Protein AF-A0A401T7R0-F1 (afdb_monomer)

Nearest PDB structures (foldseek):
  8f5o-assembly1_B  TM=1.654E-01  e=5.817E-04  Leishmania tarentolae
  8hme-assembly1_D  TM=1.656E-01  e=1.330E-03  Tetrahymena thermophila
  8f5p-assembly1_B  TM=1.369E-01  e=6.586E-04  Leishmania tarentolae
  2oqb-assembly1_B  TM=3.729E-01  e=1.633E+00  Rattus norvegicus

Solvent-accessible surface area (backbone atoms only — not comparable to full-atom values): 48756 Å² total; per-residue (Å²): 136,74,51,73,48,88,48,72,68,59,70,47,79,44,78,52,90,68,94,57,66,70,76,49,71,32,38,41,71,50,35,39,39,37,32,22,78,83,25,36,37,42,32,23,39,57,50,98,92,42,67,44,82,72,52,73,50,74,52,99,48,81,74,88,76,71,79,64,58,95,65,87,55,88,73,79,76,95,84,73,79,82,76,63,96,55,96,77,91,63,66,77,79,52,53,72,75,68,78,74,84,84,80,91,82,82,87,72,77,93,80,76,66,81,72,64,69,80,73,62,75,94,79,89,82,84,73,84,80,79,68,68,98,42,71,90,79,45,57,71,76,64,68,37,75,63,28,77,47,77,48,77,42,48,39,68,69,74,91,79,64,97,63,75,100,80,74,81,61,71,41,79,64,41,37,31,44,36,39,26,37,23,46,41,31,43,35,28,42,56,64,101,59,79,41,83,50,49,75,45,81,48,98,53,65,42,61,38,57,52,77,56,66,53,35,35,40,36,33,23,52,49,35,42,36,37,28,53,60,46,56,32,38,51,41,49,43,72,73,33,84,65,53,70,42,79,61,30,64,67,66,62,45,81,57,82,59,37,32,35,35,78,44,84,42,74,30,44,68,48,74,41,64,30,87,62,31,44,37,38,35,26,42,54,82,75,81,72,83,84,80,86,83,89,87,84,83,91,85,89,83,89,82,89,82,89,81,92,78,79,89,72,76,81,72,77,53,66,47,42,36,43,30,34,47,42,56,71,69,59,45,37,51,48,40,50,62,58,23,59,76,25,55,87,81,33,55,73,59,20,53,46,40,48,43,53,39,48,41,38,49,48,25,60,73,50,45,79,76,69,89,46,73,67,61,49,51,53,49,50,50,54,46,19,52,49,23,40,53,51,13,48,47,24,18,63,42,98,52,95,67,12,70,54,12,35,9,23,35,55,57,30,70,64,53,72,64,60,54,52,55,58,59,72,67,63,82,86,75,92,86,78,81,26,68,10,40,56,51,30,52,54,52,59,50,73,43,90,54,94,63,57,41,53,41,69,56,28,43,49,52,50,51,49,27,60,73,75,43,55,85,50,44,48,59,50,65,41,22,73,34,34,68,45,38,52,63,67,61,52,48,58,51,50,53,57,42,42,74,76,56,73,45,46,42,50,34,52,43,49,22,45,52,24,54,76,69,72,35,63,68,60,21,51,56,35,62,68,71,49,59,67,76,50,44,36,54,18,41,56,73,41,53,45,55,46,31,42,90,73,43,43,75,28,73,51,40,57,50,27,63,74,76,39,46,67,60,51,40,55,28,53,47,51,25,45,77,67,68,75,46,56,70,67,43,53,53,51,22,46,50,60,69,65,60,67,98,64,94,64,95,59,82,81,74,78,53,40,70,49,52,46,34,50,55,53,40,57,52,75,58,83,52,67,73,59,48,53,52,48,50,52,53,52,47,51,51,35,51,49,31,60,55,70,68,54,74,68,89,49,84,75,86,65,53,64,68,54,43,46,75,62,22,84,54,34,23,78,67,57,74,27,52,56,44,43,52,57,79,68,57,84,90,61,82,81,59,66,53,55,56,44,44,48,12,38,70,53,10,84,76,66,65,61,77,75,47,55,78,62,48,75,64,40,56,73,86,43,46,72,27,37,47,50,54,41,51,47,37,48,75,72,66,39,53,66,62,39,50,54,53,27,61,75,76,39,46,78,22,48,60,49,40,52,68,72,74,49,59,84,90,56,46,71,68,47,52,55,54,50,51,44,50,54,60,52,53,52,74,73,49,66,89,68,33,60,59,48,49,50,42,47,54,54,46,45,54,52,48,28,72,73,45,54,61,71,62,50,62,73,39,55,62,97,78,71,67,62,77,75,52,45,63,41,52,51,54,19,46,59,54,68,71,74,112

Radius of gyration: 46.32 Å; Cα contacts (8 Å, |Δi|>4): 1161; chains: 1; bounding box: 123×64×127 Å

Structure (mmCIF, N/CA/C/O backbone):
data_AF-A0A401T7R0-F1
#
_entry.id   AF-A0A401T7R0-F1
#
loop_
_atom_site.group_PDB
_atom_site.id
_atom_site.type_symbol
_atom_site.label_atom_id
_atom_site.label_alt_id
_atom_site.label_comp_id
_atom_site.label_asym_id
_atom_site.label_entity_id
_atom_site.label_seq_id
_atom_site.pdbx_PDB_ins_code
_atom_site.Cartn_x
_atom_site.Cartn_y
_atom_site.Cartn_z
_atom_site.occupancy
_atom_site.B_iso_or_equiv
_atom_site.auth_seq_id
_atom_site.auth_comp_id
_atom_site.auth_asym_id
_atom_site.auth_atom_id
_atom_site.pdbx_PDB_model_num
ATOM 1 N N . MET A 1 1 ? 13.336 18.243 -28.260 1.00 46.44 1 MET A N 1
ATOM 2 C CA . MET A 1 1 ? 14.691 17.751 -28.601 1.00 46.44 1 MET A CA 1
ATOM 3 C C . MET A 1 1 ? 14.880 16.427 -27.869 1.00 46.44 1 MET A C 1
ATOM 5 O O . MET A 1 1 ? 14.600 16.394 -26.678 1.00 46.44 1 MET A O 1
ATOM 9 N N . VAL A 1 2 ? 15.209 15.334 -28.565 1.00 64.62 2 VAL A N 1
ATOM 10 C CA . VAL A 1 2 ? 15.357 13.999 -27.945 1.00 64.62 2 VAL A CA 1
ATOM 11 C C . VAL A 1 2 ? 16.682 13.944 -27.180 1.00 64.62 2 VAL A C 1
ATOM 13 O O . VAL A 1 2 ? 17.691 14.427 -27.692 1.00 64.62 2 VAL A O 1
ATOM 16 N N . ARG A 1 3 ? 16.688 13.389 -25.960 1.00 80.00 3 ARG A N 1
ATOM 17 C CA . ARG A 1 3 ? 17.927 13.200 -25.189 1.00 80.00 3 ARG A CA 1
ATOM 18 C C . ARG A 1 3 ? 18.762 12.103 -25.844 1.00 80.00 3 ARG A C 1
ATOM 20 O O . ARG A 1 3 ? 18.237 11.035 -26.149 1.00 80.00 3 ARG A O 1
ATOM 27 N N . VAL A 1 4 ? 20.045 12.377 -26.061 1.00 83.00 4 VAL A N 1
ATOM 28 C CA . VAL A 1 4 ? 20.993 11.410 -26.622 1.00 83.00 4 VAL A CA 1
ATOM 29 C C . VAL A 1 4 ? 21.978 11.027 -25.528 1.00 83.00 4 VAL A C 1
ATOM 31 O O . VAL A 1 4 ? 22.759 11.859 -25.072 1.00 83.00 4 VAL A O 1
ATOM 34 N N . TYR A 1 5 ? 21.922 9.772 -25.107 1.00 85.44 5 TYR A N 1
ATOM 35 C CA . TYR A 1 5 ? 22.939 9.142 -24.276 1.00 85.44 5 TYR A CA 1
ATOM 36 C C . TYR A 1 5 ? 23.898 8.381 -25.199 1.00 85.44 5 TYR A C 1
ATOM 38 O O . TYR A 1 5 ? 23.530 8.064 -26.324 1.00 85.44 5 TYR A O 1
ATOM 46 N N . ASN A 1 6 ? 25.143 8.145 -24.782 1.00 84.88 6 ASN A N 1
ATOM 47 C CA . ASN A 1 6 ? 26.136 7.430 -25.596 1.00 84.88 6 ASN A CA 1
ATOM 48 C C . ASN A 1 6 ? 26.460 6.069 -24.964 1.00 84.88 6 ASN A C 1
ATOM 50 O O . ASN A 1 6 ? 27.595 5.823 -24.560 1.00 84.88 6 ASN A O 1
ATOM 54 N N . CYS A 1 7 ? 25.437 5.226 -24.829 1.00 85.81 7 CYS A N 1
ATOM 55 C CA . CYS A 1 7 ? 25.542 3.850 -24.334 1.00 85.81 7 CYS A CA 1
ATOM 56 C C . CYS A 1 7 ? 25.774 2.892 -25.516 1.00 85.81 7 CYS A C 1
ATOM 58 O O . CYS A 1 7 ? 25.500 3.244 -26.665 1.00 85.81 7 CYS A O 1
ATOM 60 N N . HIS A 1 8 ? 26.321 1.695 -25.295 1.00 84.19 8 HIS A N 1
ATOM 61 C CA . HIS A 1 8 ? 26.732 0.810 -26.389 1.00 84.19 8 HIS A CA 1
ATOM 62 C C . HIS A 1 8 ? 25.845 -0.446 -26.467 1.00 84.19 8 HIS A C 1
ATOM 64 O O . HIS A 1 8 ? 26.127 -1.441 -25.818 1.00 84.19 8 HIS A O 1
ATOM 70 N N . PRO A 1 9 ? 24.782 -0.453 -27.300 1.00 82.75 9 PRO A N 1
ATOM 71 C CA . PRO A 1 9 ? 23.819 -1.559 -27.318 1.00 82.75 9 PRO A CA 1
ATOM 72 C C . PRO A 1 9 ? 24.294 -2.811 -28.081 1.00 82.75 9 PRO A C 1
ATOM 74 O O . PRO A 1 9 ? 23.542 -3.777 -28.174 1.00 82.75 9 PRO A O 1
ATOM 77 N N . PHE A 1 10 ? 25.509 -2.817 -28.640 1.00 86.31 10 PHE A N 1
ATOM 78 C CA . PHE A 1 10 ? 26.024 -3.914 -29.467 1.00 86.31 10 PHE A CA 1
ATOM 79 C C . PHE A 1 10 ? 27.335 -4.448 -28.891 1.00 86.31 10 PHE A C 1
ATOM 81 O O . PHE A 1 10 ? 28.250 -3.667 -28.629 1.00 86.31 10 PHE A O 1
ATOM 88 N N . ALA A 1 11 ? 27.423 -5.768 -28.729 1.00 83.12 11 ALA A N 1
ATOM 89 C CA . ALA A 1 11 ? 28.597 -6.461 -28.200 1.00 83.12 11 ALA A CA 1
ATOM 90 C C . ALA A 1 11 ? 29.588 -6.861 -29.303 1.00 83.12 11 ALA A C 1
ATOM 92 O O . ALA A 1 11 ? 30.799 -6.754 -29.118 1.00 83.12 11 ALA A O 1
ATOM 93 N N . ALA A 1 12 ? 29.080 -7.301 -30.457 1.00 82.25 12 ALA A N 1
ATOM 94 C CA . ALA A 1 12 ? 29.898 -7.780 -31.566 1.00 82.25 12 ALA A CA 1
ATOM 95 C C . ALA A 1 12 ? 29.276 -7.440 -32.926 1.00 82.25 12 ALA A C 1
ATOM 97 O O . ALA A 1 12 ? 28.062 -7.268 -33.056 1.00 82.25 12 ALA A O 1
ATOM 98 N N . GLN A 1 13 ? 30.127 -7.373 -33.949 1.00 86.88 13 GLN A N 1
ATOM 99 C CA . GLN A 1 13 ? 29.748 -7.173 -35.344 1.00 86.88 13 GLN A CA 1
ATOM 100 C C . GLN A 1 13 ? 30.422 -8.243 -36.201 1.00 86.88 13 GLN A C 1
ATOM 102 O O . GLN A 1 13 ? 31.647 -8.345 -36.222 1.00 86.88 13 GLN A O 1
ATOM 107 N N . LEU A 1 14 ? 29.615 -9.010 -36.932 1.00 86.25 14 LEU A N 1
ATOM 108 C CA . LEU A 1 14 ? 30.065 -10.060 -37.843 1.00 86.25 14 LEU A CA 1
ATOM 109 C C . LEU A 1 14 ? 29.571 -9.772 -39.264 1.00 86.25 14 LEU A C 1
ATOM 111 O O . LEU A 1 14 ? 28.552 -9.107 -39.446 1.00 86.25 14 LEU A O 1
ATOM 115 N N . ILE A 1 15 ? 30.285 -10.275 -40.271 1.00 86.50 15 ILE A N 1
ATOM 116 C CA . ILE A 1 15 ? 29.853 -10.229 -41.675 1.00 86.50 15 ILE A CA 1
ATOM 117 C C . ILE A 1 15 ? 29.315 -11.609 -42.046 1.00 86.50 15 ILE A C 1
ATOM 119 O O . ILE A 1 15 ? 29.985 -12.617 -41.825 1.00 86.50 15 ILE A O 1
ATOM 123 N N . VAL A 1 16 ? 28.103 -11.655 -42.594 1.00 85.12 16 VAL A N 1
ATOM 124 C CA . VAL A 1 16 ? 27.463 -12.896 -43.038 1.00 85.12 16 VAL A CA 1
ATOM 125 C C . VAL A 1 16 ? 28.001 -13.267 -44.426 1.00 85.12 16 VAL A C 1
ATOM 127 O O . VAL A 1 16 ? 27.904 -12.449 -45.344 1.00 85.12 16 VAL A O 1
ATOM 130 N N . PRO A 1 17 ? 28.556 -14.479 -44.611 1.00 81.75 17 PRO A N 1
ATOM 131 C CA . PRO A 1 17 ? 29.148 -14.900 -45.877 1.00 81.75 17 PRO A CA 1
ATOM 132 C C . PRO A 1 17 ? 28.062 -15.358 -46.864 1.00 81.75 17 PRO A C 1
ATOM 134 O O . PRO A 1 17 ? 27.845 -16.552 -47.058 1.00 81.75 17 PRO A O 1
ATOM 137 N N . VAL A 1 18 ? 27.356 -14.404 -47.472 1.00 82.94 18 VAL A N 1
ATOM 138 C CA . VAL A 1 18 ? 26.365 -14.679 -48.528 1.00 82.94 18 VAL A CA 1
ATOM 139 C C . VAL A 1 18 ? 27.082 -14.842 -49.869 1.00 82.94 18 VAL A C 1
ATOM 141 O O . VAL A 1 18 ? 28.056 -14.144 -50.145 1.00 82.94 18 VAL A O 1
ATOM 144 N N . GLN A 1 19 ? 26.627 -15.769 -50.711 1.00 78.06 19 GLN A N 1
ATOM 145 C CA . GLN A 1 19 ? 27.286 -16.036 -51.997 1.00 78.06 19 GLN A CA 1
ATOM 146 C C . GLN A 1 19 ? 26.875 -15.064 -53.111 1.00 78.06 19 GLN A C 1
ATOM 148 O O . GLN A 1 19 ? 27.633 -14.845 -54.053 1.00 78.06 19 GLN A O 1
ATOM 153 N N . HIS A 1 20 ? 25.665 -14.514 -53.027 1.00 82.06 20 HIS A N 1
ATOM 154 C CA . HIS A 1 20 ? 25.052 -13.685 -54.064 1.00 82.06 20 HIS A CA 1
ATOM 155 C C . HIS A 1 20 ? 24.573 -12.360 -53.474 1.00 82.06 20 HIS A C 1
ATOM 157 O O . HIS A 1 20 ? 24.331 -12.262 -52.273 1.00 82.06 20 HIS A O 1
ATOM 163 N N . GLU A 1 21 ? 24.402 -11.343 -54.322 1.00 84.75 21 GLU A N 1
ATOM 164 C CA . GLU A 1 21 ? 23.906 -10.047 -53.862 1.00 84.75 21 GLU A CA 1
ATOM 165 C C . GLU A 1 21 ? 22.491 -10.185 -53.260 1.00 84.75 21 GLU A C 1
ATOM 167 O O . GLU A 1 21 ? 21.566 -10.607 -53.968 1.00 84.75 21 GLU A O 1
ATOM 172 N N . PRO A 1 22 ? 22.296 -9.800 -51.985 1.00 85.88 22 PRO A N 1
ATOM 173 C CA . PRO A 1 22 ? 20.997 -9.863 -51.329 1.00 85.88 22 PRO A CA 1
ATOM 174 C C . PRO A 1 22 ? 20.065 -8.755 -51.842 1.00 85.88 22 PRO A C 1
ATOM 176 O O . PRO A 1 22 ? 20.413 -7.573 -51.843 1.00 85.88 22 PRO A O 1
ATOM 179 N N . GLU A 1 23 ? 18.854 -9.118 -52.257 1.00 82.31 23 GLU A N 1
ATOM 180 C CA . GLU A 1 23 ? 17.781 -8.185 -52.626 1.00 82.31 23 GLU A CA 1
ATOM 181 C C . GLU A 1 23 ? 16.872 -7.872 -51.433 1.00 82.31 23 GLU A C 1
ATOM 183 O O . GLU A 1 23 ? 16.530 -6.714 -51.197 1.00 82.31 23 GLU A O 1
ATOM 188 N N . THR A 1 24 ? 16.488 -8.897 -50.669 1.00 80.50 24 THR A N 1
ATOM 189 C CA . THR A 1 24 ? 15.643 -8.752 -49.480 1.00 80.50 24 THR A CA 1
ATOM 190 C C . THR A 1 24 ? 16.018 -9.778 -48.416 1.00 80.50 24 THR A C 1
ATOM 192 O O . THR A 1 24 ? 16.681 -10.779 -48.689 1.00 80.50 24 THR A O 1
ATOM 195 N N . LEU A 1 25 ? 15.622 -9.504 -47.180 1.00 86.88 25 LEU A N 1
ATOM 196 C CA . LEU A 1 25 ? 15.997 -10.276 -46.007 1.00 86.88 25 LEU A CA 1
ATOM 197 C C . LEU A 1 25 ? 14.822 -10.393 -45.046 1.00 86.88 25 LEU A C 1
ATOM 199 O O . LEU A 1 25 ? 14.022 -9.468 -44.899 1.00 86.88 25 LEU A O 1
ATOM 203 N N . CYS A 1 26 ? 14.722 -11.543 -44.393 1.00 83.25 26 CYS A N 1
ATOM 204 C CA . CYS A 1 26 ? 13.738 -11.794 -43.354 1.00 83.25 26 CYS A CA 1
ATOM 205 C C . CYS A 1 26 ? 14.356 -12.651 -42.258 1.00 83.25 26 CYS A C 1
ATOM 207 O O . CYS A 1 26 ? 15.027 -13.642 -42.525 1.00 83.25 26 CYS A O 1
ATOM 209 N N . CYS A 1 27 ? 14.113 -12.245 -41.021 1.00 81.44 27 CYS A N 1
ATOM 210 C CA . CYS A 1 27 ? 14.528 -12.957 -39.829 1.00 81.44 27 CYS A CA 1
ATOM 211 C C . CYS A 1 27 ? 13.321 -13.720 -39.253 1.00 81.44 27 CYS A C 1
ATOM 213 O O . CYS A 1 27 ? 12.204 -13.197 -39.268 1.00 81.44 27 CYS A O 1
ATOM 215 N N . GLY A 1 28 ? 13.542 -14.921 -38.721 1.00 71.50 28 GLY A N 1
ATOM 216 C CA . GLY A 1 28 ? 12.516 -15.732 -38.083 1.00 71.50 28 GLY A CA 1
ATOM 217 C C . GLY A 1 28 ? 13.050 -16.651 -36.996 1.00 71.50 28 GLY A C 1
ATOM 218 O O . GLY A 1 28 ? 13.777 -17.589 -37.299 1.00 71.50 28 GLY A O 1
ATOM 219 N N . ARG A 1 29 ? 12.673 -16.399 -35.732 1.00 71.75 29 ARG A N 1
ATOM 220 C CA . ARG A 1 29 ? 13.280 -17.012 -34.532 1.00 71.75 29 ARG A CA 1
ATOM 221 C C . ARG A 1 29 ? 14.814 -16.930 -34.578 1.00 71.75 29 ARG A C 1
ATOM 223 O O . ARG A 1 29 ? 15.366 -15.870 -34.297 1.00 71.75 29 ARG A O 1
ATOM 230 N N . ASP A 1 30 ? 15.455 -18.021 -34.991 1.00 79.00 30 ASP A N 1
ATOM 231 C CA . ASP A 1 30 ? 16.908 -18.197 -35.096 1.00 79.00 30 ASP A CA 1
ATOM 232 C C . ASP A 1 30 ? 17.365 -18.342 -36.547 1.00 79.00 30 ASP A C 1
ATOM 234 O O . ASP A 1 30 ? 18.460 -18.810 -36.816 1.00 79.00 30 ASP A O 1
ATOM 238 N N . THR A 1 31 ? 16.520 -18.026 -37.522 1.00 83.12 31 THR A N 1
ATOM 239 C CA . THR A 1 31 ? 16.817 -18.238 -38.937 1.00 83.12 31 THR A CA 1
ATOM 240 C C . THR A 1 31 ? 16.770 -16.931 -39.709 1.00 83.12 31 THR A C 1
ATOM 242 O O . THR A 1 31 ? 15.775 -16.212 -39.689 1.00 83.12 31 THR A O 1
ATOM 245 N N . LEU A 1 32 ? 17.844 -16.637 -40.429 1.00 86.69 32 LEU A N 1
ATOM 246 C CA . LEU A 1 32 ? 17.934 -15.548 -41.388 1.00 86.69 32 LEU A CA 1
ATOM 247 C C . LEU A 1 32 ? 17.737 -16.110 -42.795 1.00 86.69 32 LEU A C 1
ATOM 249 O O . LEU A 1 32 ? 18.519 -16.937 -43.253 1.00 86.69 32 LEU A O 1
ATOM 253 N N . PHE A 1 33 ? 16.720 -15.623 -43.495 1.00 87.62 33 PHE A N 1
ATOM 254 C CA . PHE A 1 33 ? 16.494 -15.882 -44.908 1.00 87.62 33 PHE A CA 1
ATOM 255 C C . PHE A 1 33 ? 17.014 -14.707 -45.728 1.00 87.62 33 PHE A C 1
ATOM 257 O O . PHE A 1 33 ? 16.540 -13.576 -45.589 1.00 87.62 33 PHE A O 1
ATOM 264 N N . VAL A 1 34 ? 17.972 -14.989 -46.602 1.00 88.25 34 VAL A N 1
ATOM 265 C CA . VAL A 1 34 ? 18.546 -14.034 -47.542 1.00 88.25 34 VAL A CA 1
ATOM 266 C C . VAL A 1 34 ? 18.063 -14.390 -48.936 1.00 88.25 34 VAL A C 1
ATOM 268 O O . VAL A 1 34 ? 18.369 -15.457 -49.463 1.00 88.25 34 VAL A O 1
ATOM 271 N N . VAL A 1 35 ? 17.279 -13.497 -49.526 1.00 86.06 35 VAL A N 1
ATOM 272 C CA . VAL A 1 35 ? 16.825 -13.625 -50.907 1.00 86.06 35 VAL A CA 1
ATOM 273 C C . VAL A 1 35 ? 17.830 -12.912 -51.787 1.00 86.06 35 VAL A C 1
ATOM 275 O O . VAL A 1 35 ? 18.010 -11.698 -51.668 1.00 86.06 35 VAL A O 1
ATOM 278 N N . SER A 1 36 ? 18.439 -13.655 -52.695 1.00 84.50 36 SER A N 1
ATOM 279 C CA . SER A 1 36 ? 19.470 -13.144 -53.587 1.00 84.50 36 SER A CA 1
ATOM 280 C C . SER A 1 36 ? 18.970 -13.022 -55.026 1.00 84.50 36 SER A C 1
ATOM 282 O O . SER A 1 36 ? 17.980 -13.653 -55.423 1.00 84.50 36 SER A O 1
ATOM 284 N N . ALA A 1 37 ? 19.673 -12.225 -55.834 1.00 70.25 37 ALA A N 1
ATOM 285 C CA . ALA A 1 37 ? 19.400 -12.102 -57.264 1.00 70.25 37 ALA A CA 1
ATOM 286 C C . ALA A 1 37 ? 19.384 -13.493 -57.942 1.00 70.25 37 ALA A C 1
ATOM 288 O O . ALA A 1 37 ? 20.326 -14.272 -57.800 1.00 70.25 37 ALA A O 1
ATOM 289 N N . GLY A 1 38 ? 18.301 -13.820 -58.663 1.00 69.44 38 GLY A N 1
ATOM 290 C CA . GLY A 1 38 ? 18.128 -15.125 -59.328 1.00 69.44 38 GLY A CA 1
ATOM 291 C C . GLY A 1 38 ? 17.145 -16.100 -58.663 1.00 69.44 38 GLY A C 1
ATOM 292 O O . GLY A 1 38 ? 17.197 -17.291 -58.952 1.00 69.44 38 GLY A O 1
ATOM 293 N N . CYS A 1 39 ? 16.230 -15.613 -57.815 1.00 79.56 39 CYS A N 1
ATOM 294 C CA . CYS A 1 39 ? 15.195 -16.424 -57.148 1.00 79.56 39 CYS A CA 1
ATOM 295 C C . CYS A 1 39 ? 15.764 -17.469 -56.172 1.00 79.56 39 CYS A C 1
ATOM 297 O O . CYS A 1 39 ? 15.113 -18.469 -55.892 1.00 79.56 39 CYS A O 1
ATOM 299 N N . LYS A 1 40 ? 16.972 -17.248 -55.647 1.00 85.38 40 LYS A N 1
ATOM 300 C CA . LYS A 1 40 ? 17.644 -18.148 -54.706 1.00 85.38 40 LYS A CA 1
ATOM 301 C C . LYS A 1 40 ? 17.490 -17.616 -53.283 1.00 85.38 40 LYS A C 1
ATOM 303 O O . LYS A 1 40 ? 17.632 -16.416 -53.055 1.00 85.38 40 LYS A O 1
ATOM 308 N N . ILE A 1 41 ? 17.181 -18.501 -52.343 1.00 87.81 41 ILE A N 1
ATOM 309 C CA . ILE A 1 41 ? 16.977 -18.185 -50.930 1.00 87.81 41 ILE A CA 1
ATOM 310 C C . ILE A 1 41 ? 17.997 -18.981 -50.119 1.00 87.81 41 ILE A C 1
ATOM 312 O O . ILE A 1 41 ? 17.969 -20.212 -50.106 1.00 87.81 41 ILE A O 1
ATOM 316 N N . GLU A 1 42 ? 18.908 -18.272 -49.461 1.00 88.75 42 GLU A N 1
ATOM 317 C CA . GLU A 1 42 ? 19.908 -18.826 -48.548 1.00 88.75 42 GLU A CA 1
ATOM 318 C C . GLU A 1 42 ? 19.388 -18.683 -47.110 1.00 88.75 42 GLU A C 1
ATOM 320 O O . GLU A 1 42 ? 19.056 -17.582 -46.672 1.00 88.75 42 GLU A O 1
ATOM 325 N N . ALA A 1 43 ? 19.276 -19.794 -46.381 1.00 87.94 43 ALA A N 1
ATOM 326 C CA . ALA A 1 43 ? 18.850 -19.806 -44.985 1.00 87.94 43 ALA A CA 1
ATOM 327 C C . ALA A 1 43 ? 20.061 -20.015 -44.071 1.00 87.94 43 ALA A C 1
ATOM 329 O O . ALA A 1 43 ? 20.841 -20.946 -44.277 1.00 87.94 43 ALA A O 1
ATOM 330 N N . PHE A 1 44 ? 20.193 -19.182 -43.042 1.00 87.12 44 PHE A N 1
ATOM 331 C CA . PHE A 1 44 ? 21.270 -19.229 -42.057 1.00 87.12 44 PHE A CA 1
ATOM 332 C C . PHE A 1 44 ? 20.699 -19.367 -40.649 1.00 87.12 44 PHE A C 1
ATOM 334 O O . PHE A 1 44 ? 19.718 -18.711 -40.321 1.00 87.12 44 PHE A O 1
ATOM 341 N N . ASN A 1 45 ? 21.333 -20.172 -39.805 1.00 85.12 45 ASN A N 1
ATOM 342 C CA . ASN A 1 45 ? 21.074 -20.240 -38.378 1.00 85.12 45 ASN A CA 1
ATOM 343 C C . ASN A 1 45 ? 21.850 -19.118 -37.687 1.00 85.12 45 ASN A C 1
ATOM 345 O O . ASN A 1 45 ? 23.072 -19.027 -37.829 1.00 85.12 45 ASN A O 1
ATOM 349 N N . VAL A 1 46 ? 21.146 -18.265 -36.960 1.00 82.88 46 VAL A N 1
ATOM 350 C CA . VAL A 1 46 ? 21.695 -17.135 -36.224 1.00 82.88 46 VAL A CA 1
ATOM 351 C C . VAL A 1 46 ? 22.001 -17.615 -34.809 1.00 82.88 46 VAL A C 1
ATOM 353 O O . VAL A 1 46 ? 21.100 -17.847 -34.010 1.00 82.88 46 VAL A O 1
ATOM 356 N N . THR A 1 47 ? 23.289 -17.786 -34.512 1.00 74.31 47 THR A N 1
ATOM 357 C CA . THR A 1 47 ? 23.779 -18.288 -33.218 1.00 74.31 47 THR A CA 1
ATOM 358 C C . THR A 1 47 ? 24.802 -17.333 -32.607 1.00 74.31 47 THR A C 1
ATOM 360 O O . THR A 1 47 ? 25.321 -16.451 -33.292 1.00 74.31 47 THR A O 1
ATOM 363 N N . ASP A 1 48 ? 25.184 -17.580 -31.352 1.00 64.94 48 ASP A N 1
ATOM 364 C CA . ASP A 1 48 ? 26.252 -16.850 -30.644 1.00 64.94 48 ASP A CA 1
ATOM 365 C C . ASP A 1 48 ? 27.627 -16.937 -31.313 1.00 64.94 48 ASP A C 1
ATOM 367 O O . ASP A 1 48 ? 28.478 -16.077 -31.102 1.00 64.94 48 ASP A O 1
ATOM 371 N N . SER A 1 49 ? 27.830 -17.927 -32.185 1.00 62.59 49 SER A N 1
ATOM 372 C CA . SER A 1 49 ? 29.047 -18.078 -32.994 1.00 62.59 49 SER A CA 1
ATOM 373 C C . SER A 1 49 ? 28.983 -17.380 -34.363 1.00 62.59 49 SER A C 1
ATOM 375 O O . SER A 1 49 ? 29.932 -17.461 -35.142 1.00 62.59 49 SER A O 1
ATOM 377 N N . GLY A 1 50 ? 27.871 -16.702 -34.669 1.00 69.44 50 GLY A N 1
ATOM 378 C CA . GLY A 1 50 ? 27.590 -16.074 -35.958 1.00 69.44 50 GLY A CA 1
ATOM 379 C C . GLY A 1 50 ? 26.507 -16.788 -36.773 1.00 69.44 50 GLY A C 1
ATOM 380 O O . GLY A 1 50 ? 25.762 -17.634 -36.271 1.00 69.44 50 GLY A O 1
ATOM 381 N N . CYS A 1 51 ? 26.406 -16.410 -38.050 1.00 82.00 51 CYS A N 1
ATOM 382 C CA . CYS A 1 51 ? 25.428 -16.955 -38.995 1.00 82.00 51 CYS A CA 1
ATOM 383 C C . CYS A 1 51 ? 25.990 -18.193 -39.710 1.00 82.00 51 CYS A C 1
ATOM 385 O O . CYS A 1 51 ? 26.872 -18.066 -40.560 1.00 82.00 51 CYS A O 1
ATOM 387 N N . GLN A 1 52 ? 25.470 -19.380 -39.390 1.00 84.12 52 GLN A N 1
ATOM 388 C CA . GLN A 1 52 ? 25.867 -20.641 -40.026 1.00 84.12 52 GLN A CA 1
ATOM 389 C C . GLN A 1 52 ? 24.888 -21.016 -41.148 1.00 84.12 52 GLN A C 1
ATOM 391 O O . GLN A 1 52 ? 23.684 -20.976 -40.917 1.00 84.12 52 GLN A O 1
ATOM 396 N N . PRO A 1 53 ? 25.338 -21.395 -42.355 1.00 85.00 53 PRO A N 1
ATOM 397 C CA . PRO A 1 53 ? 24.427 -21.780 -43.432 1.00 85.00 53 PRO A CA 1
ATOM 398 C C . PRO A 1 53 ? 23.662 -23.068 -43.077 1.00 85.00 53 PRO A C 1
ATOM 400 O O . PRO A 1 53 ? 24.268 -24.059 -42.678 1.00 85.00 53 PRO A O 1
ATOM 403 N N . ILE A 1 54 ? 22.336 -23.057 -43.236 1.00 86.69 54 ILE A N 1
ATOM 404 C CA . ILE A 1 54 ? 21.451 -24.219 -43.039 1.00 86.69 54 ILE A CA 1
ATOM 405 C C . ILE A 1 54 ? 21.223 -24.912 -44.377 1.00 86.69 54 ILE A C 1
ATOM 407 O O . ILE A 1 54 ? 21.534 -26.087 -44.555 1.00 86.69 54 ILE A O 1
ATOM 411 N N . CYS A 1 55 ? 20.627 -24.185 -45.319 1.00 85.75 55 CYS A N 1
ATOM 412 C CA . CYS A 1 55 ? 20.250 -24.718 -46.614 1.00 85.75 55 CYS A CA 1
ATOM 413 C C . CYS A 1 55 ? 20.100 -23.599 -47.639 1.00 85.75 55 CYS A C 1
ATOM 415 O O . CYS A 1 55 ? 20.126 -22.403 -47.334 1.00 85.75 55 CYS A O 1
ATOM 417 N N . THR A 1 56 ? 19.940 -24.004 -48.889 1.00 86.38 56 THR A N 1
ATOM 418 C CA . THR A 1 56 ? 19.669 -23.087 -49.981 1.00 86.38 56 THR A CA 1
ATOM 419 C C . THR A 1 56 ? 18.648 -23.708 -50.908 1.00 86.38 56 THR A C 1
ATOM 421 O O . THR A 1 56 ? 18.786 -24.867 -51.295 1.00 86.38 56 THR A O 1
ATOM 424 N N . PHE A 1 57 ? 17.624 -22.943 -51.259 1.00 86.56 57 PHE A N 1
ATOM 425 C CA . PHE A 1 57 ? 16.536 -23.397 -52.114 1.00 86.56 57 PHE A CA 1
ATOM 426 C C . PHE A 1 57 ? 16.134 -22.302 -53.099 1.00 86.56 57 PHE A C 1
ATOM 428 O O . PHE A 1 57 ? 16.464 -21.132 -52.918 1.00 86.56 57 PHE A O 1
ATOM 435 N N . ASN A 1 58 ? 15.449 -22.689 -54.172 1.00 83.50 58 ASN A N 1
ATOM 436 C CA . ASN A 1 58 ? 15.029 -21.768 -55.222 1.00 83.50 58 ASN A CA 1
ATOM 437 C C . ASN A 1 58 ? 13.521 -21.517 -55.129 1.00 83.50 58 ASN A C 1
ATOM 439 O O . ASN A 1 58 ? 12.742 -22.446 -54.926 1.00 83.50 58 ASN A O 1
ATOM 443 N N . ALA A 1 59 ? 13.114 -20.270 -55.317 1.00 81.75 59 ALA A N 1
ATOM 444 C CA . ALA A 1 59 ? 11.739 -19.889 -55.583 1.00 81.75 59 ALA A CA 1
ATOM 445 C C . ALA A 1 59 ? 11.430 -20.024 -57.083 1.00 81.75 59 ALA A C 1
ATOM 447 O O . ALA A 1 59 ? 12.310 -19.880 -57.931 1.00 81.75 59 ALA A O 1
ATOM 448 N N . LEU A 1 60 ? 10.157 -20.250 -57.415 1.00 76.56 60 LEU A N 1
ATOM 449 C CA . LEU A 1 60 ? 9.684 -20.390 -58.802 1.00 76.56 60 LEU A CA 1
ATOM 450 C C . LEU A 1 60 ? 9.790 -19.094 -59.626 1.00 76.56 60 LEU A C 1
ATOM 452 O O . LEU A 1 60 ? 9.702 -19.126 -60.850 1.00 76.56 60 LEU A O 1
ATOM 456 N N . GLY A 1 61 ? 9.967 -17.951 -58.967 1.00 78.19 61 GLY A N 1
ATOM 457 C CA . GLY A 1 61 ? 10.082 -16.647 -59.603 1.00 78.19 61 GLY A CA 1
ATOM 458 C C . GLY A 1 61 ? 10.667 -15.611 -58.654 1.00 78.19 61 GLY A C 1
ATOM 459 O O . GLY A 1 61 ? 11.021 -15.920 -57.512 1.00 78.19 61 GLY A O 1
ATOM 460 N N . LYS A 1 62 ? 10.778 -14.367 -59.136 1.00 78.94 62 LYS A N 1
ATOM 461 C CA . LYS A 1 62 ? 11.377 -13.277 -58.364 1.00 78.94 62 LYS A CA 1
ATOM 462 C C . LYS A 1 62 ? 10.594 -13.062 -57.068 1.00 78.94 62 LYS A C 1
ATOM 464 O O . LYS A 1 62 ? 9.428 -12.667 -57.094 1.00 78.94 62 LYS A O 1
ATOM 469 N N . VAL A 1 63 ? 11.256 -13.293 -55.941 1.00 72.81 63 VAL A N 1
ATOM 470 C CA . VAL A 1 63 ? 10.677 -13.103 -54.611 1.00 72.81 63 VAL A CA 1
ATOM 471 C C . VAL A 1 63 ? 10.575 -11.606 -54.344 1.00 72.81 63 VAL A C 1
ATOM 473 O O . VAL A 1 63 ? 11.584 -10.930 -54.169 1.00 72.81 63 VAL A O 1
ATOM 476 N N . ARG A 1 64 ? 9.349 -11.073 -54.328 1.00 69.31 64 ARG A N 1
ATOM 477 C CA . ARG A 1 64 ? 9.111 -9.652 -54.022 1.00 69.31 64 ARG A CA 1
ATOM 478 C C . ARG A 1 64 ? 9.302 -9.336 -52.542 1.00 69.31 64 ARG A C 1
ATOM 480 O O . ARG A 1 64 ? 9.840 -8.289 -52.201 1.00 69.31 64 ARG A O 1
ATOM 487 N N . LYS A 1 65 ? 8.845 -10.234 -51.668 1.00 68.06 65 LYS A N 1
ATOM 488 C CA . LYS A 1 65 ? 8.962 -10.109 -50.215 1.00 68.06 65 LYS A CA 1
ATOM 489 C C . LYS A 1 65 ? 8.933 -11.488 -49.572 1.00 68.06 65 LYS A C 1
ATOM 491 O O . LYS A 1 65 ? 8.218 -12.373 -50.031 1.00 68.06 65 LYS A O 1
ATOM 496 N N . ILE A 1 66 ? 9.679 -11.630 -48.487 1.00 72.00 66 ILE A N 1
ATOM 497 C CA . ILE A 1 66 ? 9.626 -12.775 -47.581 1.00 72.00 66 ILE A CA 1
ATOM 498 C C . ILE A 1 66 ? 9.265 -12.270 -46.180 1.00 72.00 66 ILE A C 1
ATOM 500 O O . ILE A 1 66 ? 9.637 -11.161 -45.789 1.00 72.00 66 ILE A O 1
ATOM 504 N N . THR A 1 67 ? 8.455 -13.020 -45.441 1.00 67.88 67 THR A N 1
ATOM 505 C CA . THR A 1 67 ? 8.024 -12.659 -44.084 1.00 67.88 67 THR A CA 1
ATOM 506 C C . THR A 1 67 ? 7.863 -13.928 -43.260 1.00 67.88 67 THR A C 1
ATOM 508 O O . THR A 1 67 ? 7.390 -14.941 -43.769 1.00 67.88 67 THR A O 1
ATOM 511 N N . PHE A 1 68 ? 8.272 -13.866 -41.998 1.00 64.81 68 PHE A N 1
ATOM 512 C CA . PHE A 1 68 ? 8.204 -14.963 -41.045 1.00 64.81 68 PHE A CA 1
ATOM 513 C C . PHE A 1 68 ? 7.180 -14.640 -39.956 1.00 64.81 68 PHE A C 1
ATOM 515 O O . PHE A 1 68 ? 7.067 -13.490 -39.534 1.00 64.81 68 PHE A O 1
ATOM 522 N N . SER A 1 69 ? 6.452 -15.656 -39.493 1.00 55.09 69 SER A N 1
ATOM 523 C CA . SER A 1 69 ? 5.490 -15.546 -38.399 1.00 55.09 69 SER A CA 1
ATOM 524 C C . SER A 1 69 ? 5.506 -16.830 -37.568 1.00 55.09 69 SER A C 1
ATOM 526 O O . SER A 1 69 ? 5.510 -17.926 -38.125 1.00 55.09 69 SER A O 1
ATOM 528 N N . GLU A 1 70 ? 5.556 -16.691 -36.244 1.00 47.81 70 GLU A N 1
ATOM 529 C CA . GLU A 1 70 ? 5.708 -17.806 -35.297 1.00 47.81 70 GLU A CA 1
ATOM 530 C C . GLU A 1 70 ? 4.374 -18.487 -34.950 1.00 47.81 70 GLU A C 1
ATOM 532 O O . GLU A 1 70 ? 4.304 -19.701 -34.775 1.00 47.81 70 GLU A O 1
ATOM 537 N N . ILE A 1 71 ? 3.306 -17.694 -34.915 1.00 44.44 71 ILE A N 1
ATOM 538 C CA . ILE A 1 71 ? 1.902 -18.106 -34.909 1.00 44.44 71 ILE A CA 1
ATOM 539 C C . ILE A 1 71 ? 1.312 -17.333 -36.066 1.00 44.44 71 ILE A C 1
ATOM 541 O O . ILE A 1 71 ? 1.441 -16.110 -36.051 1.00 44.44 71 ILE A O 1
ATOM 545 N N . ALA A 1 72 ? 0.728 -18.023 -37.048 1.00 34.16 72 ALA A N 1
ATOM 546 C CA . ALA A 1 72 ? 0.271 -17.453 -38.309 1.00 34.16 72 ALA A CA 1
ATOM 547 C C . ALA A 1 72 ? -0.513 -16.139 -38.116 1.00 34.16 72 ALA A C 1
ATOM 549 O O . ALA A 1 72 ? -1.726 -16.098 -37.944 1.00 34.16 72 ALA A O 1
ATOM 550 N N . SER A 1 73 ? 0.237 -15.046 -38.136 1.00 32.56 73 SER A N 1
ATOM 551 C CA . SER A 1 73 ? -0.211 -13.673 -38.026 1.00 32.56 73 SER A CA 1
ATOM 552 C C . SER A 1 73 ? 0.546 -12.935 -39.115 1.00 32.56 73 SER A C 1
ATOM 554 O O . SER A 1 73 ? 1.776 -12.847 -39.141 1.00 32.56 73 SER A O 1
ATOM 556 N N . LEU A 1 74 ? -0.229 -12.551 -40.119 1.00 33.44 74 LEU A N 1
ATOM 557 C CA . LEU A 1 74 ? 0.228 -11.987 -41.374 1.00 33.44 74 LEU A CA 1
ATOM 558 C C . LEU A 1 74 ? 0.934 -10.649 -41.140 1.00 33.44 74 LEU A C 1
ATOM 560 O O . LEU A 1 74 ? 0.312 -9.673 -40.726 1.00 33.44 74 LEU A O 1
ATOM 564 N N . GLY A 1 75 ? 2.214 -10.584 -41.501 1.00 29.16 75 GLY A N 1
ATOM 565 C CA . GLY A 1 75 ? 2.863 -9.343 -41.907 1.00 29.16 75 GLY A CA 1
ATOM 566 C C . GLY A 1 75 ? 2.668 -9.160 -43.411 1.00 29.16 75 GLY A C 1
ATOM 567 O O . GLY A 1 75 ? 3.151 -9.956 -44.210 1.00 29.16 75 GLY A O 1
ATOM 568 N N . GLN A 1 76 ? 1.921 -8.127 -43.788 1.00 37.06 76 GLN A N 1
ATOM 569 C CA . GLN A 1 76 ? 1.506 -7.823 -45.156 1.00 37.06 76 GLN A CA 1
ATOM 570 C C . GLN A 1 76 ? 2.679 -7.665 -46.134 1.00 37.06 76 GLN A C 1
ATOM 572 O O . GLN A 1 76 ? 3.689 -7.026 -45.826 1.00 37.06 76 GLN A O 1
ATOM 577 N N . GLY A 1 77 ? 2.485 -8.175 -47.352 1.00 31.83 77 GLY A N 1
ATOM 578 C CA . GLY A 1 77 ? 3.181 -7.765 -48.567 1.00 31.83 77 GLY A CA 1
ATOM 579 C C . GLY A 1 77 ? 3.066 -6.262 -48.827 1.00 31.83 77 GLY A C 1
ATOM 580 O O . GLY A 1 77 ? 2.086 -5.629 -48.445 1.00 31.83 77 GLY A O 1
ATOM 581 N N . GLN A 1 78 ? 4.059 -5.690 -49.504 1.00 32.28 78 GLN A N 1
ATOM 582 C CA . GLN A 1 78 ? 3.763 -4.577 -50.400 1.00 32.28 78 GLN A CA 1
ATOM 583 C C . GLN A 1 78 ? 3.533 -5.190 -51.775 1.00 32.28 78 GLN A C 1
ATOM 585 O O . GLN A 1 78 ? 4.465 -5.678 -52.404 1.00 32.28 78 GLN A O 1
ATOM 590 N N . ASP A 1 79 ? 2.257 -5.338 -52.109 1.00 31.78 79 ASP A N 1
ATOM 591 C CA . ASP A 1 79 ? 1.644 -4.915 -53.371 1.00 31.78 79 ASP A CA 1
ATOM 592 C C . ASP A 1 79 ? 0.228 -5.490 -53.407 1.00 31.78 79 ASP A C 1
ATOM 594 O O . ASP A 1 79 ? -0.035 -6.521 -54.009 1.00 31.78 79 ASP A O 1
ATOM 598 N N . GLU A 1 80 ? -0.648 -4.862 -52.629 1.00 32.69 80 GLU A N 1
ATOM 599 C CA . GLU A 1 80 ? -1.949 -4.347 -53.070 1.00 32.69 80 GLU A CA 1
ATOM 600 C C . GLU A 1 80 ? -2.634 -3.776 -51.824 1.00 32.69 80 GLU A C 1
ATOM 602 O O . GLU A 1 80 ? -3.444 -4.406 -51.146 1.00 32.69 80 GLU A O 1
ATOM 607 N N . PHE A 1 81 ? -2.274 -2.536 -51.484 1.00 35.56 81 PHE A N 1
ATOM 608 C CA . PHE A 1 81 ? -3.239 -1.701 -50.786 1.00 35.56 81 PHE A CA 1
ATOM 609 C C . PHE A 1 81 ? -4.386 -1.492 -51.770 1.00 35.56 81 PHE A C 1
ATOM 611 O O . PHE A 1 81 ? -4.171 -0.933 -52.847 1.00 35.56 81 PHE A O 1
ATOM 618 N N . VAL A 1 82 ? -5.596 -1.924 -51.421 1.00 33.56 82 VAL A N 1
ATOM 619 C CA . VAL A 1 82 ? -6.777 -1.467 -52.149 1.00 33.56 82 VAL A CA 1
ATOM 620 C C . VAL A 1 82 ? -6.918 0.016 -51.847 1.00 33.56 82 VAL A C 1
ATOM 622 O O . VAL A 1 82 ? -7.353 0.431 -50.773 1.00 33.56 82 VAL A O 1
ATOM 625 N N . PHE A 1 83 ? -6.447 0.829 -52.788 1.00 34.81 83 PHE A N 1
ATOM 626 C CA . PHE A 1 83 ? -6.618 2.266 -52.744 1.00 34.81 83 PHE A CA 1
ATOM 627 C C . PHE A 1 83 ? -8.079 2.564 -53.041 1.00 34.81 83 PHE A C 1
ATOM 629 O O . PHE A 1 83 ? -8.498 2.645 -54.196 1.00 34.81 83 PHE A O 1
ATOM 636 N N . PHE A 1 84 ? -8.865 2.760 -51.987 1.00 37.38 84 PHE A N 1
ATOM 637 C CA . PHE A 1 84 ? -10.122 3.466 -52.146 1.00 37.38 84 PHE A CA 1
ATOM 638 C C . PHE A 1 84 ? -9.788 4.867 -52.659 1.00 37.38 84 PHE A C 1
ATOM 640 O O . PHE A 1 84 ? -9.048 5.616 -52.022 1.00 37.38 84 PHE A O 1
ATOM 647 N N . GLN A 1 85 ? -10.332 5.231 -53.823 1.00 35.94 85 GLN A N 1
ATOM 648 C CA . GLN A 1 85 ? -10.158 6.573 -54.392 1.00 35.94 85 GLN A CA 1
ATOM 649 C C . GLN A 1 85 ? -10.721 7.678 -53.476 1.00 35.94 85 GLN A C 1
ATOM 651 O O . GLN A 1 85 ? -10.480 8.859 -53.713 1.00 35.94 85 GLN A O 1
ATOM 656 N N . ARG A 1 86 ? -11.472 7.309 -52.428 1.00 36.31 86 ARG A N 1
ATOM 657 C CA . ARG A 1 86 ? -11.987 8.193 -51.380 1.00 36.31 86 ARG A CA 1
ATOM 658 C C . ARG A 1 86 ? -11.801 7.538 -50.006 1.00 36.31 86 ARG A C 1
ATOM 660 O O . ARG A 1 86 ? -11.950 6.322 -49.915 1.00 36.31 86 ARG A O 1
ATOM 667 N N . PRO A 1 87 ? -11.512 8.309 -48.942 1.00 40.22 87 PRO A N 1
ATOM 668 C CA . PRO A 1 87 ? -11.477 7.761 -47.593 1.00 40.22 87 PRO A CA 1
ATOM 669 C C . PRO A 1 87 ? -12.859 7.198 -47.239 1.00 40.22 87 PRO A C 1
ATOM 671 O O . PRO A 1 87 ? -13.843 7.934 -47.274 1.00 40.22 87 PRO A O 1
ATOM 674 N N . LEU A 1 88 ? -12.921 5.905 -46.923 1.00 41.12 88 LEU A N 1
ATOM 675 C CA . LEU A 1 88 ? -14.126 5.211 -46.477 1.00 41.12 88 LEU A CA 1
ATOM 676 C C . LEU A 1 88 ? -13.839 4.589 -45.108 1.00 41.12 88 LEU A C 1
ATOM 678 O O . LEU A 1 88 ? -12.823 3.915 -44.934 1.00 41.12 88 LEU A O 1
ATOM 682 N N . GLU A 1 89 ? -14.703 4.858 -44.137 1.00 41.50 89 GLU A N 1
ATOM 683 C CA . GLU A 1 89 ? -14.592 4.351 -42.771 1.00 41.50 89 GLU A CA 1
ATOM 684 C C . GLU A 1 89 ? -15.502 3.123 -42.640 1.00 41.50 89 GLU A C 1
ATOM 686 O O . GLU A 1 89 ? -16.705 3.220 -42.865 1.00 41.50 89 GLU A O 1
ATOM 691 N N . LEU A 1 90 ? -14.918 1.957 -42.354 1.00 45.03 90 LEU A N 1
ATOM 692 C CA . LEU A 1 90 ? -15.631 0.690 -42.167 1.00 45.03 90 LEU A CA 1
ATOM 693 C C . LEU A 1 90 ? -15.141 0.057 -40.861 1.00 45.03 90 LEU A C 1
ATOM 695 O O . LEU A 1 90 ? -13.930 -0.042 -40.647 1.00 45.03 90 LEU A O 1
ATOM 699 N N . LEU A 1 91 ? -16.064 -0.365 -39.997 1.00 40.31 91 LEU A N 1
ATOM 700 C CA . LEU A 1 91 ? -15.774 -0.924 -38.674 1.00 40.31 91 LEU A CA 1
ATOM 701 C C . LEU A 1 91 ? -16.387 -2.327 -38.550 1.00 40.31 91 LEU A C 1
ATOM 703 O O . LEU A 1 91 ? -17.499 -2.564 -39.001 1.00 40.31 91 LEU A O 1
ATOM 707 N N . GLY A 1 92 ? -15.672 -3.261 -37.920 1.00 49.22 92 GLY A N 1
ATOM 708 C CA . GLY A 1 92 ? -16.208 -4.593 -37.608 1.00 49.22 92 GLY A CA 1
ATOM 709 C C . GLY A 1 92 ? -16.554 -5.445 -38.838 1.00 49.22 92 GLY A C 1
ATOM 710 O O . GLY A 1 92 ? -15.779 -5.516 -39.800 1.00 49.22 92 GLY A O 1
ATOM 711 N N . ASP A 1 93 ? -17.705 -6.117 -38.794 1.00 47.44 93 ASP A N 1
ATOM 712 C CA . ASP A 1 93 ? -18.171 -7.038 -39.841 1.00 47.44 93 ASP A CA 1
ATOM 713 C C . ASP A 1 93 ? -18.391 -6.345 -41.203 1.00 47.44 93 ASP A C 1
ATOM 715 O O . ASP A 1 93 ? -18.324 -6.990 -42.252 1.00 47.44 93 ASP A O 1
ATOM 719 N N . ASP A 1 94 ? -18.498 -5.013 -41.223 1.00 44.47 94 ASP A N 1
ATOM 720 C CA . ASP A 1 94 ? -18.618 -4.211 -42.446 1.00 44.47 94 ASP A CA 1
ATOM 721 C C . ASP A 1 94 ? -17.335 -4.219 -43.304 1.00 44.47 94 ASP A C 1
ATOM 723 O O . ASP A 1 94 ? -17.356 -3.882 -44.491 1.00 44.47 94 ASP A O 1
ATOM 727 N N . THR A 1 95 ? -16.198 -4.673 -42.756 1.00 51.69 95 THR A N 1
ATOM 728 C CA . THR A 1 95 ? -14.948 -4.867 -43.519 1.00 51.69 95 THR A CA 1
ATOM 729 C C . THR A 1 95 ? -15.044 -5.977 -44.573 1.00 51.69 95 THR A C 1
ATOM 731 O O . THR A 1 95 ? -14.257 -5.988 -45.531 1.00 51.69 95 THR A O 1
ATOM 734 N N . TRP A 1 96 ? -16.008 -6.896 -44.450 1.00 48.91 96 TRP A N 1
ATOM 735 C CA . TRP A 1 96 ? -16.287 -7.927 -45.456 1.00 48.91 96 TRP A CA 1
ATOM 736 C C . TRP A 1 96 ? -16.948 -7.349 -46.717 1.00 48.91 96 TRP A C 1
ATOM 738 O O . TRP A 1 96 ? -16.721 -7.867 -47.808 1.00 48.91 96 TRP A O 1
ATOM 748 N N . GLY A 1 97 ? -17.652 -6.216 -46.599 1.00 48.53 97 GLY A N 1
ATOM 749 C CA . GLY A 1 97 ? -18.262 -5.479 -47.714 1.00 48.53 97 GLY A CA 1
ATOM 750 C C . GLY A 1 97 ? -17.292 -4.613 -48.532 1.00 48.53 97 GLY A C 1
ATOM 751 O O . GLY A 1 97 ? -17.706 -3.961 -49.486 1.00 48.53 97 GLY A O 1
ATOM 752 N N . SER A 1 98 ? -15.997 -4.605 -48.192 1.00 51.38 98 SER A N 1
ATOM 753 C CA . SER A 1 98 ? -14.966 -3.761 -48.824 1.00 51.38 98 SER A CA 1
ATOM 754 C C . SER A 1 98 ? -14.568 -4.174 -50.252 1.00 51.38 98 SER A C 1
ATOM 756 O O . SER A 1 98 ? -13.799 -3.466 -50.900 1.00 51.38 98 SER A O 1
ATOM 758 N N . GLY A 1 99 ? -15.049 -5.324 -50.741 1.00 48.44 99 GLY A N 1
ATOM 759 C CA . GLY A 1 99 ? -14.683 -5.887 -52.048 1.00 48.44 99 GLY A CA 1
ATOM 760 C C . GLY A 1 99 ? -13.289 -6.529 -52.103 1.00 48.44 99 GLY A C 1
ATOM 761 O O . GLY A 1 99 ? -12.927 -7.100 -53.128 1.00 48.44 99 GLY A O 1
ATOM 762 N N . VAL A 1 100 ? -12.514 -6.481 -51.012 1.00 48.38 100 VAL A N 1
ATOM 763 C CA . VAL A 1 100 ? -11.180 -7.091 -50.918 1.00 48.38 100 VAL A CA 1
ATOM 764 C C . VAL A 1 100 ? -11.313 -8.544 -50.457 1.00 48.38 100 VAL A C 1
ATOM 766 O O . VAL A 1 100 ? -11.564 -8.823 -49.281 1.00 48.38 100 VAL A O 1
ATOM 769 N N . LEU A 1 101 ? -11.171 -9.483 -51.392 1.00 41.59 101 LEU A N 1
ATOM 770 C CA . LEU A 1 101 ? -11.145 -10.921 -51.116 1.00 41.59 101 LEU A CA 1
ATOM 771 C C . LEU A 1 101 ? -9.713 -11.347 -50.780 1.00 41.59 101 LEU A C 1
ATOM 773 O O . LEU A 1 101 ? -8.828 -11.297 -51.626 1.00 41.59 101 LEU A O 1
ATOM 777 N N . VAL A 1 102 ? -9.492 -11.768 -49.535 1.00 48.34 102 VAL A N 1
ATOM 778 C CA . VAL A 1 102 ? -8.232 -12.380 -49.094 1.00 48.34 102 VAL A CA 1
ATOM 779 C C . VAL A 1 102 ? -8.513 -13.855 -48.858 1.00 48.34 102 VAL A C 1
ATOM 781 O O . VAL A 1 102 ? -9.206 -14.193 -47.901 1.00 48.34 102 VAL A O 1
ATOM 784 N N . ASN A 1 103 ? -7.984 -14.710 -49.730 1.00 43.88 103 ASN A N 1
ATOM 785 C CA . ASN A 1 103 ? -8.071 -16.159 -49.590 1.00 43.88 103 ASN A CA 1
ATOM 786 C C . ASN A 1 103 ? -6.740 -16.678 -49.040 1.00 43.88 103 ASN A C 1
ATOM 788 O O . ASN A 1 103 ? -5.679 -16.371 -49.580 1.00 43.88 103 ASN A O 1
ATOM 792 N N . LEU A 1 104 ? -6.798 -17.436 -47.945 1.00 47.03 104 LEU A N 1
ATOM 793 C CA . LEU A 1 104 ? -5.635 -18.121 -47.393 1.00 47.03 104 LEU A CA 1
ATOM 794 C C . LEU A 1 104 ? -5.423 -19.413 -48.180 1.00 47.03 104 LEU A C 1
ATOM 796 O O . LEU A 1 104 ? -6.238 -20.328 -48.093 1.00 47.03 104 LEU A O 1
ATOM 800 N N . GLU A 1 105 ? -4.339 -19.480 -48.945 1.00 44.31 105 GLU A N 1
ATOM 801 C CA . GLU A 1 105 ? -3.922 -20.695 -49.640 1.00 44.31 105 GLU A CA 1
ATOM 802 C C . GLU A 1 105 ? -2.748 -21.324 -48.884 1.00 44.31 105 GLU A C 1
ATOM 804 O O . GLU A 1 105 ? -1.760 -20.656 -48.570 1.00 44.31 105 GLU A O 1
ATOM 809 N N . TRP A 1 106 ? -2.881 -22.603 -48.531 1.00 48.81 106 TRP A N 1
ATOM 810 C CA . TRP A 1 106 ? -1.875 -23.341 -47.773 1.00 48.81 106 TRP A CA 1
ATOM 811 C C . TRP A 1 106 ? -1.080 -24.239 -48.716 1.00 48.81 106 TRP A C 1
ATOM 813 O O . TRP A 1 106 ? -1.656 -25.074 -49.406 1.00 48.81 106 TRP A O 1
ATOM 823 N N . THR A 1 107 ? 0.242 -24.084 -48.735 1.00 48.47 107 THR A N 1
ATOM 824 C CA . THR A 1 107 ? 1.135 -24.842 -49.630 1.00 48.47 107 THR A CA 1
ATOM 825 C C . THR A 1 107 ? 2.032 -25.833 -48.877 1.00 48.47 107 THR A C 1
ATOM 827 O O . THR A 1 107 ? 3.111 -26.176 -49.356 1.00 48.47 107 THR A O 1
ATOM 830 N N . GLY A 1 108 ? 1.641 -26.250 -47.667 1.00 43.28 108 GLY A N 1
ATOM 831 C CA . GLY A 1 108 ? 2.385 -27.229 -46.872 1.00 43.28 108 GLY A CA 1
ATOM 832 C C . GLY A 1 108 ? 2.124 -28.672 -47.316 1.00 43.28 108 GLY A C 1
ATOM 833 O O . GLY A 1 108 ? 1.079 -28.991 -47.872 1.00 43.28 108 GLY A O 1
ATOM 834 N N . VAL A 1 109 ? 3.096 -29.553 -47.084 1.00 38.44 109 VAL A N 1
ATOM 835 C CA . VAL A 1 109 ? 2.990 -30.990 -47.379 1.00 38.44 109 VAL A CA 1
ATOM 836 C C . VAL A 1 109 ? 1.958 -31.623 -46.437 1.00 38.44 109 VAL A C 1
ATOM 838 O O . VAL A 1 109 ? 2.014 -31.405 -45.226 1.00 38.44 109 VAL A O 1
ATOM 841 N N . GLU A 1 110 ? 1.018 -32.384 -47.001 1.00 37.25 110 GLU A N 1
ATOM 842 C CA . GLU A 1 110 ? -0.019 -33.148 -46.294 1.00 37.25 110 GLU A CA 1
ATOM 843 C C . GLU A 1 110 ? 0.593 -33.961 -45.138 1.00 37.25 110 GLU A C 1
ATOM 845 O O . GLU A 1 110 ? 1.338 -34.914 -45.360 1.00 37.25 110 GLU A O 1
ATOM 850 N N . GLY A 1 111 ? 0.322 -33.567 -43.889 1.00 42.03 111 GLY A N 1
ATOM 851 C CA . GLY A 1 111 ? 0.844 -34.281 -42.717 1.00 42.03 111 GLY A CA 1
ATOM 852 C C . GLY A 1 111 ? 0.791 -33.538 -41.379 1.00 42.03 111 GLY A C 1
ATOM 853 O O . GLY A 1 111 ? 0.887 -34.180 -40.338 1.00 42.03 111 GLY A O 1
ATOM 854 N N . LEU A 1 112 ? 0.604 -32.213 -41.364 1.00 39.59 112 LEU A N 1
ATOM 855 C CA . LEU A 1 112 ? 0.398 -31.455 -40.123 1.00 39.59 112 LEU A CA 1
ATOM 856 C C . LEU A 1 112 ? -1.106 -31.319 -39.839 1.00 39.59 112 LEU A C 1
ATOM 858 O O . LEU A 1 112 ? -1.871 -30.819 -40.657 1.00 39.59 112 LEU A O 1
ATOM 862 N N . THR A 1 113 ? -1.504 -31.846 -38.686 1.00 39.91 113 THR A N 1
ATOM 863 C CA . THR A 1 113 ? -2.863 -32.115 -38.195 1.00 39.91 113 THR A CA 1
ATOM 864 C C . THR A 1 113 ? -3.881 -30.980 -38.377 1.00 39.91 113 THR A C 1
ATOM 866 O O . THR A 1 113 ? -3.600 -29.810 -38.123 1.00 39.91 113 THR A O 1
ATOM 869 N N . THR A 1 114 ? -5.117 -31.371 -38.701 1.00 42.88 114 THR A N 1
ATOM 870 C CA . THR A 1 114 ? -6.349 -30.567 -38.860 1.00 42.88 114 THR A CA 1
ATOM 871 C C . THR A 1 114 ? -6.685 -29.603 -37.710 1.00 42.88 114 THR A C 1
ATOM 873 O O . THR A 1 114 ? -7.504 -28.708 -37.890 1.00 42.88 114 THR A O 1
ATOM 876 N N . GLU A 1 115 ? -6.051 -29.722 -36.543 1.00 44.19 115 GLU A N 1
ATOM 877 C CA . GLU A 1 115 ? -6.288 -28.839 -35.391 1.00 44.19 115 GLU A CA 1
ATOM 878 C C . GLU A 1 115 ? -5.741 -27.410 -35.583 1.00 44.19 115 GLU A C 1
ATOM 880 O O . GLU A 1 115 ? -6.305 -26.463 -35.035 1.00 44.19 115 GLU A O 1
ATOM 885 N N . LEU A 1 116 ? -4.708 -27.212 -36.417 1.00 42.50 116 LEU A N 1
ATOM 886 C CA . LEU A 1 116 ? -4.121 -25.881 -36.652 1.00 42.50 116 LEU A CA 1
ATOM 887 C C . LEU A 1 116 ? -5.004 -24.970 -37.531 1.00 42.50 116 LEU A C 1
ATOM 889 O O . LEU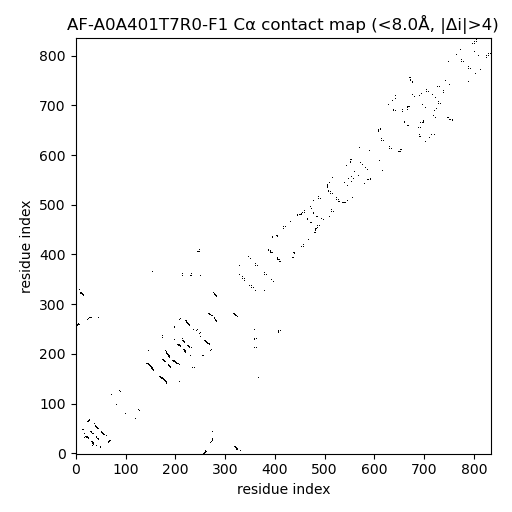 A 1 116 ? -4.842 -23.753 -37.516 1.00 42.50 116 LEU A O 1
ATOM 893 N N . GLN A 1 117 ? -5.944 -25.539 -38.298 1.00 41.03 117 GLN A N 1
ATOM 894 C CA . GLN A 1 117 ? -6.881 -24.763 -39.124 1.00 41.03 117 GLN A CA 1
ATOM 895 C C . GLN A 1 117 ? -7.883 -23.966 -38.276 1.00 41.03 117 GLN A C 1
ATOM 897 O O . GLN A 1 117 ? -8.315 -22.895 -38.697 1.00 41.03 117 GLN A O 1
ATOM 902 N N . ASN A 1 118 ? -8.209 -24.441 -37.069 1.00 40.03 118 ASN A N 1
ATOM 903 C CA . ASN A 1 118 ? -9.189 -23.804 -36.186 1.00 40.03 118 ASN A CA 1
ATOM 904 C C . ASN A 1 118 ? -8.624 -22.627 -35.367 1.00 40.03 118 ASN A C 1
ATOM 906 O O . ASN A 1 118 ? -9.399 -21.908 -34.742 1.00 40.03 118 ASN A O 1
ATOM 910 N N . SER A 1 119 ? -7.304 -22.406 -35.360 1.00 39.09 119 SER A N 1
ATOM 911 C CA . SER A 1 119 ? -6.640 -21.346 -34.575 1.00 39.09 119 SER A CA 1
ATOM 912 C C . SER A 1 119 ? -6.214 -20.123 -35.401 1.00 39.09 119 SER A C 1
ATOM 914 O O . SER A 1 119 ? -5.637 -19.170 -34.872 1.00 39.09 119 SER A O 1
ATOM 916 N N . LEU A 1 120 ? -6.515 -20.118 -36.700 1.00 41.22 120 LEU A N 1
ATOM 917 C CA . LEU A 1 120 ? -6.194 -19.040 -37.632 1.00 41.22 120 LEU A CA 1
ATOM 918 C C . LEU A 1 120 ? -7.356 -18.044 -37.734 1.00 41.22 120 LEU A C 1
ATOM 920 O O . LEU A 1 120 ? -8.359 -18.288 -38.402 1.00 41.22 120 LEU A O 1
ATOM 924 N N . HIS A 1 121 ? -7.201 -16.878 -37.106 1.00 42.19 121 HIS A N 1
ATOM 925 C CA . HIS A 1 121 ? -8.170 -15.784 -37.197 1.00 42.19 121 HIS A CA 1
ATOM 926 C C . HIS A 1 121 ? -7.617 -14.632 -38.044 1.00 42.19 121 HIS A C 1
ATOM 928 O O . HIS A 1 121 ? -6.722 -13.899 -37.623 1.00 42.19 121 HIS A O 1
ATOM 934 N N . LEU A 1 122 ? -8.179 -14.433 -39.240 1.00 43.22 122 LEU A N 1
ATOM 935 C CA . LEU A 1 122 ? -7.895 -13.264 -40.072 1.00 43.22 122 LEU A CA 1
ATOM 936 C C . LEU A 1 122 ? -8.700 -12.061 -39.555 1.00 43.22 122 LEU A C 1
ATOM 938 O O . LEU A 1 122 ? -9.923 -12.041 -39.668 1.00 43.22 122 LEU A O 1
ATOM 942 N N . ARG A 1 123 ? -8.024 -11.035 -39.026 1.00 42.84 123 ARG A N 1
ATOM 943 C CA . ARG A 1 123 ? -8.645 -9.738 -38.700 1.00 42.84 123 ARG A CA 1
ATOM 944 C C . ARG A 1 123 ? -8.092 -8.643 -39.606 1.00 42.84 123 ARG A C 1
ATOM 946 O O . ARG A 1 123 ? -6.880 -8.482 -39.724 1.00 42.84 123 ARG A O 1
ATOM 953 N N . ARG A 1 124 ? -8.986 -7.891 -40.253 1.00 44.66 124 ARG A N 1
ATOM 954 C CA . ARG A 1 124 ? -8.641 -6.762 -41.128 1.00 44.66 124 ARG A CA 1
ATOM 955 C C . ARG A 1 124 ? -8.583 -5.485 -40.294 1.00 44.66 124 ARG A C 1
ATOM 957 O O . ARG A 1 124 ? -9.543 -5.165 -39.602 1.00 44.66 124 ARG A O 1
ATOM 964 N N . ILE A 1 125 ? -7.471 -4.758 -40.370 1.00 45.91 125 ILE A N 1
ATOM 965 C CA . ILE A 1 125 ? -7.326 -3.430 -39.761 1.00 45.91 125 ILE A CA 1
ATOM 966 C C . ILE A 1 125 ? -7.349 -2.409 -40.899 1.00 45.91 125 ILE A C 1
ATOM 968 O O . ILE A 1 125 ? -6.462 -2.412 -41.752 1.00 45.91 125 ILE A O 1
ATOM 972 N N . LEU A 1 126 ? -8.375 -1.556 -40.931 1.00 46.44 126 LEU A N 1
ATOM 973 C CA . LEU A 1 126 ? -8.462 -0.437 -41.869 1.00 46.44 126 LEU A CA 1
ATOM 974 C C . LEU A 1 126 ? -7.771 0.779 -41.248 1.00 46.44 126 LEU A C 1
ATOM 976 O O . LEU A 1 126 ? -8.132 1.210 -40.156 1.00 46.44 126 LEU A O 1
ATOM 980 N N . TYR A 1 127 ? -6.791 1.347 -41.947 1.00 47.81 127 TYR A N 1
ATOM 981 C CA . TYR A 1 127 ? -6.182 2.615 -41.559 1.00 47.81 127 TYR A CA 1
ATOM 982 C C . TYR A 1 127 ? -6.455 3.660 -42.639 1.00 47.81 127 TYR A C 1
ATOM 984 O O . TYR A 1 127 ? -6.321 3.407 -43.839 1.00 47.81 127 TYR A O 1
ATOM 992 N N . ARG A 1 128 ? -6.836 4.868 -42.220 1.00 43.59 128 ARG A N 1
ATOM 993 C CA . ARG A 1 128 ? -6.947 6.002 -43.134 1.00 43.59 128 ARG A CA 1
ATOM 994 C C . ARG A 1 128 ? -5.536 6.440 -43.510 1.00 43.59 128 ARG A C 1
ATOM 996 O O . ARG A 1 128 ? -4.777 6.899 -42.658 1.00 43.59 128 ARG A O 1
ATOM 1003 N N . ARG A 1 129 ? -5.178 6.339 -44.794 1.00 45.88 129 ARG A N 1
ATOM 1004 C CA . ARG A 1 129 ? -3.995 7.027 -45.324 1.00 45.88 129 ARG A CA 1
ATOM 1005 C C . ARG A 1 129 ? -4.266 8.527 -45.230 1.00 45.88 129 ARG A C 1
ATOM 1007 O O . ARG A 1 129 ? -4.915 9.100 -46.101 1.00 45.88 129 ARG A O 1
ATOM 1014 N N . PHE A 1 130 ? -3.773 9.167 -44.176 1.00 44.31 130 PHE A N 1
ATOM 1015 C CA . PHE A 1 130 ? -3.658 10.619 -44.124 1.00 44.31 130 PHE A CA 1
ATOM 1016 C C . PHE A 1 130 ? -2.512 11.023 -45.051 1.00 44.31 130 PHE A C 1
ATOM 1018 O O . PHE A 1 130 ? -1.413 11.327 -44.612 1.00 44.31 130 PHE A O 1
ATOM 1025 N N . SER A 1 131 ? -2.750 10.959 -46.358 1.00 44.00 131 SER A N 1
ATOM 1026 C CA . SER A 1 131 ? -2.098 11.894 -47.262 1.00 44.00 131 SER A CA 1
ATOM 1027 C C . SER A 1 131 ? -2.788 13.219 -46.975 1.00 44.00 131 SER A C 1
ATOM 1029 O O . SER A 1 131 ? -3.978 13.325 -47.281 1.00 44.00 131 SER A O 1
ATOM 1031 N N . PRO A 1 132 ? -2.139 14.213 -46.350 1.00 43.72 132 PRO A N 1
ATOM 1032 C CA . PRO A 1 132 ? -2.693 15.550 -46.399 1.00 43.72 132 PRO A CA 1
ATOM 1033 C C . PRO A 1 132 ? -2.851 15.894 -47.885 1.00 43.72 132 PRO A C 1
ATOM 1035 O O . PRO A 1 132 ? -1.989 15.534 -48.690 1.00 43.72 132 PRO A O 1
ATOM 1038 N N . ASP A 1 133 ? -3.901 16.611 -48.262 1.00 46.00 133 ASP A N 1
ATOM 1039 C CA . ASP A 1 133 ? -4.044 17.227 -49.592 1.00 46.00 133 ASP A CA 1
ATOM 1040 C C . ASP A 1 133 ? -3.025 18.387 -49.771 1.00 46.00 133 ASP A C 1
ATOM 1042 O O . ASP A 1 133 ? -3.302 19.448 -50.318 1.00 46.00 133 ASP A O 1
ATOM 1046 N N . LEU A 1 134 ? -1.814 18.212 -49.229 1.00 47.94 134 LEU A N 1
ATOM 1047 C CA . LEU A 1 134 ? -0.700 19.153 -49.185 1.00 47.94 134 LEU A CA 1
ATOM 1048 C C . LEU A 1 134 ? 0.428 18.694 -50.114 1.00 47.94 134 LEU A C 1
ATOM 1050 O O . LEU A 1 134 ? 1.589 19.015 -49.870 1.00 47.94 134 LEU A O 1
ATOM 1054 N N . ALA A 1 135 ? 0.108 17.979 -51.198 1.00 51.25 135 ALA A N 1
ATOM 1055 C CA . ALA A 1 135 ? 1.071 17.637 -52.253 1.00 51.25 135 ALA A CA 1
ATOM 1056 C C . ALA A 1 135 ? 1.759 18.884 -52.859 1.00 51.25 135 ALA A C 1
ATOM 1058 O O . ALA A 1 135 ? 2.766 18.776 -53.551 1.00 51.25 135 ALA A O 1
ATOM 1059 N N . HIS A 1 136 ? 1.218 20.076 -52.586 1.00 52.41 136 HIS A N 1
ATOM 1060 C CA . HIS A 1 136 ? 1.784 21.379 -52.929 1.00 52.41 136 HIS A CA 1
ATOM 1061 C C . HIS A 1 136 ? 2.878 21.870 -51.956 1.00 52.41 136 HIS A C 1
ATOM 1063 O O . HIS A 1 136 ? 3.602 22.799 -52.299 1.00 52.41 136 HIS A O 1
ATOM 1069 N N . ILE A 1 137 ? 2.984 21.290 -50.750 1.00 53.47 137 ILE A N 1
ATOM 1070 C CA . ILE A 1 137 ? 3.894 21.721 -49.668 1.00 53.47 137 ILE A CA 1
ATOM 1071 C C . ILE A 1 137 ? 4.966 20.663 -49.366 1.00 53.47 137 ILE A C 1
ATOM 1073 O O . ILE A 1 137 ? 6.105 21.026 -49.092 1.00 53.47 137 ILE A O 1
ATOM 1077 N N . TYR A 1 138 ? 4.627 19.372 -49.444 1.00 53.47 138 TYR A N 1
ATOM 1078 C CA . TYR A 1 138 ? 5.545 18.263 -49.156 1.00 53.47 138 TYR A CA 1
ATOM 1079 C C . TYR A 1 138 ? 5.576 17.257 -50.304 1.00 53.47 138 TYR A C 1
ATOM 1081 O O . TYR A 1 138 ? 4.553 16.995 -50.943 1.00 53.47 138 TYR A O 1
ATOM 1089 N N . SER A 1 139 ? 6.741 16.656 -50.554 1.00 61.53 139 SER A N 1
ATOM 1090 C CA . SER A 1 139 ? 6.846 15.589 -51.555 1.00 61.53 139 SER A CA 1
ATOM 1091 C C . SER A 1 139 ? 6.146 14.310 -51.065 1.00 61.53 139 SER A C 1
ATOM 1093 O O . SER A 1 139 ? 6.132 14.004 -49.871 1.00 61.53 139 SER A O 1
ATOM 1095 N N . VAL A 1 140 ? 5.576 13.515 -51.980 1.00 61.50 140 VAL A N 1
ATOM 1096 C CA . VAL A 1 140 ? 4.947 12.215 -51.645 1.00 61.50 140 VAL A CA 1
ATOM 1097 C C . VAL A 1 140 ? 5.930 11.296 -50.907 1.00 61.50 140 VAL A C 1
ATOM 1099 O O . VAL A 1 140 ? 5.535 10.527 -50.034 1.00 61.50 140 VAL A O 1
ATOM 1102 N N . GLU A 1 141 ? 7.223 11.413 -51.208 1.00 64.50 141 GLU A N 1
ATOM 1103 C CA . GLU A 1 141 ? 8.279 10.655 -50.543 1.00 64.50 141 GLU A CA 1
ATOM 1104 C C . GLU A 1 141 ? 8.525 11.050 -49.083 1.00 64.50 141 GLU A C 1
ATOM 1106 O O . GLU A 1 141 ? 9.067 10.236 -48.341 1.00 64.50 141 GLU A O 1
ATOM 1111 N N . GLU A 1 142 ? 8.170 12.267 -48.665 1.00 64.50 142 GLU A N 1
ATOM 1112 C CA . GLU A 1 142 ? 8.322 12.752 -47.282 1.00 64.50 142 GLU A CA 1
ATOM 1113 C C . GLU A 1 142 ? 7.160 12.326 -46.377 1.00 64.50 142 GLU A C 1
ATOM 1115 O O . GLU A 1 142 ? 7.276 12.371 -45.155 1.00 64.50 142 GLU A O 1
ATOM 1120 N N . THR A 1 143 ? 6.057 11.864 -46.968 1.00 66.31 143 THR A N 1
ATOM 1121 C CA . THR A 1 143 ? 4.849 11.409 -46.259 1.00 66.31 143 THR A CA 1
ATOM 1122 C C . THR A 1 143 ? 4.570 9.915 -46.458 1.00 66.31 143 THR A C 1
ATOM 1124 O O . THR A 1 143 ? 3.548 9.398 -46.006 1.00 66.31 143 THR A O 1
ATOM 1127 N N . ALA A 1 144 ? 5.479 9.196 -47.124 1.00 69.38 144 ALA A N 1
ATOM 1128 C CA . ALA A 1 144 ? 5.343 7.772 -47.388 1.00 69.38 144 ALA A CA 1
ATOM 1129 C C . ALA A 1 144 ? 5.612 6.934 -46.131 1.00 69.38 144 ALA A C 1
ATOM 1131 O O . ALA A 1 144 ? 6.658 7.046 -45.492 1.00 69.38 144 ALA A O 1
ATOM 1132 N N . LEU A 1 145 ? 4.676 6.044 -45.806 1.00 71.12 145 LEU A N 1
ATOM 1133 C CA . LEU A 1 145 ? 4.870 5.053 -44.757 1.00 71.12 145 LEU A CA 1
ATOM 1134 C C . LEU A 1 145 ? 5.875 3.994 -45.230 1.00 71.12 145 LEU A C 1
ATOM 1136 O O . LEU A 1 145 ? 5.612 3.306 -46.216 1.00 71.12 145 LEU A O 1
ATOM 1140 N N . HIS A 1 146 ? 7.005 3.851 -44.531 1.00 77.81 146 HIS A N 1
ATOM 1141 C CA . HIS A 1 146 ? 8.039 2.863 -44.883 1.00 77.81 146 HIS A CA 1
ATOM 1142 C C . HIS A 1 146 ? 8.051 1.644 -43.958 1.00 77.81 146 HIS A C 1
ATOM 1144 O O . HIS A 1 146 ? 8.414 0.558 -44.400 1.00 77.81 146 HIS A O 1
ATOM 1150 N N . SER A 1 147 ? 7.610 1.787 -42.703 1.00 79.69 147 SER A N 1
ATOM 1151 C CA . SER A 1 147 ? 7.560 0.679 -41.736 1.00 79.69 147 SER A CA 1
ATOM 1152 C C . SER A 1 147 ? 6.238 0.660 -40.969 1.00 79.69 147 SER A C 1
ATOM 1154 O O . SER A 1 147 ? 5.788 1.703 -40.500 1.00 79.69 147 SER A O 1
ATOM 1156 N N . LEU A 1 148 ? 5.645 -0.526 -40.806 1.00 82.69 148 LEU A N 1
ATOM 1157 C CA . LEU A 1 148 ? 4.447 -0.794 -40.002 1.00 82.69 148 LEU A CA 1
ATOM 1158 C C . LEU A 1 148 ? 4.610 -2.158 -39.323 1.00 82.69 148 LEU A C 1
ATOM 1160 O O . LEU A 1 148 ? 4.864 -3.147 -40.007 1.00 82.69 148 LEU A O 1
ATOM 1164 N N . GLN A 1 149 ? 4.491 -2.205 -37.998 1.00 80.56 149 GLN A N 1
ATOM 1165 C CA . GLN A 1 149 ? 4.684 -3.408 -37.188 1.00 80.56 149 GLN A CA 1
ATOM 1166 C C . GLN A 1 149 ? 3.631 -3.490 -36.086 1.00 80.56 149 GLN A C 1
ATOM 1168 O O . GLN A 1 149 ? 3.382 -2.513 -35.378 1.00 80.56 149 GLN A O 1
ATOM 1173 N N . LEU A 1 150 ? 3.056 -4.680 -35.925 1.00 81.81 150 LEU A N 1
ATOM 1174 C CA . LEU A 1 150 ? 2.311 -5.055 -34.732 1.00 81.81 150 LEU A CA 1
ATOM 1175 C C . LEU A 1 150 ? 3.244 -5.832 -33.809 1.00 81.81 150 LEU A C 1
ATOM 1177 O O . LEU A 1 150 ? 3.912 -6.765 -34.250 1.00 81.81 150 LEU A O 1
ATOM 1181 N N . LEU A 1 151 ? 3.285 -5.440 -32.542 1.00 83.75 151 LEU A N 1
ATOM 1182 C CA . LEU A 1 151 ? 4.126 -6.055 -31.527 1.00 83.75 151 LEU A CA 1
ATOM 1183 C C . LEU A 1 151 ? 3.232 -6.540 -30.379 1.00 83.75 151 LEU A C 1
ATOM 1185 O O . LEU A 1 151 ? 2.830 -5.726 -29.545 1.00 83.75 151 LEU A O 1
ATOM 1189 N N . PRO A 1 152 ? 2.867 -7.831 -30.335 1.00 83.06 152 PRO A N 1
ATOM 1190 C CA . PRO A 1 152 ? 2.213 -8.406 -29.171 1.00 83.06 152 PRO A CA 1
ATOM 1191 C C . PRO A 1 152 ? 3.238 -8.661 -28.060 1.00 83.06 152 PRO A C 1
ATOM 1193 O O . PRO A 1 152 ? 4.356 -9.104 -28.319 1.00 83.06 152 PRO A O 1
ATOM 1196 N N . MET A 1 153 ? 2.842 -8.420 -26.815 1.00 84.50 153 MET A N 1
ATOM 1197 C CA . MET A 1 153 ? 3.539 -8.929 -25.636 1.00 84.50 153 MET A CA 1
ATOM 1198 C C . MET A 1 153 ? 2.631 -9.915 -24.917 1.00 84.50 153 MET A C 1
ATOM 1200 O O . MET A 1 153 ? 1.417 -9.718 -24.859 1.00 84.50 153 MET A O 1
ATOM 1204 N N . PHE A 1 154 ? 3.210 -10.989 -24.393 1.00 81.12 154 PHE A N 1
ATOM 1205 C CA . PHE A 1 154 ? 2.465 -12.112 -23.832 1.00 81.12 154 PHE A CA 1
ATOM 1206 C C . PHE A 1 154 ? 2.698 -12.227 -22.326 1.00 81.12 154 PHE A C 1
ATOM 1208 O O . PHE A 1 154 ? 3.742 -11.830 -21.820 1.00 81.12 154 PHE A O 1
ATOM 1215 N N . SER A 1 155 ? 1.734 -12.816 -21.622 1.00 77.75 155 SER A N 1
ATOM 1216 C CA . SER A 1 155 ? 1.900 -13.299 -20.254 1.00 77.75 155 SER A CA 1
ATOM 1217 C C . SER A 1 155 ? 1.743 -14.815 -20.227 1.00 77.75 155 SER A C 1
ATOM 1219 O O . SER A 1 155 ? 0.896 -15.382 -20.921 1.00 77.75 155 SER A O 1
ATOM 1221 N N . THR A 1 156 ? 2.544 -15.476 -19.398 1.00 66.00 156 THR A N 1
ATOM 1222 C CA . THR A 1 156 ? 2.295 -16.856 -18.969 1.00 66.00 156 THR A CA 1
ATOM 1223 C C . THR A 1 156 ? 1.243 -16.839 -17.864 1.00 66.00 156 THR A C 1
ATOM 1225 O O . THR A 1 156 ? 1.367 -16.021 -16.951 1.00 66.00 156 THR A O 1
ATOM 1228 N N . GLY A 1 157 ? 0.224 -17.698 -17.944 1.00 54.62 157 GLY A N 1
ATOM 1229 C CA . GLY A 1 157 ? -0.743 -17.875 -16.855 1.00 54.62 157 GLY A CA 1
ATOM 1230 C C . GLY A 1 157 ? -0.068 -18.337 -15.559 1.00 54.62 157 GLY A C 1
ATOM 1231 O O . GLY A 1 157 ? 0.937 -19.054 -15.610 1.00 54.62 157 GLY A O 1
ATOM 1232 N N . ASP A 1 158 ? -0.599 -17.897 -14.417 1.00 47.00 158 ASP A N 1
ATOM 1233 C CA . ASP A 1 158 ? -0.110 -18.288 -13.095 1.00 47.00 158 ASP A CA 1
ATOM 1234 C C . ASP A 1 158 ? -0.318 -19.791 -12.850 1.00 47.00 158 ASP A C 1
ATOM 1236 O O . ASP A 1 158 ? -1.285 -20.401 -13.310 1.00 47.00 158 ASP A O 1
ATOM 1240 N N . LEU A 1 159 ? 0.633 -20.396 -12.139 1.00 43.69 159 LEU A N 1
ATOM 1241 C CA . LEU A 1 159 ? 0.823 -21.843 -11.994 1.00 43.69 159 LEU A CA 1
ATOM 1242 C C . LEU A 1 159 ? -0.234 -22.571 -11.126 1.00 43.69 159 LEU A C 1
ATOM 1244 O O . LEU A 1 159 ? 0.017 -23.694 -10.701 1.00 43.69 159 LEU A O 1
ATOM 1248 N N . GLU A 1 160 ? -1.401 -21.982 -10.856 1.00 39.62 160 GLU A N 1
ATOM 1249 C CA . GLU A 1 160 ? -2.397 -22.548 -9.922 1.00 39.62 160 GLU A CA 1
ATOM 1250 C C . GLU A 1 160 ? -3.585 -23.259 -10.594 1.00 39.62 160 GLU A C 1
ATOM 1252 O O . GLU A 1 160 ? -4.423 -23.859 -9.922 1.00 39.62 160 GLU A O 1
ATOM 1257 N N . SER A 1 161 ? -3.648 -23.285 -11.927 1.00 34.84 161 SER A N 1
ATOM 1258 C CA . SER A 1 161 ? -4.601 -24.142 -12.639 1.00 34.84 161 SER A CA 1
ATOM 1259 C C . SER A 1 161 ? -4.040 -25.561 -12.752 1.00 34.84 161 SER A C 1
ATOM 1261 O O . SER A 1 161 ? -3.092 -25.795 -13.500 1.00 34.84 161 SER A O 1
ATOM 1263 N N . ALA A 1 162 ? -4.662 -26.507 -12.045 1.00 34.59 162 ALA A N 1
ATOM 1264 C CA . ALA A 1 162 ? -4.396 -27.947 -12.058 1.00 34.59 162 ALA A CA 1
ATOM 1265 C C . ALA A 1 162 ? -4.653 -28.622 -13.430 1.00 34.59 162 ALA A C 1
ATOM 1267 O O . ALA A 1 162 ? -5.482 -29.522 -13.554 1.00 34.59 162 ALA A O 1
ATOM 1268 N N . ALA A 1 163 ? -3.932 -28.208 -14.472 1.00 35.69 163 ALA A N 1
ATOM 1269 C CA . ALA A 1 163 ? -3.865 -28.881 -15.763 1.00 35.69 163 ALA A CA 1
ATOM 1270 C C . ALA A 1 163 ? -2.400 -29.242 -16.053 1.00 35.69 163 ALA A C 1
ATOM 1272 O O . ALA A 1 163 ? -1.496 -28.452 -15.797 1.00 35.69 163 ALA A O 1
ATOM 1273 N N . GLY A 1 164 ? -2.180 -30.480 -16.504 1.00 36.81 164 GLY A N 1
ATOM 1274 C CA . GLY A 1 164 ? -0.891 -31.178 -16.508 1.00 36.81 164 GLY A CA 1
ATOM 1275 C C . GLY A 1 164 ? 0.297 -30.484 -17.203 1.00 36.81 164 GLY A C 1
ATOM 1276 O O . GLY A 1 164 ? 0.158 -29.461 -17.873 1.00 36.81 164 GLY A O 1
ATOM 1277 N N . PRO A 1 165 ? 1.503 -31.066 -17.073 1.00 39.50 165 PRO A N 1
ATOM 1278 C CA . PRO A 1 165 ? 2.737 -30.495 -17.598 1.00 39.50 165 PRO A CA 1
ATOM 1279 C C . PRO A 1 165 ? 2.753 -30.641 -19.125 1.00 39.50 165 PRO A C 1
ATOM 1281 O O . PRO A 1 165 ? 3.201 -31.660 -19.645 1.00 39.50 165 PRO A O 1
ATOM 1284 N N . GLY A 1 166 ? 2.210 -29.661 -19.855 1.00 40.47 166 GLY A N 1
ATOM 1285 C CA . GLY A 1 166 ? 2.051 -29.841 -21.299 1.00 40.47 166 GLY A CA 1
ATOM 1286 C C . GLY A 1 166 ? 1.708 -28.647 -22.185 1.00 40.47 166 GLY A C 1
ATOM 1287 O O . GLY A 1 166 ? 1.805 -28.823 -23.387 1.00 40.47 166 GLY A O 1
ATOM 1288 N N . SER A 1 167 ? 1.366 -27.455 -21.687 1.00 42.78 167 SER A N 1
ATOM 1289 C CA . SER A 1 167 ? 1.410 -26.213 -22.488 1.00 42.78 167 SER A CA 1
ATOM 1290 C C . SER A 1 167 ? 1.150 -24.995 -21.604 1.00 42.78 167 SER A C 1
ATOM 1292 O O . SER A 1 167 ? 0.066 -24.840 -21.05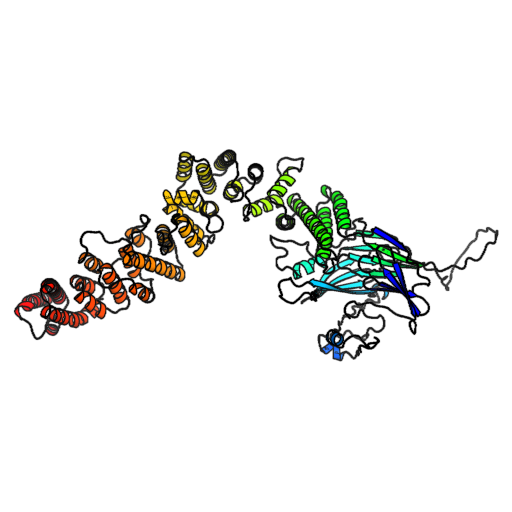0 1.00 42.78 167 SER A O 1
ATOM 1294 N N . LYS A 1 168 ? 2.132 -24.097 -21.468 1.00 52.22 168 LYS A N 1
ATOM 1295 C CA . LYS A 1 168 ? 1.874 -22.763 -20.907 1.00 52.22 168 LYS A CA 1
ATOM 1296 C C . LYS A 1 168 ? 1.078 -21.984 -21.954 1.00 52.22 168 LYS A C 1
ATOM 1298 O O . LYS A 1 168 ? 1.677 -21.519 -22.922 1.00 52.22 168 LYS A O 1
ATOM 1303 N N . ASP A 1 169 ? -0.236 -21.859 -21.790 1.00 57.12 169 ASP A N 1
ATOM 1304 C CA . ASP A 1 169 ? -1.045 -21.021 -22.679 1.00 57.12 169 ASP A CA 1
ATOM 1305 C C . ASP A 1 169 ? -0.535 -19.571 -22.613 1.00 57.12 169 ASP A C 1
ATOM 1307 O O . ASP A 1 169 ? -0.659 -18.881 -21.596 1.00 57.12 169 ASP A O 1
ATOM 1311 N N . LYS A 1 170 ? 0.112 -19.120 -23.697 1.00 65.75 170 LYS A N 1
ATOM 1312 C CA . LYS A 1 170 ? 0.599 -17.745 -23.853 1.00 65.75 170 LYS A CA 1
ATOM 1313 C C . LYS A 1 170 ? -0.600 -16.856 -24.171 1.00 65.75 170 LYS A C 1
ATOM 1315 O O . LYS A 1 170 ? -1.096 -16.851 -25.296 1.00 65.75 170 LYS A O 1
ATOM 1320 N N . ARG A 1 171 ? -1.059 -16.069 -23.198 1.00 73.88 171 ARG A N 1
ATOM 1321 C CA . ARG A 1 171 ? -2.121 -15.079 -23.415 1.00 73.88 171 ARG A CA 1
ATOM 1322 C C . ARG A 1 171 ? -1.502 -13.751 -23.839 1.00 73.88 171 ARG A C 1
ATOM 1324 O O . ARG A 1 171 ? -0.519 -13.317 -23.245 1.00 73.88 171 ARG A O 1
ATOM 1331 N N . VAL A 1 172 ? -2.069 -13.089 -24.850 1.00 77.56 172 VAL A N 1
ATOM 1332 C CA . VAL A 1 172 ? -1.663 -11.718 -25.208 1.00 77.56 172 VAL A CA 1
ATOM 1333 C C . VAL A 1 172 ? -1.995 -10.799 -24.032 1.00 77.56 172 VAL A C 1
ATOM 1335 O O . VAL A 1 172 ? -3.151 -10.716 -23.622 1.00 77.56 172 VAL A O 1
ATOM 1338 N N . LEU A 1 173 ? -0.967 -10.148 -23.495 1.00 82.81 173 LEU A N 1
ATOM 1339 C CA . LEU A 1 173 ? -1.058 -9.172 -22.415 1.00 82.81 173 LEU A CA 1
ATOM 1340 C C . LEU A 1 173 ? -1.400 -7.790 -22.979 1.00 82.81 173 LEU A C 1
ATOM 1342 O O . LEU A 1 173 ? -2.389 -7.191 -22.577 1.00 82.81 173 LEU A O 1
ATOM 1346 N N . SER A 1 174 ? -0.624 -7.335 -23.966 1.00 85.81 174 SER A N 1
ATOM 1347 C CA . SER A 1 174 ? -0.811 -6.037 -24.624 1.00 85.81 174 SER A CA 1
ATOM 1348 C C . SER A 1 174 ? -0.445 -6.142 -26.105 1.00 85.81 174 SER A C 1
ATOM 1350 O O . SER A 1 174 ? 0.445 -6.909 -26.480 1.00 85.81 174 SER A O 1
ATOM 1352 N N . LEU A 1 175 ? -1.099 -5.347 -26.954 1.00 85.94 175 LEU A N 1
ATOM 1353 C CA . LEU A 1 175 ? -0.780 -5.229 -28.377 1.00 85.94 175 LEU A CA 1
ATOM 1354 C C . LEU A 1 175 ? -0.337 -3.802 -28.693 1.00 85.94 175 LEU A C 1
ATOM 1356 O O . LEU A 1 175 ? -1.024 -2.843 -28.346 1.00 85.94 175 LEU A O 1
ATOM 1360 N N . PHE A 1 176 ? 0.782 -3.659 -29.397 1.00 86.19 176 PHE A N 1
ATOM 1361 C CA . PHE A 1 176 ? 1.287 -2.362 -29.835 1.00 86.19 176 PHE A CA 1
ATOM 1362 C C . PHE A 1 176 ? 1.293 -2.255 -31.356 1.00 86.19 176 PHE A C 1
ATOM 1364 O O . PHE A 1 176 ? 1.541 -3.232 -32.059 1.00 86.19 176 PHE A O 1
ATOM 1371 N N . CYS A 1 177 ? 1.052 -1.049 -31.861 1.00 86.00 177 CYS A N 1
ATOM 1372 C CA . CYS A 1 177 ? 1.142 -0.717 -33.275 1.00 86.00 177 CYS A CA 1
ATOM 1373 C C . CYS A 1 177 ? 2.171 0.394 -33.466 1.00 86.00 177 CYS A C 1
ATOM 1375 O O . CYS A 1 177 ? 1.984 1.520 -33.001 1.00 86.00 177 CYS A O 1
ATOM 1377 N N . PHE A 1 178 ? 3.255 0.078 -34.167 1.00 86.81 178 PHE A N 1
ATOM 1378 C CA . PHE A 1 178 ? 4.285 1.032 -34.547 1.00 86.81 178 PHE A CA 1
ATOM 1379 C C . PHE A 1 178 ? 4.217 1.307 -36.040 1.00 86.81 178 PHE A C 1
ATOM 1381 O O . PHE A 1 178 ? 4.183 0.377 -36.846 1.00 86.81 178 PHE A O 1
ATOM 1388 N N . PHE A 1 179 ? 4.279 2.577 -36.418 1.00 84.56 179 PHE A N 1
ATOM 1389 C CA . PHE A 1 179 ? 4.434 2.958 -37.811 1.00 84.56 179 PHE A CA 1
ATOM 1390 C C . PHE A 1 179 ? 5.429 4.105 -37.961 1.00 84.56 179 PHE A C 1
ATOM 1392 O O . PHE A 1 179 ? 5.613 4.918 -37.055 1.00 84.56 179 PHE A O 1
ATOM 1399 N N . SER A 1 180 ? 6.096 4.157 -39.110 1.00 84.94 180 SER A N 1
ATOM 1400 C CA . SER A 1 180 ? 7.188 5.089 -39.363 1.00 84.94 180 SER A CA 1
ATOM 1401 C C . SER A 1 180 ? 7.065 5.762 -40.725 1.00 84.94 180 SER A C 1
ATOM 1403 O O . SER A 1 180 ? 6.963 5.114 -41.770 1.00 84.94 180 SER A O 1
ATOM 1405 N N . LEU A 1 181 ? 7.085 7.089 -40.670 1.00 85.44 181 LEU A N 1
ATOM 1406 C CA . LEU A 1 181 ? 7.286 8.022 -41.769 1.00 85.44 181 LEU A CA 1
ATOM 1407 C C . LEU A 1 181 ? 8.795 8.306 -41.903 1.00 85.44 181 LEU A C 1
ATOM 1409 O O . LEU A 1 181 ? 9.577 7.954 -41.016 1.00 85.44 181 LEU A O 1
ATOM 1413 N N . PRO A 1 182 ? 9.251 8.981 -42.967 1.00 84.56 182 PRO A N 1
ATOM 1414 C CA . PRO A 1 182 ? 10.677 9.193 -43.199 1.00 84.56 182 PRO A CA 1
ATOM 1415 C C . PRO A 1 182 ? 11.363 10.047 -42.124 1.00 84.56 182 PRO A C 1
ATOM 1417 O O . PRO A 1 182 ? 12.564 9.916 -41.932 1.00 84.56 182 PRO A O 1
ATOM 1420 N N . HIS A 1 183 ? 10.627 10.891 -41.396 1.00 86.50 183 HIS A N 1
ATOM 1421 C CA . HIS A 1 183 ? 11.188 11.748 -40.340 1.00 86.50 183 HIS A CA 1
ATOM 1422 C C . HIS A 1 183 ? 10.588 11.516 -38.951 1.00 86.50 183 HIS A C 1
ATOM 1424 O O . HIS A 1 183 ? 11.133 12.015 -37.965 1.00 86.50 183 HIS A O 1
ATOM 1430 N N . VAL A 1 184 ? 9.482 10.772 -38.860 1.00 86.38 184 VAL A N 1
ATOM 1431 C CA . VAL A 1 184 ? 8.744 10.580 -37.609 1.00 86.38 184 VAL A CA 1
ATOM 1432 C C . VAL A 1 184 ? 8.234 9.148 -37.500 1.00 86.38 184 VAL A C 1
ATOM 1434 O O . VAL A 1 184 ? 7.614 8.639 -38.427 1.00 86.38 184 VAL A O 1
ATOM 1437 N N . GLY A 1 185 ? 8.440 8.509 -36.354 1.00 87.94 185 GLY A N 1
ATOM 1438 C CA . GLY A 1 185 ? 7.759 7.270 -35.979 1.00 87.94 185 GLY A CA 1
ATOM 1439 C C . GLY A 1 185 ? 6.767 7.495 -34.851 1.00 87.94 185 GLY A C 1
ATOM 1440 O O . GLY A 1 185 ? 7.029 8.300 -33.962 1.00 87.94 185 GLY A O 1
ATOM 1441 N N . CYS A 1 186 ? 5.666 6.753 -34.851 1.00 89.38 186 CYS A N 1
ATOM 1442 C CA . CYS A 1 186 ? 4.663 6.802 -33.793 1.00 89.38 186 CYS A CA 1
ATOM 1443 C C . CYS A 1 186 ? 4.367 5.389 -33.282 1.00 89.38 186 CYS A C 1
ATOM 1445 O O . CYS A 1 186 ? 4.203 4.456 -34.071 1.00 89.38 186 CYS A O 1
ATOM 1447 N N . LEU A 1 187 ? 4.289 5.244 -31.960 1.00 88.81 187 LEU A N 1
ATOM 1448 C CA . LEU A 1 187 ? 3.941 4.001 -31.276 1.00 88.81 187 LEU A CA 1
ATOM 1449 C C . LEU A 1 187 ? 2.619 4.169 -30.527 1.00 88.81 187 LEU A C 1
ATOM 1451 O O . LEU A 1 187 ? 2.456 5.120 -29.760 1.00 88.81 187 LEU A O 1
ATOM 1455 N N . TYR A 1 188 ? 1.712 3.215 -30.713 1.00 85.69 188 TYR A N 1
ATOM 1456 C CA . TYR A 1 188 ? 0.398 3.176 -30.079 1.00 85.69 188 TYR A CA 1
ATOM 1457 C C . TYR A 1 188 ? 0.204 1.882 -29.290 1.00 85.69 188 TYR A C 1
ATOM 1459 O O . TYR A 1 188 ? 0.628 0.817 -29.739 1.00 85.69 188 TYR A O 1
ATOM 1467 N N . ALA A 1 189 ? -0.480 1.969 -28.151 1.00 86.44 189 ALA A N 1
ATOM 1468 C CA . ALA A 1 189 ? -1.112 0.827 -27.501 1.00 86.44 189 ALA A CA 1
ATOM 1469 C C . ALA A 1 189 ? -2.491 0.588 -28.127 1.00 86.44 189 ALA A C 1
ATOM 1471 O O . ALA A 1 189 ? -3.257 1.531 -28.349 1.00 86.44 189 ALA A O 1
ATOM 1472 N N . VAL A 1 190 ? -2.796 -0.675 -28.409 1.00 82.19 190 VAL A N 1
ATOM 1473 C CA . VAL A 1 190 ? -4.047 -1.137 -29.011 1.00 82.19 190 VAL A CA 1
ATOM 1474 C C . VAL A 1 190 ? -4.778 -1.988 -27.972 1.00 82.19 190 VAL A C 1
ATOM 1476 O O . VAL A 1 190 ? -4.580 -3.198 -27.896 1.00 82.19 190 VAL A O 1
ATOM 1479 N N . GLY A 1 191 ? -5.583 -1.330 -27.136 1.00 70.94 191 GLY A N 1
ATOM 1480 C CA . GLY A 1 191 ? -6.459 -1.967 -26.148 1.00 70.94 191 GLY A CA 1
ATOM 1481 C C . GLY A 1 191 ? -7.930 -1.638 -26.414 1.00 70.94 191 GLY A C 1
ATOM 1482 O O . GLY A 1 191 ? -8.338 -1.496 -27.565 1.00 70.94 191 GLY A O 1
ATOM 1483 N N . ASN A 1 192 ? -8.719 -1.452 -25.349 1.00 62.47 192 ASN A N 1
ATOM 1484 C CA . ASN A 1 192 ? -10.110 -0.976 -25.454 1.00 62.47 192 ASN A CA 1
ATOM 1485 C C . ASN A 1 192 ? -10.203 0.407 -26.120 1.00 62.47 192 ASN A C 1
ATOM 1487 O O . ASN A 1 192 ? -11.169 0.705 -26.818 1.00 62.47 192 ASN A O 1
ATOM 1491 N N . MET A 1 193 ? -9.184 1.243 -25.913 1.00 66.56 193 MET A N 1
ATOM 1492 C CA . MET A 1 193 ? -8.983 2.497 -26.628 1.00 66.56 193 MET A CA 1
ATOM 1493 C C . MET A 1 193 ? -7.577 2.518 -27.225 1.00 66.56 193 MET A C 1
ATOM 1495 O O . MET A 1 193 ? -6.635 1.967 -26.651 1.00 66.56 193 MET A O 1
ATOM 1499 N N . VAL A 1 194 ? -7.436 3.160 -28.384 1.00 77.06 194 VAL A N 1
ATOM 1500 C CA . VAL A 1 194 ? -6.132 3.374 -29.018 1.00 77.06 194 VAL A CA 1
ATOM 1501 C C . VAL A 1 194 ? -5.473 4.589 -28.374 1.00 77.06 194 VAL A C 1
ATOM 1503 O O . VAL A 1 194 ? -6.017 5.691 -28.430 1.00 77.06 194 VAL A O 1
ATOM 1506 N N . GLN A 1 195 ? -4.293 4.397 -27.786 1.00 82.38 195 GLN A N 1
ATOM 1507 C CA . GLN A 1 195 ? -3.553 5.455 -27.098 1.00 82.38 195 GLN A CA 1
ATOM 1508 C C . GLN A 1 195 ? -2.159 5.621 -27.698 1.00 82.38 195 GLN A C 1
ATOM 1510 O O . GLN A 1 195 ? -1.418 4.651 -27.848 1.00 82.38 195 GLN A O 1
ATOM 1515 N N . GLN A 1 196 ? -1.782 6.857 -28.026 1.00 84.75 196 GLN A N 1
ATOM 1516 C CA . GLN A 1 196 ? -0.422 7.168 -28.462 1.00 84.75 196 GLN A CA 1
ATOM 1517 C C . GLN A 1 196 ? 0.529 7.148 -27.264 1.00 84.75 196 GLN A C 1
ATOM 1519 O O . GLN A 1 196 ? 0.304 7.861 -26.288 1.00 84.75 196 GLN A O 1
ATOM 1524 N N . LEU A 1 197 ? 1.598 6.358 -27.353 1.00 88.62 197 LEU A N 1
ATOM 1525 C CA . LEU A 1 197 ? 2.589 6.217 -26.286 1.00 88.62 197 LEU A CA 1
ATOM 1526 C C . LEU A 1 197 ? 3.796 7.122 -26.505 1.00 88.62 197 LEU A C 1
ATOM 1528 O O . LEU A 1 197 ? 4.227 7.822 -25.594 1.00 88.62 197 LEU A O 1
ATOM 1532 N N . SER A 1 198 ? 4.364 7.099 -27.712 1.00 92.44 198 SER A N 1
ATOM 1533 C CA . SER A 1 198 ? 5.599 7.821 -28.010 1.00 92.44 198 SER A CA 1
ATOM 1534 C C . SER A 1 198 ? 5.705 8.242 -29.473 1.00 92.44 198 SER A C 1
ATOM 1536 O O . SER A 1 198 ? 5.160 7.605 -30.380 1.00 92.44 198 SER A O 1
ATOM 1538 N N . THR A 1 199 ? 6.449 9.329 -29.683 1.00 90.06 199 THR A N 1
ATOM 1539 C CA . THR A 1 199 ? 6.799 9.878 -30.997 1.00 90.06 199 THR A CA 1
ATOM 1540 C C . THR A 1 199 ? 8.316 9.964 -31.118 1.00 90.06 199 THR A C 1
ATOM 1542 O O . THR A 1 199 ? 8.992 10.495 -30.235 1.00 90.06 199 THR A O 1
ATOM 1545 N N . TYR A 1 200 ? 8.849 9.470 -32.228 1.00 92.44 200 TYR A N 1
ATOM 1546 C CA . TYR A 1 200 ? 10.274 9.366 -32.510 1.00 92.44 200 TYR A CA 1
ATOM 1547 C C . TYR A 1 200 ? 10.635 10.302 -33.649 1.00 92.44 200 TYR A C 1
ATOM 1549 O O . TYR A 1 200 ? 10.214 10.072 -34.774 1.00 92.44 200 TYR A O 1
ATOM 1557 N N . ASN A 1 201 ? 11.428 11.333 -33.371 1.00 89.94 201 ASN A N 1
ATOM 1558 C CA . ASN A 1 201 ? 11.904 12.250 -34.404 1.00 89.94 201 ASN A CA 1
ATOM 1559 C C . ASN A 1 201 ? 13.280 11.808 -34.905 1.00 89.94 201 ASN A C 1
ATOM 1561 O O . ASN A 1 201 ? 14.202 11.621 -34.100 1.00 89.94 201 ASN A O 1
ATOM 1565 N N . TYR A 1 202 ? 13.416 11.666 -36.222 1.00 90.00 202 TYR A N 1
ATOM 1566 C CA . TYR A 1 202 ? 14.650 11.226 -36.862 1.00 90.00 202 TYR A CA 1
ATOM 1567 C C . TYR A 1 202 ? 15.472 12.423 -37.355 1.00 90.00 202 TYR A C 1
ATOM 1569 O O . TYR A 1 202 ? 14.911 13.345 -37.948 1.00 90.00 202 TYR A O 1
ATOM 1577 N N . PRO A 1 203 ? 16.801 12.420 -37.140 1.00 87.31 203 PRO A N 1
ATOM 1578 C CA . PRO A 1 203 ? 17.677 13.501 -37.592 1.00 87.31 203 PRO A CA 1
ATOM 1579 C C . PRO A 1 203 ? 17.828 13.544 -39.120 1.00 87.31 203 PRO A C 1
ATOM 1581 O O . PRO A 1 203 ? 18.074 14.604 -39.685 1.00 87.31 203 PRO A O 1
ATOM 1584 N N . GLU A 1 204 ? 17.667 12.404 -39.792 1.00 88.44 204 GLU A N 1
ATOM 1585 C CA . GLU A 1 204 ? 17.769 12.249 -41.245 1.00 88.44 204 GLU A CA 1
ATOM 1586 C C . GLU A 1 204 ? 16.605 11.393 -41.761 1.00 88.44 204 GLU A C 1
ATOM 1588 O O . GLU A 1 204 ? 15.892 10.765 -40.975 1.00 88.44 204 GLU A O 1
ATOM 1593 N N . LYS A 1 205 ? 16.438 11.333 -43.090 1.00 89.56 205 LYS A N 1
ATOM 1594 C CA . LYS A 1 205 ? 15.430 10.488 -43.745 1.00 89.56 205 LYS A CA 1
ATOM 1595 C C . LYS A 1 205 ? 15.682 9.010 -43.409 1.00 89.56 205 LYS A C 1
ATOM 1597 O O . LYS A 1 205 ? 16.657 8.414 -43.878 1.00 89.56 205 LYS A O 1
ATOM 1602 N N . ALA A 1 206 ? 14.796 8.428 -42.608 1.00 90.38 206 ALA A N 1
ATOM 1603 C CA . ALA A 1 206 ? 14.778 7.013 -42.283 1.00 90.38 206 ALA A CA 1
ATOM 1604 C C . ALA A 1 206 ? 14.426 6.184 -43.524 1.00 90.38 206 ALA A C 1
ATOM 1606 O O . ALA A 1 206 ? 13.555 6.549 -44.317 1.00 90.38 206 ALA A O 1
ATOM 1607 N N . LYS A 1 207 ? 15.131 5.065 -43.691 1.00 88.25 207 LYS A N 1
ATOM 1608 C CA . LYS A 1 207 ? 14.897 4.080 -44.752 1.00 88.25 207 LYS A CA 1
ATOM 1609 C C . LYS A 1 207 ? 13.989 2.957 -44.272 1.00 88.25 207 LYS A C 1
ATOM 1611 O O . LYS A 1 207 ? 13.087 2.557 -44.996 1.00 88.25 207 LYS A O 1
ATOM 1616 N N . GLN A 1 208 ? 14.239 2.471 -43.061 1.00 88.81 208 GLN A N 1
ATOM 1617 C CA . GLN A 1 208 ? 13.465 1.415 -42.426 1.00 88.81 208 GLN A CA 1
ATOM 1618 C C . GLN A 1 208 ? 13.604 1.526 -40.902 1.00 88.81 208 GLN A C 1
ATOM 1620 O O . GLN A 1 208 ? 14.605 2.040 -40.392 1.00 88.81 208 GLN A O 1
ATOM 1625 N N . ALA A 1 209 ? 12.601 1.047 -40.173 1.00 90.62 209 ALA A N 1
ATOM 1626 C CA . ALA A 1 209 ? 12.603 0.972 -38.721 1.00 90.62 209 ALA A CA 1
ATOM 1627 C C . ALA A 1 209 ? 12.060 -0.384 -38.246 1.00 90.62 209 ALA A C 1
ATOM 1629 O O . ALA A 1 209 ? 11.086 -0.891 -38.798 1.00 90.62 209 ALA A O 1
ATOM 1630 N N . VAL A 1 210 ? 12.668 -0.963 -37.212 1.00 89.88 210 VAL A N 1
ATOM 1631 C CA . VAL A 1 210 ? 12.267 -2.240 -36.598 1.00 89.88 210 VAL A CA 1
ATOM 1632 C C . VAL A 1 210 ? 12.131 -2.053 -35.095 1.00 89.88 210 VAL A C 1
ATOM 1634 O O . VAL A 1 210 ? 13.024 -1.492 -34.459 1.00 89.88 210 VAL A O 1
ATOM 1637 N N . ILE A 1 211 ? 11.002 -2.494 -34.540 1.00 90.00 211 ILE A N 1
ATOM 1638 C CA . ILE A 1 211 ? 10.685 -2.353 -33.118 1.00 90.00 211 ILE A CA 1
ATOM 1639 C C . ILE A 1 211 ? 10.775 -3.700 -32.401 1.00 90.00 211 ILE A C 1
ATOM 1641 O O . ILE A 1 211 ? 10.366 -4.732 -32.927 1.00 90.00 211 ILE A O 1
ATOM 1645 N N . SER A 1 212 ? 11.286 -3.670 -31.176 1.00 89.56 212 SER A N 1
ATOM 1646 C CA . SER A 1 212 ? 11.261 -4.763 -30.211 1.00 89.56 212 SER A CA 1
ATOM 1647 C C . SER A 1 212 ? 10.625 -4.289 -28.896 1.00 89.56 212 SER A C 1
ATOM 1649 O O . SER A 1 212 ? 10.399 -3.088 -28.715 1.00 89.56 212 SER A O 1
ATOM 1651 N N . PRO A 1 213 ? 10.353 -5.195 -27.940 1.00 88.50 213 PRO A N 1
ATOM 1652 C CA . PRO A 1 213 ? 9.880 -4.807 -26.610 1.00 88.50 213 PRO A CA 1
ATOM 1653 C C . PRO A 1 213 ? 10.831 -3.875 -25.841 1.00 88.50 213 PRO A C 1
ATOM 1655 O O . PRO A 1 213 ? 10.375 -3.148 -24.961 1.00 88.50 213 PRO A O 1
ATOM 1658 N N . GLN A 1 214 ? 12.134 -3.892 -26.160 1.00 91.12 214 GLN A N 1
ATOM 1659 C CA . GLN A 1 214 ? 13.165 -3.107 -25.466 1.00 91.12 214 GLN A CA 1
ATOM 1660 C C . GLN A 1 214 ? 13.595 -1.855 -26.247 1.00 91.12 214 GLN A C 1
ATOM 1662 O O . GLN A 1 214 ? 13.852 -0.816 -25.634 1.00 91.12 214 GLN A O 1
ATOM 1667 N N . PHE A 1 215 ? 13.650 -1.920 -27.584 1.00 93.25 215 PHE A N 1
ATOM 1668 C CA . PHE A 1 215 ? 14.241 -0.866 -28.413 1.00 93.25 215 PHE A CA 1
ATOM 1669 C C . PHE A 1 215 ? 13.521 -0.644 -29.739 1.00 93.25 215 PHE A C 1
ATOM 1671 O O . PHE A 1 215 ? 12.863 -1.524 -30.288 1.00 93.25 215 PHE A O 1
ATOM 1678 N N . LEU A 1 216 ? 13.722 0.547 -30.293 1.00 94.12 216 LEU A N 1
ATOM 1679 C CA . LEU A 1 216 ? 13.409 0.877 -31.674 1.00 94.12 216 LEU A CA 1
ATOM 1680 C C . LEU A 1 216 ? 14.714 1.144 -32.429 1.00 94.12 216 LEU A C 1
ATOM 1682 O O . LEU A 1 216 ? 15.447 2.083 -32.109 1.00 94.12 216 LEU A O 1
ATOM 1686 N N . HIS A 1 217 ? 14.970 0.351 -33.464 1.00 94.00 217 HIS A N 1
ATOM 1687 C CA . HIS A 1 217 ? 16.109 0.516 -34.358 1.00 94.00 217 HIS A CA 1
ATOM 1688 C C . HIS A 1 217 ? 15.668 1.211 -35.640 1.00 94.00 217 HIS A C 1
ATOM 1690 O O . HIS A 1 217 ? 14.738 0.759 -36.305 1.00 94.00 217 HIS A O 1
ATOM 1696 N N . VAL A 1 218 ? 16.335 2.303 -36.002 1.00 93.94 218 VAL A N 1
ATOM 1697 C CA . VAL A 1 218 ? 16.021 3.079 -37.207 1.00 93.94 218 VAL A CA 1
ATOM 1698 C C . VAL A 1 218 ? 17.283 3.236 -38.028 1.00 93.94 218 VAL A C 1
ATOM 1700 O O . VAL A 1 218 ? 18.299 3.700 -37.513 1.00 93.94 218 VAL A O 1
ATOM 1703 N N . ILE A 1 219 ? 17.219 2.866 -39.303 1.00 93.31 219 ILE A N 1
ATOM 1704 C CA . ILE A 1 219 ? 18.333 3.044 -40.231 1.00 93.31 219 ILE A CA 1
ATOM 1705 C C . ILE A 1 219 ? 18.092 4.256 -41.128 1.00 93.31 219 ILE A C 1
ATOM 1707 O O . ILE A 1 219 ? 17.007 4.447 -41.680 1.00 93.31 219 ILE A O 1
ATOM 1711 N N . THR A 1 220 ? 19.121 5.076 -41.285 1.00 91.38 220 THR A N 1
ATOM 1712 C CA . THR A 1 220 ? 19.223 6.122 -42.308 1.00 91.38 220 THR A CA 1
ATOM 1713 C C . THR A 1 220 ? 20.257 5.675 -43.341 1.00 91.38 220 THR A C 1
ATOM 1715 O O . THR A 1 220 ? 20.812 4.586 -43.231 1.00 91.38 220 THR A O 1
ATOM 1718 N N . ARG A 1 221 ? 20.561 6.497 -44.351 1.00 86.94 221 ARG A N 1
ATOM 1719 C CA . ARG A 1 221 ? 21.627 6.174 -45.321 1.00 86.94 221 ARG A CA 1
ATOM 1720 C C . ARG A 1 221 ? 22.983 5.922 -44.645 1.00 86.94 221 ARG A C 1
ATOM 1722 O O . ARG A 1 221 ? 23.769 5.118 -45.148 1.00 86.94 221 ARG A O 1
ATOM 1729 N N . SER A 1 222 ? 23.241 6.634 -43.549 1.00 86.75 222 SER A N 1
ATOM 1730 C CA . SER A 1 222 ? 24.565 6.730 -42.932 1.00 86.75 222 SER A CA 1
ATOM 1731 C C . SER A 1 222 ? 24.602 6.270 -41.475 1.00 86.75 222 SER A C 1
ATOM 1733 O O . SER A 1 222 ? 25.685 6.149 -40.907 1.00 86.75 222 SER A O 1
ATOM 1735 N N . ASN A 1 223 ? 23.444 6.054 -40.844 1.00 90.25 223 ASN A N 1
ATOM 1736 C CA . ASN A 1 223 ? 23.361 5.859 -39.403 1.00 90.25 223 ASN A CA 1
ATOM 1737 C C . ASN A 1 223 ? 22.402 4.733 -39.019 1.00 90.25 223 ASN A C 1
ATOM 1739 O O . ASN A 1 223 ? 21.314 4.602 -39.574 1.00 90.25 223 ASN A O 1
ATOM 1743 N N . LEU A 1 224 ? 22.785 3.986 -37.990 1.00 92.44 224 LEU A N 1
ATOM 1744 C CA . LEU A 1 224 ? 21.897 3.169 -37.179 1.00 92.44 224 LEU A CA 1
ATOM 1745 C C . LEU A 1 224 ? 21.600 3.913 -35.875 1.00 92.44 224 LEU A C 1
ATOM 1747 O O . LEU A 1 224 ? 22.506 4.213 -35.095 1.00 92.44 224 LEU A O 1
ATOM 1751 N N . LEU A 1 225 ? 20.325 4.195 -35.641 1.00 92.75 225 LEU A N 1
ATOM 1752 C CA . LEU A 1 225 ? 19.811 4.848 -34.443 1.00 92.75 225 LEU A CA 1
ATOM 1753 C C . LEU A 1 225 ? 19.137 3.810 -33.551 1.00 92.75 225 LEU A C 1
ATOM 1755 O O . LEU A 1 225 ? 18.357 2.991 -34.036 1.00 92.75 225 LEU A O 1
ATOM 1759 N N . CYS A 1 226 ? 19.410 3.870 -32.250 1.00 93.94 226 CYS A N 1
ATOM 1760 C CA . CYS A 1 226 ? 18.757 3.036 -31.244 1.00 93.94 226 CYS A CA 1
ATOM 1761 C C . CYS A 1 226 ? 18.003 3.925 -30.251 1.00 93.94 226 CYS A C 1
ATOM 1763 O O . CYS A 1 226 ? 18.627 4.734 -29.559 1.00 93.94 226 CYS A O 1
ATOM 1765 N N . TYR A 1 227 ? 16.680 3.781 -30.189 1.00 94.81 227 TYR A N 1
ATOM 1766 C CA . TYR A 1 227 ? 15.805 4.508 -29.271 1.00 94.81 227 TYR A CA 1
ATOM 1767 C C . TYR A 1 227 ? 15.188 3.582 -28.223 1.00 94.81 227 TYR A C 1
ATOM 1769 O O . TYR A 1 227 ? 14.931 2.409 -28.490 1.00 94.81 227 TYR A O 1
ATOM 1777 N N . THR A 1 228 ? 14.888 4.131 -27.049 1.00 95.31 228 THR A N 1
ATOM 1778 C CA . THR A 1 228 ? 14.117 3.449 -26.003 1.00 95.31 228 THR A CA 1
ATOM 1779 C C . THR A 1 228 ? 12.618 3.425 -26.326 1.00 95.31 228 THR A C 1
ATOM 1781 O O . THR A 1 228 ? 12.103 4.265 -27.071 1.00 95.31 228 THR A O 1
ATOM 1784 N N . VAL A 1 229 ? 11.885 2.451 -25.781 1.00 94.94 229 VAL A N 1
ATOM 1785 C CA . VAL A 1 229 ? 10.438 2.281 -26.025 1.00 94.94 229 VAL A CA 1
ATOM 1786 C C . VAL A 1 229 ? 9.633 2.263 -24.724 1.00 94.94 229 VAL A C 1
ATOM 1788 O O . VAL A 1 229 ? 10.191 2.287 -23.628 1.00 94.94 229 VAL A O 1
ATOM 1791 N N . ARG A 1 230 ? 8.300 2.299 -24.840 1.00 94.25 230 ARG A N 1
ATOM 1792 C CA . ARG A 1 230 ? 7.366 2.411 -23.700 1.00 94.25 230 ARG A CA 1
ATOM 1793 C C . ARG A 1 230 ? 6.449 1.197 -23.530 1.00 94.25 230 ARG A C 1
ATOM 1795 O O . ARG A 1 230 ? 5.570 1.219 -22.676 1.00 94.25 230 ARG A O 1
ATOM 1802 N N . CYS A 1 231 ? 6.684 0.130 -24.296 1.00 92.69 231 CYS A N 1
ATOM 1803 C CA . CYS A 1 231 ? 5.864 -1.084 -24.290 1.00 92.69 231 CYS A CA 1
ATOM 1804 C C . CYS A 1 231 ? 5.765 -1.709 -22.888 1.00 92.69 231 CYS A C 1
ATOM 1806 O O . CYS A 1 231 ? 4.670 -2.008 -22.417 1.00 92.69 231 CYS A O 1
ATOM 1808 N N . SER A 1 232 ? 6.895 -1.840 -22.184 1.00 92.81 232 SER A N 1
ATOM 1809 C CA . SER A 1 232 ? 6.940 -2.430 -20.839 1.00 92.81 232 SER A CA 1
ATOM 1810 C C . SER A 1 232 ? 6.239 -1.598 -19.772 1.00 92.81 232 SER A C 1
ATOM 1812 O O . SER A 1 232 ? 5.702 -2.168 -18.831 1.00 92.81 232 SER A O 1
ATOM 1814 N N . SER A 1 233 ? 6.197 -0.273 -19.929 1.00 93.56 233 SER A N 1
ATOM 1815 C CA . SER A 1 233 ? 5.493 0.627 -19.010 1.00 93.56 233 SER A CA 1
ATOM 1816 C C . SER A 1 233 ? 3.983 0.360 -19.020 1.00 93.56 233 SER A C 1
ATOM 1818 O O . SER A 1 233 ? 3.358 0.275 -17.964 1.00 93.56 233 SER A O 1
ATOM 1820 N N . VAL A 1 234 ? 3.400 0.179 -20.210 1.00 91.94 234 VAL A N 1
ATOM 1821 C CA . VAL A 1 234 ? 1.971 -0.132 -20.371 1.00 91.94 234 VAL A CA 1
ATOM 1822 C C . VAL A 1 234 ? 1.682 -1.558 -19.920 1.00 91.94 234 VAL A C 1
ATOM 1824 O O . VAL A 1 234 ? 0.846 -1.772 -19.051 1.00 91.94 234 VAL A O 1
ATOM 1827 N N . ALA A 1 235 ? 2.443 -2.533 -20.412 1.00 90.94 235 ALA A N 1
ATOM 1828 C CA . ALA A 1 235 ? 2.180 -3.928 -20.079 1.00 90.94 235 ALA A CA 1
ATOM 1829 C C . ALA A 1 235 ? 2.416 -4.276 -18.608 1.00 90.94 235 ALA A C 1
ATOM 1831 O O . ALA A 1 235 ? 1.778 -5.184 -18.086 1.00 90.94 235 ALA A O 1
ATOM 1832 N N . ALA A 1 236 ? 3.310 -3.567 -17.913 1.00 91.12 236 ALA A N 1
ATOM 1833 C CA . ALA A 1 236 ? 3.450 -3.723 -16.471 1.00 91.12 236 ALA A CA 1
ATOM 1834 C C . ALA A 1 236 ? 2.150 -3.366 -15.731 1.00 91.12 236 ALA A C 1
ATOM 1836 O O . ALA A 1 236 ? 1.812 -4.061 -14.779 1.00 91.12 236 ALA A O 1
ATOM 1837 N N . ARG A 1 237 ? 1.427 -2.333 -16.183 1.00 90.81 237 ARG A N 1
ATOM 1838 C CA . ARG A 1 237 ? 0.135 -1.904 -15.618 1.00 90.81 237 ARG A CA 1
ATOM 1839 C C . ARG A 1 237 ? -1.011 -2.816 -16.044 1.00 90.81 237 ARG A C 1
ATOM 1841 O O . ARG A 1 237 ? -1.862 -3.130 -15.226 1.00 90.81 237 ARG A O 1
ATOM 1848 N N . ASP A 1 238 ? -0.991 -3.299 -17.286 1.00 88.62 238 ASP A N 1
ATOM 1849 C CA . ASP A 1 238 ? -1.970 -4.289 -17.755 1.00 88.62 238 ASP A CA 1
ATOM 1850 C C . ASP A 1 238 ? -1.837 -5.620 -16.994 1.00 88.62 238 ASP A C 1
ATOM 1852 O O . ASP A 1 238 ? -2.825 -6.322 -16.785 1.00 88.62 238 ASP A O 1
ATOM 1856 N N . LYS A 1 239 ? -0.613 -5.978 -16.576 1.00 88.50 239 LYS A N 1
ATOM 1857 C CA . LYS A 1 239 ? -0.337 -7.201 -15.809 1.00 88.50 239 LYS A CA 1
ATOM 1858 C C . LYS A 1 239 ? -0.695 -7.071 -14.331 1.00 88.50 239 LYS A C 1
ATOM 1860 O O . LYS A 1 239 ? -1.115 -8.055 -13.732 1.00 88.50 239 LYS A O 1
ATOM 1865 N N . ASP A 1 240 ? -0.459 -5.906 -13.739 1.00 88.88 240 ASP A N 1
ATOM 1866 C CA . ASP A 1 240 ? -0.563 -5.676 -12.300 1.00 88.88 240 ASP A CA 1
ATOM 1867 C C . ASP A 1 240 ? -1.367 -4.393 -12.028 1.00 88.88 240 ASP A C 1
ATOM 1869 O O . ASP A 1 240 ? -0.817 -3.293 -12.145 1.00 88.88 240 ASP A O 1
ATOM 1873 N N . PRO A 1 241 ? -2.658 -4.510 -11.662 1.00 85.44 241 PRO A N 1
ATOM 1874 C CA . PRO A 1 241 ? -3.507 -3.357 -11.363 1.00 85.44 241 PRO A CA 1
ATOM 1875 C C . PRO A 1 241 ? -3.048 -2.533 -10.153 1.00 85.44 241 PRO A C 1
ATOM 1877 O O . PRO A 1 241 ? -3.457 -1.384 -10.020 1.00 85.44 241 PRO A O 1
ATOM 1880 N N . GLU A 1 242 ? -2.205 -3.091 -9.276 1.00 86.81 242 GLU A N 1
ATOM 1881 C CA . GLU A 1 242 ? -1.633 -2.382 -8.123 1.00 86.81 242 GLU A CA 1
ATOM 1882 C C . GLU A 1 242 ? -0.354 -1.601 -8.476 1.00 86.81 242 GLU A C 1
ATOM 1884 O O . GLU A 1 242 ? 0.331 -1.073 -7.592 1.00 86.81 242 GLU A O 1
ATOM 1889 N N . MET A 1 243 ? 0.016 -1.537 -9.758 1.00 89.75 243 MET A N 1
ATOM 1890 C CA . MET A 1 243 ? 1.112 -0.693 -10.224 1.00 89.75 243 MET A CA 1
ATOM 1891 C C . MET A 1 243 ? 0.802 0.788 -9.956 1.00 89.75 243 MET A C 1
ATOM 1893 O O . MET A 1 243 ? -0.322 1.238 -10.146 1.00 89.75 243 MET A O 1
ATOM 1897 N N . ASP A 1 244 ? 1.820 1.553 -9.561 1.00 88.69 244 ASP A N 1
ATOM 1898 C CA . ASP A 1 244 ? 1.726 2.966 -9.154 1.00 88.69 244 ASP A CA 1
ATOM 1899 C C . ASP A 1 244 ? 0.976 3.196 -7.825 1.00 88.69 244 ASP A C 1
ATOM 1901 O O . ASP A 1 244 ? 0.404 4.258 -7.582 1.00 88.69 244 ASP A O 1
ATOM 1905 N N . THR A 1 245 ? 1.027 2.207 -6.931 1.00 89.94 245 THR A N 1
ATOM 1906 C CA . THR A 1 245 ? 0.628 2.328 -5.519 1.00 89.94 245 THR A CA 1
ATOM 1907 C C . THR A 1 245 ? 1.846 2.566 -4.617 1.00 89.94 245 THR A C 1
ATOM 1909 O O . THR A 1 245 ? 2.995 2.559 -5.060 1.00 89.94 245 THR A O 1
ATOM 1912 N N . ASN A 1 246 ? 1.629 2.694 -3.303 1.00 88.44 246 ASN A N 1
ATOM 1913 C CA . ASN A 1 246 ? 2.720 2.767 -2.321 1.00 88.44 246 ASN A CA 1
ATOM 1914 C C . ASN A 1 246 ? 3.597 1.500 -2.267 1.00 88.44 246 ASN A C 1
ATOM 1916 O O . ASN A 1 246 ? 4.635 1.532 -1.609 1.00 88.44 246 ASN A O 1
ATOM 1920 N N . ASN A 1 247 ? 3.196 0.393 -2.907 1.00 87.88 247 ASN A N 1
ATOM 1921 C CA . ASN A 1 247 ? 3.940 -0.871 -2.923 1.00 87.88 247 ASN A CA 1
ATOM 1922 C C . ASN A 1 247 ? 4.813 -1.047 -4.166 1.00 87.88 247 ASN A C 1
ATOM 1924 O O . ASN A 1 247 ? 5.899 -1.619 -4.076 1.00 87.88 247 ASN A O 1
ATOM 1928 N N . LYS A 1 248 ? 4.343 -0.579 -5.326 1.00 92.62 248 LYS A N 1
ATOM 1929 C CA . LYS A 1 248 ? 5.005 -0.783 -6.617 1.00 92.62 248 LYS A CA 1
ATOM 1930 C C . LYS A 1 248 ? 4.863 0.464 -7.475 1.00 92.62 248 LYS A C 1
ATOM 1932 O O . LYS A 1 248 ? 3.787 1.041 -7.551 1.00 92.62 248 LYS A O 1
ATOM 1937 N N . ALA A 1 249 ? 5.924 0.820 -8.185 1.00 94.75 249 ALA A N 1
ATOM 1938 C CA . ALA A 1 249 ? 5.931 1.913 -9.145 1.00 94.75 249 ALA A CA 1
ATOM 1939 C C . ALA A 1 249 ? 6.597 1.474 -10.448 1.00 94.75 249 ALA A C 1
ATOM 1941 O O . ALA A 1 249 ? 7.499 0.632 -10.459 1.00 94.75 249 ALA A O 1
ATOM 1942 N N . CYS A 1 250 ? 6.173 2.072 -11.557 1.00 94.69 250 CYS A N 1
ATOM 1943 C CA . CYS A 1 250 ? 6.846 1.918 -12.838 1.00 94.69 250 CYS A CA 1
ATOM 1944 C C . CYS A 1 250 ? 6.965 3.280 -13.527 1.00 94.69 250 CYS A C 1
ATOM 1946 O O . CYS A 1 250 ? 5.983 4.027 -13.543 1.00 94.69 250 CYS A O 1
ATOM 1948 N N . PRO A 1 251 ? 8.109 3.614 -14.159 1.00 95.31 251 PRO A N 1
ATOM 1949 C CA . PRO A 1 251 ? 8.241 4.869 -14.884 1.00 95.31 251 PRO A CA 1
ATOM 1950 C C . PRO A 1 251 ? 7.079 5.089 -15.867 1.00 95.31 251 PRO A C 1
ATOM 1952 O O . PRO A 1 251 ? 6.675 4.148 -16.567 1.00 95.31 251 PRO A O 1
ATOM 1955 N N . PRO A 1 252 ? 6.514 6.306 -15.924 1.00 92.56 252 PRO A N 1
ATOM 1956 C CA . PRO A 1 252 ? 5.316 6.570 -16.705 1.00 92.56 252 PRO A CA 1
ATOM 1957 C C . PRO A 1 252 ? 5.577 6.448 -18.208 1.00 92.56 252 PRO A C 1
ATOM 1959 O O . PRO A 1 252 ? 6.637 6.831 -18.705 1.00 92.56 252 PRO A O 1
ATOM 1962 N N . PHE A 1 253 ? 4.582 5.978 -18.964 1.00 90.00 253 PHE A N 1
ATOM 1963 C CA . PHE A 1 253 ? 4.724 5.811 -20.416 1.00 90.00 253 PHE A CA 1
ATOM 1964 C C . PHE A 1 253 ? 4.899 7.150 -21.153 1.00 90.00 253 PHE A C 1
ATOM 1966 O O . PHE A 1 253 ? 5.510 7.179 -22.216 1.00 90.00 253 PHE A O 1
ATOM 1973 N N . PHE A 1 254 ? 4.414 8.258 -20.581 1.00 89.69 254 PHE A N 1
ATOM 1974 C CA . PHE A 1 254 ? 4.538 9.609 -21.144 1.00 89.69 254 PHE A CA 1
ATOM 1975 C C . PHE A 1 254 ? 5.922 10.246 -20.929 1.00 89.69 254 PHE A C 1
ATOM 1977 O O . PHE A 1 254 ? 6.176 11.359 -21.395 1.00 89.69 254 PHE A O 1
ATOM 1984 N N . MET A 1 255 ? 6.835 9.559 -20.236 1.00 91.25 255 MET A N 1
ATOM 1985 C CA . MET A 1 255 ? 8.226 9.981 -20.108 1.00 91.25 255 MET A CA 1
ATOM 1986 C C . MET A 1 255 ? 8.895 10.081 -21.497 1.00 91.25 255 MET A C 1
ATOM 1988 O O . MET A 1 255 ? 8.809 9.123 -22.278 1.00 91.25 255 MET A O 1
ATOM 1992 N N . PRO A 1 256 ? 9.609 11.183 -21.814 1.00 91.06 256 PRO A N 1
ATOM 1993 C CA . PRO A 1 256 ? 10.251 11.375 -23.116 1.00 91.06 256 PRO A CA 1
ATOM 1994 C C . PRO A 1 256 ? 11.164 10.213 -23.502 1.00 91.06 256 PRO A C 1
ATOM 1996 O O . PRO A 1 256 ? 11.907 9.712 -22.667 1.00 91.06 256 PRO A O 1
ATOM 1999 N N . VAL A 1 257 ? 11.130 9.784 -24.764 1.00 93.50 257 VAL A N 1
ATOM 2000 C CA . VAL A 1 257 ? 12.045 8.749 -25.279 1.00 93.50 257 VAL A CA 1
ATOM 2001 C C . VAL A 1 257 ? 13.473 9.273 -25.410 1.00 93.50 257 VAL A C 1
ATOM 2003 O O . VAL A 1 257 ? 13.690 10.475 -25.600 1.00 93.50 257 VAL A O 1
ATOM 2006 N N . SER A 1 258 ? 14.443 8.361 -25.362 1.00 93.06 258 SER A N 1
ATOM 2007 C CA . SER A 1 258 ? 15.870 8.664 -25.509 1.00 93.06 258 SER A CA 1
ATOM 2008 C C . SER A 1 258 ? 16.479 7.930 -26.693 1.00 93.06 258 SER A C 1
ATOM 2010 O O . SER A 1 258 ? 16.090 6.805 -26.995 1.00 93.06 258 SER A O 1
ATOM 2012 N N . ALA A 1 259 ? 17.481 8.536 -27.325 1.00 92.19 259 ALA A N 1
ATOM 2013 C CA . ALA A 1 259 ? 18.398 7.829 -28.210 1.00 92.19 259 ALA A CA 1
ATOM 2014 C C . ALA A 1 259 ? 19.602 7.344 -27.389 1.00 92.19 259 ALA A C 1
ATOM 2016 O O . ALA A 1 259 ? 20.250 8.147 -26.723 1.00 92.19 259 ALA A O 1
ATOM 2017 N N . LEU A 1 260 ? 19.900 6.045 -27.421 1.00 89.25 260 LEU A N 1
ATOM 2018 C CA . LEU A 1 260 ? 21.029 5.453 -26.692 1.00 89.25 260 LEU A CA 1
ATOM 2019 C C . LEU A 1 260 ? 22.336 5.485 -27.475 1.00 89.25 260 LEU A C 1
ATOM 2021 O O . LEU A 1 260 ? 23.406 5.457 -26.875 1.00 89.25 260 LEU A O 1
ATOM 2025 N N . ARG A 1 261 ? 22.254 5.470 -28.809 1.00 84.56 261 ARG A N 1
ATOM 2026 C CA . ARG A 1 261 ? 23.417 5.566 -29.691 1.00 84.56 261 ARG A CA 1
ATOM 2027 C C . ARG A 1 261 ? 23.006 5.946 -31.107 1.00 84.56 261 ARG A C 1
ATOM 2029 O O . ARG A 1 261 ? 21.936 5.560 -31.580 1.00 84.56 261 ARG A O 1
ATOM 2036 N N . MET A 1 262 ? 23.917 6.632 -31.788 1.00 85.12 262 MET A N 1
ATOM 2037 C CA . MET A 1 262 ? 23.961 6.775 -33.240 1.00 85.12 262 MET A CA 1
ATOM 2038 C C . MET A 1 262 ? 25.278 6.162 -33.726 1.00 85.12 262 MET A C 1
ATOM 2040 O O . MET A 1 262 ? 26.348 6.602 -33.305 1.00 85.12 262 MET A O 1
ATOM 2044 N N . GLN A 1 263 ? 25.209 5.118 -34.551 1.00 87.06 263 GLN A N 1
ATOM 2045 C CA . GLN A 1 263 ? 26.384 4.424 -35.084 1.00 87.06 263 GLN A CA 1
ATOM 2046 C C . GLN A 1 263 ? 26.466 4.594 -36.598 1.00 87.06 263 GLN A C 1
ATOM 2048 O O . GLN A 1 263 ? 25.482 4.372 -37.298 1.00 87.06 263 GLN A O 1
ATOM 2053 N N . LEU A 1 264 ? 27.646 4.964 -37.094 1.00 87.06 264 LEU A N 1
ATOM 2054 C CA . LEU A 1 264 ? 27.869 5.216 -38.513 1.00 87.06 264 LEU A CA 1
ATOM 2055 C C . LEU A 1 264 ? 27.987 3.899 -39.298 1.00 87.06 264 LEU A C 1
ATOM 2057 O O . LEU A 1 264 ? 28.785 3.033 -38.945 1.00 87.06 264 LEU A O 1
ATOM 2061 N N . PHE A 1 265 ? 27.243 3.791 -40.394 1.00 86.06 265 PHE A N 1
ATOM 2062 C CA . PHE A 1 265 ? 27.329 2.720 -41.387 1.00 86.06 265 PHE A CA 1
ATOM 2063 C C . PHE A 1 265 ? 27.138 3.319 -42.776 1.00 86.06 265 PHE A C 1
ATOM 2065 O O . PHE A 1 265 ? 26.264 4.152 -42.971 1.00 86.06 265 PHE A O 1
ATOM 2072 N N . ILE A 1 266 ? 27.911 2.889 -43.767 1.00 82.44 266 ILE A N 1
ATOM 2073 C CA . ILE A 1 266 ? 27.818 3.465 -45.112 1.00 82.44 266 ILE A CA 1
ATOM 2074 C C . ILE A 1 266 ? 26.819 2.664 -45.946 1.00 82.44 266 ILE A C 1
ATOM 2076 O O . ILE A 1 266 ? 27.043 1.487 -46.215 1.00 82.44 266 ILE A O 1
ATOM 2080 N N . GLY A 1 267 ? 25.749 3.319 -46.400 1.00 85.31 267 GLY A N 1
ATOM 2081 C CA . GLY A 1 267 ? 24.838 2.767 -47.402 1.00 85.31 267 GLY A CA 1
ATOM 2082 C C . GLY A 1 267 ? 23.832 1.760 -46.851 1.00 85.31 267 GLY A C 1
ATOM 2083 O O . GLY A 1 267 ? 23.515 0.794 -47.535 1.00 85.31 267 GLY A O 1
ATOM 2084 N N . LEU A 1 268 ? 23.330 1.941 -45.626 1.00 89.81 268 LEU A N 1
ATOM 2085 C CA . LEU A 1 268 ? 22.296 1.049 -45.088 1.00 89.81 268 LEU A CA 1
ATOM 2086 C C . LEU A 1 268 ? 21.014 1.111 -45.931 1.00 89.81 268 LEU A C 1
ATOM 2088 O O . LEU A 1 268 ? 20.525 2.186 -46.285 1.00 89.81 268 LEU A O 1
ATOM 2092 N N . THR A 1 269 ? 20.464 -0.064 -46.230 1.00 87.75 269 THR A N 1
ATOM 2093 C CA . THR A 1 269 ? 19.279 -0.232 -47.085 1.00 87.75 269 THR A CA 1
ATOM 2094 C C . THR A 1 269 ? 18.174 -1.040 -46.424 1.00 87.75 269 THR A C 1
ATOM 2096 O O . THR A 1 269 ? 17.009 -0.715 -46.634 1.00 87.75 269 THR A O 1
ATOM 2099 N N . ALA A 1 270 ? 18.514 -2.043 -45.608 1.00 87.81 270 ALA A N 1
ATOM 2100 C CA . ALA A 1 270 ? 17.531 -2.868 -44.917 1.00 87.81 270 ALA A CA 1
ATOM 2101 C C . ALA A 1 270 ? 18.003 -3.309 -43.525 1.00 87.81 270 ALA A C 1
ATOM 2103 O O . ALA A 1 270 ? 19.205 -3.420 -43.270 1.00 87.81 270 ALA A O 1
ATOM 2104 N N . VAL A 1 271 ? 17.041 -3.565 -42.637 1.00 89.44 271 VAL A N 1
ATOM 2105 C CA . VAL A 1 271 ? 17.254 -4.066 -41.273 1.00 89.44 271 VAL A CA 1
ATOM 2106 C C . VAL A 1 271 ? 16.212 -5.133 -40.910 1.00 89.44 271 VAL A C 1
ATOM 2108 O O . VAL A 1 271 ? 15.030 -4.972 -41.215 1.00 89.44 271 VAL A O 1
ATOM 2111 N N . CYS A 1 272 ? 16.630 -6.214 -40.243 1.00 85.31 272 CYS A N 1
ATOM 2112 C CA . CYS A 1 272 ? 15.725 -7.137 -39.545 1.00 85.31 272 CYS A CA 1
ATOM 2113 C C . CYS A 1 272 ? 16.260 -7.525 -38.167 1.00 85.31 272 CYS A C 1
ATOM 2115 O O . CYS A 1 272 ? 17.454 -7.415 -37.898 1.00 85.31 272 CYS A O 1
ATOM 2117 N N . LEU A 1 273 ? 15.355 -7.948 -37.287 1.00 84.00 273 LEU A N 1
ATOM 2118 C CA . LEU A 1 273 ? 15.662 -8.367 -35.925 1.00 84.00 273 LEU A CA 1
ATOM 2119 C C . LEU A 1 273 ? 15.362 -9.861 -35.774 1.00 84.00 273 LEU A C 1
ATOM 2121 O O . LEU A 1 273 ? 14.293 -10.316 -36.178 1.00 84.00 273 LEU A O 1
ATOM 2125 N N . SER A 1 274 ? 16.291 -10.603 -35.176 1.00 81.69 274 SER A N 1
ATOM 2126 C CA . SER A 1 274 ? 16.148 -12.021 -34.834 1.00 81.69 274 SER A CA 1
ATOM 2127 C C . SER A 1 274 ? 16.626 -12.227 -33.402 1.00 81.69 274 SER A C 1
ATOM 2129 O O . SER A 1 274 ? 17.826 -12.157 -33.155 1.00 81.69 274 SER A O 1
ATOM 2131 N N . ARG A 1 275 ? 15.714 -12.447 -32.446 1.00 77.19 275 ARG A N 1
ATOM 2132 C CA . ARG A 1 275 ? 16.031 -12.511 -31.003 1.00 77.19 275 ARG A CA 1
ATOM 2133 C C . ARG A 1 275 ? 16.981 -11.378 -30.567 1.00 77.19 275 ARG A C 1
ATOM 2135 O O . ARG A 1 275 ? 16.584 -10.217 -30.571 1.00 77.19 275 ARG A O 1
ATOM 2142 N N . ASN A 1 276 ? 18.237 -11.715 -30.264 1.00 79.88 276 ASN A N 1
ATOM 2143 C CA . ASN A 1 276 ? 19.278 -10.801 -29.791 1.00 79.88 276 ASN A CA 1
ATOM 2144 C C . ASN A 1 276 ? 20.210 -10.304 -30.911 1.00 79.88 276 ASN A C 1
ATOM 2146 O O . ASN A 1 276 ? 21.277 -9.768 -30.627 1.00 79.88 276 ASN A O 1
ATOM 2150 N N . TYR A 1 277 ? 19.840 -10.480 -32.179 1.00 86.25 277 TYR A N 1
ATOM 2151 C CA . TYR A 1 277 ? 20.655 -10.117 -33.335 1.00 86.25 277 TYR A CA 1
ATOM 2152 C C . TYR A 1 277 ? 19.942 -9.116 -34.233 1.00 86.25 277 TYR A C 1
ATOM 2154 O O . TYR A 1 277 ? 18.794 -9.319 -34.632 1.00 86.25 277 TYR A O 1
ATOM 2162 N N . LEU A 1 278 ? 20.655 -8.055 -34.600 1.00 89.44 278 LEU A N 1
ATOM 2163 C CA . LEU A 1 278 ? 20.215 -7.076 -35.583 1.00 89.44 278 LEU A CA 1
ATOM 2164 C C . LEU A 1 278 ? 20.981 -7.298 -36.889 1.00 89.44 278 LEU A C 1
ATOM 2166 O O . LEU A 1 278 ? 22.201 -7.136 -36.946 1.00 89.44 278 LEU A O 1
ATOM 2170 N N . ILE A 1 279 ? 20.263 -7.664 -37.945 1.00 90.12 279 ILE A N 1
ATOM 2171 C CA . ILE A 1 279 ? 20.827 -7.906 -39.271 1.00 90.12 279 ILE A CA 1
ATOM 2172 C C . ILE A 1 279 ? 20.687 -6.639 -40.108 1.00 90.12 279 ILE A C 1
ATOM 2174 O O . ILE A 1 279 ? 19.588 -6.098 -40.227 1.00 90.12 279 ILE A O 1
ATOM 2178 N N . LEU A 1 280 ? 21.785 -6.170 -40.700 1.00 91.31 280 LEU A N 1
ATOM 2179 C CA . LEU A 1 280 ? 21.836 -4.949 -41.503 1.00 91.31 280 LEU A CA 1
ATOM 2180 C C . LEU A 1 280 ? 22.391 -5.227 -42.890 1.00 91.31 280 LEU A C 1
ATOM 2182 O O . LEU A 1 280 ? 23.473 -5.794 -43.023 1.00 91.31 280 LEU A O 1
ATOM 2186 N N . LEU A 1 281 ? 21.713 -4.726 -43.915 1.00 90.69 281 LEU A N 1
ATOM 2187 C CA . LEU A 1 281 ? 22.226 -4.731 -45.277 1.00 90.69 281 LEU A CA 1
ATOM 2188 C C . LEU A 1 281 ? 22.744 -3.350 -45.663 1.00 90.69 281 LEU A C 1
ATOM 2190 O O . LEU A 1 281 ? 21.979 -2.384 -45.725 1.00 90.69 281 LEU A O 1
ATOM 2194 N N . ALA A 1 282 ? 24.030 -3.283 -45.986 1.00 90.50 282 ALA A N 1
ATOM 2195 C CA . ALA A 1 282 ? 24.673 -2.114 -46.556 1.00 90.50 282 ALA A CA 1
ATOM 2196 C C . ALA A 1 282 ? 24.974 -2.335 -48.042 1.00 90.50 282 ALA A C 1
ATOM 2198 O O . ALA A 1 282 ? 25.576 -3.341 -48.414 1.00 90.50 282 ALA A O 1
ATOM 2199 N N . LYS A 1 283 ? 24.591 -1.376 -48.886 1.00 88.25 283 LYS A N 1
ATOM 2200 C CA . LYS A 1 283 ? 24.910 -1.341 -50.314 1.00 88.25 283 LYS A CA 1
ATOM 2201 C C . LYS A 1 283 ? 25.561 -0.016 -50.683 1.00 88.25 283 LYS A C 1
ATOM 2203 O O . LYS A 1 283 ? 25.052 1.058 -50.362 1.00 88.25 283 LYS A O 1
ATOM 2208 N N . THR A 1 284 ? 26.680 -0.092 -51.392 1.00 80.00 284 THR A N 1
ATOM 2209 C CA . THR A 1 284 ? 27.312 1.093 -51.974 1.00 80.00 284 THR A CA 1
ATOM 2210 C C . THR A 1 284 ? 26.601 1.463 -53.272 1.00 80.00 284 THR A C 1
ATOM 2212 O O . THR A 1 284 ? 26.641 0.734 -54.259 1.00 80.00 284 THR A O 1
ATOM 2215 N N . GLU A 1 285 ? 25.904 2.600 -53.277 1.00 63.66 285 GLU A N 1
ATOM 2216 C CA . GLU A 1 285 ? 25.352 3.153 -54.514 1.00 63.66 285 GLU A CA 1
ATOM 2217 C C . GLU A 1 285 ? 26.505 3.636 -55.405 1.00 63.66 285 GLU A C 1
ATOM 2219 O O . GLU A 1 285 ? 27.210 4.589 -55.065 1.00 63.66 285 GLU A O 1
ATOM 2224 N N . THR A 1 286 ? 26.687 3.005 -56.564 1.00 50.84 286 THR A N 1
ATOM 2225 C CA . THR A 1 286 ? 27.445 3.611 -57.660 1.00 50.84 286 THR A CA 1
ATOM 2226 C C . THR A 1 286 ? 26.560 4.686 -58.278 1.00 50.84 286 THR A C 1
ATOM 2228 O O . THR A 1 286 ? 25.481 4.401 -58.792 1.00 50.84 286 THR A O 1
ATOM 2231 N N . GLN A 1 287 ? 26.987 5.948 -58.197 1.00 38.53 287 GLN A N 1
ATOM 2232 C CA . GLN A 1 287 ? 26.321 7.027 -58.920 1.00 38.53 287 GLN A CA 1
ATOM 2233 C C . GLN A 1 287 ? 26.345 6.686 -60.415 1.00 38.53 287 GLN A C 1
ATOM 2235 O O . GLN A 1 287 ? 27.402 6.709 -61.047 1.00 38.53 287 GLN A O 1
ATOM 2240 N N . ALA A 1 288 ? 25.187 6.352 -60.986 1.00 32.69 288 ALA A N 1
ATOM 2241 C CA . ALA A 1 288 ? 25.031 6.366 -62.429 1.00 32.69 288 ALA A CA 1
ATOM 2242 C C . ALA A 1 288 ? 25.263 7.816 -62.896 1.00 32.69 288 ALA A C 1
ATOM 2244 O O . ALA A 1 288 ? 24.702 8.733 -62.294 1.00 32.69 288 ALA A O 1
ATOM 2245 N N . PRO A 1 289 ? 26.102 8.068 -63.916 1.00 37.84 289 PRO A N 1
ATOM 2246 C CA . PRO A 1 289 ? 26.327 9.424 -64.387 1.00 37.84 289 PRO A CA 1
ATOM 2247 C C . PRO A 1 289 ? 25.025 9.954 -64.995 1.00 37.84 289 PRO A C 1
ATOM 2249 O O . PRO A 1 289 ? 24.599 9.495 -66.058 1.00 37.84 289 PRO A O 1
ATOM 2252 N N . ASP A 1 290 ? 24.398 10.909 -64.307 1.00 33.25 290 ASP A N 1
ATOM 2253 C CA . ASP A 1 290 ? 23.194 11.603 -64.759 1.00 33.25 290 ASP A CA 1
ATOM 2254 C C . ASP A 1 290 ? 23.383 12.140 -66.187 1.00 33.25 290 ASP A C 1
ATOM 2256 O O . ASP A 1 290 ? 24.259 12.963 -66.479 1.00 33.25 290 ASP A O 1
ATOM 2260 N N . ARG A 1 291 ? 22.538 11.664 -67.108 1.00 37.38 291 ARG A N 1
ATOM 2261 C CA . ARG A 1 291 ? 22.401 12.214 -68.459 1.00 37.38 291 ARG A CA 1
ATOM 2262 C C . ARG A 1 291 ? 21.320 13.301 -68.459 1.00 37.38 291 ARG A C 1
ATOM 2264 O O . ARG A 1 291 ? 20.176 13.013 -68.136 1.00 37.38 291 ARG A O 1
ATOM 2271 N N . HIS A 1 292 ? 21.702 14.474 -68.990 1.00 35.09 292 HIS A N 1
ATOM 2272 C CA . HIS A 1 292 ? 20.916 15.683 -69.339 1.00 35.09 292 HIS A CA 1
ATOM 2273 C C . HIS A 1 292 ? 20.634 16.678 -68.187 1.00 35.09 292 HIS A C 1
ATOM 2275 O O . HIS A 1 292 ? 20.125 16.290 -67.156 1.00 35.09 292 HIS A O 1
ATOM 2281 N N . ASN A 1 293 ? 20.859 18.002 -68.287 1.00 33.28 293 ASN A N 1
ATOM 2282 C CA . ASN A 1 293 ? 21.191 18.883 -69.416 1.00 33.28 293 ASN A CA 1
ATOM 2283 C C . ASN A 1 293 ? 21.737 20.267 -68.945 1.00 33.28 293 ASN A C 1
ATOM 2285 O O . ASN A 1 293 ? 21.092 20.960 -68.174 1.00 33.28 293 ASN A O 1
ATOM 2289 N N . LYS A 1 294 ? 22.850 20.687 -69.571 1.00 33.62 294 LYS A N 1
ATOM 2290 C CA . LYS A 1 294 ? 23.193 22.003 -70.180 1.00 33.62 294 LYS A CA 1
ATOM 2291 C C . LYS A 1 294 ? 23.278 23.340 -69.394 1.00 33.62 294 LYS A C 1
ATOM 2293 O O . LYS A 1 294 ? 22.286 23.906 -68.955 1.00 33.62 294 LYS A O 1
ATOM 2298 N N . SER A 1 295 ? 24.439 23.973 -69.670 1.00 33.94 295 SER A N 1
ATOM 2299 C CA . SER A 1 295 ? 24.770 25.413 -69.867 1.00 33.94 295 SER A CA 1
ATOM 2300 C C . SER A 1 295 ? 25.245 26.187 -68.618 1.00 33.94 295 SER A C 1
ATOM 2302 O O . SER A 1 295 ? 24.607 26.100 -67.589 1.00 33.94 295 SER A O 1
ATOM 2304 N N . LYS A 1 296 ? 26.344 26.970 -68.590 1.00 33.34 296 LYS A N 1
ATOM 2305 C CA . LYS A 1 296 ? 27.168 27.651 -69.619 1.00 33.34 296 LYS A CA 1
ATOM 2306 C C . LYS A 1 296 ? 28.472 28.216 -68.966 1.00 33.34 296 LYS A C 1
ATOM 2308 O O . LYS A 1 296 ? 28.392 28.695 -67.845 1.00 33.34 296 LYS A O 1
ATOM 2313 N N . LYS A 1 297 ? 29.563 28.311 -69.762 1.00 32.97 297 LYS A N 1
ATOM 2314 C CA . LYS A 1 297 ? 30.786 29.184 -69.674 1.00 32.97 297 LYS A CA 1
ATOM 2315 C C . LYS A 1 297 ? 31.954 28.759 -68.742 1.00 32.97 297 LYS A C 1
ATOM 2317 O O . LYS A 1 297 ? 31.789 28.724 -67.537 1.00 32.97 297 LYS A O 1
ATOM 2322 N N . GLN A 1 298 ? 33.080 28.274 -69.314 1.00 31.09 298 GLN A N 1
ATOM 2323 C CA . GLN A 1 298 ? 34.374 28.966 -69.639 1.00 31.09 298 GLN A CA 1
ATOM 2324 C C . GLN A 1 298 ? 35.263 29.179 -68.386 1.00 31.09 298 GLN A C 1
ATOM 2326 O O . GLN A 1 298 ? 34.770 29.747 -67.430 1.00 31.09 298 GLN A O 1
ATOM 2331 N N . SER A 1 299 ? 36.551 28.811 -68.279 1.00 30.06 299 SER A N 1
ATOM 2332 C CA . SER A 1 299 ? 37.668 28.615 -69.232 1.00 30.06 299 SER A CA 1
ATOM 2333 C C . SER A 1 299 ? 38.825 27.794 -68.552 1.00 30.06 299 SER A C 1
ATOM 2335 O O . SER A 1 299 ? 38.641 27.355 -67.419 1.00 30.06 299 SER A O 1
ATOM 2337 N N . PRO A 1 300 ? 39.971 27.491 -69.217 1.00 40.12 300 PRO A N 1
ATOM 2338 C CA . PRO A 1 300 ? 40.728 26.242 -69.029 1.00 40.12 300 PRO A CA 1
ATOM 2339 C C . PRO A 1 300 ? 42.052 26.357 -68.248 1.00 40.12 300 PRO A C 1
ATOM 2341 O O . PRO A 1 300 ? 42.752 27.363 -68.340 1.00 40.12 300 PRO A O 1
ATOM 2344 N N . GLN A 1 301 ? 42.512 25.249 -67.652 1.00 33.97 301 GLN A N 1
ATOM 2345 C CA . GLN A 1 301 ? 43.945 25.043 -67.418 1.00 33.97 301 GLN A CA 1
ATOM 2346 C C . GLN A 1 301 ? 44.363 23.587 -67.673 1.00 33.97 301 GLN A C 1
ATOM 2348 O O . GLN A 1 301 ? 43.769 22.634 -67.180 1.00 33.97 301 GLN A O 1
ATOM 2353 N N . LYS A 1 302 ? 45.363 23.454 -68.548 1.00 32.00 302 LYS A N 1
ATOM 2354 C CA . LYS A 1 302 ? 45.962 22.218 -69.060 1.00 32.00 302 LYS A CA 1
ATOM 2355 C C . LYS A 1 302 ? 46.729 21.489 -67.958 1.00 32.00 302 LYS A C 1
ATOM 2357 O O . LYS A 1 302 ? 47.535 22.140 -67.315 1.00 32.00 302 LYS A O 1
ATOM 2362 N N . PHE A 1 303 ? 46.651 20.158 -67.920 1.00 31.06 303 PHE A N 1
ATOM 2363 C CA . PHE A 1 303 ? 47.835 19.294 -67.819 1.00 31.06 303 PHE A CA 1
ATOM 2364 C C . PHE A 1 303 ? 47.566 17.948 -68.512 1.00 31.06 303 PHE A C 1
ATOM 2366 O O . PHE A 1 303 ? 46.539 17.310 -68.299 1.00 31.06 303 PHE A O 1
ATOM 2373 N N . LYS A 1 304 ? 48.489 17.562 -69.399 1.00 31.48 304 LYS A N 1
ATOM 2374 C CA . LYS A 1 304 ? 48.607 16.226 -69.997 1.00 31.48 304 LYS A CA 1
ATOM 2375 C C . LYS A 1 304 ? 49.488 15.375 -69.079 1.00 31.48 304 LYS A C 1
ATOM 2377 O O . LYS A 1 304 ? 50.542 15.868 -68.695 1.00 31.48 304 LYS A O 1
ATOM 2382 N N . ALA A 1 305 ? 49.132 14.113 -68.856 1.00 31.20 305 ALA A N 1
ATOM 2383 C CA . ALA A 1 305 ? 49.941 12.947 -69.238 1.00 31.20 305 ALA A CA 1
ATOM 2384 C C . ALA A 1 305 ? 49.304 11.665 -68.689 1.00 31.20 305 ALA A C 1
ATOM 2386 O O . ALA A 1 305 ? 48.943 11.576 -67.520 1.00 31.20 305 ALA A O 1
ATOM 2387 N N . ALA A 1 306 ? 49.160 10.697 -69.586 1.00 33.78 306 ALA A N 1
ATOM 2388 C CA . ALA A 1 306 ? 48.656 9.362 -69.338 1.00 33.78 306 ALA A CA 1
ATOM 2389 C C . ALA A 1 306 ? 49.653 8.519 -68.532 1.00 33.78 306 ALA A C 1
ATOM 2391 O O . ALA A 1 306 ? 50.860 8.641 -68.729 1.00 33.78 306 ALA A O 1
ATOM 2392 N N . ASN A 1 307 ? 49.132 7.593 -67.728 1.00 31.66 307 ASN A N 1
ATOM 2393 C CA . ASN A 1 307 ? 49.725 6.268 -67.603 1.00 31.66 307 ASN A CA 1
ATOM 2394 C C . ASN A 1 307 ? 48.631 5.230 -67.320 1.00 31.66 307 ASN A C 1
ATOM 2396 O O . ASN A 1 307 ? 47.784 5.413 -66.449 1.00 31.66 307 ASN A O 1
ATOM 2400 N N . ASN A 1 308 ? 48.653 4.176 -68.132 1.00 34.38 308 ASN A N 1
ATOM 2401 C CA . ASN A 1 308 ? 47.757 3.025 -68.127 1.00 34.38 308 ASN A CA 1
ATOM 2402 C C . ASN A 1 308 ? 47.908 2.192 -66.846 1.00 34.38 308 ASN A C 1
ATOM 2404 O O . ASN A 1 308 ? 49.038 1.877 -66.491 1.00 34.38 308 ASN A O 1
ATOM 2408 N N . MET A 1 309 ? 46.794 1.761 -66.240 1.00 29.64 309 MET A N 1
ATOM 2409 C CA . MET A 1 309 ? 46.606 0.450 -65.584 1.00 29.64 309 MET A CA 1
ATOM 2410 C C . MET A 1 309 ? 45.108 0.250 -65.236 1.00 29.64 309 MET A C 1
ATOM 2412 O O . MET A 1 309 ? 44.347 1.214 -65.285 1.00 29.64 309 MET A O 1
ATOM 2416 N N . PRO A 1 310 ? 44.651 -1.000 -65.042 1.00 36.19 310 PRO A N 1
ATOM 2417 C CA . PRO A 1 310 ? 43.580 -1.634 -65.803 1.00 36.19 310 PRO A CA 1
ATOM 2418 C C . PRO A 1 310 ? 42.179 -1.233 -65.334 1.00 36.19 310 PRO A C 1
ATOM 2420 O O . PRO A 1 310 ? 41.977 -0.783 -64.209 1.00 36.19 310 PRO A O 1
ATOM 2423 N N . SER A 1 311 ? 41.194 -1.446 -66.209 1.00 33.91 311 SER A N 1
ATOM 2424 C CA . SER A 1 311 ? 39.772 -1.339 -65.896 1.00 33.91 311 SER A CA 1
ATOM 2425 C C . SER A 1 311 ? 39.403 -2.290 -64.756 1.00 33.91 311 SER A C 1
ATOM 2427 O O . SER A 1 311 ? 39.160 -3.476 -64.981 1.00 33.91 311 SER A O 1
ATOM 2429 N N . VAL A 1 312 ? 39.350 -1.762 -63.535 1.00 32.97 312 VAL A N 1
ATOM 2430 C CA . VAL A 1 312 ? 38.630 -2.389 -62.430 1.00 32.97 312 VAL A CA 1
ATOM 2431 C C . VAL A 1 312 ? 37.159 -2.327 -62.815 1.00 32.97 312 VAL A C 1
ATOM 2433 O O . VAL A 1 312 ? 36.553 -1.257 -62.846 1.00 32.97 312 VAL A O 1
ATOM 2436 N N . THR A 1 313 ? 36.597 -3.473 -63.184 1.00 34.03 313 THR A N 1
ATOM 2437 C CA . THR A 1 313 ? 35.158 -3.698 -63.107 1.00 34.03 313 THR A CA 1
ATOM 2438 C C . THR A 1 313 ? 34.725 -3.277 -61.706 1.00 34.03 313 THR A C 1
ATOM 2440 O O . THR A 1 313 ? 35.145 -3.899 -60.735 1.00 34.03 313 THR A O 1
ATOM 2443 N N . SER A 1 314 ? 33.977 -2.176 -61.583 1.00 36.81 314 SER A N 1
ATOM 2444 C CA . SER A 1 314 ? 33.365 -1.770 -60.316 1.00 36.81 314 SER A CA 1
ATOM 2445 C C . SER A 1 314 ? 32.412 -2.874 -59.874 1.00 36.81 314 SER A C 1
ATOM 2447 O O . SER A 1 314 ? 31.250 -2.891 -60.273 1.00 36.81 314 SER A O 1
ATOM 2449 N N . GLU A 1 315 ? 32.912 -3.820 -59.084 1.00 44.38 315 GLU A N 1
ATOM 2450 C CA . GLU A 1 315 ? 32.072 -4.718 -58.309 1.00 44.38 315 GLU A CA 1
ATOM 2451 C C . GLU A 1 315 ? 31.238 -3.847 -57.364 1.00 44.38 315 GLU A C 1
ATOM 2453 O O . GLU A 1 315 ? 31.765 -3.001 -56.636 1.00 44.38 315 GLU A O 1
ATOM 2458 N N . VAL A 1 316 ? 29.915 -3.988 -57.438 1.00 57.50 316 VAL A N 1
ATOM 2459 C CA . VAL A 1 316 ? 28.988 -3.303 -56.537 1.00 57.50 316 VAL A CA 1
ATOM 2460 C C . VAL A 1 316 ? 29.241 -3.856 -55.137 1.00 57.50 316 VAL A C 1
ATOM 2462 O O . VAL A 1 316 ? 28.926 -5.010 -54.857 1.00 57.50 316 VAL A O 1
ATOM 2465 N N . GLY A 1 317 ? 29.853 -3.056 -54.263 1.00 77.88 317 GLY A N 1
ATOM 2466 C CA . GLY A 1 317 ? 30.164 -3.478 -52.901 1.00 77.88 317 GLY A CA 1
ATOM 2467 C C . GLY A 1 317 ? 28.903 -3.528 -52.043 1.00 77.88 317 GLY A C 1
ATOM 2468 O O . GLY A 1 317 ? 28.220 -2.511 -51.878 1.00 77.88 317 GLY A O 1
ATOM 2469 N N . TRP A 1 318 ? 28.617 -4.684 -51.456 1.00 86.62 318 TRP A N 1
ATOM 2470 C CA . TRP A 1 318 ? 27.571 -4.866 -50.454 1.00 86.62 318 TRP A CA 1
ATOM 2471 C C . TRP A 1 318 ? 28.123 -5.638 -49.254 1.00 86.62 318 TRP A C 1
ATOM 2473 O O . TRP A 1 318 ? 29.071 -6.406 -49.382 1.00 86.62 318 TRP A O 1
ATOM 2483 N N . ASN A 1 319 ? 27.541 -5.411 -48.077 1.00 89.44 319 ASN A N 1
ATOM 2484 C CA . ASN A 1 319 ? 27.871 -6.127 -46.847 1.00 89.44 319 ASN A CA 1
ATOM 2485 C C . ASN A 1 319 ? 26.592 -6.454 -46.081 1.00 89.44 319 ASN A C 1
ATOM 2487 O O . ASN A 1 319 ? 25.734 -5.588 -45.897 1.00 89.44 319 ASN A O 1
ATOM 2491 N N . LEU A 1 320 ? 26.498 -7.688 -45.592 1.00 89.62 320 LEU A N 1
ATOM 2492 C CA . LEU A 1 320 ? 25.453 -8.109 -44.669 1.00 89.62 320 LEU A CA 1
ATOM 2493 C C . LEU A 1 320 ? 26.064 -8.238 -43.271 1.00 89.62 320 LEU A C 1
ATOM 2495 O O . LEU A 1 320 ? 26.875 -9.128 -43.027 1.00 89.62 320 LEU A O 1
ATOM 2499 N N . TYR A 1 321 ? 25.711 -7.328 -42.368 1.00 89.94 321 TYR A N 1
ATOM 2500 C CA . TYR A 1 321 ? 26.189 -7.334 -40.990 1.00 89.94 321 TYR A CA 1
ATOM 2501 C C . TYR A 1 321 ? 25.211 -8.071 -40.083 1.00 89.94 321 TYR A C 1
ATOM 2503 O O . TYR A 1 321 ? 24.006 -7.856 -40.159 1.00 89.94 321 TYR A O 1
ATOM 2511 N N . CYS A 1 322 ? 25.745 -8.881 -39.180 1.00 89.06 322 CYS A N 1
ATOM 2512 C CA . CYS A 1 322 ? 25.033 -9.455 -38.051 1.00 89.06 322 CYS A CA 1
ATOM 2513 C C . CYS A 1 322 ? 25.584 -8.811 -36.777 1.00 89.06 322 CYS A C 1
ATOM 2515 O O . CYS A 1 322 ? 26.727 -9.067 -36.392 1.00 89.06 322 CYS A O 1
ATOM 2517 N N . LEU A 1 323 ? 24.799 -7.930 -36.158 1.00 89.75 323 LEU A N 1
ATOM 2518 C CA . LEU A 1 323 ? 25.153 -7.271 -34.906 1.00 89.75 323 LEU A CA 1
ATOM 2519 C C . LEU A 1 323 ? 24.558 -8.047 -33.739 1.00 89.75 323 LEU A C 1
ATOM 2521 O O . LEU A 1 323 ? 23.344 -8.231 -33.676 1.00 89.75 323 LEU A O 1
ATOM 2525 N N . GLN A 1 324 ? 25.401 -8.462 -32.803 1.00 88.62 324 GLN A N 1
ATOM 2526 C CA . GLN A 1 324 ? 24.950 -9.062 -31.554 1.00 88.62 324 GLN A CA 1
ATOM 2527 C C . GLN A 1 324 ? 24.590 -7.952 -30.567 1.00 88.62 324 GLN A C 1
ATOM 2529 O O . GLN A 1 324 ? 25.427 -7.098 -30.256 1.00 88.62 324 GLN A O 1
ATOM 2534 N N . MET A 1 325 ? 23.355 -7.963 -30.070 1.00 86.69 325 MET A N 1
ATOM 2535 C CA . MET A 1 325 ? 22.928 -7.088 -28.984 1.00 86.69 325 MET A CA 1
ATOM 2536 C C . MET A 1 325 ? 23.675 -7.469 -27.708 1.00 86.69 325 MET A C 1
ATOM 2538 O O . MET A 1 325 ? 23.876 -8.646 -27.408 1.00 86.69 325 MET A O 1
ATOM 2542 N N . ILE A 1 326 ? 24.095 -6.463 -26.953 1.00 89.19 326 ILE A N 1
ATOM 2543 C CA . ILE A 1 326 ? 24.642 -6.678 -25.615 1.00 89.19 326 ILE A CA 1
ATOM 2544 C C . ILE A 1 326 ? 23.551 -7.256 -24.693 1.00 89.19 326 ILE A C 1
ATOM 2546 O O . ILE A 1 326 ? 22.363 -6.985 -24.887 1.00 89.19 326 ILE A O 1
ATOM 2550 N N . SER A 1 327 ? 23.930 -8.036 -23.675 1.00 89.38 327 SER A N 1
ATOM 2551 C CA . SER A 1 327 ? 22.944 -8.552 -22.720 1.00 89.38 327 SER A CA 1
ATOM 2552 C C . SER A 1 327 ? 22.254 -7.408 -21.967 1.00 89.38 327 SER A C 1
ATOM 2554 O O . SER A 1 327 ? 22.878 -6.394 -21.638 1.00 89.38 327 SER A O 1
ATOM 2556 N N . THR A 1 328 ? 20.965 -7.572 -21.657 1.00 91.31 328 THR A N 1
ATOM 2557 C CA . THR A 1 328 ? 20.164 -6.544 -20.971 1.00 91.31 328 THR A CA 1
ATOM 2558 C C . THR A 1 328 ? 20.793 -6.112 -19.640 1.00 91.31 328 THR A C 1
ATOM 2560 O O . THR A 1 328 ? 20.826 -4.923 -19.324 1.00 91.31 328 THR A O 1
ATOM 2563 N N . ILE A 1 329 ? 21.348 -7.059 -18.876 1.00 92.69 329 ILE A N 1
ATOM 2564 C CA . ILE A 1 329 ? 22.021 -6.781 -17.599 1.00 92.69 329 ILE A CA 1
ATOM 2565 C C . ILE A 1 329 ? 23.283 -5.941 -17.820 1.00 92.69 329 ILE A C 1
ATOM 2567 O O . ILE A 1 329 ? 23.501 -4.957 -17.112 1.00 92.69 329 ILE A O 1
ATOM 2571 N N . GLN A 1 330 ? 24.105 -6.294 -18.810 1.00 92.81 330 GLN A N 1
ATOM 2572 C CA . GLN A 1 330 ? 25.333 -5.558 -19.092 1.00 92.81 330 GLN A CA 1
ATOM 2573 C C . GLN A 1 330 ? 25.032 -4.142 -19.604 1.00 92.81 330 GLN A C 1
ATOM 2575 O O . GLN A 1 330 ? 25.644 -3.188 -19.127 1.00 92.81 330 GLN A O 1
ATOM 2580 N N . LEU A 1 331 ? 24.037 -3.976 -20.482 1.00 93.31 331 LEU A N 1
ATOM 2581 C CA . LEU A 1 331 ? 23.593 -2.647 -20.910 1.00 93.31 331 LEU A CA 1
ATOM 2582 C C . LEU A 1 331 ? 23.068 -1.820 -19.741 1.00 93.31 331 LEU A C 1
ATOM 2584 O O . LEU A 1 331 ? 23.354 -0.629 -19.657 1.00 93.31 331 LEU A O 1
ATOM 2588 N N . CYS A 1 332 ? 22.331 -2.441 -18.816 1.00 95.19 332 CYS A N 1
ATOM 2589 C CA . CYS A 1 332 ? 21.859 -1.756 -17.620 1.00 95.19 332 CYS A CA 1
ATOM 2590 C C . CYS A 1 332 ? 23.037 -1.219 -16.802 1.00 95.19 332 CYS A C 1
ATOM 2592 O O . CYS A 1 332 ? 23.008 -0.061 -16.390 1.00 95.19 332 CYS A O 1
ATOM 2594 N N . ARG A 1 333 ? 24.090 -2.021 -16.598 1.00 94.62 333 ARG A N 1
ATOM 2595 C CA . ARG A 1 333 ? 25.305 -1.577 -15.895 1.00 94.62 333 ARG A CA 1
ATOM 2596 C C . ARG A 1 333 ? 25.952 -0.386 -16.600 1.00 94.62 333 ARG A C 1
ATOM 2598 O O . ARG A 1 333 ? 26.241 0.611 -15.947 1.00 94.62 333 ARG A O 1
ATOM 2605 N N . GLU A 1 334 ? 26.081 -0.431 -17.926 1.00 93.88 334 GLU A N 1
ATOM 2606 C CA . GLU A 1 334 ? 26.609 0.697 -18.704 1.00 93.88 334 GLU A CA 1
ATOM 2607 C C . GLU A 1 334 ? 25.744 1.957 -18.592 1.00 93.88 334 GLU A C 1
ATOM 2609 O O . GLU A 1 334 ? 26.273 3.058 -18.441 1.00 93.88 334 GLU A O 1
ATOM 2614 N N . MET A 1 335 ? 24.416 1.820 -18.648 1.00 94.69 335 MET A N 1
ATOM 2615 C CA . MET A 1 335 ? 23.484 2.939 -18.488 1.00 94.69 335 MET A CA 1
ATOM 2616 C C . MET A 1 335 ? 23.599 3.557 -17.094 1.00 94.69 335 MET A C 1
ATOM 2618 O O . MET A 1 335 ? 23.672 4.780 -16.975 1.00 94.69 335 MET A O 1
ATOM 2622 N N . VAL A 1 336 ? 23.676 2.730 -16.049 1.00 94.00 336 VAL A N 1
ATOM 2623 C CA . VAL A 1 336 ? 23.877 3.172 -14.664 1.00 94.00 336 VAL A CA 1
ATOM 2624 C C . VAL A 1 336 ? 25.218 3.891 -14.521 1.00 94.00 336 VAL A C 1
ATOM 2626 O O . VAL A 1 336 ? 25.259 5.014 -14.020 1.00 94.00 336 VAL A O 1
ATOM 2629 N N . ASP A 1 337 ? 26.312 3.317 -15.012 1.00 93.44 337 ASP A N 1
ATOM 2630 C CA . ASP A 1 337 ? 27.634 3.940 -14.920 1.00 93.44 337 ASP A CA 1
ATOM 2631 C C . ASP A 1 337 ? 27.724 5.246 -15.712 1.00 93.44 337 ASP A C 1
ATOM 2633 O O . ASP A 1 337 ? 28.279 6.237 -15.230 1.00 93.44 337 ASP A O 1
ATOM 2637 N N . TYR A 1 338 ? 27.117 5.293 -16.899 1.00 92.62 338 TYR A N 1
ATOM 2638 C CA . TYR A 1 338 ? 27.031 6.514 -17.691 1.00 92.62 338 TYR A CA 1
ATOM 2639 C C . TYR A 1 338 ? 26.183 7.581 -16.991 1.00 92.62 338 TYR A C 1
ATOM 2641 O O . TYR A 1 338 ? 26.542 8.762 -17.002 1.00 92.62 338 TYR A O 1
ATOM 2649 N N . SER A 1 339 ? 25.094 7.172 -16.332 1.00 93.06 339 SER A N 1
ATOM 2650 C CA . SER A 1 339 ? 24.187 8.082 -15.634 1.00 93.06 339 SER A CA 1
ATOM 2651 C C . SER A 1 339 ? 24.891 8.861 -14.519 1.00 93.06 339 SER A C 1
ATOM 2653 O O . SER A 1 339 ? 24.623 10.053 -14.361 1.00 93.06 339 SER A O 1
ATOM 2655 N N . LYS A 1 340 ? 25.869 8.258 -13.824 1.00 91.19 340 LYS A N 1
ATOM 2656 C CA . LYS A 1 340 ? 26.631 8.893 -12.728 1.00 91.19 340 LYS A CA 1
ATOM 2657 C C . LYS A 1 340 ? 27.269 10.231 -13.126 1.00 91.19 340 LYS A C 1
ATOM 2659 O O . LYS A 1 340 ? 27.409 11.109 -12.280 1.00 91.19 340 LYS A O 1
ATOM 2664 N N . ARG A 1 341 ? 27.575 10.443 -14.415 1.00 90.44 341 ARG A N 1
ATOM 2665 C CA . ARG A 1 341 ? 28.090 11.722 -14.950 1.00 90.44 341 ARG A CA 1
ATOM 2666 C C . ARG A 1 341 ? 27.113 12.886 -14.780 1.00 90.44 341 ARG A C 1
ATOM 2668 O O . ARG A 1 341 ? 27.534 14.033 -14.688 1.00 90.44 341 ARG A O 1
ATOM 2675 N N . TYR A 1 342 ? 25.816 12.595 -14.736 1.00 88.38 342 TYR A N 1
ATOM 2676 C CA . TYR A 1 342 ? 24.765 13.590 -14.555 1.00 88.38 342 TYR A CA 1
ATOM 2677 C C . TYR A 1 342 ? 24.407 13.819 -13.087 1.00 88.38 342 TYR A C 1
ATOM 2679 O O . TYR A 1 342 ? 23.706 14.788 -12.814 1.00 88.38 342 TYR A O 1
ATOM 2687 N N . LYS A 1 343 ? 24.892 12.990 -12.146 1.00 85.94 343 LYS A N 1
ATOM 2688 C CA . LYS A 1 343 ? 24.471 13.037 -10.735 1.00 85.94 343 LYS A CA 1
ATOM 2689 C C . LYS A 1 343 ? 24.624 14.440 -10.129 1.00 85.94 343 LYS A C 1
ATOM 2691 O O . LYS A 1 343 ? 23.699 14.930 -9.495 1.00 85.94 343 LYS A O 1
ATOM 2696 N N . ALA A 1 344 ? 25.756 15.103 -10.382 1.00 82.62 344 ALA A N 1
ATOM 2697 C CA . ALA A 1 344 ? 26.035 16.442 -9.858 1.00 82.62 344 ALA A CA 1
ATOM 2698 C C . ALA A 1 344 ? 25.448 17.588 -10.709 1.00 82.62 344 ALA A C 1
ATOM 2700 O O . ALA A 1 344 ? 25.097 18.633 -10.173 1.00 82.62 344 ALA A O 1
ATOM 2701 N N . CYS A 1 345 ? 25.357 17.420 -12.034 1.00 85.31 345 CYS A N 1
ATOM 2702 C CA . CYS A 1 345 ? 25.029 18.520 -12.953 1.00 85.31 345 CYS A CA 1
ATOM 2703 C C . CYS A 1 345 ? 23.559 18.549 -13.403 1.00 85.31 345 CYS A C 1
ATOM 2705 O O . CYS A 1 345 ? 23.045 19.610 -13.743 1.00 85.31 345 CYS A O 1
ATOM 2707 N N . SER A 1 346 ? 22.888 17.396 -13.474 1.00 88.25 346 SER A N 1
ATOM 2708 C CA . SER A 1 346 ? 21.487 17.277 -13.897 1.00 88.25 346 SER A CA 1
ATOM 2709 C C . SER A 1 346 ? 20.828 16.033 -13.279 1.00 88.25 346 SER A C 1
ATOM 2711 O O . SER A 1 346 ? 20.749 14.983 -13.931 1.00 88.25 346 SER A O 1
ATOM 2713 N N . PRO A 1 347 ? 20.290 16.146 -12.050 1.00 88.00 347 PRO A N 1
ATOM 2714 C CA . PRO A 1 347 ? 19.564 15.060 -11.390 1.00 88.00 347 PRO A CA 1
ATOM 2715 C C . PRO A 1 347 ? 18.406 14.512 -12.235 1.00 88.00 347 PRO A C 1
ATOM 2717 O O . PRO A 1 347 ? 18.197 13.305 -12.303 1.00 88.00 347 PRO A O 1
ATOM 2720 N N . GLN A 1 348 ? 17.710 15.370 -12.990 1.00 89.50 348 GLN A N 1
ATOM 2721 C CA . GLN A 1 348 ? 16.625 14.945 -13.881 1.00 89.50 348 GLN A CA 1
ATOM 2722 C C . GLN A 1 348 ? 17.122 14.078 -15.045 1.00 89.50 348 GLN A C 1
ATOM 2724 O O . GLN A 1 348 ? 16.370 13.255 -15.557 1.00 89.50 348 GLN A O 1
ATOM 2729 N N . SER A 1 349 ? 18.358 14.266 -15.516 1.00 91.12 349 SER A N 1
ATOM 2730 C CA . SER A 1 349 ? 18.945 13.417 -16.563 1.00 91.12 349 SER A CA 1
ATOM 2731 C C . SER A 1 349 ? 19.468 12.101 -15.996 1.00 91.12 349 SER A C 1
ATOM 2733 O O . SER A 1 349 ? 19.386 11.084 -16.683 1.00 91.12 349 SER A O 1
ATOM 2735 N N . TYR A 1 350 ? 19.947 12.123 -14.749 1.00 93.06 350 TYR A N 1
ATOM 2736 C CA . TYR A 1 350 ? 20.347 10.939 -13.994 1.00 93.06 350 TYR A CA 1
ATOM 2737 C C . TYR A 1 350 ? 19.154 10.004 -13.752 1.00 93.06 350 TYR A C 1
ATOM 2739 O O . TYR A 1 350 ? 19.156 8.875 -14.239 1.00 93.06 350 TYR A O 1
ATOM 2747 N N . VAL A 1 351 ? 18.085 10.513 -13.125 1.00 93.81 351 VAL A N 1
ATOM 2748 C CA . VAL A 1 351 ? 16.845 9.757 -12.863 1.00 93.81 351 VAL A CA 1
ATOM 2749 C C . VAL A 1 351 ? 16.218 9.251 -14.158 1.00 93.81 351 VAL A C 1
ATOM 2751 O O . VAL A 1 351 ? 15.747 8.117 -14.220 1.00 93.81 351 VAL A O 1
ATOM 2754 N N . HIS A 1 352 ? 16.252 10.059 -15.220 1.00 94.50 352 HIS A N 1
ATOM 2755 C CA . HIS A 1 352 ? 15.722 9.660 -16.519 1.00 94.50 352 HIS A CA 1
ATOM 2756 C C . HIS A 1 352 ? 16.462 8.454 -17.096 1.00 94.50 352 HIS A C 1
ATOM 2758 O O . HIS A 1 352 ? 15.820 7.499 -17.510 1.00 94.50 352 HIS A O 1
ATOM 2764 N N . LEU A 1 353 ? 17.798 8.451 -17.101 1.00 95.38 353 LEU A N 1
ATOM 2765 C CA . LEU A 1 353 ? 18.549 7.315 -17.638 1.00 95.38 353 LEU A CA 1
ATOM 2766 C C . LEU A 1 353 ? 18.381 6.048 -16.779 1.00 95.38 353 LEU A C 1
ATOM 2768 O O . LEU A 1 353 ? 18.273 4.955 -17.332 1.00 95.38 353 LEU A O 1
ATOM 2772 N N . LEU A 1 354 ? 18.273 6.188 -15.453 1.00 96.31 354 LEU A N 1
ATOM 2773 C CA . LEU A 1 354 ? 17.928 5.068 -14.568 1.00 96.31 354 LEU A CA 1
ATOM 2774 C C . LEU A 1 354 ? 16.518 4.526 -14.837 1.00 96.31 354 LEU A C 1
ATOM 2776 O O . LEU A 1 354 ? 16.323 3.314 -14.831 1.00 96.31 354 LEU A O 1
ATOM 2780 N N . SER A 1 355 ? 15.560 5.406 -15.130 1.00 96.31 355 SER A N 1
ATOM 2781 C CA . SER A 1 355 ? 14.188 5.032 -15.492 1.00 96.31 355 SER A CA 1
ATOM 2782 C C . SER A 1 355 ? 14.122 4.323 -16.852 1.00 96.31 355 SER A C 1
ATOM 2784 O O . SER A 1 355 ? 13.358 3.376 -17.017 1.00 96.31 355 SER A O 1
ATOM 2786 N N . GLU A 1 356 ? 14.958 4.713 -17.821 1.00 96.44 356 GLU A N 1
ATOM 2787 C CA . GLU A 1 356 ? 15.102 3.984 -19.092 1.00 96.44 356 GLU A CA 1
ATOM 2788 C C . GLU A 1 356 ? 15.658 2.569 -18.864 1.00 96.44 356 GLU A C 1
ATOM 2790 O O . GLU A 1 356 ? 15.142 1.602 -19.426 1.00 96.44 356 GLU A O 1
ATOM 2795 N N . ALA A 1 357 ? 16.670 2.432 -17.997 1.00 96.38 357 ALA A N 1
ATOM 2796 C CA . ALA A 1 357 ? 17.219 1.129 -17.621 1.00 96.38 357 ALA A CA 1
ATOM 2797 C C . ALA A 1 357 ? 16.172 0.261 -16.896 1.00 96.38 357 ALA A C 1
ATOM 2799 O O . ALA A 1 357 ? 16.051 -0.929 -17.189 1.00 96.38 357 ALA A O 1
ATOM 2800 N N . HIS A 1 358 ? 15.355 0.865 -16.026 1.00 96.88 358 HIS A N 1
ATOM 2801 C CA . HIS A 1 358 ? 14.241 0.195 -15.356 1.00 96.88 358 HIS A CA 1
ATOM 2802 C C . HIS A 1 358 ? 13.236 -0.390 -16.354 1.00 96.88 358 HIS A C 1
ATOM 2804 O O . HIS A 1 358 ? 12.877 -1.563 -16.262 1.00 96.88 358 HIS A O 1
ATOM 2810 N N . LEU A 1 359 ? 12.783 0.409 -17.329 1.00 95.94 359 LEU A N 1
ATOM 2811 C CA . LEU A 1 359 ? 11.821 -0.035 -18.344 1.00 95.94 359 LEU A CA 1
ATOM 2812 C C . LEU A 1 359 ? 12.383 -1.156 -19.222 1.00 95.94 359 LEU A C 1
ATOM 2814 O O . LEU A 1 359 ? 11.642 -2.071 -19.590 1.00 95.94 359 LEU A O 1
ATOM 2818 N N . MET A 1 360 ? 13.680 -1.110 -19.527 1.00 94.62 360 MET A N 1
ATOM 2819 C CA . MET A 1 360 ? 14.383 -2.153 -20.270 1.00 94.62 360 MET A CA 1
ATOM 2820 C C . MET A 1 360 ? 14.458 -3.469 -19.476 1.00 94.62 360 MET A C 1
ATOM 2822 O O . MET A 1 360 ? 14.094 -4.521 -20.001 1.00 94.62 360 MET A O 1
ATOM 2826 N N . LEU A 1 361 ? 14.857 -3.422 -18.199 1.00 94.88 361 LEU A N 1
ATOM 2827 C CA . LEU A 1 361 ? 14.863 -4.598 -17.317 1.00 94.88 361 LEU A CA 1
ATOM 2828 C C . LEU A 1 361 ? 13.452 -5.171 -17.135 1.00 94.88 361 LEU A C 1
ATOM 2830 O O . LEU A 1 361 ? 13.259 -6.385 -17.181 1.00 94.88 361 LEU A O 1
ATOM 2834 N N . LYS A 1 362 ? 12.446 -4.302 -16.985 1.00 92.94 362 LYS A N 1
ATOM 2835 C CA . LYS A 1 362 ? 11.041 -4.706 -16.873 1.00 92.94 362 LYS A CA 1
ATOM 2836 C C . LYS A 1 362 ? 10.550 -5.406 -18.140 1.00 92.94 362 LYS A C 1
ATOM 2838 O O . LYS A 1 362 ? 9.854 -6.408 -18.031 1.00 92.94 362 LYS A O 1
ATOM 2843 N N . ALA A 1 363 ? 10.924 -4.910 -19.323 1.00 91.75 363 ALA A N 1
ATOM 2844 C CA . ALA A 1 363 ? 10.602 -5.555 -20.595 1.00 91.75 363 ALA A CA 1
ATOM 2845 C C . ALA A 1 363 ? 11.173 -6.980 -20.661 1.00 91.75 363 ALA A C 1
ATOM 2847 O O . ALA A 1 363 ? 10.452 -7.901 -21.025 1.00 91.75 363 ALA A O 1
ATOM 2848 N N . ALA A 1 364 ? 12.429 -7.167 -20.242 1.00 90.88 364 ALA A N 1
ATOM 2849 C CA . ALA A 1 364 ? 13.055 -8.486 -20.188 1.00 90.88 364 ALA A CA 1
ATOM 2850 C C . ALA A 1 364 ? 12.391 -9.421 -19.154 1.00 90.88 364 ALA A C 1
ATOM 2852 O O . ALA A 1 364 ? 12.225 -10.603 -19.421 1.00 90.88 364 ALA A O 1
ATOM 2853 N N . LEU A 1 365 ? 11.946 -8.906 -18.000 1.00 90.00 365 LEU A N 1
ATOM 2854 C CA . LEU A 1 365 ? 11.225 -9.700 -16.987 1.00 90.00 365 LEU A CA 1
ATOM 2855 C C . LEU A 1 365 ? 9.814 -10.126 -17.423 1.00 90.00 365 LEU A C 1
ATOM 2857 O O . LEU A 1 365 ? 9.253 -11.069 -16.859 1.00 90.00 365 LEU A O 1
ATOM 2861 N N . LEU A 1 366 ? 9.217 -9.403 -18.373 1.00 87.81 366 LEU A N 1
ATOM 2862 C CA . LEU A 1 366 ? 7.917 -9.731 -18.960 1.00 87.81 366 LEU A CA 1
ATOM 2863 C C . LEU A 1 366 ? 8.027 -10.740 -20.110 1.00 87.81 366 LEU A C 1
ATOM 2865 O O . LEU A 1 366 ? 7.000 -11.279 -20.515 1.00 87.81 366 LEU A O 1
ATOM 2869 N N . ASP A 1 367 ? 9.230 -11.005 -20.620 1.00 83.31 367 ASP A N 1
ATOM 2870 C CA . ASP A 1 367 ? 9.443 -11.942 -21.719 1.00 83.31 367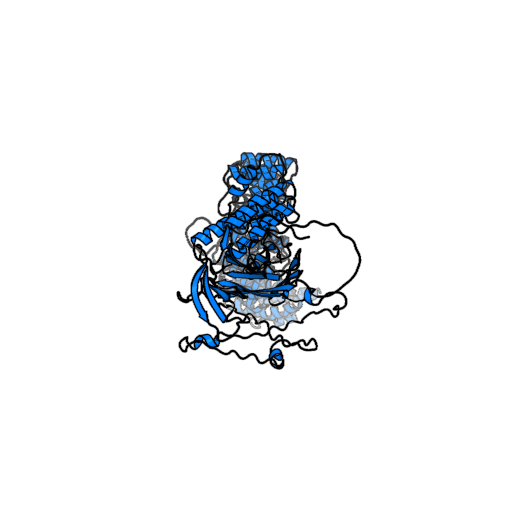 ASP A CA 1
ATOM 2871 C C . ASP A 1 367 ? 9.192 -13.396 -21.253 1.00 83.31 367 ASP A C 1
ATOM 2873 O O . ASP A 1 367 ? 9.845 -13.872 -20.315 1.00 83.31 367 ASP A O 1
ATOM 2877 N N . PRO A 1 368 ? 8.227 -14.124 -21.852 1.00 70.75 368 PRO A N 1
ATOM 2878 C CA . PRO A 1 368 ? 7.935 -15.508 -21.486 1.00 70.75 368 PRO A CA 1
ATOM 2879 C C . PRO A 1 368 ? 9.027 -16.499 -21.913 1.00 70.75 368 PRO A C 1
ATOM 2881 O O . PRO A 1 368 ? 9.042 -17.618 -21.398 1.00 70.75 368 PRO A O 1
ATOM 2884 N N . ASP A 1 369 ? 9.907 -16.111 -22.840 1.00 68.44 369 ASP A N 1
ATOM 2885 C CA . ASP A 1 369 ? 10.911 -16.980 -23.455 1.00 68.44 369 ASP A CA 1
ATOM 2886 C C . ASP A 1 369 ? 12.288 -16.888 -22.765 1.00 68.44 369 ASP A C 1
ATOM 2888 O O . ASP A 1 369 ? 13.276 -17.382 -23.295 1.00 68.44 369 ASP A O 1
ATOM 2892 N N . VAL A 1 370 ? 12.383 -16.312 -21.556 1.00 64.38 370 VAL A N 1
ATOM 2893 C CA . VAL A 1 370 ? 13.624 -16.329 -20.752 1.00 64.38 370 VAL A CA 1
ATOM 2894 C C . VAL A 1 370 ? 14.010 -17.779 -20.418 1.00 64.38 370 VAL A C 1
ATOM 2896 O O . VAL A 1 370 ? 13.348 -18.452 -19.625 1.00 64.38 370 VAL A O 1
ATOM 2899 N N . PHE A 1 371 ? 15.080 -18.256 -21.062 1.00 57.12 371 PHE A N 1
ATOM 2900 C CA . PHE A 1 371 ? 15.389 -19.679 -21.242 1.00 57.12 371 PHE A CA 1
ATOM 2901 C C . PHE A 1 371 ? 15.965 -20.399 -20.008 1.00 57.12 371 PHE A C 1
ATOM 2903 O O . PHE A 1 371 ? 15.882 -21.627 -19.958 1.00 57.12 371 PHE A O 1
ATOM 2910 N N . SER A 1 372 ? 16.510 -19.693 -19.004 1.00 66.94 372 SER A N 1
ATOM 2911 C CA . SER A 1 372 ? 17.045 -20.326 -17.786 1.00 66.94 372 SER A CA 1
ATOM 2912 C C . SER A 1 372 ? 16.605 -19.638 -16.487 1.00 66.94 372 SER A C 1
ATOM 2914 O O . SER A 1 372 ? 16.408 -18.423 -16.419 1.00 66.94 372 SER A O 1
ATOM 2916 N N . GLN A 1 373 ? 16.439 -20.437 -15.427 1.00 70.69 373 GLN A N 1
ATOM 2917 C CA . GLN A 1 373 ? 16.066 -19.944 -14.097 1.00 70.69 373 GLN A CA 1
ATOM 2918 C C . GLN A 1 373 ? 17.167 -19.062 -13.486 1.00 70.69 373 GLN A C 1
ATOM 2920 O O . GLN A 1 373 ? 16.857 -18.057 -12.852 1.00 70.69 373 GLN A O 1
ATOM 2925 N N . THR A 1 374 ? 18.433 -19.374 -13.773 1.00 76.31 374 THR A N 1
ATOM 2926 C CA . THR A 1 374 ? 19.602 -18.582 -13.368 1.00 76.31 374 THR A CA 1
ATOM 2927 C C . THR A 1 374 ? 19.603 -17.194 -14.012 1.00 76.31 374 THR A C 1
ATOM 2929 O O . THR A 1 374 ? 19.740 -16.200 -13.304 1.00 76.31 374 THR A O 1
ATOM 2932 N N . ASP A 1 375 ? 19.341 -17.092 -15.320 1.00 79.19 375 ASP A N 1
ATOM 2933 C CA . ASP A 1 375 ? 19.270 -15.791 -16.008 1.00 79.19 375 ASP A CA 1
ATOM 2934 C C . ASP A 1 375 ? 18.139 -14.920 -15.448 1.00 79.19 375 ASP A C 1
ATOM 2936 O O . ASP A 1 375 ? 18.266 -13.699 -15.322 1.00 79.19 375 ASP A O 1
ATOM 2940 N N . ARG A 1 376 ? 17.019 -15.550 -15.071 1.00 85.50 376 ARG A N 1
ATOM 2941 C CA . ARG A 1 376 ? 15.893 -14.857 -14.440 1.00 85.50 376 ARG A CA 1
ATOM 2942 C C . ARG A 1 376 ? 16.261 -14.320 -13.058 1.00 85.50 376 ARG A C 1
ATOM 2944 O O . ARG A 1 376 ? 15.876 -13.198 -12.737 1.00 85.50 376 ARG A O 1
ATOM 2951 N N . GLU A 1 377 ? 16.991 -15.080 -12.247 1.00 88.75 377 GLU A N 1
ATOM 2952 C CA . GLU A 1 377 ? 17.460 -14.639 -10.927 1.00 88.75 377 GLU A CA 1
ATOM 2953 C C . GLU A 1 377 ? 18.440 -13.464 -11.031 1.00 88.75 377 GLU A C 1
ATOM 2955 O O . GLU A 1 377 ? 18.280 -12.467 -10.321 1.00 88.75 377 GLU A O 1
ATOM 2960 N N . GLU A 1 378 ? 19.396 -13.525 -11.963 1.00 91.25 378 GLU A N 1
ATOM 2961 C CA . GLU A 1 378 ? 20.320 -12.416 -12.225 1.00 91.25 378 GLU A CA 1
ATOM 2962 C C . GLU A 1 378 ? 19.584 -11.159 -12.704 1.00 91.25 378 GLU A C 1
ATOM 2964 O O . GLU A 1 378 ? 19.877 -10.046 -12.256 1.00 91.25 378 GLU A O 1
ATOM 2969 N N . LEU A 1 379 ? 18.584 -11.321 -13.574 1.00 91.56 379 LEU A N 1
ATOM 2970 C CA . LEU A 1 379 ? 17.767 -10.217 -14.066 1.00 91.56 379 LEU A CA 1
ATOM 2971 C C . LEU A 1 379 ? 16.915 -9.593 -12.950 1.00 91.56 379 LEU A C 1
ATOM 2973 O O . LEU A 1 379 ? 16.820 -8.368 -12.862 1.00 91.56 379 LEU A O 1
ATOM 2977 N N . VAL A 1 380 ? 16.331 -10.412 -12.068 1.00 93.06 380 VAL A N 1
ATOM 2978 C CA . VAL A 1 380 ? 15.608 -9.941 -10.875 1.00 93.06 380 VAL A CA 1
ATOM 2979 C C . VAL A 1 380 ? 16.554 -9.207 -9.925 1.00 93.06 380 VAL A C 1
ATOM 2981 O O . VAL A 1 380 ? 16.180 -8.166 -9.389 1.00 93.06 380 VAL A O 1
ATOM 2984 N N . SER A 1 381 ? 17.780 -9.699 -9.737 1.00 94.62 381 SER A N 1
ATOM 2985 C CA . SER A 1 381 ? 18.801 -9.022 -8.931 1.00 94.62 381 SER A CA 1
ATOM 2986 C C . SER A 1 381 ? 19.161 -7.651 -9.514 1.00 94.62 381 SER A C 1
ATOM 2988 O O . SER A 1 381 ? 19.102 -6.646 -8.805 1.00 94.62 381 SER A O 1
ATOM 2990 N N . ALA A 1 382 ? 19.422 -7.574 -10.824 1.00 95.56 382 ALA A N 1
ATOM 2991 C CA . ALA A 1 382 ? 19.690 -6.313 -11.517 1.00 95.56 382 ALA A CA 1
ATOM 2992 C C . ALA A 1 382 ? 18.501 -5.336 -11.435 1.00 95.56 382 ALA A C 1
ATOM 2994 O O . ALA A 1 382 ? 18.696 -4.132 -11.260 1.00 95.56 382 ALA A O 1
ATOM 2995 N N . PHE A 1 383 ? 17.269 -5.846 -11.512 1.00 96.12 383 PHE A N 1
ATOM 2996 C CA . PHE A 1 383 ? 16.048 -5.061 -11.331 1.00 96.12 383 PHE A CA 1
ATOM 2997 C C . PHE A 1 383 ? 15.909 -4.501 -9.916 1.00 96.12 383 PHE A C 1
ATOM 2999 O O . PHE A 1 383 ? 15.647 -3.308 -9.763 1.00 96.12 383 PHE A O 1
ATOM 3006 N N . LYS A 1 384 ? 16.130 -5.325 -8.887 1.00 96.38 384 LYS A N 1
ATOM 3007 C CA . LYS A 1 384 ? 16.117 -4.890 -7.484 1.00 96.38 384 LYS A CA 1
ATOM 3008 C C . LYS A 1 384 ? 17.175 -3.822 -7.220 1.00 96.38 384 LYS A C 1
ATOM 3010 O O . LYS A 1 384 ? 16.864 -2.803 -6.615 1.00 96.38 384 LYS A O 1
ATOM 3015 N N . GLU A 1 385 ? 18.384 -4.006 -7.744 1.00 95.81 385 GLU A N 1
ATOM 3016 C CA . GLU A 1 385 ? 19.472 -3.032 -7.623 1.00 95.81 385 GLU A CA 1
ATOM 3017 C C . GLU A 1 385 ? 19.141 -1.700 -8.319 1.00 95.81 385 GLU A C 1
ATOM 3019 O O . GLU A 1 385 ? 19.350 -0.628 -7.753 1.00 95.81 385 GLU A O 1
ATOM 3024 N N . ASN A 1 386 ? 18.548 -1.735 -9.517 1.00 97.19 386 ASN A N 1
ATOM 3025 C CA . ASN A 1 386 ? 18.077 -0.520 -10.183 1.00 97.19 386 ASN A CA 1
ATOM 3026 C C . ASN A 1 386 ? 16.943 0.175 -9.398 1.00 97.19 386 ASN A C 1
ATOM 3028 O O . ASN A 1 386 ? 16.917 1.405 -9.327 1.00 97.19 386 ASN A O 1
ATOM 3032 N N . CYS A 1 387 ? 16.053 -0.586 -8.748 1.00 97.00 387 CYS A N 1
ATOM 3033 C CA . CYS A 1 387 ? 15.041 -0.035 -7.840 1.00 97.00 387 CYS A CA 1
ATOM 3034 C C . CYS A 1 387 ? 15.678 0.638 -6.615 1.00 97.00 387 CYS A C 1
ATOM 3036 O O . CYS A 1 387 ? 15.271 1.744 -6.269 1.00 97.00 387 CYS A O 1
ATOM 3038 N N . THR A 1 388 ? 16.719 0.048 -6.014 1.00 95.12 388 THR A N 1
ATOM 3039 C CA . THR A 1 388 ? 17.501 0.693 -4.942 1.00 95.12 388 THR A CA 1
ATOM 3040 C C . THR A 1 388 ? 18.046 2.044 -5.397 1.00 95.12 388 THR A C 1
ATOM 3042 O O . THR A 1 388 ? 17.904 3.042 -4.696 1.00 95.12 388 THR A O 1
ATOM 3045 N N . GLN A 1 389 ? 18.630 2.100 -6.596 1.00 94.19 389 GLN A N 1
ATOM 3046 C CA . GLN A 1 389 ? 19.212 3.326 -7.144 1.00 94.19 389 GLN A CA 1
ATOM 3047 C C . GLN A 1 389 ? 18.156 4.401 -7.414 1.00 94.19 389 GLN A C 1
ATOM 3049 O O . GLN A 1 389 ? 18.392 5.569 -7.109 1.00 94.19 389 GLN A O 1
ATOM 3054 N N . LEU A 1 390 ? 16.989 4.033 -7.952 1.00 94.88 390 LEU A N 1
ATOM 3055 C CA . LEU A 1 390 ? 15.869 4.964 -8.116 1.00 94.88 390 LEU A CA 1
ATOM 3056 C C . LEU A 1 390 ? 15.341 5.450 -6.760 1.00 94.88 390 LEU A C 1
ATOM 3058 O O . LEU A 1 390 ? 15.151 6.654 -6.591 1.00 94.88 390 LEU A O 1
ATOM 3062 N N . GLY A 1 391 ? 15.180 4.550 -5.785 1.00 93.19 391 GLY A N 1
ATOM 3063 C CA . GLY A 1 391 ? 14.813 4.893 -4.410 1.00 93.19 391 GLY A CA 1
ATOM 3064 C C . GLY A 1 391 ? 15.776 5.913 -3.799 1.00 93.19 391 GLY A C 1
ATOM 3065 O O . GLY A 1 391 ? 15.337 6.947 -3.296 1.00 93.19 391 GLY A O 1
ATOM 3066 N N . ASP A 1 392 ? 17.085 5.689 -3.949 1.00 90.94 392 ASP A N 1
ATOM 3067 C CA . ASP A 1 392 ? 18.133 6.619 -3.515 1.00 90.94 392 ASP A CA 1
ATOM 3068 C C . ASP A 1 392 ? 18.015 7.984 -4.193 1.00 90.94 392 ASP A C 1
ATOM 3070 O O . ASP A 1 392 ? 18.128 9.007 -3.523 1.00 90.94 392 ASP A O 1
ATOM 3074 N N . CYS A 1 393 ? 17.705 8.032 -5.491 1.00 90.31 393 CYS A N 1
ATOM 3075 C CA . CYS A 1 393 ? 17.519 9.300 -6.196 1.00 90.31 393 CYS A CA 1
ATOM 3076 C C . CYS A 1 393 ? 16.347 10.112 -5.642 1.00 90.31 393 CYS A C 1
ATOM 3078 O O . CYS A 1 393 ? 16.509 11.294 -5.344 1.00 90.31 393 CYS A O 1
ATOM 3080 N N . TYR A 1 394 ? 15.169 9.497 -5.509 1.00 92.00 394 TYR A N 1
ATOM 3081 C CA . TYR A 1 394 ? 13.976 10.181 -4.994 1.00 92.00 394 TYR A CA 1
ATOM 3082 C C . TYR A 1 394 ? 14.101 10.529 -3.499 1.00 92.00 394 TYR A C 1
ATOM 3084 O O . TYR A 1 394 ? 13.416 11.422 -3.005 1.00 92.00 394 TYR A O 1
ATOM 3092 N N . SER A 1 395 ? 14.996 9.842 -2.786 1.00 89.62 395 SER A N 1
ATOM 3093 C CA . SER A 1 395 ? 15.349 10.059 -1.381 1.00 89.62 395 SER A CA 1
ATOM 3094 C C . SER A 1 395 ? 16.377 11.182 -1.171 1.00 89.62 395 SER A C 1
ATOM 3096 O O . SER A 1 395 ? 16.296 11.907 -0.172 1.00 89.62 395 SER A O 1
ATOM 3098 N N . GLU A 1 396 ? 17.353 11.315 -2.075 1.00 85.19 396 GLU A N 1
ATOM 3099 C CA . GLU A 1 396 ? 18.469 12.273 -2.014 1.00 85.19 396 GLU A CA 1
ATOM 3100 C C . GLU A 1 396 ? 18.103 13.625 -2.648 1.00 85.19 396 GLU A C 1
ATOM 3102 O O . GLU A 1 396 ? 18.349 14.671 -2.049 1.00 85.19 396 GLU A O 1
ATOM 3107 N N . PHE A 1 397 ? 17.490 13.620 -3.836 1.00 82.75 397 PHE A N 1
ATOM 3108 C CA . PHE A 1 397 ? 17.198 14.841 -4.589 1.00 82.75 397 PHE A CA 1
ATOM 3109 C C . PHE A 1 397 ? 15.854 15.468 -4.202 1.00 82.75 397 PHE A C 1
ATOM 3111 O O . PHE A 1 397 ? 14.860 14.778 -3.974 1.00 82.75 397 PHE A O 1
ATOM 3118 N N . GLU A 1 398 ? 15.793 16.802 -4.203 1.00 81.31 398 GLU A N 1
ATOM 3119 C CA . GLU A 1 398 ? 14.542 17.555 -4.052 1.00 81.31 398 GLU A CA 1
ATOM 3120 C C . GLU A 1 398 ? 13.731 17.515 -5.358 1.00 81.31 398 GLU A C 1
ATOM 3122 O O . GLU A 1 398 ? 13.744 18.448 -6.157 1.00 81.31 398 GLU A O 1
ATOM 3127 N N . MET A 1 399 ? 13.056 16.389 -5.588 1.00 81.56 399 MET A N 1
ATOM 3128 C CA . MET A 1 399 ? 12.139 16.171 -6.709 1.00 81.56 399 MET A CA 1
ATOM 3129 C C . MET A 1 399 ? 10.688 16.359 -6.249 1.00 81.56 399 MET A C 1
ATOM 3131 O O . MET A 1 399 ? 10.361 16.033 -5.107 1.00 81.56 399 MET A O 1
ATOM 3135 N N . ASP A 1 400 ? 9.804 16.816 -7.138 1.00 86.06 400 ASP A N 1
ATOM 3136 C CA . ASP A 1 400 ? 8.364 16.916 -6.839 1.00 86.06 400 ASP A CA 1
ATOM 3137 C C . ASP A 1 400 ? 7.760 15.530 -6.539 1.00 86.06 400 ASP A C 1
ATOM 3139 O O . ASP A 1 400 ? 6.977 15.364 -5.602 1.00 86.06 400 ASP A O 1
ATOM 3143 N N . ASP A 1 401 ? 8.236 14.501 -7.243 1.00 90.12 401 ASP A N 1
ATOM 3144 C CA . ASP A 1 401 ? 7.796 13.111 -7.090 1.00 90.12 401 ASP A CA 1
ATOM 3145 C C . ASP A 1 401 ? 8.570 12.340 -6.001 1.00 90.12 401 ASP A C 1
ATOM 3147 O O . ASP A 1 401 ? 8.808 11.138 -6.115 1.00 90.12 401 ASP A O 1
ATOM 3151 N N . PHE A 1 402 ? 8.996 13.011 -4.924 1.00 91.69 402 PHE A N 1
ATOM 3152 C CA . PHE A 1 402 ? 9.784 12.398 -3.838 1.00 91.69 402 PHE A CA 1
ATOM 3153 C C . PHE A 1 402 ? 9.105 11.178 -3.185 1.00 91.69 402 PHE A C 1
ATOM 3155 O O . PHE A 1 402 ? 9.778 10.320 -2.613 1.00 91.69 402 PHE A O 1
ATOM 3162 N N . HIS A 1 403 ? 7.773 11.093 -3.261 1.00 93.06 403 HIS A N 1
ATOM 3163 C CA . HIS A 1 403 ? 6.976 9.988 -2.728 1.00 93.06 403 HIS A CA 1
ATOM 3164 C C . HIS A 1 403 ? 7.296 8.648 -3.414 1.00 93.06 403 HIS A C 1
ATOM 3166 O O . HIS A 1 403 ? 7.159 7.599 -2.787 1.00 93.06 403 HIS A O 1
ATOM 3172 N N . LEU A 1 404 ? 7.816 8.673 -4.651 1.00 94.12 404 LEU A N 1
ATOM 3173 C CA . LEU A 1 404 ? 8.244 7.477 -5.382 1.00 94.12 404 LEU A CA 1
ATOM 3174 C C . LEU A 1 404 ? 9.427 6.749 -4.723 1.00 94.12 404 LEU A C 1
ATOM 3176 O O . LEU A 1 404 ? 9.664 5.583 -5.033 1.00 94.12 404 LEU A O 1
ATOM 3180 N N . ALA A 1 405 ? 10.134 7.375 -3.774 1.00 94.00 405 ALA A N 1
ATOM 3181 C CA . ALA A 1 405 ? 11.163 6.695 -2.987 1.00 94.00 405 ALA A CA 1
ATOM 3182 C C . ALA A 1 405 ? 10.618 5.438 -2.282 1.00 94.00 405 ALA A C 1
ATOM 3184 O O . ALA A 1 405 ? 11.291 4.409 -2.258 1.00 94.00 405 ALA A O 1
ATOM 3185 N N . LEU A 1 406 ? 9.386 5.498 -1.757 1.00 93.62 406 LEU A N 1
ATOM 3186 C CA . LEU A 1 406 ? 8.758 4.399 -1.018 1.00 93.62 406 LEU A CA 1
ATOM 3187 C C . LEU A 1 406 ? 8.550 3.129 -1.867 1.00 93.62 406 LEU A C 1
ATOM 3189 O O . LEU A 1 406 ? 9.119 2.093 -1.509 1.00 93.62 406 LEU A O 1
ATOM 3193 N N . PRO A 1 407 ? 7.801 3.163 -2.986 1.00 94.94 407 PRO A N 1
ATOM 3194 C CA . PRO A 1 407 ? 7.584 1.970 -3.798 1.00 94.94 407 PRO A CA 1
ATOM 3195 C C . PRO A 1 407 ? 8.881 1.424 -4.412 1.00 94.94 407 PRO A C 1
ATOM 3197 O O . PRO A 1 407 ? 9.053 0.209 -4.466 1.00 94.94 407 PRO A O 1
ATOM 3200 N N . TYR A 1 408 ? 9.836 2.274 -4.814 1.00 96.00 408 TYR A N 1
ATOM 3201 C CA . TYR A 1 408 ? 11.117 1.783 -5.338 1.00 96.00 408 TYR A CA 1
ATOM 3202 C C . TYR A 1 408 ? 11.968 1.089 -4.264 1.00 96.00 408 TYR A C 1
ATOM 3204 O O . TYR A 1 408 ? 12.545 0.034 -4.540 1.00 96.00 408 TYR A O 1
ATOM 3212 N N . TYR A 1 409 ? 12.002 1.600 -3.028 1.00 93.69 409 TYR A N 1
ATOM 3213 C CA . TYR A 1 409 ? 12.665 0.890 -1.932 1.00 93.69 409 TYR A CA 1
ATOM 3214 C C . TYR A 1 409 ? 11.975 -0.433 -1.595 1.00 93.69 409 TYR A C 1
ATOM 3216 O O . TYR A 1 409 ? 12.666 -1.435 -1.424 1.00 93.69 409 TYR A O 1
ATOM 3224 N N . LYS A 1 410 ? 10.641 -0.507 -1.606 1.00 92.00 410 LYS A N 1
ATOM 3225 C CA . LYS A 1 410 ? 9.933 -1.788 -1.429 1.00 92.00 410 LYS A CA 1
ATOM 3226 C C . LYS A 1 410 ? 10.259 -2.796 -2.527 1.00 92.00 410 LYS A C 1
ATOM 3228 O O . LYS A 1 410 ? 10.576 -3.947 -2.239 1.00 92.00 410 LYS A O 1
ATOM 3233 N N . MET A 1 411 ? 10.267 -2.357 -3.784 1.00 93.62 411 MET A N 1
ATOM 3234 C CA . MET A 1 411 ? 10.615 -3.207 -4.926 1.00 93.62 411 MET A CA 1
ATOM 3235 C C . MET A 1 411 ? 12.070 -3.695 -4.898 1.00 93.62 411 MET A C 1
ATOM 3237 O O . MET A 1 411 ? 12.362 -4.736 -5.485 1.00 93.62 411 MET A O 1
ATOM 3241 N N . SER A 1 412 ? 12.975 -2.992 -4.204 1.00 94.12 412 SER A N 1
ATOM 3242 C CA . SER A 1 412 ? 14.353 -3.460 -3.996 1.00 94.12 412 SER A CA 1
ATOM 3243 C C . SER A 1 412 ? 14.439 -4.709 -3.108 1.00 94.12 412 SER A C 1
ATOM 3245 O O . SER A 1 412 ? 15.381 -5.492 -3.230 1.00 94.12 412 SER A O 1
ATOM 3247 N N . GLY A 1 413 ? 13.454 -4.925 -2.228 1.00 89.50 413 GLY A N 1
ATOM 3248 C CA . GLY A 1 413 ? 13.466 -6.007 -1.243 1.00 89.50 413 GLY A CA 1
ATOM 3249 C C . GLY A 1 413 ? 14.538 -5.860 -0.156 1.00 89.50 413 GLY A C 1
ATOM 3250 O O . GLY A 1 413 ? 14.862 -6.846 0.503 1.00 89.50 413 GLY A O 1
ATOM 3251 N N . LEU A 1 414 ? 15.123 -4.671 0.017 1.00 87.94 414 LEU A N 1
ATOM 3252 C CA . LEU A 1 414 ? 16.054 -4.388 1.108 1.00 87.94 414 LEU A CA 1
ATOM 3253 C C . LEU A 1 414 ? 15.301 -4.142 2.419 1.00 87.94 414 LEU A C 1
ATOM 3255 O O . LEU A 1 414 ? 14.263 -3.485 2.442 1.00 87.94 414 LEU A O 1
ATOM 3259 N N . SER A 1 415 ? 15.866 -4.624 3.527 1.00 86.50 415 SER A N 1
ATOM 3260 C CA . SER A 1 415 ? 15.339 -4.328 4.859 1.00 86.50 415 SER A CA 1
ATOM 3261 C C . SER A 1 415 ? 15.546 -2.855 5.228 1.00 86.50 415 SER A C 1
ATOM 3263 O O . SER A 1 415 ? 16.492 -2.198 4.774 1.00 86.50 415 SER A O 1
ATOM 3265 N N . LEU A 1 416 ? 14.698 -2.346 6.128 1.00 84.56 416 LEU A N 1
ATOM 3266 C CA . LEU A 1 416 ? 14.801 -0.981 6.648 1.00 84.56 416 LEU A CA 1
ATOM 3267 C C . LEU A 1 416 ? 16.195 -0.695 7.245 1.00 84.56 416 LEU A C 1
ATOM 3269 O O . LEU A 1 416 ? 16.760 0.371 7.003 1.00 84.56 416 LEU A O 1
ATOM 3273 N N . SER A 1 417 ? 16.793 -1.663 7.951 1.00 83.50 417 SER A N 1
ATOM 3274 C CA . SER A 1 417 ? 18.133 -1.522 8.546 1.00 83.50 417 SER A CA 1
ATOM 3275 C C . SER A 1 417 ? 19.244 -1.355 7.503 1.00 83.50 417 SER A C 1
ATOM 3277 O O . SER A 1 417 ? 20.100 -0.475 7.650 1.00 83.50 417 SER A O 1
ATOM 3279 N N . ASN A 1 418 ? 19.197 -2.123 6.409 1.00 84.56 418 ASN A N 1
ATOM 3280 C CA . ASN A 1 418 ? 20.177 -2.012 5.327 1.00 84.56 418 ASN A CA 1
ATOM 3281 C C . ASN A 1 418 ? 20.087 -0.649 4.625 1.00 84.56 418 ASN A C 1
ATOM 3283 O O . ASN A 1 418 ? 21.114 -0.034 4.336 1.00 84.56 418 ASN A O 1
ATOM 3287 N N . LEU A 1 419 ? 18.869 -0.146 4.402 1.00 85.12 419 LEU A N 1
ATOM 3288 C CA . LEU A 1 419 ? 18.641 1.151 3.758 1.00 85.12 419 LEU A CA 1
ATOM 3289 C C . LEU A 1 419 ? 19.096 2.331 4.627 1.00 85.12 419 LEU A C 1
ATOM 3291 O O . LEU A 1 419 ? 19.738 3.255 4.124 1.00 85.12 419 LEU A O 1
ATOM 3295 N N . ILE A 1 420 ? 18.833 2.285 5.936 1.00 81.44 420 ILE A N 1
ATOM 3296 C CA . ILE A 1 420 ? 19.308 3.307 6.881 1.00 81.44 420 ILE A CA 1
ATOM 3297 C C . ILE A 1 420 ? 20.839 3.319 6.938 1.00 81.44 420 ILE A C 1
ATOM 3299 O O . ILE A 1 420 ? 21.448 4.381 6.796 1.00 81.44 420 ILE A O 1
ATOM 3303 N N . SER A 1 421 ? 21.461 2.146 7.088 1.00 79.31 421 SER A N 1
ATOM 3304 C CA . SER A 1 421 ? 22.923 2.016 7.157 1.00 79.31 421 SER A CA 1
ATOM 3305 C C . SER A 1 421 ? 23.591 2.538 5.885 1.00 79.31 421 SER A C 1
ATOM 3307 O O . SER A 1 421 ? 24.556 3.297 5.950 1.00 79.31 421 SER A O 1
ATOM 3309 N N . ARG A 1 422 ? 23.028 2.207 4.715 1.00 78.06 422 ARG A N 1
ATOM 3310 C CA . ARG A 1 422 ? 23.501 2.689 3.412 1.00 78.06 422 ARG A CA 1
ATOM 3311 C C . ARG A 1 422 ? 23.440 4.212 3.294 1.00 78.06 422 ARG A C 1
ATOM 3313 O O . ARG A 1 422 ? 24.363 4.803 2.742 1.00 78.06 422 ARG A O 1
ATOM 3320 N N . ARG A 1 423 ? 22.383 4.849 3.804 1.00 72.06 423 ARG A N 1
ATOM 3321 C CA . ARG A 1 423 ? 22.211 6.306 3.710 1.00 72.06 423 ARG A CA 1
ATOM 3322 C C . ARG A 1 423 ? 23.134 7.082 4.647 1.00 72.06 423 ARG A C 1
ATOM 3324 O O . ARG A 1 423 ? 23.550 8.186 4.320 1.00 72.06 423 ARG A O 1
ATOM 3331 N N . LEU A 1 424 ? 23.470 6.511 5.801 1.00 65.19 424 LEU A N 1
ATOM 3332 C CA . LEU A 1 424 ? 24.383 7.127 6.771 1.00 65.19 424 LEU A CA 1
ATOM 3333 C C . LEU A 1 424 ? 25.856 7.084 6.331 1.00 65.19 424 LEU A C 1
ATOM 3335 O O . LEU A 1 424 ? 26.663 7.841 6.859 1.00 65.19 424 LEU A O 1
ATOM 3339 N N . LEU A 1 425 ? 26.197 6.238 5.353 1.00 60.09 425 LEU A N 1
ATOM 3340 C CA . LEU A 1 425 ? 27.518 6.186 4.714 1.00 60.09 425 LEU A CA 1
ATOM 3341 C C . LEU A 1 425 ? 27.721 7.274 3.645 1.00 60.09 425 LEU A C 1
ATOM 3343 O O . LEU A 1 425 ? 28.804 7.367 3.071 1.00 60.09 425 LEU A O 1
ATOM 3347 N N . TRP A 1 426 ? 26.703 8.083 3.337 1.00 60.53 426 TRP A N 1
ATOM 3348 C CA . TRP A 1 426 ? 26.847 9.215 2.422 1.00 60.53 426 TRP A CA 1
ATOM 3349 C C . TRP A 1 426 ? 27.626 10.328 3.136 1.00 60.53 426 TRP A C 1
ATOM 3351 O O . TRP A 1 426 ? 27.064 11.125 3.883 1.00 60.53 426 TRP A O 1
ATOM 3361 N N . GLU A 1 427 ? 28.949 10.335 2.966 1.00 43.78 427 GLU A N 1
ATOM 3362 C CA . GLU A 1 427 ? 29.833 11.367 3.512 1.00 43.78 427 GLU A CA 1
ATOM 3363 C C . GLU A 1 427 ? 29.419 12.773 3.033 1.00 43.78 427 GLU A C 1
ATOM 3365 O O . GLU A 1 427 ? 29.202 12.983 1.839 1.00 43.78 427 GLU A O 1
ATOM 3370 N N . GLY A 1 428 ? 29.410 13.760 3.943 1.00 47.91 428 GLY A N 1
ATOM 3371 C CA . GLY A 1 428 ? 29.860 15.107 3.568 1.00 47.91 428 GLY A CA 1
ATOM 3372 C C . GLY A 1 428 ? 29.023 16.340 3.909 1.00 47.91 428 GLY A C 1
ATOM 3373 O O . GLY A 1 428 ? 29.498 17.419 3.575 1.00 47.91 428 GLY A O 1
ATOM 3374 N N . ASP A 1 429 ? 27.863 16.267 4.573 1.00 46.91 429 ASP A N 1
ATOM 3375 C CA . ASP A 1 429 ? 27.261 17.488 5.148 1.00 46.91 429 ASP A CA 1
ATOM 3376 C C . ASP A 1 429 ? 26.310 17.187 6.324 1.00 46.91 429 ASP A C 1
ATOM 3378 O O . ASP A 1 429 ? 25.514 16.241 6.256 1.00 46.91 429 ASP A O 1
ATOM 3382 N N . PRO A 1 430 ? 26.340 17.962 7.424 1.00 49.34 430 PRO A N 1
ATOM 3383 C CA . PRO A 1 430 ? 25.374 17.804 8.489 1.00 49.34 430 PRO A CA 1
ATOM 3384 C C . PRO A 1 430 ? 24.018 18.385 8.051 1.00 49.34 430 PRO A C 1
ATOM 3386 O O . PRO A 1 430 ? 23.904 19.557 7.713 1.00 49.34 430 PRO A O 1
ATOM 3389 N N . GLN A 1 431 ? 22.963 17.574 8.193 1.00 56.53 431 GLN A N 1
ATOM 3390 C CA . GLN A 1 431 ? 21.589 18.026 8.484 1.00 56.53 431 GLN A CA 1
ATOM 3391 C C . GLN A 1 431 ? 20.679 18.496 7.331 1.00 56.53 431 GLN A C 1
ATOM 3393 O O . GLN A 1 431 ? 19.899 19.430 7.515 1.00 56.53 431 GLN A O 1
ATOM 3398 N N . LYS A 1 432 ? 20.614 17.785 6.198 1.00 62.38 432 LYS A N 1
ATOM 3399 C CA . LYS A 1 432 ? 19.383 17.791 5.377 1.00 62.38 432 LYS A CA 1
ATOM 3400 C C . LYS A 1 432 ? 18.979 16.383 4.961 1.00 62.38 432 LYS A C 1
ATOM 3402 O O . LYS A 1 432 ? 19.490 15.816 4.003 1.00 62.38 432 LYS A O 1
ATOM 3407 N N . PHE A 1 433 ? 18.025 15.808 5.689 1.00 76.00 433 PHE A N 1
ATOM 3408 C CA . PHE A 1 433 ? 17.359 14.585 5.258 1.00 76.00 433 PHE A CA 1
ATOM 3409 C C . PHE A 1 433 ? 16.355 14.957 4.158 1.00 76.00 433 PHE A C 1
ATOM 3411 O O . PHE A 1 433 ? 15.375 15.642 4.432 1.00 76.00 433 PHE A O 1
ATOM 3418 N N . GLY A 1 434 ? 16.618 14.542 2.913 1.00 79.44 434 GLY A N 1
ATOM 3419 C CA . GLY A 1 434 ? 15.706 14.787 1.786 1.00 79.44 434 GLY A CA 1
ATOM 3420 C C . GLY A 1 434 ? 14.264 14.329 2.061 1.00 79.44 434 GLY A C 1
ATOM 3421 O O . GLY A 1 434 ? 14.041 13.335 2.763 1.00 79.44 434 GLY A O 1
ATOM 3422 N N . LYS A 1 435 ? 13.280 15.052 1.502 1.00 87.25 435 LYS A N 1
ATOM 3423 C CA . LYS A 1 435 ? 11.839 14.821 1.737 1.00 87.25 435 LYS A CA 1
ATOM 3424 C C . LYS A 1 435 ? 11.412 13.383 1.431 1.00 87.25 435 LYS A C 1
ATOM 3426 O O . LYS A 1 435 ? 10.631 12.818 2.190 1.00 87.25 435 LYS A O 1
ATOM 3431 N N . GLY A 1 436 ? 11.961 12.776 0.375 1.00 89.19 436 GLY A N 1
ATOM 3432 C CA . GLY A 1 436 ? 11.662 11.392 -0.008 1.00 89.19 436 GLY A CA 1
ATOM 3433 C C . GLY A 1 436 ? 12.103 10.366 1.030 1.00 89.19 436 GLY A C 1
ATOM 3434 O O . GLY A 1 436 ? 11.364 9.430 1.321 1.00 89.19 436 GLY A O 1
ATOM 3435 N N . PHE A 1 437 ? 13.250 10.573 1.680 1.00 88.31 437 PHE A N 1
ATOM 3436 C CA . PHE A 1 437 ? 13.673 9.690 2.768 1.00 88.31 437 PHE A CA 1
ATOM 3437 C C . PHE A 1 437 ? 12.819 9.832 4.012 1.00 88.31 437 PHE A C 1
ATOM 3439 O O . PHE A 1 437 ? 12.486 8.833 4.637 1.00 88.31 437 PHE A O 1
ATOM 3446 N N . MET A 1 438 ? 12.466 11.065 4.381 1.00 88.81 438 MET A N 1
ATOM 3447 C CA . MET A 1 438 ? 11.574 11.289 5.516 1.00 88.81 438 MET A CA 1
ATOM 3448 C C . MET A 1 438 ? 10.201 10.673 5.247 1.00 88.81 438 MET A C 1
ATOM 3450 O O . MET A 1 438 ? 9.617 10.067 6.141 1.00 88.81 438 MET A O 1
ATOM 3454 N N . TYR A 1 439 ? 9.715 10.775 4.008 1.00 90.44 439 TYR A N 1
ATOM 3455 C CA . TYR A 1 439 ? 8.492 10.116 3.568 1.00 90.44 439 TYR A CA 1
ATOM 3456 C C . TYR A 1 439 ? 8.596 8.588 3.679 1.00 90.44 439 TYR A C 1
ATOM 3458 O O . TYR A 1 439 ? 7.710 7.974 4.273 1.00 90.44 439 TYR A O 1
ATOM 3466 N N . TYR A 1 440 ? 9.691 7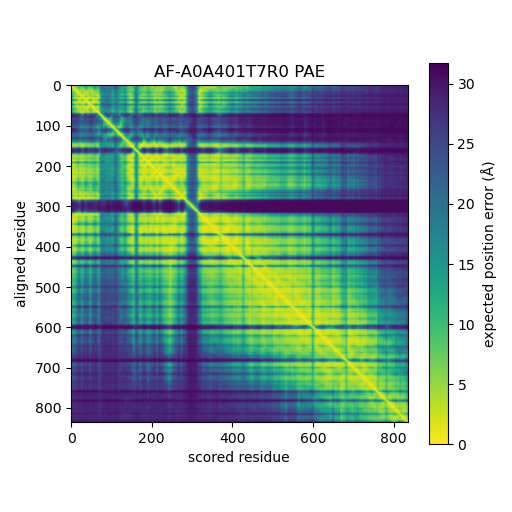.995 3.189 1.00 90.44 440 TYR A N 1
ATOM 3467 C CA . TYR A 1 440 ? 9.973 6.564 3.317 1.00 90.44 440 TYR A CA 1
ATOM 3468 C C . TYR A 1 440 ? 10.019 6.119 4.785 1.00 90.44 440 TYR A C 1
ATOM 3470 O O . TYR A 1 440 ? 9.238 5.261 5.173 1.00 90.44 440 TYR A O 1
ATOM 3478 N N . LEU A 1 441 ? 10.854 6.750 5.623 1.00 89.19 441 LEU A N 1
ATOM 3479 C CA . LEU A 1 441 ? 11.004 6.388 7.036 1.00 89.19 441 LEU A CA 1
ATOM 3480 C C . LEU A 1 441 ? 9.684 6.441 7.797 1.00 89.19 441 LEU A C 1
ATOM 3482 O O . LEU A 1 441 ? 9.402 5.533 8.570 1.00 89.19 441 LEU A O 1
ATOM 3486 N N . LYS A 1 442 ? 8.881 7.491 7.588 1.00 89.50 442 LYS A N 1
ATOM 3487 C CA . LYS A 1 442 ? 7.563 7.598 8.221 1.00 89.50 442 LYS A CA 1
ATOM 3488 C C . LYS A 1 442 ? 6.716 6.381 7.863 1.00 89.50 442 LYS A C 1
ATOM 3490 O O . LYS A 1 442 ? 6.289 5.679 8.766 1.00 89.50 442 LYS A O 1
ATOM 3495 N N . HIS A 1 443 ? 6.541 6.087 6.577 1.00 89.44 443 HIS A N 1
ATOM 3496 C CA . HIS A 1 443 ? 5.699 4.967 6.147 1.00 89.44 443 HIS A CA 1
ATOM 3497 C C . HIS A 1 443 ? 6.256 3.612 6.585 1.00 89.44 443 HIS A C 1
ATOM 3499 O O . HIS A 1 443 ? 5.498 2.799 7.091 1.00 89.44 443 HIS A O 1
ATOM 3505 N N . SER A 1 444 ? 7.568 3.390 6.487 1.00 85.62 444 SER A N 1
ATOM 3506 C CA . SER A 1 444 ? 8.188 2.122 6.884 1.00 85.62 444 SER A CA 1
ATOM 3507 C C . SER A 1 444 ? 8.091 1.832 8.376 1.00 85.62 444 SER A C 1
ATOM 3509 O O . SER A 1 444 ? 8.022 0.674 8.751 1.00 85.62 444 SER A O 1
ATOM 3511 N N . ILE A 1 445 ? 8.103 2.856 9.233 1.00 84.25 445 ILE A N 1
ATOM 3512 C CA . ILE A 1 445 ? 7.986 2.669 10.687 1.00 84.25 445 ILE A CA 1
ATOM 3513 C C . ILE A 1 445 ? 6.541 2.384 11.098 1.00 84.25 445 ILE A C 1
ATOM 3515 O O . ILE A 1 445 ? 6.328 1.692 12.089 1.00 84.25 445 ILE A O 1
ATOM 3519 N N . TYR A 1 446 ? 5.553 2.912 10.373 1.00 76.12 446 TYR A N 1
ATOM 3520 C CA . TYR A 1 446 ? 4.144 2.583 10.619 1.00 76.12 446 TYR A CA 1
ATOM 3521 C C . TYR A 1 446 ? 3.708 1.286 9.939 1.00 76.12 446 TYR A C 1
ATOM 3523 O O . TYR A 1 446 ? 2.723 0.691 10.366 1.00 76.12 446 TYR A O 1
ATOM 3531 N N . GLU A 1 447 ? 4.406 0.859 8.888 1.00 73.50 447 GLU A N 1
ATOM 3532 C CA . GLU A 1 447 ? 4.185 -0.453 8.296 1.00 73.50 447 GLU A CA 1
ATOM 3533 C C . GLU A 1 447 ? 4.622 -1.560 9.248 1.00 73.50 447 GLU A C 1
ATOM 3535 O O . GLU A 1 447 ? 5.590 -1.446 10.001 1.00 73.50 447 GLU A O 1
ATOM 3540 N N . GLU A 1 448 ? 3.858 -2.642 9.219 1.00 61.00 448 GLU A N 1
ATOM 3541 C CA . GLU A 1 448 ? 4.047 -3.798 10.077 1.00 61.00 448 GLU A CA 1
ATOM 3542 C C . GLU A 1 448 ? 5.323 -4.538 9.659 1.00 61.00 448 GLU A C 1
ATOM 3544 O O . GLU A 1 448 ? 5.322 -5.358 8.745 1.00 61.00 448 GLU A O 1
ATOM 3549 N N . ILE A 1 449 ? 6.448 -4.208 10.298 1.00 62.91 449 ILE A N 1
ATOM 3550 C CA . ILE A 1 449 ? 7.703 -4.940 10.116 1.00 62.91 449 ILE A CA 1
ATOM 3551 C C . ILE A 1 449 ? 7.684 -6.168 11.036 1.00 62.91 449 ILE A C 1
ATOM 3553 O O . ILE A 1 449 ? 7.584 -6.016 12.253 1.00 62.91 449 ILE A O 1
ATOM 3557 N N . GLU A 1 450 ? 7.824 -7.369 10.463 1.00 60.72 450 GLU A N 1
ATOM 3558 C CA . GLU A 1 450 ? 7.859 -8.645 11.204 1.00 60.72 450 GLU A CA 1
ATOM 3559 C C . GLU A 1 450 ? 9.010 -8.714 12.228 1.00 60.72 450 GLU A C 1
ATOM 3561 O O . GLU A 1 450 ? 8.868 -9.318 13.291 1.00 60.72 450 GLU A O 1
ATOM 3566 N N . GLU A 1 451 ? 10.138 -8.050 11.949 1.00 75.81 451 GLU A N 1
ATOM 3567 C CA . GLU A 1 451 ? 11.317 -8.030 12.818 1.00 75.81 451 GLU A CA 1
ATOM 3568 C C . GLU A 1 451 ? 11.621 -6.625 13.373 1.00 75.81 451 GLU A C 1
ATOM 3570 O O . GLU A 1 451 ? 11.735 -5.654 12.614 1.00 75.81 451 GLU A O 1
ATOM 3575 N N . PRO A 1 452 ? 11.818 -6.479 14.699 1.00 83.44 452 PRO A N 1
ATOM 3576 C CA . PRO A 1 452 ? 12.191 -5.201 15.284 1.00 83.44 452 PRO A CA 1
ATOM 3577 C C . PRO A 1 452 ? 13.611 -4.802 14.872 1.00 83.44 452 PRO A C 1
ATOM 3579 O O . PRO A 1 452 ? 14.514 -5.632 14.763 1.00 83.44 452 PRO A O 1
ATOM 3582 N N . LEU A 1 453 ? 13.839 -3.498 14.719 1.00 86.50 453 LEU A N 1
ATOM 3583 C CA . LEU A 1 453 ? 15.157 -2.960 14.403 1.00 86.50 453 LEU A CA 1
ATOM 3584 C C . LEU A 1 453 ? 16.169 -3.301 15.505 1.00 86.50 453 LEU A C 1
ATOM 3586 O O . LEU A 1 453 ? 15.826 -3.406 16.687 1.00 86.50 453 LEU A O 1
ATOM 3590 N N . SER A 1 454 ? 17.444 -3.428 15.130 1.00 89.06 454 SER A N 1
ATOM 3591 C CA . SER A 1 454 ? 18.534 -3.523 16.103 1.00 89.06 454 SER A CA 1
ATOM 3592 C C . SER A 1 454 ? 18.593 -2.254 16.961 1.00 89.06 454 SER A C 1
ATOM 3594 O O . SER A 1 454 ? 18.169 -1.175 16.533 1.00 89.06 454 SER A O 1
ATOM 3596 N N . ALA A 1 455 ? 19.146 -2.355 18.172 1.00 88.38 455 ALA A N 1
ATOM 3597 C CA . ALA A 1 455 ? 19.273 -1.198 19.056 1.00 88.38 455 ALA A CA 1
ATOM 3598 C C . ALA A 1 455 ? 20.057 -0.051 18.393 1.00 88.38 455 ALA A C 1
ATOM 3600 O O . ALA A 1 455 ? 19.677 1.112 18.511 1.00 88.38 455 ALA A O 1
ATOM 3601 N N . GLU A 1 456 ? 21.117 -0.362 17.648 1.00 86.75 456 GLU A N 1
ATOM 3602 C CA . GLU A 1 456 ? 21.923 0.633 16.936 1.00 86.75 456 GLU A CA 1
ATOM 3603 C C . GLU A 1 456 ? 21.107 1.366 15.865 1.00 86.75 456 GLU A C 1
ATOM 3605 O O . GLU A 1 456 ? 21.020 2.596 15.894 1.00 86.75 456 GLU A O 1
ATOM 3610 N N . THR A 1 457 ? 20.436 0.626 14.974 1.00 86.94 457 THR A N 1
ATOM 3611 C CA . THR A 1 457 ? 19.611 1.212 13.909 1.00 86.94 457 THR A CA 1
ATOM 3612 C C . THR A 1 457 ? 18.435 2.006 14.482 1.00 86.94 457 THR A C 1
ATOM 3614 O O . THR A 1 457 ? 18.149 3.108 14.018 1.00 86.94 457 THR A O 1
ATOM 3617 N N . ALA A 1 458 ? 17.771 1.506 15.525 1.00 89.19 458 ALA A N 1
ATOM 3618 C CA . ALA A 1 458 ? 16.627 2.189 16.123 1.00 89.19 458 ALA A CA 1
ATOM 3619 C C . ALA A 1 458 ? 17.026 3.534 16.769 1.00 89.19 458 ALA A C 1
ATOM 3621 O O . ALA A 1 458 ? 16.336 4.543 16.609 1.00 89.19 458 ALA A O 1
ATOM 3622 N N . ASN A 1 459 ? 18.181 3.593 17.441 1.00 88.69 459 ASN A N 1
ATOM 3623 C CA . ASN A 1 459 ? 18.711 4.852 17.975 1.00 88.69 459 ASN A CA 1
ATOM 3624 C C . ASN A 1 459 ? 19.137 5.825 16.862 1.00 88.69 459 ASN A C 1
ATOM 3626 O O . ASN A 1 459 ? 18.957 7.036 17.005 1.00 88.69 459 ASN A O 1
ATOM 3630 N N . GLN A 1 460 ? 19.649 5.318 15.736 1.00 86.31 460 GLN A N 1
ATOM 3631 C CA . GLN A 1 460 ? 19.943 6.145 14.563 1.00 86.31 460 GLN A CA 1
ATOM 3632 C C . GLN A 1 460 ? 18.669 6.766 13.982 1.00 86.31 460 GLN A C 1
ATOM 3634 O O . GLN A 1 460 ? 18.650 7.966 13.724 1.00 86.31 460 GLN A O 1
ATOM 3639 N N . VAL A 1 461 ? 17.584 5.999 13.843 1.00 88.56 461 VAL A N 1
ATOM 3640 C CA . VAL A 1 461 ? 16.278 6.513 13.387 1.00 88.56 461 VAL A CA 1
ATOM 3641 C C . VAL A 1 461 ? 15.774 7.635 14.297 1.00 88.56 461 VAL A C 1
ATOM 3643 O O . VAL A 1 461 ? 15.352 8.685 13.810 1.00 88.56 461 VAL A O 1
ATOM 3646 N N . LEU A 1 462 ? 15.878 7.472 15.620 1.00 88.50 462 LEU A N 1
ATOM 3647 C CA . LEU A 1 462 ? 15.524 8.541 16.560 1.00 88.50 462 LEU A CA 1
ATOM 3648 C C . LEU A 1 462 ? 16.387 9.787 16.386 1.00 88.50 462 LEU A C 1
ATOM 3650 O O . LEU A 1 462 ? 15.875 10.904 16.447 1.00 88.50 462 LEU A O 1
ATOM 3654 N N . HIS A 1 463 ? 17.685 9.609 16.149 1.00 86.44 463 HIS A N 1
ATOM 3655 C CA . HIS A 1 463 ? 18.584 10.718 15.867 1.00 86.44 463 HIS A CA 1
ATOM 3656 C C . HIS A 1 463 ? 18.198 11.449 14.569 1.00 86.44 463 HIS A C 1
ATOM 3658 O O . HIS A 1 463 ? 18.225 12.680 14.535 1.00 86.44 463 HIS A O 1
ATOM 3664 N N . VAL A 1 464 ? 17.773 10.722 13.528 1.00 87.06 464 VAL A N 1
ATOM 3665 C CA . VAL A 1 464 ? 17.240 11.315 12.290 1.00 87.06 464 VAL A CA 1
ATOM 3666 C C . VAL A 1 464 ? 16.004 12.168 12.581 1.00 87.06 464 VAL A C 1
ATOM 3668 O O . VAL A 1 464 ? 15.988 13.344 12.217 1.00 87.06 464 VAL A O 1
ATOM 3671 N N . PHE A 1 465 ? 14.999 11.632 13.285 1.00 88.94 465 PHE A N 1
ATOM 3672 C CA . PHE A 1 465 ? 13.801 12.409 13.629 1.00 88.94 465 PHE A CA 1
ATOM 3673 C C . PHE A 1 465 ? 14.118 13.610 14.511 1.00 88.94 465 PHE A C 1
ATOM 3675 O O . PHE A 1 465 ? 13.587 14.688 14.280 1.00 88.94 465 PHE A O 1
ATOM 3682 N N . LYS A 1 466 ? 15.036 13.476 15.468 1.00 87.50 466 LYS A N 1
ATOM 3683 C CA . LYS A 1 466 ? 15.483 14.595 16.305 1.00 87.50 466 LYS A CA 1
ATOM 3684 C C . LYS A 1 466 ? 16.050 15.759 15.489 1.00 87.50 466 LYS A C 1
ATOM 3686 O O . LYS A 1 466 ? 15.889 16.905 15.893 1.00 87.50 466 LYS A O 1
ATOM 3691 N N . LEU A 1 467 ? 16.746 15.481 14.390 1.00 84.75 467 LEU A N 1
ATOM 3692 C CA . LEU A 1 467 ? 17.340 16.520 13.551 1.00 84.75 467 LEU A CA 1
ATOM 3693 C C . LEU A 1 467 ? 16.365 17.066 12.506 1.00 84.75 467 LEU A C 1
ATOM 3695 O O . LEU A 1 467 ? 16.364 18.267 12.259 1.00 84.75 467 LEU A O 1
ATOM 3699 N N . ALA A 1 468 ? 15.567 16.197 11.885 1.00 84.94 468 ALA A N 1
ATOM 3700 C CA . ALA A 1 468 ? 14.673 16.575 10.796 1.00 84.94 468 ALA A CA 1
ATOM 3701 C C . ALA A 1 468 ? 13.302 17.050 11.296 1.00 84.94 468 ALA A C 1
ATOM 3703 O O . ALA A 1 468 ? 12.861 18.144 10.958 1.00 84.94 468 ALA A O 1
ATOM 3704 N N . GLU A 1 469 ? 12.620 16.222 12.089 1.00 87.25 469 GLU A N 1
ATOM 3705 C CA . GLU A 1 469 ? 11.227 16.422 12.498 1.00 87.25 469 GLU A CA 1
ATOM 3706 C C . GLU A 1 469 ? 10.961 15.857 13.911 1.00 87.25 469 GLU A C 1
ATOM 3708 O O . GLU A 1 469 ? 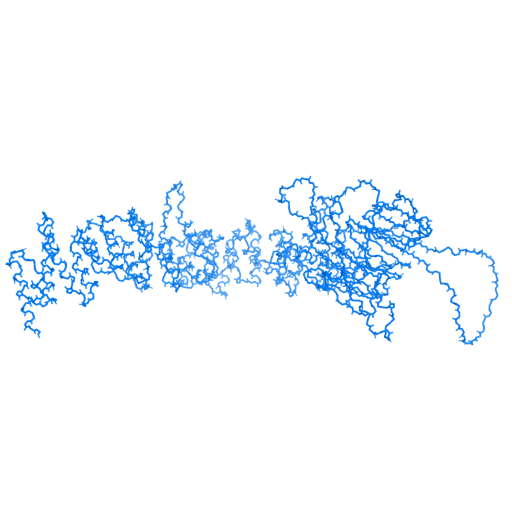10.418 14.755 14.056 1.00 87.25 469 GLU A O 1
ATOM 3713 N N . PRO A 1 470 ? 11.319 16.599 14.979 1.00 88.31 470 PRO A N 1
ATOM 3714 C CA . PRO A 1 470 ? 11.248 16.107 16.359 1.00 88.31 470 PRO A CA 1
ATOM 3715 C C . PRO A 1 470 ? 9.847 15.672 16.804 1.00 88.31 470 PRO A C 1
ATOM 3717 O O . PRO A 1 470 ? 9.709 14.798 17.655 1.00 88.31 470 PRO A O 1
ATOM 3720 N N . THR A 1 471 ? 8.801 16.254 16.217 1.00 89.50 471 THR A N 1
ATOM 3721 C CA . THR A 1 471 ? 7.395 15.946 16.517 1.00 89.50 471 THR A CA 1
ATOM 3722 C C . THR A 1 471 ? 6.997 14.511 16.172 1.00 89.50 471 THR A C 1
ATOM 3724 O O . THR A 1 471 ? 6.011 14.027 16.713 1.00 89.50 471 THR A O 1
ATOM 3727 N N . HIS A 1 472 ? 7.765 13.812 15.328 1.00 89.81 472 HIS A N 1
ATOM 3728 C CA . HIS A 1 472 ? 7.516 12.412 14.971 1.00 89.81 472 HIS A CA 1
ATOM 3729 C C . HIS A 1 472 ? 8.150 11.404 15.940 1.00 89.81 472 HIS A C 1
ATOM 3731 O O . HIS A 1 472 ? 7.839 10.218 15.867 1.00 89.81 472 HIS A O 1
ATOM 3737 N N . ILE A 1 473 ? 9.001 11.848 16.875 1.00 91.81 473 ILE A N 1
ATOM 3738 C CA . ILE A 1 473 ? 9.637 10.965 17.869 1.00 91.81 473 ILE A CA 1
ATOM 3739 C C . ILE A 1 473 ? 8.606 10.173 18.692 1.00 91.81 473 ILE A C 1
ATOM 3741 O O . ILE A 1 473 ? 8.792 8.963 18.817 1.00 91.81 473 ILE A O 1
ATOM 3745 N N . PRO A 1 474 ? 7.532 10.789 19.237 1.00 91.94 474 PRO A N 1
ATOM 3746 C CA . PRO A 1 474 ? 6.524 10.055 19.995 1.00 91.94 474 PRO A CA 1
ATOM 3747 C C . PRO A 1 474 ? 5.897 8.922 19.185 1.00 91.94 474 PRO A C 1
ATOM 3749 O O . PRO A 1 474 ? 5.851 7.786 19.642 1.00 91.94 474 PRO A O 1
ATOM 3752 N N . HIS A 1 475 ? 5.517 9.221 17.944 1.00 90.50 475 HIS A N 1
ATOM 3753 C CA . HIS A 1 475 ? 4.923 8.249 17.042 1.00 90.50 475 HIS A CA 1
ATOM 3754 C C . HIS A 1 475 ? 5.881 7.097 16.704 1.00 90.50 475 HIS A C 1
ATOM 3756 O O . HIS A 1 475 ? 5.507 5.930 16.782 1.00 90.50 475 HIS A O 1
ATOM 3762 N N . ALA A 1 476 ? 7.152 7.404 16.416 1.00 89.69 476 ALA A N 1
ATOM 3763 C CA . ALA A 1 476 ? 8.161 6.384 16.144 1.00 89.69 476 ALA A CA 1
ATOM 3764 C C . ALA A 1 476 ? 8.375 5.450 17.348 1.00 89.69 476 ALA A C 1
ATOM 3766 O O . ALA A 1 476 ? 8.466 4.241 17.176 1.00 89.69 476 ALA A O 1
ATOM 3767 N N . LEU A 1 477 ? 8.415 5.984 18.573 1.00 90.88 477 LEU A N 1
ATOM 3768 C CA . LEU A 1 477 ? 8.588 5.181 19.792 1.00 90.88 477 LEU A CA 1
ATOM 3769 C C . LEU A 1 477 ? 7.409 4.245 20.088 1.00 90.88 477 LEU A C 1
ATOM 3771 O O . LEU A 1 477 ? 7.603 3.249 20.785 1.00 90.88 477 LEU A O 1
ATOM 3775 N N . CYS A 1 478 ? 6.219 4.563 19.577 1.00 89.25 478 CYS A N 1
ATOM 3776 C CA . CYS A 1 478 ? 5.034 3.718 19.701 1.00 89.25 478 CYS A CA 1
ATOM 3777 C C . CYS A 1 478 ? 4.992 2.599 18.651 1.00 89.25 478 CYS A C 1
ATOM 3779 O O . CYS A 1 478 ? 4.182 1.690 18.775 1.00 89.25 478 CYS A O 1
ATOM 3781 N N . SER A 1 479 ? 5.856 2.631 17.631 1.00 89.06 479 SER A N 1
ATOM 3782 C CA . SER A 1 479 ? 5.896 1.572 16.624 1.00 89.06 479 SER A CA 1
ATOM 3783 C C . SER A 1 479 ? 6.536 0.281 17.167 1.00 89.06 479 SER A C 1
ATOM 3785 O O . SER A 1 479 ? 7.604 0.342 17.797 1.00 89.06 479 SER A O 1
ATOM 3787 N N . PRO A 1 480 ? 5.972 -0.906 16.853 1.00 84.31 480 PRO A N 1
ATOM 3788 C CA . PRO A 1 480 ? 6.569 -2.202 17.181 1.00 84.31 480 PRO A CA 1
ATOM 3789 C C . PRO A 1 480 ? 8.017 -2.355 16.696 1.00 84.31 480 PRO A C 1
ATOM 3791 O O . PRO A 1 480 ? 8.848 -2.939 17.400 1.00 84.31 480 PRO A O 1
ATOM 3794 N N . CYS A 1 481 ? 8.363 -1.781 15.536 1.00 85.19 481 CYS A N 1
ATOM 3795 C CA . CYS A 1 481 ? 9.700 -1.929 14.960 1.00 85.19 481 CYS A CA 1
ATOM 3796 C C . CYS A 1 481 ? 10.787 -1.211 15.780 1.00 85.19 481 CYS A C 1
ATOM 3798 O O . CYS A 1 481 ? 11.969 -1.533 15.670 1.00 85.19 481 CYS A O 1
ATOM 3800 N N . MET A 1 482 ? 10.403 -0.263 16.641 1.00 88.00 482 MET A N 1
ATOM 3801 C CA . MET A 1 482 ? 11.299 0.522 17.496 1.00 88.00 482 MET A CA 1
ATOM 3802 C C . MET A 1 482 ? 11.435 -0.068 18.911 1.00 88.00 482 MET A C 1
ATOM 3804 O O . MET A 1 482 ? 11.954 0.585 19.821 1.00 88.00 482 MET A O 1
ATOM 3808 N N . ARG A 1 483 ? 11.021 -1.326 19.133 1.00 85.62 483 ARG A N 1
ATOM 3809 C CA . ARG A 1 483 ? 11.072 -1.977 20.453 1.00 85.62 483 ARG A CA 1
ATOM 3810 C C . ARG A 1 483 ? 12.465 -1.950 21.092 1.00 85.62 483 ARG A C 1
ATOM 3812 O O . ARG A 1 483 ? 12.549 -1.730 22.295 1.00 85.62 483 ARG A O 1
ATOM 3819 N N . ASN A 1 484 ? 13.548 -2.108 20.335 1.00 88.81 484 ASN A N 1
ATOM 3820 C CA . ASN A 1 484 ? 14.908 -2.242 20.888 1.00 88.81 484 ASN A CA 1
ATOM 3821 C C . ASN A 1 484 ? 15.661 -0.910 21.092 1.00 88.81 484 ASN A C 1
ATOM 3823 O O . ASN A 1 484 ? 16.873 -0.906 21.297 1.00 88.81 484 ASN A O 1
ATOM 3827 N N . VAL A 1 485 ? 14.971 0.230 21.029 1.00 89.94 485 VAL A N 1
ATOM 3828 C CA . VAL A 1 485 ? 15.550 1.558 21.291 1.00 89.94 485 VAL A CA 1
ATOM 3829 C C . VAL A 1 485 ? 16.215 1.652 22.674 1.00 89.94 485 VAL A C 1
ATOM 3831 O O . VAL A 1 485 ? 15.713 1.109 23.660 1.00 89.94 485 VAL A O 1
ATOM 3834 N N . CYS A 1 486 ? 17.295 2.441 22.782 1.00 91.56 486 CYS A N 1
ATOM 3835 C CA . CYS A 1 486 ? 17.858 2.805 24.084 1.00 91.56 486 CYS A CA 1
ATOM 3836 C C . CYS A 1 486 ? 16.888 3.730 24.834 1.00 91.56 486 CYS A C 1
ATOM 3838 O O . CYS A 1 486 ? 16.739 4.909 24.504 1.00 91.56 486 CYS A O 1
ATOM 3840 N N . LEU A 1 487 ? 16.257 3.201 25.883 1.00 90.88 487 LEU A N 1
ATOM 3841 C CA . LEU A 1 487 ? 15.232 3.911 26.654 1.00 90.88 487 LEU A CA 1
ATOM 3842 C C . LEU A 1 487 ? 15.743 5.214 27.290 1.00 90.88 487 LEU A C 1
ATOM 3844 O O . LEU A 1 487 ? 14.993 6.181 27.380 1.00 90.88 487 LEU A O 1
ATOM 3848 N N . ARG A 1 488 ? 17.027 5.278 27.676 1.00 89.81 488 ARG A N 1
ATOM 3849 C CA . ARG A 1 488 ? 17.646 6.505 28.214 1.00 89.81 488 ARG A CA 1
ATOM 3850 C C . ARG A 1 488 ? 17.733 7.602 27.153 1.00 89.81 488 ARG A C 1
ATOM 3852 O O . ARG A 1 488 ? 17.341 8.734 27.400 1.00 89.81 488 ARG A O 1
ATOM 3859 N N . THR A 1 489 ? 18.178 7.250 25.947 1.00 88.56 489 THR A N 1
ATOM 3860 C CA . THR A 1 489 ? 18.259 8.186 24.818 1.00 88.56 489 THR A CA 1
ATOM 3861 C C . THR A 1 489 ? 16.871 8.658 24.385 1.00 88.56 489 THR A C 1
ATOM 3863 O O . THR A 1 489 ? 16.679 9.848 24.131 1.00 88.56 489 THR A O 1
ATOM 3866 N N . ALA A 1 490 ? 15.892 7.748 24.354 1.00 91.69 490 ALA A N 1
ATOM 3867 C CA . ALA A 1 490 ? 14.496 8.086 24.090 1.00 91.69 490 ALA A CA 1
ATOM 3868 C C . ALA A 1 490 ? 13.940 9.068 25.130 1.00 91.69 490 ALA A C 1
ATOM 3870 O O . ALA A 1 490 ? 13.335 10.073 24.754 1.00 91.69 490 ALA A O 1
ATOM 3871 N N . TRP A 1 491 ? 14.195 8.819 26.420 1.00 92.38 491 TRP A N 1
ATOM 3872 C CA . TRP A 1 491 ? 13.790 9.710 27.506 1.00 92.38 491 TRP A CA 1
ATOM 3873 C C . TRP A 1 491 ? 14.377 11.114 27.343 1.00 92.38 491 TRP A C 1
ATOM 3875 O O . TRP A 1 491 ? 13.624 12.086 27.326 1.00 92.38 491 TRP A O 1
ATOM 3885 N N . ASP A 1 492 ? 15.690 11.230 27.123 1.00 90.81 492 ASP A N 1
ATOM 3886 C CA . ASP A 1 492 ? 16.364 12.522 26.935 1.00 90.81 492 ASP A CA 1
ATOM 3887 C C . ASP A 1 492 ? 15.794 13.305 25.742 1.00 90.81 492 ASP A C 1
ATOM 3889 O O . ASP A 1 492 ? 15.708 14.536 25.758 1.00 90.81 492 ASP A O 1
ATOM 3893 N N . HIS A 1 493 ? 15.426 12.606 24.664 1.00 89.31 493 HIS A N 1
ATOM 3894 C CA . HIS A 1 493 ? 14.820 13.229 23.488 1.00 89.31 493 HIS A CA 1
ATOM 3895 C C . HIS A 1 493 ? 13.388 13.694 23.764 1.00 89.31 493 HIS A C 1
ATOM 3897 O O . HIS A 1 493 ? 13.043 14.816 23.395 1.00 89.31 493 HIS A O 1
ATOM 3903 N N . LEU A 1 494 ? 12.583 12.891 24.464 1.00 91.94 494 LEU A N 1
ATOM 3904 C CA . LEU A 1 494 ? 11.236 13.274 24.890 1.00 91.94 494 LEU A CA 1
ATOM 3905 C C . LEU A 1 494 ? 11.251 14.418 25.911 1.00 91.94 494 LEU A C 1
ATOM 3907 O O . LEU A 1 494 ? 10.356 15.263 25.900 1.00 91.94 494 LEU A O 1
ATOM 3911 N N . GLU A 1 495 ? 12.243 14.475 26.799 1.00 90.44 495 GLU A N 1
ATOM 3912 C CA . GLU A 1 495 ? 12.397 15.561 27.768 1.00 90.44 495 GLU A CA 1
ATOM 3913 C C . GLU A 1 495 ? 12.636 16.894 27.059 1.00 90.44 495 GLU A C 1
ATOM 3915 O O . GLU A 1 495 ? 11.869 17.835 27.265 1.00 90.44 495 GLU A O 1
ATOM 3920 N N . ARG A 1 496 ? 13.603 16.933 26.133 1.00 88.81 496 ARG A N 1
ATOM 3921 C CA . ARG A 1 496 ? 13.872 18.109 25.290 1.00 88.81 496 ARG A CA 1
ATOM 3922 C C . ARG A 1 496 ? 12.696 18.468 24.388 1.00 88.81 496 ARG A C 1
ATOM 3924 O O . ARG A 1 496 ? 12.413 19.642 24.189 1.00 88.81 496 ARG A O 1
ATOM 3931 N N . LEU A 1 497 ? 11.999 17.479 23.830 1.00 89.94 497 LEU A N 1
ATOM 3932 C CA . LEU A 1 497 ? 10.817 17.747 23.015 1.00 89.94 497 LEU A CA 1
ATOM 3933 C C . LEU A 1 497 ? 9.692 18.350 23.861 1.00 89.94 497 LEU A C 1
ATOM 3935 O O . LEU A 1 497 ? 9.039 19.285 23.419 1.00 89.94 497 LEU A O 1
ATOM 3939 N N . GLY A 1 498 ? 9.505 17.866 25.090 1.00 86.94 498 GLY A N 1
ATOM 3940 C CA . GLY A 1 498 ? 8.490 18.376 26.009 1.00 86.94 498 GLY A CA 1
ATOM 3941 C C . GLY A 1 498 ? 8.740 19.807 26.489 1.00 86.94 498 GLY A C 1
ATOM 3942 O O . GLY A 1 498 ? 7.774 20.488 26.820 1.00 86.94 498 GLY A O 1
ATOM 3943 N N . THR A 1 499 ? 9.991 20.286 26.501 1.00 88.62 499 THR A N 1
ATOM 3944 C CA . THR A 1 499 ? 10.288 21.700 26.795 1.00 88.62 499 THR A CA 1
ATOM 3945 C C . THR A 1 499 ? 10.010 22.616 25.604 1.00 88.62 499 THR A C 1
ATOM 3947 O O . THR A 1 499 ? 9.644 23.770 25.802 1.00 88.62 499 THR A O 1
ATOM 3950 N N . ILE A 1 500 ? 10.151 22.109 24.375 1.00 87.50 500 ILE 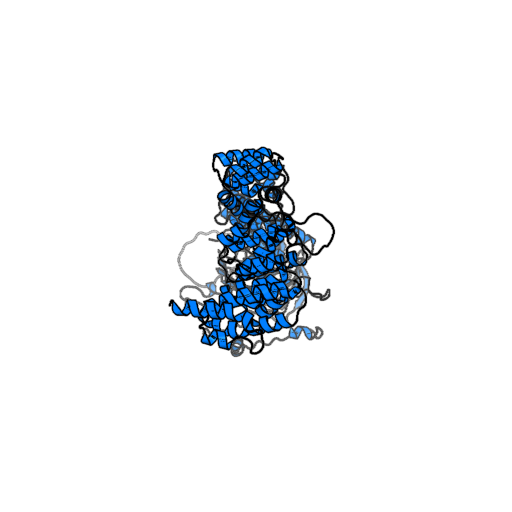A N 1
ATOM 3951 C CA . ILE A 1 500 ? 9.918 22.870 23.138 1.00 87.50 500 ILE A CA 1
ATOM 3952 C C . ILE A 1 500 ? 8.433 22.860 22.747 1.00 87.50 500 ILE A C 1
ATOM 3954 O O . ILE A 1 500 ? 7.877 23.888 22.370 1.00 87.50 500 ILE A O 1
ATOM 3958 N N . SER A 1 501 ? 7.790 21.693 22.812 1.00 86.25 501 SER A N 1
ATOM 3959 C CA . SER A 1 501 ? 6.415 21.453 22.371 1.00 86.25 501 SER A CA 1
ATOM 3960 C C . SER A 1 501 ? 5.697 20.516 23.353 1.00 86.25 501 SER A C 1
ATOM 3962 O O . SER A 1 501 ? 5.666 19.294 23.161 1.00 86.25 501 SER A O 1
ATOM 3964 N N . PRO A 1 502 ? 5.130 21.061 24.445 1.00 87.44 502 PRO A N 1
ATOM 3965 C CA . PRO A 1 502 ? 4.367 20.265 25.394 1.00 87.44 502 PRO A CA 1
ATOM 3966 C C . PRO A 1 502 ? 3.064 19.779 24.744 1.00 87.44 502 PRO A C 1
ATOM 3968 O O . PRO A 1 502 ? 2.233 20.573 24.304 1.00 87.44 502 PRO A O 1
ATOM 3971 N N . SER A 1 503 ? 2.868 18.462 24.700 1.00 92.12 503 SER A N 1
ATOM 3972 C CA . SER A 1 503 ? 1.649 17.837 24.181 1.00 92.12 503 SER A CA 1
ATOM 3973 C C . SER A 1 503 ? 1.275 16.601 24.995 1.00 92.12 503 SER A C 1
ATOM 3975 O O . SER A 1 503 ? 2.140 15.966 25.603 1.00 92.12 503 SER A O 1
ATOM 3977 N N . ALA A 1 504 ? -0.013 16.243 24.986 1.00 92.00 504 ALA A N 1
ATOM 3978 C CA . ALA A 1 504 ? -0.497 15.033 25.649 1.00 92.00 504 ALA A CA 1
ATOM 3979 C C . ALA A 1 504 ? 0.188 13.774 25.091 1.00 92.00 504 ALA A C 1
ATOM 3981 O O . ALA A 1 504 ? 0.574 12.901 25.857 1.00 92.00 504 ALA A O 1
ATOM 3982 N N . LEU A 1 505 ? 0.434 13.728 23.777 1.00 93.25 505 LEU A N 1
ATOM 3983 C CA . LEU A 1 505 ? 1.152 12.636 23.120 1.00 93.25 505 LEU A CA 1
ATOM 3984 C C . LEU A 1 505 ? 2.587 12.467 23.650 1.00 93.25 505 LEU A C 1
ATOM 3986 O O . LEU A 1 505 ? 3.010 11.352 23.956 1.00 93.25 505 LEU A O 1
ATOM 3990 N N . VAL A 1 506 ? 3.337 13.566 23.805 1.00 93.50 506 VAL A N 1
ATOM 3991 C CA . VAL A 1 506 ? 4.699 13.521 24.370 1.00 93.50 506 VAL A CA 1
ATOM 3992 C C . VAL A 1 506 ? 4.666 13.011 25.810 1.00 93.50 506 VAL A C 1
ATOM 3994 O O . VAL A 1 506 ? 5.491 12.178 26.178 1.00 93.50 506 VAL A O 1
ATOM 3997 N N . THR A 1 507 ? 3.708 13.470 26.616 1.00 92.94 507 THR A N 1
ATOM 3998 C CA . THR A 1 507 ? 3.548 13.030 28.009 1.00 92.94 507 THR A CA 1
ATOM 3999 C C . THR A 1 507 ? 3.156 11.554 28.115 1.00 92.94 507 THR A C 1
ATOM 4001 O O . THR A 1 507 ? 3.778 10.823 28.881 1.00 92.94 507 THR A O 1
ATOM 4004 N N . LEU A 1 508 ? 2.214 11.074 27.301 1.00 94.19 508 LEU A N 1
ATOM 4005 C CA . LEU A 1 508 ? 1.839 9.656 27.255 1.00 94.19 508 LEU A CA 1
ATOM 4006 C C . LEU A 1 508 ? 2.994 8.767 26.784 1.00 94.19 508 LEU A C 1
ATOM 4008 O O . LEU A 1 508 ? 3.219 7.691 27.332 1.00 94.19 508 LEU A O 1
ATOM 4012 N N . THR A 1 509 ? 3.792 9.236 25.824 1.00 93.25 509 THR A N 1
ATOM 4013 C CA . THR A 1 509 ? 4.982 8.493 25.385 1.00 93.25 509 THR A CA 1
ATOM 4014 C C . THR A 1 509 ? 6.059 8.472 26.473 1.00 93.25 509 THR A C 1
ATOM 4016 O O . THR A 1 509 ? 6.723 7.454 26.658 1.00 93.25 509 THR A O 1
ATOM 4019 N N . LYS A 1 510 ? 6.215 9.554 27.254 1.00 93.25 510 LYS A N 1
ATOM 4020 C CA . LYS A 1 510 ? 7.059 9.537 28.462 1.00 93.25 510 LYS A CA 1
ATOM 4021 C C . LYS A 1 510 ? 6.546 8.511 29.470 1.00 93.25 510 LYS A C 1
ATOM 4023 O O . LYS A 1 510 ? 7.356 7.750 29.985 1.00 93.25 510 LYS A O 1
ATOM 4028 N N . ALA A 1 511 ? 5.236 8.443 29.707 1.00 93.69 511 ALA A N 1
ATOM 4029 C CA . ALA A 1 511 ? 4.635 7.439 30.583 1.00 93.69 511 ALA A CA 1
ATOM 4030 C C . ALA A 1 511 ? 4.958 6.010 30.100 1.00 93.69 511 ALA A C 1
ATOM 4032 O O . ALA A 1 511 ? 5.439 5.196 30.886 1.00 93.69 511 ALA A O 1
ATOM 4033 N N . LEU A 1 512 ? 4.820 5.733 28.798 1.00 93.50 512 LEU A N 1
ATOM 4034 C CA . LEU A 1 512 ? 5.208 4.451 28.195 1.00 93.50 512 LEU A CA 1
ATOM 4035 C C . LEU A 1 512 ? 6.701 4.133 28.402 1.00 93.50 512 LEU A C 1
ATOM 4037 O O . LEU A 1 512 ? 7.043 3.029 28.821 1.00 93.50 512 LEU A O 1
ATOM 4041 N N . VAL A 1 513 ? 7.609 5.080 28.133 1.00 92.81 513 VAL A N 1
ATOM 4042 C CA . VAL A 1 513 ? 9.058 4.869 28.326 1.00 92.81 513 VAL A CA 1
ATOM 4043 C C . VAL A 1 513 ? 9.406 4.682 29.807 1.00 92.81 513 VAL A C 1
ATOM 4045 O O . VAL A 1 513 ? 10.248 3.842 30.116 1.00 92.81 513 VAL A O 1
ATOM 4048 N N . ALA A 1 514 ? 8.752 5.402 30.724 1.00 92.94 514 ALA A N 1
ATOM 4049 C CA . ALA A 1 514 ? 8.925 5.237 32.170 1.00 92.94 514 ALA A CA 1
ATOM 4050 C C . ALA A 1 514 ? 8.506 3.838 32.643 1.00 92.94 514 ALA A C 1
ATOM 4052 O O . ALA A 1 514 ? 9.255 3.208 33.387 1.00 92.94 514 ALA A O 1
ATOM 4053 N N . LEU A 1 515 ? 7.374 3.319 32.149 1.00 91.81 515 LEU A N 1
ATOM 4054 C CA . LEU A 1 515 ? 6.948 1.941 32.419 1.00 91.81 515 LEU A CA 1
ATOM 4055 C C . LEU A 1 515 ? 7.986 0.927 31.938 1.00 91.81 515 LEU A C 1
ATOM 4057 O O . LEU A 1 515 ? 8.333 0.005 32.667 1.00 91.81 515 LEU A O 1
ATOM 4061 N N . ARG A 1 516 ? 8.539 1.127 30.736 1.00 89.12 516 ARG A N 1
ATOM 4062 C CA . ARG A 1 516 ? 9.593 0.259 30.187 1.00 89.12 516 ARG A CA 1
ATOM 4063 C C . ARG A 1 516 ? 10.933 0.371 30.923 1.00 89.12 516 ARG A C 1
ATOM 4065 O O . ARG A 1 516 ? 11.750 -0.535 30.812 1.00 89.12 516 ARG A O 1
ATOM 4072 N N . LEU A 1 517 ? 11.172 1.478 31.627 1.00 91.12 517 LEU A N 1
ATOM 4073 C CA . LEU A 1 517 ? 12.313 1.678 32.527 1.00 91.12 517 LEU A CA 1
ATOM 4074 C C . LEU A 1 517 ? 12.051 1.153 33.950 1.00 91.12 517 LEU A C 1
ATOM 4076 O O . LEU A 1 517 ? 12.935 1.290 34.792 1.00 91.12 517 LEU A O 1
ATOM 4080 N N . GLU A 1 518 ? 10.862 0.600 34.218 1.00 89.88 518 GLU A N 1
ATOM 4081 C CA . GLU A 1 518 ? 10.398 0.166 35.545 1.00 89.88 518 GLU A CA 1
ATOM 4082 C C . GLU A 1 518 ? 10.361 1.302 36.595 1.00 89.88 518 GLU A C 1
ATOM 4084 O O . GLU A 1 518 ? 10.426 1.069 37.801 1.00 89.88 518 GLU A O 1
ATOM 4089 N N . ASP A 1 519 ? 10.215 2.559 36.152 1.00 92.50 519 ASP A N 1
ATOM 4090 C CA . ASP A 1 519 ? 10.151 3.747 37.015 1.00 92.50 519 ASP A CA 1
ATOM 4091 C C . ASP A 1 519 ? 8.695 4.215 37.196 1.00 92.50 519 ASP A C 1
ATOM 4093 O O . ASP A 1 519 ? 8.183 5.073 36.466 1.00 92.50 519 ASP A O 1
ATOM 4097 N N . LEU A 1 520 ? 8.012 3.633 38.188 1.00 90.75 520 LEU A N 1
ATOM 4098 C CA . LEU A 1 520 ? 6.602 3.925 38.481 1.00 90.75 520 LEU A CA 1
ATOM 4099 C C . LEU A 1 520 ? 6.362 5.372 38.938 1.00 90.75 520 LEU A C 1
ATOM 4101 O O . LEU A 1 520 ? 5.297 5.923 38.666 1.00 90.75 520 LEU A O 1
ATOM 4105 N N . ALA A 1 521 ? 7.343 6.009 39.584 1.00 92.56 521 ALA A N 1
ATOM 4106 C CA . ALA A 1 521 ? 7.211 7.389 40.047 1.00 92.56 521 ALA A CA 1
ATOM 4107 C C . ALA A 1 521 ? 7.155 8.364 38.862 1.00 92.56 521 ALA A C 1
ATOM 4109 O O . ALA A 1 521 ? 6.297 9.248 38.811 1.00 92.56 521 ALA A O 1
ATOM 4110 N N . LYS A 1 522 ? 8.027 8.174 37.862 1.00 91.88 522 LYS A N 1
ATOM 4111 C CA . LYS A 1 522 ? 7.982 8.969 36.625 1.00 91.88 522 LYS A CA 1
ATOM 4112 C C . LYS A 1 522 ? 6.730 8.701 35.798 1.00 91.88 522 LYS A C 1
ATOM 4114 O O . LYS A 1 522 ? 6.222 9.628 35.169 1.00 91.88 522 LYS A O 1
ATOM 4119 N N . TYR A 1 523 ? 6.237 7.463 35.799 1.00 92.94 523 TYR A N 1
ATOM 4120 C CA . TYR A 1 523 ? 4.968 7.122 35.159 1.00 92.94 523 TYR A CA 1
ATOM 4121 C C . TYR A 1 523 ? 3.797 7.894 35.786 1.00 92.94 523 TYR A C 1
ATOM 4123 O O . TYR A 1 523 ? 3.068 8.570 35.064 1.00 92.94 523 TYR A O 1
ATOM 4131 N N . GLN A 1 524 ? 3.660 7.857 37.117 1.00 91.62 524 GLN A N 1
ATOM 4132 C CA . GLN A 1 524 ? 2.598 8.571 37.836 1.00 91.62 524 GLN A CA 1
ATOM 4133 C C . GLN A 1 524 ? 2.651 10.078 37.564 1.00 91.62 524 GLN A C 1
ATOM 4135 O O . GLN A 1 524 ? 1.648 10.665 37.166 1.00 91.62 524 GLN A O 1
ATOM 4140 N N . LEU A 1 525 ? 3.843 10.679 37.646 1.00 92.31 525 LEU A N 1
ATOM 4141 C CA . LEU A 1 525 ? 4.033 12.103 37.360 1.00 92.31 525 LEU A CA 1
ATOM 4142 C C . LEU A 1 525 ? 3.606 12.484 35.932 1.00 92.31 525 LEU A C 1
ATOM 4144 O O . LEU A 1 525 ? 3.039 13.554 35.717 1.00 92.31 525 LEU A O 1
ATOM 4148 N N . ALA A 1 526 ? 3.886 11.626 34.947 1.00 90.00 526 ALA A N 1
ATOM 4149 C CA . ALA A 1 526 ? 3.469 11.859 33.569 1.00 90.00 526 ALA A CA 1
ATOM 4150 C C . ALA A 1 526 ? 1.942 11.749 33.414 1.00 90.00 526 ALA A C 1
ATOM 4152 O O . ALA A 1 526 ? 1.335 12.595 32.762 1.00 90.00 526 ALA A O 1
ATOM 4153 N N . MET A 1 527 ? 1.312 10.753 34.040 1.00 91.88 527 MET A N 1
ATOM 4154 C CA . MET A 1 527 ? -0.139 10.552 33.959 1.00 91.88 527 MET A CA 1
ATOM 4155 C C . MET A 1 527 ? -0.941 11.642 34.687 1.00 91.88 527 MET A C 1
ATOM 4157 O O . MET A 1 527 ? -2.027 11.990 34.241 1.00 91.88 527 MET A O 1
ATOM 4161 N N . GLU A 1 528 ? -0.402 12.235 35.754 1.00 91.56 528 GLU A N 1
ATOM 4162 C CA . GLU A 1 528 ? -1.052 13.321 36.510 1.00 91.56 528 GLU A CA 1
ATOM 4163 C C . GLU A 1 528 ? -0.877 14.711 35.874 1.00 91.56 528 GLU A C 1
ATOM 4165 O O . GLU A 1 528 ? -1.538 15.673 36.267 1.00 91.56 528 GLU A O 1
ATOM 4170 N N . GLN A 1 529 ? 0.003 14.844 34.876 1.00 90.75 529 GLN A N 1
ATOM 4171 C CA . GLN A 1 529 ? 0.339 16.142 34.285 1.00 90.75 529 GLN A CA 1
ATOM 4172 C C . GLN A 1 529 ? -0.846 16.809 33.564 1.00 90.75 529 GLN A C 1
ATOM 4174 O O . GLN A 1 529 ? -0.911 18.040 33.491 1.00 90.75 529 GLN A O 1
ATOM 4179 N N . TYR A 1 530 ? -1.761 16.022 32.994 1.00 92.06 530 TYR A N 1
ATOM 4180 C CA . TYR A 1 530 ? -2.899 16.516 32.222 1.00 92.06 530 TYR A CA 1
ATOM 4181 C C . TYR A 1 530 ? -4.209 15.858 32.664 1.00 92.06 530 TYR A C 1
ATOM 4183 O O . TYR A 1 530 ? -4.200 14.702 33.075 1.00 92.06 530 TYR A O 1
ATOM 4191 N N . PRO A 1 531 ? -5.354 16.556 32.525 1.00 92.69 531 PRO A N 1
ATOM 4192 C CA . PRO A 1 531 ? -6.658 15.955 32.783 1.00 92.69 531 PRO A CA 1
ATOM 4193 C C . PRO A 1 531 ? -6.969 14.847 31.767 1.00 92.69 531 PRO A C 1
ATOM 4195 O O . PRO A 1 531 ? -6.500 14.893 30.626 1.00 92.69 531 PRO A O 1
ATOM 4198 N N . GLU A 1 532 ? -7.832 13.905 32.150 1.00 90.25 532 GLU A N 1
ATOM 4199 C CA . GLU A 1 532 ? -8.208 12.742 31.329 1.00 90.25 532 GLU A CA 1
ATOM 4200 C C . GLU A 1 532 ? -8.636 13.123 29.905 1.00 90.25 532 GLU A C 1
ATOM 4202 O O . GLU A 1 532 ? -8.176 12.520 28.941 1.00 90.25 532 GLU A O 1
ATOM 4207 N N . THR A 1 533 ? -9.419 14.193 29.738 1.00 89.62 533 THR A N 1
ATOM 4208 C CA . THR A 1 533 ? -9.875 14.669 28.417 1.00 89.62 533 THR A CA 1
ATOM 4209 C C . THR A 1 533 ? -8.722 15.026 27.472 1.00 89.62 533 THR A C 1
ATOM 4211 O O . THR A 1 533 ? -8.787 14.770 26.269 1.00 89.62 533 THR A O 1
ATOM 4214 N N . ARG A 1 534 ? -7.627 15.585 28.004 1.00 91.62 534 ARG A N 1
ATOM 4215 C CA . ARG A 1 534 ? -6.403 15.868 27.242 1.00 91.62 534 ARG A CA 1
ATOM 4216 C C . ARG A 1 534 ? -5.625 14.590 26.951 1.00 91.62 534 ARG A C 1
ATOM 4218 O O . ARG A 1 534 ? -5.100 14.468 25.846 1.00 91.62 534 ARG A O 1
ATOM 4225 N N . LEU A 1 535 ? -5.558 13.645 27.887 1.00 93.06 535 LEU A N 1
ATOM 4226 C CA . LEU A 1 535 ? -4.891 12.357 27.665 1.00 93.06 535 LEU A CA 1
ATOM 4227 C C . LEU A 1 535 ? -5.598 11.547 26.569 1.00 93.06 535 LEU A C 1
ATOM 4229 O O . LEU A 1 535 ? -4.936 11.077 25.648 1.00 93.06 535 LEU A O 1
ATOM 4233 N N . VAL A 1 536 ? -6.935 11.504 26.577 1.00 93.00 536 VAL A N 1
ATOM 4234 C CA . VAL A 1 536 ? -7.743 10.878 25.514 1.00 93.00 536 VAL A CA 1
ATOM 4235 C C . VAL A 1 536 ? -7.370 11.430 24.135 1.00 93.00 536 VAL A C 1
ATOM 4237 O O . VAL A 1 536 ? -7.132 10.659 23.210 1.00 93.00 536 VAL A O 1
ATOM 4240 N N . SER A 1 537 ? -7.199 12.751 23.995 1.00 91.62 537 SER A N 1
ATOM 4241 C CA . SER A 1 537 ? -6.767 13.346 22.718 1.00 91.62 537 SER A CA 1
ATOM 4242 C C . SER A 1 537 ? -5.378 12.875 22.255 1.00 91.62 537 SER A C 1
ATOM 4244 O O . SER A 1 537 ? -5.124 12.782 21.054 1.00 91.62 537 SER A O 1
ATOM 4246 N N . GLY A 1 538 ? -4.485 12.536 23.191 1.00 92.00 538 GLY A N 1
ATOM 4247 C CA . GLY A 1 538 ? -3.172 11.966 22.894 1.00 92.00 538 GLY A CA 1
ATOM 4248 C C . GLY A 1 538 ? -3.257 10.521 22.396 1.00 92.00 538 GLY A C 1
ATOM 4249 O O . GLY A 1 538 ? -2.588 10.188 21.420 1.00 92.00 538 GLY A O 1
ATOM 4250 N N . PHE A 1 539 ? -4.125 9.698 22.992 1.00 93.12 539 PHE A N 1
ATOM 4251 C CA . PHE A 1 539 ? -4.407 8.340 22.507 1.00 93.12 539 PHE A CA 1
ATOM 4252 C C . PHE A 1 539 ? -5.101 8.339 21.145 1.00 93.12 539 PHE A C 1
ATOM 4254 O O . PHE A 1 539 ? -4.787 7.515 20.291 1.00 93.12 539 PHE A O 1
ATOM 4261 N N . VAL A 1 540 ? -5.994 9.305 20.899 1.00 92.12 540 VAL A N 1
ATOM 4262 C CA . VAL A 1 540 ? -6.566 9.510 19.564 1.00 92.12 540 VAL A CA 1
ATOM 4263 C C . VAL A 1 540 ? -5.475 9.909 18.578 1.00 92.12 540 VAL A C 1
ATOM 4265 O O . VAL A 1 540 ? -5.490 9.419 17.456 1.00 92.12 540 VAL A O 1
ATOM 4268 N N . ALA A 1 541 ? -4.510 10.756 18.953 1.00 90.88 541 ALA A N 1
ATOM 4269 C CA . ALA A 1 541 ? -3.413 11.140 18.064 1.00 90.88 541 ALA A CA 1
ATOM 4270 C C . ALA A 1 541 ? -2.528 9.942 17.669 1.00 90.88 541 ALA A C 1
ATOM 4272 O O . ALA A 1 541 ? -2.234 9.798 16.482 1.00 90.88 541 ALA A O 1
ATOM 4273 N N . GLU A 1 542 ? -2.179 9.068 18.619 1.00 91.88 542 GLU A N 1
ATOM 4274 C CA . GLU A 1 542 ? -1.372 7.858 18.394 1.00 91.88 542 GLU A CA 1
ATOM 4275 C C . GLU A 1 542 ? -2.020 6.608 19.028 1.00 91.88 542 GLU A C 1
ATOM 4277 O O . GLU A 1 542 ? -1.783 6.314 20.205 1.00 91.88 542 GLU A O 1
ATOM 4282 N N . PRO A 1 543 ? -2.816 5.840 18.256 1.00 89.75 543 PRO A N 1
ATOM 4283 C CA . PRO A 1 543 ? -3.469 4.625 18.746 1.00 89.75 543 PRO A CA 1
ATOM 4284 C C . PRO A 1 543 ? -2.491 3.519 19.164 1.00 89.75 543 PRO A C 1
ATOM 4286 O O . PRO A 1 543 ? -2.847 2.697 20.014 1.00 89.75 543 PRO A O 1
ATOM 4289 N N . ASN A 1 544 ? -1.259 3.511 18.627 1.00 89.00 544 ASN A N 1
ATOM 4290 C CA . ASN A 1 544 ? -0.262 2.491 18.967 1.00 89.00 544 ASN A CA 1
ATOM 4291 C C . ASN A 1 544 ? 0.218 2.563 20.421 1.00 89.00 544 ASN A C 1
ATOM 4293 O O . ASN A 1 544 ? 0.806 1.613 20.921 1.00 89.00 544 ASN A O 1
ATOM 4297 N N . LEU A 1 545 ? -0.091 3.642 21.148 1.00 90.56 545 LEU A N 1
ATOM 4298 C CA . LEU A 1 545 ? 0.095 3.687 22.599 1.00 90.56 545 LEU A CA 1
ATOM 4299 C C . LEU A 1 545 ? -0.742 2.622 23.327 1.00 90.56 545 LEU A C 1
ATOM 4301 O O . LEU A 1 545 ? -0.300 2.090 24.346 1.00 90.56 545 LEU A O 1
ATOM 4305 N N . LEU A 1 546 ? -1.941 2.316 22.818 1.00 89.75 546 LEU A N 1
ATOM 4306 C CA . LEU A 1 546 ? -2.885 1.392 23.452 1.00 89.75 546 LEU A CA 1
ATOM 4307 C C . LEU A 1 546 ? -2.895 0.004 22.803 1.00 89.75 546 LEU A C 1
ATOM 4309 O O . LEU A 1 546 ? -3.025 -1.005 23.501 1.00 89.75 546 LEU A O 1
ATOM 4313 N N . ARG A 1 547 ? -2.767 -0.067 21.477 1.00 86.25 547 ARG A N 1
ATOM 4314 C CA . ARG A 1 547 ? -2.890 -1.325 20.730 1.00 86.25 547 ARG A CA 1
ATOM 4315 C C . ARG A 1 547 ? -1.897 -1.397 19.580 1.00 86.25 547 ARG A C 1
ATOM 4317 O O . ARG A 1 547 ? -1.756 -0.428 18.852 1.00 86.25 547 ARG A O 1
ATOM 4324 N N . HIS A 1 548 ? -1.290 -2.553 19.343 1.00 81.62 548 HIS A N 1
ATOM 4325 C CA . HIS A 1 548 ? -0.606 -2.840 18.076 1.00 81.62 548 HIS A CA 1
ATOM 4326 C C . HIS A 1 548 ? -1.474 -3.795 17.233 1.00 81.62 548 HIS A C 1
ATOM 4328 O O . HIS A 1 548 ? -2.229 -4.583 17.795 1.00 81.62 548 HIS A O 1
ATOM 4334 N N . HIS A 1 549 ? -1.400 -3.746 15.899 1.00 69.06 549 HIS A N 1
ATOM 4335 C CA . HIS A 1 549 ? -2.042 -4.734 15.002 1.00 69.06 549 HIS A CA 1
ATOM 4336 C C . HIS A 1 549 ? -3.534 -5.013 15.290 1.00 69.06 549 HIS A C 1
ATOM 4338 O O . HIS A 1 549 ? -3.960 -6.163 15.379 1.00 69.06 549 HIS A O 1
ATOM 4344 N N . GLY A 1 550 ? -4.333 -3.971 15.547 1.00 68.00 550 GLY A N 1
ATOM 4345 C CA . GLY A 1 550 ? -5.765 -4.125 15.869 1.00 68.00 550 GLY A CA 1
ATOM 4346 C C . GLY A 1 550 ? -6.056 -4.593 17.300 1.00 68.00 550 GLY A C 1
ATOM 4347 O O . GLY A 1 550 ? -6.910 -4.014 17.962 1.00 68.00 550 GLY A O 1
ATOM 4348 N N . VAL A 1 551 ? -5.321 -5.591 17.794 1.00 76.19 551 VAL A N 1
ATOM 4349 C CA . VAL A 1 551 ? -5.728 -6.412 18.949 1.00 76.19 551 VAL A CA 1
ATOM 4350 C C . VAL A 1 551 ? -4.601 -6.629 19.969 1.00 76.19 551 VAL A C 1
ATOM 4352 O O . VAL A 1 551 ? -4.863 -6.956 21.124 1.00 76.19 551 VAL A O 1
ATOM 4355 N N . VAL A 1 552 ? -3.334 -6.440 19.591 1.00 82.25 552 VAL A N 1
ATOM 4356 C CA . VAL A 1 552 ? -2.194 -6.720 20.475 1.00 82.25 552 VAL A CA 1
ATOM 4357 C C . VAL A 1 552 ? -2.124 -5.680 21.589 1.00 82.25 552 VAL A C 1
ATOM 4359 O O . VAL A 1 552 ? -1.966 -4.482 21.350 1.00 82.25 552 VAL A O 1
ATOM 4362 N N . VAL A 1 553 ? -2.202 -6.161 22.824 1.00 84.94 553 VAL A N 1
ATOM 4363 C CA . VAL A 1 553 ? -2.200 -5.344 24.038 1.00 84.94 553 VAL A CA 1
ATOM 4364 C C . VAL A 1 553 ? -0.812 -4.765 24.307 1.00 84.94 553 VAL A C 1
ATOM 4366 O O . VAL A 1 553 ? 0.183 -5.491 24.354 1.00 84.94 553 VAL A O 1
ATOM 4369 N N . THR A 1 554 ? -0.743 -3.453 24.540 1.00 88.56 554 THR A N 1
ATOM 4370 C CA . THR A 1 554 ? 0.490 -2.783 24.974 1.00 88.56 554 THR A CA 1
ATOM 4371 C C . THR A 1 554 ? 0.661 -2.841 26.493 1.00 88.56 554 THR A C 1
ATOM 4373 O O . THR A 1 554 ? -0.299 -2.991 27.251 1.00 88.56 554 THR A O 1
ATOM 4376 N N . GLU A 1 555 ? 1.897 -2.667 26.968 1.00 87.19 555 GLU A N 1
ATOM 4377 C CA . GLU A 1 555 ? 2.175 -2.602 28.411 1.00 87.19 555 GLU A CA 1
ATOM 4378 C C . GLU A 1 555 ? 1.465 -1.414 29.081 1.00 87.19 555 GLU A C 1
ATOM 4380 O O . GLU A 1 555 ? 1.011 -1.516 30.218 1.00 87.19 555 GLU A O 1
ATOM 4385 N N . LEU A 1 556 ? 1.296 -0.305 28.351 1.00 90.75 556 LEU A N 1
ATOM 4386 C CA . LEU A 1 556 ? 0.530 0.842 28.829 1.00 90.75 556 LEU A CA 1
ATOM 4387 C C . LEU A 1 556 ? -0.951 0.486 29.010 1.00 90.75 556 LEU A C 1
ATOM 4389 O O . LEU A 1 556 ? -1.510 0.793 30.057 1.00 90.75 556 LEU A O 1
ATOM 4393 N N . SER A 1 557 ? -1.570 -0.222 28.060 1.00 91.25 557 SER A N 1
ATOM 4394 C CA . SER A 1 557 ? -2.958 -0.689 28.199 1.00 91.25 557 SER A CA 1
ATOM 4395 C C . SER A 1 557 ? -3.150 -1.619 29.390 1.00 91.25 557 SER A C 1
ATOM 4397 O O . SER A 1 557 ? -4.119 -1.467 30.129 1.00 91.25 557 SER A O 1
ATOM 4399 N N . ARG A 1 558 ? -2.198 -2.527 29.636 1.00 90.44 558 ARG A N 1
ATOM 4400 C CA . ARG A 1 558 ? -2.218 -3.403 30.817 1.00 90.44 558 ARG A CA 1
ATOM 4401 C C . ARG A 1 558 ? -2.101 -2.615 32.126 1.00 90.44 558 ARG A C 1
ATOM 4403 O O . ARG A 1 558 ? -2.734 -2.966 33.114 1.00 90.44 558 ARG A O 1
ATOM 4410 N N . GLN A 1 559 ? -1.318 -1.538 32.153 1.00 91.00 559 GLN A N 1
ATOM 4411 C CA . GLN A 1 559 ? -1.222 -0.671 33.332 1.00 91.00 559 GLN A CA 1
ATOM 4412 C C . GLN A 1 559 ? -2.460 0.209 33.535 1.00 91.00 559 GLN A C 1
ATOM 4414 O O . GLN A 1 559 ? -2.880 0.423 34.675 1.00 91.00 559 GLN A O 1
ATOM 4419 N N . LEU A 1 560 ? -3.073 0.691 32.453 1.00 91.94 560 LEU A N 1
ATOM 4420 C CA . LEU A 1 560 ? -4.332 1.435 32.513 1.00 91.94 560 LEU A CA 1
ATOM 4421 C C . LEU A 1 560 ? -5.482 0.547 32.993 1.00 91.94 560 LEU A C 1
ATOM 4423 O O . LEU A 1 560 ? -6.265 0.976 33.829 1.00 91.94 560 LEU A O 1
ATOM 4427 N N . GLU A 1 561 ? -5.540 -0.705 32.550 1.00 91.31 561 GLU A N 1
ATOM 4428 C CA . GLU A 1 561 ? -6.539 -1.689 32.986 1.00 91.31 561 GLU A CA 1
ATOM 4429 C C . GLU A 1 561 ? -6.518 -1.957 34.504 1.00 91.31 561 GLU A C 1
ATOM 4431 O O . GLU A 1 561 ? -7.567 -2.226 35.100 1.00 91.31 561 GLU A O 1
ATOM 4436 N N . ARG A 1 562 ? -5.347 -1.822 35.141 1.00 87.69 562 ARG A N 1
ATOM 4437 C CA . ARG A 1 562 ? -5.164 -1.992 36.592 1.00 87.69 562 ARG A CA 1
ATOM 4438 C C . ARG A 1 562 ? -5.451 -0.726 37.391 1.00 87.69 562 ARG A C 1
ATOM 4440 O O . ARG A 1 562 ? -6.052 -0.811 38.456 1.00 87.69 562 ARG A O 1
ATOM 4447 N N . ASN A 1 563 ? -4.999 0.428 36.898 1.00 88.56 563 ASN A N 1
ATOM 4448 C CA . ASN A 1 563 ? -4.968 1.665 37.685 1.00 88.56 563 ASN A CA 1
ATOM 4449 C C . ASN A 1 563 ? -6.047 2.681 37.285 1.00 88.56 563 ASN A C 1
ATOM 4451 O O . ASN A 1 563 ? -6.533 3.419 38.137 1.00 88.56 563 ASN A O 1
ATOM 4455 N N . GLN A 1 564 ? -6.391 2.764 35.996 1.00 91.06 564 GLN A N 1
ATOM 4456 C CA . GLN A 1 564 ? -7.305 3.765 35.426 1.00 91.06 564 GLN A CA 1
ATOM 4457 C C . GLN A 1 564 ? -8.188 3.163 34.305 1.00 91.06 564 GLN A C 1
ATOM 4459 O O . GLN A 1 564 ? -8.146 3.631 33.162 1.00 91.06 564 GLN A O 1
ATOM 4464 N N . PRO A 1 565 ? -9.011 2.133 34.597 1.00 91.75 565 PRO A N 1
ATOM 4465 C CA . PRO A 1 565 ? -9.851 1.471 33.591 1.00 91.75 565 PRO A CA 1
ATOM 4466 C C . PRO A 1 565 ? -10.837 2.428 32.895 1.00 91.75 565 PRO A C 1
ATOM 4468 O O . PRO A 1 565 ? -11.104 2.273 31.705 1.00 91.75 565 PRO A O 1
ATOM 4471 N N . GLY A 1 566 ? -11.309 3.470 33.591 1.00 91.44 566 GLY A N 1
ATOM 4472 C CA . GLY A 1 566 ? -12.165 4.509 33.005 1.00 91.44 566 GLY A CA 1
ATOM 4473 C C . GLY A 1 566 ? -11.496 5.310 31.885 1.00 91.44 566 GLY A C 1
ATOM 4474 O O . GLY A 1 566 ? -12.118 5.538 30.847 1.00 91.44 566 GLY A O 1
ATOM 4475 N N . LEU A 1 567 ? -10.214 5.662 32.041 1.00 93.44 567 LEU A N 1
ATOM 4476 C CA . LEU A 1 567 ? -9.452 6.358 31.001 1.00 93.44 567 LEU A CA 1
ATOM 4477 C C . LEU A 1 567 ? -9.255 5.471 29.765 1.00 93.44 567 LEU A C 1
ATOM 4479 O O . LEU A 1 567 ? -9.352 5.957 28.636 1.00 93.44 567 LEU A O 1
ATOM 4483 N N . LEU A 1 568 ? -9.011 4.172 29.967 1.00 94.25 568 LEU A N 1
ATOM 4484 C CA . LEU A 1 568 ? -8.882 3.205 28.876 1.00 94.25 568 LEU A CA 1
ATOM 4485 C C . LEU A 1 568 ? -10.183 3.108 28.069 1.00 94.25 568 LEU A C 1
ATOM 4487 O O . LEU A 1 568 ? -10.156 3.263 26.849 1.00 94.25 568 LEU A O 1
ATOM 4491 N N . VAL A 1 569 ? -11.321 2.936 28.748 1.00 93.75 569 VAL A N 1
ATOM 4492 C CA . VAL A 1 569 ? -12.644 2.888 28.107 1.00 93.75 569 VAL A CA 1
ATOM 4493 C C . VAL A 1 569 ? -12.939 4.181 27.345 1.00 93.75 569 VAL A C 1
ATOM 4495 O O . VAL A 1 569 ? -13.256 4.128 26.157 1.00 93.75 569 VAL A O 1
ATOM 4498 N N . ALA A 1 570 ? -12.762 5.345 27.978 1.00 93.06 570 ALA A N 1
ATOM 4499 C CA . ALA A 1 570 ? -12.975 6.642 27.333 1.00 93.06 570 ALA A CA 1
ATOM 4500 C C . ALA A 1 570 ? -12.090 6.837 26.087 1.00 93.06 570 ALA A C 1
ATOM 4502 O O . ALA A 1 570 ? -12.528 7.412 25.090 1.00 93.06 570 ALA A O 1
ATOM 4503 N N . SER A 1 571 ? -10.858 6.320 26.113 1.00 93.69 571 SER A N 1
ATOM 4504 C CA . SER A 1 571 ? -9.940 6.391 24.973 1.00 93.69 571 SER A CA 1
ATOM 4505 C C . SER A 1 571 ? -10.412 5.539 23.794 1.00 93.69 571 SER A C 1
ATOM 4507 O O . SER A 1 571 ? -10.353 5.999 22.656 1.00 93.69 571 SER A O 1
ATOM 4509 N N . PHE A 1 572 ? -10.931 4.333 24.040 1.00 92.81 572 PHE A N 1
ATOM 4510 C CA . PHE A 1 572 ? -11.487 3.481 22.981 1.00 92.81 572 PHE A CA 1
ATOM 4511 C C . PHE A 1 572 ? -12.787 4.038 22.387 1.00 92.81 572 PHE A C 1
ATOM 4513 O O . PHE A 1 572 ? -12.976 3.950 21.174 1.00 92.81 572 PHE A O 1
ATOM 4520 N N . VAL A 1 573 ? -13.638 4.676 23.200 1.00 92.31 573 VAL A N 1
ATOM 4521 C CA . VAL A 1 573 ? -14.818 5.412 22.707 1.00 92.31 573 VAL A CA 1
ATOM 4522 C C . VAL A 1 573 ? -14.387 6.516 21.733 1.00 92.31 573 VAL A C 1
ATOM 4524 O O . VAL A 1 573 ? -14.864 6.569 20.601 1.00 92.31 573 VAL A O 1
ATOM 4527 N N . ALA A 1 574 ? -13.400 7.333 22.111 1.00 91.88 574 ALA A N 1
ATOM 4528 C CA . ALA A 1 574 ? -12.891 8.400 21.247 1.00 91.88 574 ALA A CA 1
ATOM 4529 C C . ALA A 1 574 ? -12.185 7.876 19.974 1.00 91.88 574 ALA A C 1
ATOM 4531 O O . ALA A 1 574 ? -12.211 8.520 18.919 1.00 91.88 574 ALA A O 1
ATOM 4532 N N . LEU A 1 575 ? -11.552 6.698 20.032 1.00 91.31 575 LEU A N 1
ATOM 4533 C CA . LEU A 1 575 ? -10.969 6.043 18.853 1.00 91.31 575 LEU A CA 1
ATOM 4534 C C . LEU A 1 575 ? -12.038 5.577 17.854 1.00 91.31 575 LEU A C 1
ATOM 4536 O O . LEU A 1 575 ? -11.823 5.694 16.645 1.00 91.31 575 LEU A O 1
ATOM 4540 N N . LEU A 1 576 ? -13.183 5.087 18.342 1.00 90.12 576 LEU A N 1
ATOM 4541 C CA . LEU A 1 576 ? -14.326 4.733 17.497 1.00 90.12 576 LEU A CA 1
ATOM 4542 C C . LEU A 1 576 ? -14.954 5.969 16.851 1.00 90.12 576 LEU A C 1
ATOM 4544 O O . LEU A 1 576 ? -15.193 5.975 15.644 1.00 90.12 576 LEU A O 1
ATOM 4548 N N . GLU A 1 577 ? -15.164 7.034 17.630 1.00 89.12 577 GLU A N 1
ATOM 4549 C CA . GLU A 1 577 ? -15.709 8.304 17.129 1.00 89.12 577 GLU A CA 1
ATOM 4550 C C . GLU A 1 577 ? -14.811 8.953 16.065 1.00 89.12 577 GLU A C 1
ATOM 4552 O O . GLU A 1 577 ? -15.302 9.597 15.142 1.00 89.12 577 GLU A O 1
ATOM 4557 N N . SER A 1 578 ? -13.492 8.755 16.156 1.00 88.88 578 SER A N 1
ATOM 4558 C CA . SER A 1 578 ? -12.519 9.248 15.171 1.00 88.88 578 SER A CA 1
ATOM 4559 C C . SER A 1 578 ? -12.271 8.297 13.991 1.00 88.88 578 SER A C 1
ATOM 4561 O O . SER A 1 578 ? -11.393 8.573 13.172 1.00 88.88 578 SER A O 1
ATO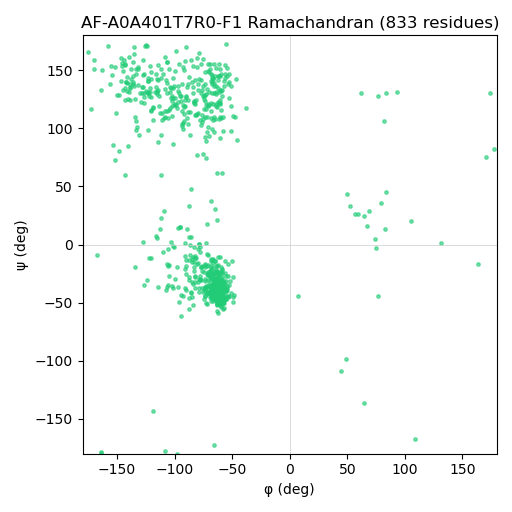M 4563 N N . HIS A 1 579 ? -13.025 7.194 13.885 1.00 88.12 579 HIS A N 1
ATOM 4564 C CA . HIS A 1 579 ? -12.892 6.164 12.844 1.00 88.12 579 HIS A CA 1
ATOM 4565 C C . HIS A 1 579 ? -11.491 5.531 12.745 1.00 88.12 579 HIS A C 1
ATOM 4567 O O . HIS A 1 579 ? -11.096 5.043 11.687 1.00 88.12 579 HIS A O 1
ATOM 4573 N N . LYS A 1 580 ? -10.721 5.529 13.842 1.00 85.56 580 LYS A N 1
ATOM 4574 C CA . LYS A 1 580 ? -9.386 4.907 13.899 1.00 85.56 580 LYS A CA 1
ATOM 4575 C C . LYS A 1 580 ? -9.423 3.425 14.268 1.00 85.56 580 LYS A C 1
ATOM 4577 O O . LYS A 1 580 ? -8.403 2.748 14.171 1.00 85.56 580 LYS A O 1
ATOM 4582 N N . ILE A 1 581 ? -10.558 2.939 14.750 1.00 88.50 581 ILE A N 1
ATOM 4583 C CA . ILE A 1 581 ? -10.826 1.537 15.075 1.00 88.50 581 ILE A CA 1
ATOM 4584 C C . ILE A 1 581 ? -12.279 1.243 14.694 1.00 88.50 581 ILE A C 1
ATOM 4586 O O . ILE A 1 581 ? -13.094 2.168 14.641 1.00 88.50 581 ILE A O 1
ATOM 4590 N N . ASN A 1 582 ? -12.604 -0.014 14.410 1.00 89.94 582 ASN A N 1
ATOM 4591 C CA . ASN A 1 582 ? -13.992 -0.458 14.279 1.00 89.94 582 ASN A CA 1
ATOM 4592 C C . ASN A 1 582 ? -14.476 -1.136 15.576 1.00 89.94 582 ASN A C 1
ATOM 4594 O O . ASN A 1 582 ? -13.693 -1.427 16.483 1.00 89.94 582 ASN A O 1
ATOM 4598 N N . LEU A 1 583 ? -15.793 -1.337 15.693 1.00 89.81 583 LEU A N 1
ATOM 4599 C CA . LEU A 1 583 ? -16.393 -1.899 16.907 1.00 89.81 583 LEU A CA 1
ATOM 4600 C C . LEU A 1 583 ? -15.895 -3.327 17.176 1.00 89.81 583 LEU A C 1
ATOM 4602 O O . LEU A 1 583 ? -15.619 -3.669 18.319 1.00 89.81 583 LEU A O 1
ATOM 4606 N N . GLU A 1 584 ? -15.748 -4.140 16.132 1.00 90.56 584 GLU A N 1
ATOM 4607 C CA . GLU A 1 584 ? -15.327 -5.541 16.239 1.00 90.56 584 GLU A CA 1
ATOM 4608 C C . GLU A 1 584 ? -13.885 -5.672 16.757 1.00 90.56 584 GLU A C 1
ATOM 4610 O O . GLU A 1 584 ? -13.621 -6.466 17.659 1.00 90.56 584 GLU A O 1
ATOM 4615 N N . GLU A 1 585 ? -12.968 -4.840 16.259 1.00 89.31 585 GLU A N 1
ATOM 4616 C CA . GLU A 1 585 ? -11.583 -4.733 16.726 1.00 89.31 585 GLU A CA 1
ATOM 4617 C C . GLU A 1 585 ? -11.520 -4.304 18.194 1.00 89.31 585 GLU A C 1
ATOM 4619 O O . GLU A 1 585 ? -10.763 -4.887 18.969 1.00 89.31 585 GLU A O 1
ATOM 4624 N N . ALA A 1 586 ? -12.331 -3.320 18.599 1.00 90.81 586 ALA A N 1
ATOM 4625 C CA . ALA A 1 586 ? -12.395 -2.880 19.992 1.00 90.81 586 ALA A CA 1
ATOM 4626 C C . ALA A 1 586 ? -12.891 -4.004 20.919 1.00 90.81 586 ALA A C 1
ATOM 4628 O O . ALA A 1 586 ? -12.307 -4.248 21.975 1.00 90.81 586 ALA A O 1
ATOM 4629 N N . GLU A 1 587 ? -13.938 -4.725 20.514 1.00 90.81 587 GLU A N 1
ATOM 4630 C CA . GLU A 1 587 ? -14.480 -5.850 21.281 1.00 90.81 587 GLU A CA 1
ATOM 4631 C C . GLU A 1 587 ? -13.474 -6.993 21.413 1.00 90.81 587 GLU A C 1
ATOM 4633 O O . GLU A 1 587 ? -13.308 -7.553 22.499 1.00 90.81 587 GLU A O 1
ATOM 4638 N N . LEU A 1 588 ? -12.776 -7.325 20.326 1.00 89.88 588 LEU A N 1
ATOM 4639 C CA . LEU A 1 588 ? -11.732 -8.342 20.334 1.00 89.88 588 LEU A CA 1
ATOM 4640 C C . LEU A 1 588 ? -10.553 -7.923 21.224 1.00 89.88 588 LEU A C 1
ATOM 4642 O O . LEU A 1 588 ? -10.052 -8.744 21.991 1.00 89.88 588 LEU A O 1
ATOM 4646 N N . PHE A 1 589 ? -10.161 -6.646 21.192 1.00 91.25 589 PHE A N 1
ATOM 4647 C CA . PHE A 1 589 ? -9.120 -6.102 22.063 1.00 91.25 589 PHE A CA 1
ATOM 4648 C C . PHE A 1 589 ? -9.466 -6.261 23.549 1.00 91.25 589 PHE A C 1
ATOM 4650 O O . PHE A 1 589 ? -8.650 -6.782 24.307 1.00 91.25 589 PHE A O 1
ATOM 4657 N N . PHE A 1 590 ? -10.670 -5.862 23.979 1.00 90.44 590 PHE A N 1
ATOM 4658 C CA . PHE A 1 590 ? -11.071 -5.999 25.386 1.00 90.44 590 PHE A CA 1
ATOM 4659 C C . PHE A 1 590 ? -11.175 -7.461 25.825 1.00 90.44 590 PHE A C 1
ATOM 4661 O O . PHE A 1 590 ? -10.818 -7.776 26.958 1.00 90.44 590 PHE A O 1
ATOM 4668 N N . LYS A 1 591 ? -11.599 -8.365 24.931 1.00 88.44 591 LYS A N 1
ATOM 4669 C CA . LYS A 1 591 ? -11.555 -9.807 25.207 1.00 88.44 591 LYS A CA 1
ATOM 4670 C C . LYS A 1 591 ? -10.122 -10.257 25.468 1.00 88.44 591 LYS A C 1
ATOM 4672 O O . LYS A 1 591 ? -9.871 -10.797 26.536 1.00 88.44 591 LYS A O 1
ATOM 4677 N N . VAL A 1 592 ? -9.186 -9.968 24.557 1.00 87.69 592 VAL A N 1
ATOM 4678 C CA . VAL A 1 592 ? -7.765 -10.355 24.676 1.00 87.69 592 VAL A CA 1
ATOM 4679 C C . VAL A 1 592 ? -7.091 -9.740 25.904 1.00 87.69 592 VAL A C 1
ATOM 4681 O O . VAL A 1 592 ? -6.321 -10.416 26.578 1.00 87.69 592 VAL A O 1
ATOM 4684 N N . LEU A 1 593 ? -7.396 -8.484 26.233 1.00 87.19 593 LEU A N 1
ATOM 4685 C CA . LEU A 1 593 ? -6.860 -7.800 27.411 1.00 87.19 593 LEU A CA 1
ATOM 4686 C C . LEU A 1 593 ? -7.258 -8.481 28.726 1.00 87.19 593 LEU A C 1
ATOM 4688 O O . LEU A 1 593 ? -6.468 -8.487 29.670 1.00 87.19 593 LEU A O 1
ATOM 4692 N N . CYS A 1 594 ? -8.471 -9.027 28.782 1.00 83.31 594 CYS A N 1
ATOM 4693 C CA . CYS A 1 594 ? -9.046 -9.610 29.988 1.00 83.31 594 CYS A CA 1
ATOM 4694 C C . CYS A 1 594 ? -8.962 -11.146 30.040 1.00 83.31 594 CYS A C 1
ATOM 4696 O O . CYS A 1 594 ? -9.364 -11.719 31.055 1.00 83.31 594 CYS A O 1
ATOM 4698 N N . VAL A 1 595 ? -8.438 -11.823 29.004 1.00 78.06 595 VAL A N 1
ATOM 4699 C CA . VAL A 1 595 ? -8.170 -13.271 29.072 1.00 78.06 595 VAL A CA 1
ATOM 4700 C C . VAL A 1 595 ? -7.130 -13.530 30.163 1.00 78.06 595 VAL A C 1
ATOM 4702 O O . VAL A 1 595 ? -6.026 -12.986 30.139 1.00 78.06 595 VAL A O 1
ATOM 4705 N N . LYS A 1 596 ? -7.490 -14.372 31.134 1.00 62.69 596 LYS A N 1
ATOM 4706 C CA . LYS A 1 596 ? -6.551 -14.944 32.105 1.00 62.69 596 LYS A CA 1
ATOM 4707 C C . LYS A 1 596 ? -5.919 -16.182 31.462 1.00 62.69 596 LYS A C 1
ATOM 4709 O O . LYS A 1 596 ? -6.637 -16.934 30.815 1.00 62.69 596 LYS A O 1
ATOM 4714 N N . ASP A 1 597 ? -4.618 -16.406 31.658 1.00 51.06 597 ASP A N 1
ATOM 4715 C CA . ASP A 1 597 ? -3.837 -17.540 31.111 1.00 51.06 597 ASP A CA 1
ATOM 4716 C C . ASP A 1 597 ? -4.269 -18.938 31.645 1.00 51.06 597 ASP A C 1
ATOM 4718 O O . ASP A 1 597 ? -3.440 -19.826 31.829 1.00 51.06 597 ASP A O 1
ATOM 4722 N N . SER A 1 598 ? -5.544 -19.151 31.983 1.00 47.38 598 SER A N 1
ATOM 4723 C CA . SER A 1 598 ? -6.069 -20.430 32.464 1.00 47.38 598 SER A CA 1
ATOM 4724 C C . SER A 1 598 ? -6.637 -21.252 31.304 1.00 47.38 598 SER A C 1
ATOM 4726 O O . SER A 1 598 ? -7.652 -20.871 30.725 1.00 47.38 598 SER A O 1
ATOM 4728 N N . ASP A 1 599 ? -5.996 -22.389 31.026 1.00 40.38 599 ASP A N 1
ATOM 4729 C CA . ASP A 1 599 ? -6.256 -23.377 29.959 1.00 40.38 599 ASP A CA 1
ATOM 4730 C C . ASP A 1 599 ? -7.624 -24.104 30.014 1.00 40.38 599 ASP A C 1
ATOM 4732 O O . ASP A 1 599 ? -7.781 -25.184 29.444 1.00 40.38 599 ASP A O 1
ATOM 4736 N N . GLU A 1 600 ? -8.636 -23.563 30.690 1.00 43.50 600 GLU A N 1
ATOM 4737 C CA . GLU A 1 600 ? -9.961 -24.185 30.733 1.00 43.50 600 GLU A CA 1
ATOM 4738 C C . GLU A 1 600 ? -10.909 -23.446 29.786 1.00 43.50 600 GLU A C 1
ATOM 4740 O O . GLU A 1 600 ? -11.295 -22.306 30.047 1.00 43.50 600 GLU A O 1
ATOM 4745 N N . GLU A 1 601 ? -11.279 -24.121 28.688 1.00 41.38 601 GLU A N 1
ATOM 4746 C CA . GLU A 1 601 ? -12.347 -23.784 27.730 1.00 41.38 601 GLU A CA 1
ATOM 4747 C C . GLU A 1 601 ? -13.720 -23.704 28.428 1.00 41.38 601 GLU A C 1
ATOM 4749 O O . GLU A 1 601 ? -14.650 -24.461 28.153 1.00 41.38 601 GLU A O 1
ATOM 4754 N N . THR A 1 602 ? -13.853 -22.788 29.378 1.00 45.44 602 THR A N 1
ATOM 4755 C CA . THR A 1 602 ? -15.130 -22.417 29.973 1.00 45.44 602 THR A CA 1
ATOM 4756 C C . THR A 1 602 ? -15.747 -21.383 29.041 1.00 45.44 602 THR A C 1
ATOM 4758 O O . THR A 1 602 ? -15.054 -20.452 28.625 1.00 45.44 602 THR A O 1
ATOM 4761 N N . GLU A 1 603 ? -17.012 -21.572 28.657 1.00 52.91 603 GLU A N 1
ATOM 4762 C CA . GLU A 1 603 ? -17.771 -20.661 27.789 1.00 52.91 603 GLU A CA 1
ATOM 4763 C C . GLU A 1 603 ? -17.433 -19.198 28.110 1.00 52.91 603 GLU A C 1
ATOM 4765 O O . GLU A 1 603 ? -17.622 -18.758 29.240 1.00 52.91 603 GLU A O 1
ATOM 4770 N N . ALA A 1 604 ? -16.862 -18.486 27.132 1.00 56.56 604 ALA A N 1
ATOM 4771 C CA . ALA A 1 604 ? -16.181 -17.209 27.326 1.00 56.56 604 ALA A CA 1
ATOM 4772 C C . ALA A 1 604 ? -17.039 -16.194 28.106 1.00 56.56 604 ALA A C 1
ATOM 4774 O O . ALA A 1 604 ? -17.887 -15.504 27.530 1.00 56.56 604 ALA A O 1
ATOM 4775 N N . GLU A 1 605 ? -16.803 -16.088 29.416 1.00 74.56 605 GLU A N 1
ATOM 4776 C CA . GLU A 1 605 ? -17.431 -15.074 30.257 1.00 74.56 605 GLU A CA 1
ATOM 4777 C C . GLU A 1 605 ? -17.073 -13.691 29.699 1.00 74.56 605 GLU A C 1
ATOM 4779 O O . GLU A 1 605 ? -15.908 -13.376 29.446 1.00 74.56 605 GLU A O 1
ATOM 4784 N N . THR A 1 606 ? -18.088 -12.857 29.458 1.00 83.94 606 THR A N 1
ATOM 4785 C CA . THR A 1 606 ? -17.859 -11.511 28.921 1.00 83.94 606 THR A CA 1
ATOM 4786 C C . THR A 1 606 ? -17.256 -10.623 30.020 1.00 83.94 606 THR A C 1
ATOM 4788 O O . THR A 1 606 ? -17.928 -10.419 31.039 1.00 83.94 606 THR A O 1
ATOM 4791 N N . PRO A 1 607 ? -16.042 -10.061 29.835 1.00 88.88 607 PRO A N 1
ATOM 4792 C CA . PRO A 1 607 ? -15.374 -9.256 30.860 1.00 88.88 607 PRO A CA 1
ATOM 4793 C C . PRO A 1 607 ? -16.167 -8.000 31.235 1.00 88.88 607 PRO A C 1
ATOM 4795 O O . PRO A 1 607 ? -16.760 -7.361 30.362 1.00 88.88 607 PRO A O 1
ATOM 4798 N N . GLN A 1 608 ? -16.134 -7.580 32.504 1.00 90.75 608 GLN A N 1
ATOM 4799 C CA . GLN A 1 608 ? -16.816 -6.362 32.961 1.00 90.75 608 GLN A CA 1
ATOM 4800 C C . GLN A 1 608 ? -16.340 -5.119 32.209 1.00 90.75 608 GLN A C 1
ATOM 4802 O O . GLN A 1 608 ? -17.161 -4.296 31.824 1.00 90.75 608 GLN A O 1
ATOM 4807 N N . LEU A 1 609 ? -15.046 -5.020 31.906 1.00 90.56 609 LEU A N 1
ATOM 4808 C CA . LEU A 1 609 ? -14.495 -3.866 31.195 1.00 90.56 609 LEU A CA 1
ATOM 4809 C C . LEU A 1 609 ? -15.073 -3.704 29.774 1.00 90.56 609 LEU A C 1
ATOM 4811 O O . LEU A 1 609 ? -15.223 -2.584 29.289 1.00 90.56 609 LEU A O 1
ATOM 4815 N N . LEU A 1 610 ? -15.436 -4.814 29.120 1.00 92.62 610 LEU A N 1
ATOM 4816 C CA . LEU A 1 610 ? -16.120 -4.795 27.825 1.00 92.62 610 LEU A CA 1
ATOM 4817 C C . LEU A 1 610 ? -17.571 -4.304 27.968 1.00 92.62 610 LEU A C 1
ATOM 4819 O O . LEU A 1 610 ? -18.050 -3.534 27.136 1.00 92.62 610 LEU A O 1
ATOM 4823 N N . VAL A 1 611 ? -18.250 -4.690 29.051 1.00 91.81 611 VAL A N 1
ATOM 4824 C CA . VAL A 1 611 ? -19.582 -4.166 29.390 1.00 91.81 611 VAL A CA 1
ATOM 4825 C C . VAL A 1 611 ? -19.511 -2.661 29.654 1.00 91.81 611 VAL A C 1
ATOM 4827 O O . VAL A 1 611 ? -20.279 -1.909 29.057 1.00 91.81 611 VAL A O 1
ATOM 4830 N N . ASP A 1 612 ? -18.547 -2.205 30.459 1.00 92.81 612 ASP A N 1
ATOM 4831 C CA . ASP A 1 612 ? -18.354 -0.780 30.751 1.00 92.81 612 ASP A CA 1
ATOM 4832 C C . ASP A 1 612 ? -18.061 0.030 29.474 1.00 92.81 612 ASP A C 1
ATOM 4834 O O . ASP A 1 612 ? -18.498 1.175 29.328 1.00 92.81 612 ASP A O 1
ATOM 4838 N N . PHE A 1 613 ? -17.347 -0.568 28.516 1.00 94.06 613 PHE A N 1
ATOM 4839 C CA . PHE A 1 613 ? -17.120 0.022 27.202 1.00 94.06 613 PHE A CA 1
ATOM 4840 C C . PHE A 1 613 ? -18.406 0.176 26.386 1.00 94.06 613 PHE A C 1
ATOM 4842 O O . PHE A 1 613 ? -18.651 1.256 25.844 1.00 94.06 613 PHE A O 1
ATOM 4849 N N . TRP A 1 614 ? -19.259 -0.849 26.326 1.00 93.81 614 TRP A N 1
ATOM 4850 C CA . TRP A 1 614 ? -20.560 -0.734 25.661 1.00 93.81 614 TRP A CA 1
ATOM 4851 C C . TRP A 1 614 ? -21.467 0.300 26.336 1.00 93.81 614 TRP A C 1
ATOM 4853 O O . TRP A 1 614 ? -22.124 1.075 25.640 1.00 93.81 614 TRP A O 1
ATOM 4863 N N . GLU A 1 615 ? -21.468 0.369 27.671 1.00 92.56 615 GLU A N 1
ATOM 4864 C CA . GLU A 1 615 ? -22.194 1.398 28.424 1.00 92.56 615 GLU A CA 1
ATOM 4865 C C . GLU A 1 615 ? -21.689 2.810 28.098 1.00 92.56 615 GLU A C 1
ATOM 4867 O O . GLU A 1 615 ? -22.485 3.720 27.856 1.00 92.56 615 GLU A O 1
ATOM 4872 N N . ALA A 1 616 ? -20.368 3.005 28.048 1.00 91.75 616 ALA A N 1
ATOM 4873 C CA . ALA A 1 616 ? -19.765 4.286 27.696 1.00 91.75 616 ALA A CA 1
ATOM 4874 C C . ALA A 1 616 ? -20.063 4.692 26.244 1.00 91.75 616 ALA A C 1
ATOM 4876 O O . ALA A 1 616 ? -20.399 5.851 25.994 1.00 91.75 616 ALA A O 1
ATOM 4877 N N . MET A 1 617 ? -20.013 3.744 25.303 1.00 90.25 617 MET A N 1
ATOM 4878 C CA . MET A 1 617 ? -20.393 3.966 23.905 1.00 90.25 617 MET A CA 1
ATOM 4879 C C . MET A 1 617 ? -21.859 4.376 23.770 1.00 90.25 617 MET A C 1
ATOM 4881 O O . MET A 1 617 ? -22.172 5.291 23.012 1.00 90.25 617 MET A O 1
ATOM 4885 N N . LEU A 1 618 ? -22.762 3.740 24.520 1.00 89.75 618 LEU A N 1
ATOM 4886 C CA . LEU A 1 618 ? -24.192 4.044 24.477 1.00 89.75 618 LEU A CA 1
ATOM 4887 C C . LEU A 1 618 ? -24.504 5.479 24.937 1.00 89.75 618 LEU A C 1
ATOM 4889 O O . LEU A 1 618 ? -25.453 6.085 24.446 1.00 89.75 618 LEU A O 1
ATOM 4893 N N . ILE A 1 619 ? -23.694 6.041 25.842 1.00 87.50 619 ILE A N 1
ATOM 4894 C CA . ILE A 1 619 ? -23.826 7.431 26.307 1.00 87.50 619 ILE A CA 1
ATOM 4895 C C . ILE A 1 619 ? -23.489 8.437 25.194 1.00 87.50 619 ILE A C 1
ATOM 4897 O O . ILE A 1 619 ? -24.156 9.463 25.086 1.00 87.50 619 ILE A O 1
ATOM 4901 N N . GLY A 1 620 ? -22.470 8.157 24.374 1.00 80.31 620 GLY A N 1
ATOM 4902 C CA . GLY A 1 620 ? -22.033 9.038 23.280 1.00 80.31 620 GLY A CA 1
ATOM 4903 C C . GLY A 1 620 ? -22.711 8.777 21.928 1.00 80.31 620 GLY A C 1
ATOM 4904 O O . GLY A 1 620 ? -22.616 9.596 21.014 1.00 80.31 620 GLY A O 1
ATOM 4905 N N . CYS A 1 621 ? -23.401 7.643 21.767 1.00 84.00 621 CYS A N 1
ATOM 4906 C CA . CYS A 1 621 ? -23.933 7.214 20.475 1.00 84.00 621 CYS A CA 1
ATOM 4907 C C . CYS A 1 621 ? -25.200 7.981 20.060 1.00 84.00 621 CYS A C 1
ATOM 4909 O O . CYS A 1 621 ? -26.168 8.076 20.810 1.00 84.00 621 CYS A O 1
ATOM 4911 N N . SER A 1 622 ? -25.228 8.451 18.809 1.00 80.88 622 SER A N 1
ATOM 4912 C CA . SER A 1 622 ? -26.393 9.098 18.182 1.00 80.88 622 SER A CA 1
ATOM 4913 C C . SER A 1 622 ? -27.055 8.259 17.079 1.00 80.88 622 SER A C 1
ATOM 4915 O O . SER A 1 622 ? -28.103 8.639 16.561 1.00 80.88 622 SER A O 1
ATOM 4917 N N . GLN A 1 623 ? -26.466 7.118 16.704 1.00 84.81 623 GLN A N 1
ATOM 4918 C CA . GLN A 1 623 ? -26.960 6.272 15.616 1.00 84.81 623 GLN A CA 1
ATOM 4919 C C . GLN A 1 623 ? -27.917 5.197 16.143 1.00 84.81 623 GLN A C 1
ATOM 4921 O O . GLN A 1 623 ? -27.489 4.243 16.789 1.00 84.81 623 GLN A O 1
ATOM 4926 N N . GLU A 1 624 ? -29.202 5.295 15.794 1.00 84.06 624 GLU A N 1
ATOM 4927 C CA . GLU A 1 624 ? -30.236 4.322 16.187 1.00 84.06 624 GLU A CA 1
ATOM 4928 C C . GLU A 1 624 ? -29.892 2.837 15.939 1.00 84.06 624 GLU A C 1
ATOM 4930 O O . GLU A 1 624 ? -30.095 2.043 16.862 1.00 84.06 624 GLU A O 1
ATOM 4935 N N . PRO A 1 625 ? -29.348 2.406 14.778 1.00 86.00 625 PRO A N 1
ATOM 4936 C CA . PRO A 1 625 ? -29.048 0.986 14.567 1.00 86.00 625 PRO A CA 1
ATOM 4937 C C . PRO A 1 625 ? -27.940 0.475 15.498 1.00 86.00 625 PRO A C 1
ATOM 4939 O O . PRO A 1 625 ? -28.007 -0.656 15.981 1.00 86.00 625 PRO A O 1
ATOM 4942 N N . LEU A 1 626 ? -26.944 1.316 15.791 1.00 86.94 626 LEU A N 1
ATOM 4943 C CA . LEU A 1 626 ? -25.861 0.979 16.711 1.00 86.94 626 LEU A CA 1
ATOM 4944 C C . LEU A 1 626 ? -26.355 0.961 18.164 1.00 86.94 626 LEU A C 1
ATOM 4946 O O . LEU A 1 626 ? -25.969 0.079 18.924 1.00 86.94 626 LEU A O 1
ATOM 4950 N N . ILE A 1 627 ? -27.268 1.869 18.526 1.00 88.44 627 ILE A N 1
ATOM 4951 C CA . ILE A 1 627 ? -27.951 1.866 19.826 1.00 88.44 627 ILE A CA 1
ATOM 4952 C C . ILE A 1 627 ? -28.691 0.539 20.036 1.00 88.44 627 ILE A C 1
ATOM 4954 O O . ILE A 1 627 ? -28.494 -0.095 21.069 1.00 88.44 627 ILE A O 1
ATOM 4958 N N . GLN A 1 628 ? -29.483 0.072 19.062 1.00 89.25 628 GLN A N 1
ATOM 4959 C CA . GLN A 1 628 ? -30.175 -1.222 19.176 1.00 89.25 628 GLN A CA 1
ATOM 4960 C C . GLN A 1 628 ? -29.196 -2.385 19.343 1.00 89.25 628 GLN A C 1
ATOM 4962 O O . GLN A 1 628 ? -29.398 -3.242 20.201 1.00 89.25 628 GLN A O 1
ATOM 4967 N N . LEU A 1 629 ? -28.117 -2.402 18.556 1.00 90.19 629 LEU A N 1
ATOM 4968 C CA . LEU A 1 629 ? -27.096 -3.442 18.642 1.00 90.19 629 LEU A CA 1
ATOM 4969 C C . LEU A 1 629 ? -26.442 -3.486 20.033 1.00 90.19 629 LEU A C 1
ATOM 4971 O O . LEU A 1 629 ? -26.342 -4.559 20.627 1.00 90.19 629 LEU A O 1
ATOM 4975 N N . LEU A 1 630 ? -26.023 -2.332 20.562 1.00 91.00 630 LEU A N 1
ATOM 4976 C CA . LEU A 1 630 ? -25.401 -2.222 21.885 1.00 91.00 630 LEU A CA 1
ATOM 4977 C C . LEU A 1 630 ? -26.375 -2.613 23.003 1.00 91.00 630 LEU A C 1
ATOM 4979 O O . LEU A 1 630 ? -25.999 -3.361 23.904 1.00 91.00 630 LEU A O 1
ATOM 4983 N N . LEU A 1 631 ? -27.634 -2.169 22.924 1.00 90.69 631 LEU A N 1
ATOM 4984 C CA . LEU A 1 631 ? -28.678 -2.543 23.880 1.00 90.69 631 LEU A CA 1
ATOM 4985 C C . LEU A 1 631 ? -28.907 -4.057 23.897 1.00 90.69 631 LEU A C 1
ATOM 4987 O O . LEU A 1 631 ? -28.971 -4.643 24.974 1.00 90.69 631 LEU A O 1
ATOM 4991 N N . MET A 1 632 ? -28.965 -4.706 22.732 1.00 91.06 632 MET A N 1
ATOM 4992 C CA . MET A 1 632 ? -29.119 -6.161 22.656 1.00 91.06 632 MET A CA 1
ATOM 4993 C C . MET A 1 632 ? -27.922 -6.911 23.250 1.00 91.06 632 MET A C 1
ATOM 4995 O O . MET A 1 632 ? -28.123 -7.901 23.954 1.00 91.06 632 MET A O 1
ATOM 4999 N N . LYS A 1 633 ? -26.689 -6.431 23.030 1.00 90.94 633 LYS A N 1
ATOM 5000 C CA . LYS A 1 633 ? -25.485 -7.011 23.652 1.00 90.94 633 LYS A CA 1
ATOM 5001 C C . LYS A 1 633 ? -25.521 -6.886 25.178 1.00 90.94 633 LYS A C 1
ATOM 5003 O O . LYS A 1 633 ? -25.319 -7.881 25.869 1.00 90.94 633 LYS A O 1
ATOM 5008 N N . LEU A 1 634 ? -25.848 -5.699 25.698 1.00 91.75 634 LEU A N 1
ATOM 5009 C CA . LEU A 1 634 ? -25.973 -5.452 27.139 1.00 91.75 634 LEU A CA 1
ATOM 5010 C C . LEU A 1 634 ? -27.065 -6.321 27.775 1.00 91.75 634 LEU A C 1
ATOM 5012 O O . LEU A 1 634 ? -26.815 -6.984 28.778 1.00 91.75 634 LEU A O 1
ATOM 5016 N N . VAL A 1 635 ? -28.256 -6.375 27.169 1.00 90.94 635 VAL A N 1
ATOM 5017 C CA . VAL A 1 635 ? -29.371 -7.205 27.652 1.00 90.94 635 VAL A CA 1
ATOM 5018 C C . VAL A 1 635 ? -28.992 -8.681 27.678 1.00 90.94 635 VAL A C 1
ATOM 5020 O O . VAL A 1 635 ? -29.254 -9.346 28.676 1.00 90.94 635 VAL A O 1
ATOM 5023 N N . SER A 1 636 ? -28.336 -9.183 26.629 1.00 90.31 636 SER A N 1
ATOM 5024 C CA . SER A 1 636 ? -27.870 -10.571 26.582 1.00 90.31 636 SER A CA 1
ATOM 5025 C C . SER A 1 636 ? -26.917 -10.892 27.735 1.00 90.31 636 SER A C 1
ATOM 5027 O O . SER A 1 636 ? -27.098 -11.907 28.401 1.00 90.31 636 SER A O 1
ATOM 5029 N N . VAL A 1 637 ? -25.933 -10.025 28.004 1.00 89.56 637 VAL A N 1
ATOM 5030 C CA . VAL A 1 637 ? -24.953 -10.256 29.078 1.00 89.56 637 VAL A CA 1
ATOM 5031 C C . VAL A 1 637 ? -25.586 -10.144 30.462 1.00 89.56 637 VAL A C 1
ATOM 5033 O O . VAL A 1 637 ? -25.318 -10.989 31.315 1.00 89.56 637 VAL A O 1
ATOM 5036 N N . TYR A 1 638 ? -26.466 -9.166 30.693 1.00 89.75 638 TYR A N 1
ATOM 5037 C CA . TYR A 1 638 ? -27.169 -9.051 31.973 1.00 89.75 638 TYR A CA 1
ATOM 5038 C C . TYR A 1 638 ? -28.088 -10.243 32.233 1.00 89.75 638 TYR A C 1
ATOM 5040 O O . TYR A 1 638 ? -28.058 -10.799 33.327 1.00 89.75 638 TYR A O 1
ATOM 5048 N N . ILE A 1 639 ? -28.853 -10.692 31.232 1.00 88.00 639 ILE A N 1
ATOM 5049 C CA . ILE A 1 639 ? -29.699 -11.888 31.345 1.00 88.00 639 ILE A CA 1
ATOM 5050 C C . ILE A 1 639 ? -28.854 -13.122 31.675 1.00 88.00 639 ILE A C 1
ATOM 5052 O O . ILE A 1 639 ? -29.186 -13.848 32.613 1.00 88.00 639 ILE A O 1
ATOM 5056 N N . GLN A 1 640 ? -27.748 -13.326 30.955 1.00 87.00 640 GLN A N 1
ATOM 5057 C CA . GLN A 1 640 ? -26.851 -14.458 31.172 1.00 87.00 640 GLN A CA 1
ATOM 5058 C C . GLN A 1 640 ? -26.281 -14.449 32.600 1.00 87.00 640 GLN A C 1
ATOM 5060 O O . GLN A 1 640 ? -26.414 -15.437 33.322 1.00 87.00 640 GLN A O 1
ATOM 5065 N N . ARG A 1 641 ? -25.725 -13.321 33.062 1.00 87.06 641 ARG A N 1
ATOM 5066 C CA . ARG A 1 641 ? -25.150 -13.211 34.415 1.00 87.06 641 ARG A CA 1
ATOM 5067 C C . ARG A 1 641 ? -26.184 -13.415 35.519 1.00 87.06 641 ARG A C 1
ATOM 5069 O O . ARG A 1 641 ? -25.894 -14.091 36.505 1.00 87.06 641 ARG A O 1
ATOM 5076 N N . ILE A 1 642 ? -27.399 -12.888 35.346 1.00 85.38 642 ILE A N 1
ATOM 5077 C CA . ILE A 1 642 ? -28.503 -13.081 36.299 1.00 85.38 642 ILE A CA 1
ATOM 5078 C C . ILE A 1 642 ? -28.929 -14.556 36.336 1.00 85.38 642 ILE A C 1
ATOM 5080 O O . ILE A 1 642 ? -29.054 -15.118 37.424 1.00 85.38 642 ILE A O 1
ATOM 5084 N N . SER A 1 643 ? -29.094 -15.195 35.171 1.00 84.06 643 SER A N 1
ATOM 5085 C CA . SER A 1 643 ? -29.481 -16.608 35.049 1.00 84.06 643 SER A CA 1
ATOM 5086 C C . SER A 1 643 ? -28.461 -17.542 35.713 1.00 84.06 643 SER A C 1
ATOM 5088 O O . SER A 1 643 ? -28.825 -18.398 36.523 1.00 84.06 643 SER A O 1
ATOM 5090 N N . HIS A 1 644 ? -27.166 -17.314 35.472 1.00 82.25 644 HIS A N 1
ATOM 5091 C CA . HIS A 1 644 ? -26.081 -18.102 36.065 1.00 82.25 644 HIS A CA 1
ATOM 5092 C C . HIS A 1 644 ? -25.681 -17.662 37.485 1.00 82.25 644 HIS A C 1
ATOM 5094 O O . HIS A 1 644 ? -24.820 -18.296 38.095 1.00 82.25 644 HIS A O 1
ATOM 5100 N N . LYS A 1 645 ? -26.293 -16.602 38.039 1.00 79.81 645 LYS A N 1
ATOM 5101 C CA . LYS A 1 645 ? -25.917 -15.973 39.325 1.00 79.81 645 LYS A CA 1
ATOM 5102 C C . LYS A 1 645 ? -24.426 -15.607 39.405 1.00 79.81 645 LYS A C 1
ATOM 5104 O O . LYS A 1 645 ? -23.821 -15.666 40.477 1.00 79.81 645 LYS A O 1
ATOM 5109 N N . GLN A 1 646 ? -23.845 -15.233 38.270 1.00 79.38 646 GLN A N 1
ATOM 5110 C CA . GLN A 1 646 ? -22.455 -14.804 38.153 1.00 79.38 646 GLN A CA 1
ATOM 5111 C C . GLN A 1 646 ? -22.316 -13.349 38.608 1.00 79.38 646 GLN A C 1
ATOM 5113 O O . GLN A 1 646 ? -23.147 -12.501 38.284 1.00 79.38 646 GLN A O 1
ATOM 5118 N N . GLN A 1 647 ? -21.255 -13.057 39.360 1.00 79.00 647 GLN A N 1
ATOM 5119 C CA . GLN A 1 647 ? -20.863 -11.681 39.665 1.00 79.00 647 GLN A CA 1
ATOM 5120 C C . GLN A 1 647 ? -19.859 -11.181 38.623 1.00 79.00 647 GLN A C 1
ATOM 5122 O O . GLN A 1 647 ? -19.105 -11.991 38.082 1.00 79.00 647 GLN A O 1
ATOM 5127 N N . PRO A 1 648 ? -19.828 -9.868 38.341 1.00 81.69 648 PRO A N 1
ATOM 5128 C CA . PRO A 1 648 ? -18.820 -9.311 37.454 1.00 81.69 648 PRO A CA 1
ATOM 5129 C C . PRO A 1 648 ? -17.413 -9.547 38.024 1.00 81.69 648 PRO A C 1
ATOM 5131 O O . PRO A 1 648 ? -17.196 -9.510 39.236 1.00 81.69 648 PRO A O 1
ATOM 5134 N N . ASP A 1 649 ? -16.445 -9.781 37.140 1.00 81.12 649 ASP A N 1
ATOM 5135 C CA . ASP A 1 649 ? -15.045 -10.054 37.483 1.00 81.12 649 ASP A CA 1
ATOM 5136 C C . ASP A 1 649 ? -14.341 -8.851 38.135 1.00 81.12 649 ASP A C 1
ATOM 5138 O O . ASP A 1 649 ? -13.378 -9.022 38.889 1.00 81.12 649 ASP A O 1
ATOM 5142 N N . LYS A 1 650 ? -14.837 -7.637 37.870 1.00 82.56 650 LYS A N 1
ATOM 5143 C CA . LYS A 1 650 ? -14.417 -6.372 38.484 1.00 82.56 650 LYS A CA 1
ATOM 5144 C C . LYS A 1 650 ? -15.626 -5.520 38.865 1.00 82.56 650 LYS A C 1
ATOM 5146 O O . LYS A 1 650 ? -16.731 -5.744 38.387 1.00 82.56 650 LYS A O 1
ATOM 5151 N N . SER A 1 651 ? -15.413 -4.509 39.708 1.00 85.00 651 SER A N 1
ATOM 5152 C CA . SER A 1 651 ? -16.446 -3.510 40.001 1.00 85.00 651 SER A CA 1
ATOM 5153 C C . SER A 1 651 ? -16.800 -2.711 38.735 1.00 85.00 651 SER A C 1
ATOM 5155 O O . SER A 1 651 ? -15.871 -2.181 38.116 1.00 85.00 651 SER A O 1
ATOM 5157 N N . PRO A 1 652 ? -18.091 -2.579 38.373 1.00 87.69 652 PRO A N 1
ATOM 5158 C CA . PRO A 1 652 ? -18.525 -1.748 37.252 1.00 87.69 652 PRO A CA 1
ATOM 5159 C C . PRO A 1 652 ? -18.032 -0.303 37.368 1.00 87.69 652 PRO A C 1
ATOM 5161 O O . PRO A 1 652 ? -17.971 0.252 38.467 1.00 87.69 652 PRO A O 1
ATOM 5164 N N . LEU A 1 653 ? -17.711 0.327 36.235 1.00 88.19 653 LEU A N 1
ATOM 5165 C CA . LEU A 1 653 ? -17.223 1.714 36.225 1.00 88.19 653 LEU A CA 1
ATOM 5166 C C . LEU A 1 653 ? -18.314 2.744 36.512 1.00 88.19 653 LEU A C 1
ATOM 5168 O O . LEU A 1 653 ? -18.018 3.829 37.013 1.00 88.19 653 LEU A O 1
ATOM 5172 N N . LYS A 1 654 ? -19.559 2.432 36.148 1.00 86.94 654 LYS A N 1
ATOM 5173 C CA . LYS A 1 654 ? -20.714 3.306 36.345 1.00 86.94 654 LYS A CA 1
ATOM 5174 C C . LYS A 1 654 ? -21.817 2.565 37.064 1.00 86.94 654 LYS A C 1
ATOM 5176 O O . LYS A 1 654 ? -22.158 1.432 36.703 1.00 86.94 654 LYS A O 1
ATOM 5181 N N . THR A 1 655 ? -22.401 3.256 38.036 1.00 86.69 655 THR A N 1
ATOM 5182 C CA . THR A 1 655 ? -23.586 2.767 38.725 1.00 86.69 655 THR A CA 1
ATOM 5183 C C . THR A 1 655 ? -24.837 2.992 37.886 1.00 86.69 655 THR A C 1
ATOM 5185 O O . THR A 1 655 ? -24.852 3.788 36.942 1.00 86.69 655 THR A O 1
ATOM 5188 N N . ILE A 1 656 ? -25.934 2.326 38.242 1.00 84.19 656 ILE A N 1
ATOM 5189 C CA . ILE A 1 656 ? -27.229 2.582 37.597 1.00 84.19 656 ILE A CA 1
ATOM 5190 C C . ILE A 1 656 ? -27.684 4.049 37.717 1.00 84.19 656 ILE A C 1
ATOM 5192 O O . ILE A 1 656 ? -28.322 4.579 36.806 1.00 84.19 656 ILE A O 1
ATOM 5196 N N . GLU A 1 657 ? -27.353 4.733 38.813 1.00 83.81 657 GLU A N 1
ATOM 5197 C CA . GLU A 1 657 ? -27.695 6.148 38.988 1.00 83.81 657 GLU A CA 1
ATOM 5198 C C . GLU A 1 657 ? -26.915 7.031 38.010 1.00 83.81 657 GLU A C 1
ATOM 5200 O O . GLU A 1 657 ? -27.503 7.910 37.376 1.00 83.81 657 GLU A O 1
ATOM 5205 N N . ASP A 1 658 ? -25.629 6.736 37.803 1.00 85.81 658 ASP A N 1
ATOM 5206 C CA . ASP A 1 658 ? -24.797 7.428 36.817 1.00 85.81 658 ASP A CA 1
ATOM 5207 C C . ASP A 1 658 ? -25.339 7.230 35.398 1.00 85.81 658 ASP A C 1
ATOM 5209 O O . ASP A 1 658 ? -25.469 8.186 34.634 1.00 85.81 658 ASP A O 1
ATOM 5213 N N . LEU A 1 659 ? -25.716 5.997 35.044 1.00 85.69 659 LEU A N 1
ATOM 5214 C CA . LEU A 1 659 ? -26.240 5.674 33.714 1.00 85.69 659 LEU A CA 1
ATOM 5215 C C . LEU A 1 659 ? -27.577 6.367 33.433 1.00 85.69 659 LEU A C 1
ATOM 5217 O O . LEU A 1 659 ? -27.744 6.939 32.357 1.00 85.69 659 LEU A O 1
ATOM 5221 N N . LYS A 1 660 ? -28.494 6.393 34.407 1.00 84.38 660 LYS A N 1
ATOM 5222 C CA . LYS A 1 660 ? -29.777 7.109 34.292 1.00 84.38 660 LYS A CA 1
ATOM 5223 C C . LYS A 1 660 ? -29.597 8.618 34.136 1.00 84.38 660 LYS A C 1
ATOM 5225 O O . LYS A 1 660 ? -30.381 9.258 33.440 1.00 84.38 660 LYS A O 1
ATOM 5230 N N . ASN A 1 661 ? -28.580 9.188 34.780 1.00 84.25 661 ASN A N 1
ATOM 5231 C CA . ASN A 1 661 ? -28.285 10.616 34.681 1.00 84.25 661 ASN A CA 1
ATOM 5232 C C . ASN A 1 661 ? -27.576 10.976 33.365 1.00 84.25 661 ASN A C 1
ATOM 5234 O O . ASN A 1 661 ? -27.742 12.088 32.866 1.00 84.25 661 ASN A O 1
ATOM 5238 N N . CYS A 1 662 ? -26.791 10.055 32.800 1.00 81.88 662 CYS A N 1
ATOM 5239 C CA . CYS A 1 662 ? -25.979 10.308 31.609 1.00 81.88 662 CYS A CA 1
ATOM 5240 C C . CYS A 1 662 ? -26.607 9.844 30.287 1.00 81.88 662 CYS A C 1
ATOM 5242 O O . CYS A 1 662 ? -26.163 10.300 29.237 1.00 81.88 662 CYS A O 1
ATOM 5244 N N . CYS A 1 663 ? -27.589 8.940 30.295 1.00 81.94 663 CYS A N 1
ATOM 5245 C CA . CYS A 1 663 ? -28.112 8.321 29.079 1.00 81.94 663 CYS A CA 1
ATOM 5246 C C . CYS A 1 663 ? -29.638 8.192 29.112 1.00 81.94 663 CYS A C 1
ATOM 5248 O O . CYS A 1 663 ? -30.206 7.533 29.979 1.00 81.94 663 CYS A O 1
ATOM 5250 N N . SER A 1 664 ? -30.305 8.747 28.097 1.00 80.69 664 SER A N 1
ATOM 5251 C CA . SER A 1 664 ? -31.767 8.682 27.945 1.00 80.69 664 SER A CA 1
ATOM 5252 C C . SER A 1 664 ? -32.308 7.268 27.715 1.00 80.69 664 SER A C 1
ATOM 5254 O O . SER A 1 664 ? -33.512 7.047 27.844 1.00 80.69 664 SER A O 1
ATOM 5256 N N . GLN A 1 665 ? -31.436 6.309 27.387 1.00 84.06 665 GLN A N 1
ATOM 5257 C CA . GLN A 1 665 ? -31.815 4.914 27.163 1.00 84.06 665 GLN A CA 1
ATOM 5258 C C . GLN A 1 665 ? -32.073 4.147 28.461 1.00 84.06 665 GLN A C 1
ATOM 5260 O O . GLN A 1 665 ? -32.762 3.129 28.438 1.00 84.06 665 GLN A O 1
ATOM 5265 N N . PHE A 1 666 ? -31.571 4.644 29.592 1.00 83.69 666 PHE A N 1
ATOM 5266 C CA . PHE A 1 666 ? -31.814 4.068 30.910 1.00 83.69 666 PHE A CA 1
ATOM 5267 C C . PHE A 1 666 ? -33.012 4.765 31.562 1.00 83.69 666 PHE A C 1
ATOM 5269 O O . PHE A 1 666 ? -32.923 5.886 32.061 1.00 83.69 666 PHE A O 1
ATOM 5276 N N . GLY A 1 667 ? -34.167 4.096 31.540 1.00 82.06 667 GLY A N 1
ATOM 5277 C CA . GLY A 1 667 ? -35.419 4.616 32.080 1.00 82.06 667 GLY A CA 1
ATOM 5278 C C . GLY A 1 667 ? -35.490 4.586 33.610 1.00 82.06 667 GLY A C 1
ATOM 5279 O O . GLY A 1 667 ? -34.793 3.825 34.290 1.00 82.06 667 GLY A O 1
ATOM 5280 N N . ALA A 1 668 ? -36.384 5.397 34.178 1.00 83.75 668 ALA A N 1
ATOM 5281 C CA . ALA A 1 668 ? -36.722 5.302 35.593 1.00 83.75 668 ALA A CA 1
ATOM 5282 C C . ALA A 1 668 ? -37.446 3.976 35.873 1.00 83.75 668 ALA A C 1
ATOM 5284 O O . ALA A 1 668 ? -38.499 3.707 35.301 1.00 83.75 668 ALA A O 1
ATOM 5285 N N . ILE A 1 669 ? -36.875 3.160 36.763 1.00 82.31 669 ILE A N 1
ATOM 5286 C CA . ILE A 1 669 ? -37.482 1.901 37.201 1.00 82.31 669 ILE A CA 1
ATOM 5287 C C . ILE A 1 669 ? -38.789 2.218 37.934 1.00 82.31 669 ILE A C 1
ATOM 5289 O O . ILE A 1 669 ? -38.828 3.084 38.812 1.00 82.31 669 ILE A O 1
ATOM 5293 N N . TYR A 1 670 ? -39.864 1.526 37.567 1.00 80.06 670 TYR A N 1
ATOM 5294 C CA . TYR A 1 670 ? -41.161 1.722 38.199 1.00 80.06 670 TYR A CA 1
ATOM 5295 C C . TYR A 1 670 ? -41.161 1.278 39.667 1.00 80.06 670 TYR A C 1
ATOM 5297 O O . TYR A 1 670 ? -40.597 0.245 40.027 1.00 80.06 670 TYR A O 1
ATOM 5305 N N . SER A 1 671 ? -41.883 2.014 40.514 1.00 74.88 671 SER A N 1
ATOM 5306 C CA . SER A 1 671 ? -41.971 1.747 41.957 1.00 74.88 671 SER A CA 1
ATOM 5307 C C . SER A 1 671 ? -42.479 0.342 42.301 1.00 74.88 671 SER A C 1
ATOM 5309 O O . SER A 1 671 ? -42.046 -0.236 43.293 1.00 74.88 671 SER A O 1
ATOM 5311 N N . TRP A 1 672 ? -43.346 -0.238 41.467 1.00 78.75 672 TRP A N 1
ATOM 5312 C CA . TRP A 1 672 ? -43.907 -1.577 41.674 1.00 78.75 672 TRP A CA 1
ATOM 5313 C C . TRP A 1 672 ? -42.903 -2.713 41.458 1.00 78.75 672 TRP A C 1
ATOM 5315 O O . TRP A 1 672 ? -43.061 -3.785 42.037 1.00 78.75 672 TRP A O 1
ATOM 5325 N N . ILE A 1 673 ? -41.841 -2.484 40.683 1.00 81.44 673 ILE A N 1
ATOM 5326 C CA . ILE A 1 673 ? -40.769 -3.467 40.478 1.00 81.44 673 ILE A CA 1
ATOM 5327 C C . ILE A 1 673 ? -39.960 -3.635 41.767 1.00 81.44 673 ILE A C 1
ATOM 5329 O O . ILE A 1 673 ? -39.587 -4.750 42.127 1.00 81.44 673 ILE A O 1
ATOM 5333 N N . HIS A 1 674 ? -39.756 -2.547 42.516 1.00 79.12 674 HIS A N 1
ATOM 5334 C CA . HIS A 1 674 ? -39.116 -2.614 43.829 1.00 79.12 674 HIS A CA 1
ATOM 5335 C C . HIS A 1 674 ? -39.928 -3.454 44.822 1.00 79.12 674 HIS A C 1
ATOM 5337 O O . HIS A 1 674 ? -39.332 -4.139 45.647 1.00 79.12 674 HIS A O 1
ATOM 5343 N N . THR A 1 675 ? -41.262 -3.461 44.712 1.00 74.50 675 THR A N 1
ATOM 5344 C CA . THR A 1 675 ? -42.132 -4.332 45.516 1.00 74.50 675 THR A CA 1
ATOM 5345 C C . THR A 1 675 ? -41.896 -5.807 45.184 1.00 74.50 675 THR A C 1
ATOM 5347 O O . THR A 1 675 ? -41.642 -6.583 46.095 1.00 74.50 675 THR A O 1
ATOM 5350 N N . ILE A 1 676 ? -41.855 -6.182 43.897 1.00 77.69 676 ILE A N 1
ATOM 5351 C CA . ILE A 1 676 ? -41.570 -7.569 43.459 1.00 77.69 676 ILE A CA 1
ATOM 5352 C C . ILE A 1 676 ? -40.198 -8.039 43.954 1.00 77.69 676 ILE A C 1
ATOM 5354 O O . ILE A 1 676 ? -40.046 -9.150 44.461 1.00 77.69 676 ILE A O 1
ATOM 5358 N N . ASN A 1 677 ? -39.199 -7.169 43.826 1.00 75.56 677 ASN A N 1
ATOM 5359 C CA . ASN A 1 677 ? -37.830 -7.443 44.238 1.00 75.56 677 ASN A CA 1
ATOM 5360 C C . ASN A 1 677 ? -37.689 -7.611 45.768 1.00 75.56 677 ASN A C 1
ATOM 5362 O O . ASN A 1 677 ? -36.840 -8.379 46.218 1.00 75.56 677 ASN A O 1
ATOM 5366 N N . ALA A 1 678 ? -38.505 -6.911 46.567 1.00 70.62 678 ALA A N 1
ATOM 5367 C CA . ALA A 1 678 ? -38.449 -6.933 48.031 1.00 70.62 678 ALA A CA 1
ATOM 5368 C C . ALA A 1 678 ? -39.184 -8.130 48.661 1.00 70.62 678 ALA A C 1
ATOM 5370 O O . ALA A 1 678 ? -38.747 -8.630 49.699 1.00 70.62 678 ALA A O 1
ATOM 5371 N N . SER A 1 679 ? -40.264 -8.619 48.041 1.00 61.56 679 SER A N 1
ATOM 5372 C CA . SER A 1 679 ? -41.111 -9.682 48.608 1.00 61.56 679 SER A CA 1
ATOM 5373 C C . SER A 1 679 ? -40.420 -11.057 48.708 1.00 61.56 679 SER A C 1
ATOM 5375 O O . SER A 1 679 ? -40.906 -11.919 49.433 1.00 61.56 679 SER A O 1
ATOM 5377 N N . ASN A 1 680 ? -39.267 -11.260 48.049 1.00 54.28 680 ASN A N 1
ATOM 5378 C CA . ASN A 1 680 ? -38.544 -12.546 48.003 1.00 54.28 680 ASN A CA 1
ATOM 5379 C C . ASN A 1 680 ? -37.052 -12.478 48.403 1.00 54.28 680 ASN A C 1
ATOM 5381 O O . ASN A 1 680 ? -36.358 -13.496 48.354 1.00 54.28 680 ASN A O 1
ATOM 5385 N N . SER A 1 681 ? -36.517 -11.317 48.803 1.00 50.59 681 SER A N 1
ATOM 5386 C CA . SER A 1 681 ? -35.089 -11.189 49.129 1.00 50.59 681 SER A CA 1
ATOM 5387 C C . SER A 1 681 ? -34.796 -11.550 50.591 1.00 50.59 681 SER A C 1
ATOM 5389 O O . SER A 1 681 ? -34.845 -10.704 51.486 1.00 50.59 681 SER A O 1
ATOM 5391 N N . HIS A 1 682 ? -34.420 -12.803 50.854 1.00 45.66 682 HIS A N 1
ATOM 5392 C CA . HIS A 1 682 ? -33.711 -13.146 52.085 1.00 45.66 682 HIS A CA 1
ATOM 5393 C C . HIS A 1 682 ? -32.230 -12.722 51.961 1.00 45.66 682 HIS A C 1
ATOM 5395 O O . HIS A 1 682 ? -31.421 -13.396 51.336 1.00 45.66 682 HIS A O 1
ATOM 5401 N N . SER A 1 683 ? -31.874 -11.607 52.608 1.00 41.16 683 SER A N 1
ATOM 5402 C CA . SER A 1 683 ? -30.524 -11.284 53.118 1.00 41.16 683 SER A CA 1
ATOM 5403 C C . SER A 1 683 ? -29.377 -10.865 52.168 1.00 41.16 683 SER A C 1
ATOM 5405 O O . SER A 1 683 ? -28.285 -10.626 52.680 1.00 41.16 683 SER A O 1
ATOM 5407 N N . MET A 1 684 ? -29.546 -10.683 50.856 1.00 46.66 684 MET A N 1
ATOM 5408 C CA . MET A 1 684 ? -28.480 -10.108 50.003 1.00 46.66 684 MET A CA 1
ATOM 5409 C C . MET A 1 684 ? -29.051 -8.994 49.121 1.00 46.66 684 MET A C 1
ATOM 5411 O O . MET A 1 684 ? -30.160 -9.129 48.610 1.00 46.66 684 MET A O 1
ATOM 5415 N N . GLY A 1 685 ? -28.327 -7.877 48.987 1.00 58.16 685 GLY A N 1
ATOM 5416 C CA . GLY A 1 685 ? -28.738 -6.741 48.153 1.00 58.16 685 GLY A CA 1
ATOM 5417 C C . GLY A 1 685 ? -29.006 -7.144 46.698 1.00 58.16 685 GLY A C 1
ATOM 5418 O O . GLY A 1 685 ? -28.476 -8.143 46.212 1.00 58.16 685 GLY A O 1
ATOM 5419 N N . LEU A 1 686 ? -29.851 -6.371 46.011 1.00 62.84 686 LEU A N 1
ATOM 5420 C CA . LEU A 1 686 ? -30.209 -6.611 44.611 1.00 62.84 686 LEU A CA 1
ATOM 5421 C C . LEU A 1 686 ? -28.967 -6.541 43.705 1.00 62.84 686 LEU A C 1
ATOM 5423 O O . LEU A 1 686 ? -28.206 -5.580 43.829 1.00 62.84 686 LEU A O 1
ATOM 5427 N N . PRO A 1 687 ? -28.768 -7.508 42.786 1.00 76.75 687 PRO A N 1
ATOM 5428 C CA . PRO A 1 687 ? -27.685 -7.443 41.813 1.00 76.75 687 PRO A CA 1
ATOM 5429 C C . PRO A 1 687 ? -27.801 -6.180 40.958 1.00 76.75 687 PRO A C 1
ATOM 5431 O O . PRO A 1 687 ? -28.874 -5.871 40.437 1.00 76.75 687 PRO A O 1
ATOM 5434 N N . GLU A 1 688 ? -26.699 -5.457 40.791 1.00 80.81 688 GLU A N 1
ATOM 5435 C CA . GLU A 1 688 ? -26.678 -4.216 40.013 1.00 80.81 688 GLU A CA 1
ATOM 5436 C C . GLU A 1 688 ? -27.052 -4.447 38.538 1.00 80.81 688 GLU A C 1
ATOM 5438 O O . GLU A 1 688 ? -27.815 -3.666 37.967 1.00 80.81 688 GLU A O 1
ATOM 5443 N N . ASP A 1 689 ? -26.637 -5.582 37.967 1.00 84.50 689 ASP A N 1
ATOM 5444 C CA . ASP A 1 689 ? -27.002 -6.022 36.613 1.00 84.50 689 ASP A CA 1
ATOM 5445 C C . ASP A 1 689 ? -28.527 -6.147 36.424 1.00 84.50 689 ASP A C 1
ATOM 5447 O O . ASP A 1 689 ? -29.051 -5.822 35.357 1.00 84.50 689 ASP A O 1
ATOM 5451 N N . LEU A 1 690 ? -29.275 -6.534 37.470 1.00 86.75 690 LEU A N 1
ATOM 5452 C CA . LEU A 1 690 ? -30.741 -6.592 37.421 1.00 86.75 690 LEU A CA 1
ATOM 5453 C C . LEU A 1 690 ? -31.353 -5.191 37.331 1.00 86.75 690 LEU A C 1
ATOM 5455 O O . LEU A 1 690 ? -32.278 -4.974 36.550 1.00 86.75 690 LEU A O 1
ATOM 5459 N N . LEU A 1 691 ? -30.834 -4.230 38.099 1.00 86.88 691 LEU A N 1
ATOM 5460 C CA . LEU A 1 691 ? -31.308 -2.843 38.056 1.00 86.88 691 LEU A CA 1
ATOM 5461 C C . LEU A 1 691 ? -30.977 -2.185 36.709 1.00 86.88 691 LEU A C 1
ATOM 5463 O O . LEU A 1 691 ? -31.818 -1.480 36.146 1.00 86.88 691 LEU A O 1
ATOM 5467 N N . LYS A 1 692 ? -29.785 -2.458 36.159 1.00 88.88 692 LYS A N 1
ATOM 5468 C CA . LYS A 1 692 ? -29.377 -2.015 34.817 1.00 88.88 692 LYS A CA 1
ATOM 5469 C C . LYS A 1 692 ? -30.294 -2.587 33.735 1.00 88.88 692 LYS A C 1
ATOM 5471 O O . LYS A 1 692 ? -30.817 -1.821 32.925 1.00 88.88 692 LYS A O 1
ATOM 5476 N N . LEU A 1 693 ? -30.582 -3.889 33.776 1.00 89.38 693 LEU A N 1
ATOM 5477 C CA . LEU A 1 693 ? -31.521 -4.540 32.858 1.00 89.38 693 LEU A CA 1
ATOM 5478 C C . LEU A 1 693 ? -32.940 -3.955 32.967 1.00 89.38 693 LEU A C 1
ATOM 5480 O O . LEU A 1 693 ? -33.536 -3.583 31.956 1.00 89.38 693 LEU A O 1
ATOM 5484 N N . GLN A 1 694 ? -33.474 -3.821 34.185 1.00 89.19 694 GLN A N 1
ATOM 5485 C CA . GLN A 1 694 ? -34.805 -3.247 34.426 1.00 89.19 694 GLN A CA 1
ATOM 5486 C C . GLN A 1 694 ? -34.909 -1.815 33.886 1.00 89.19 694 GLN A C 1
ATOM 5488 O O . GLN A 1 694 ? -35.916 -1.455 33.277 1.00 89.19 694 GLN A O 1
ATOM 5493 N N . SER A 1 695 ? -33.865 -1.004 34.061 1.00 89.81 695 SER A N 1
ATOM 5494 C CA . SER A 1 695 ? -33.819 0.367 33.552 1.00 89.81 695 SER A CA 1
ATOM 5495 C C . SER A 1 695 ? -33.750 0.436 32.024 1.00 89.81 695 SER A C 1
ATOM 5497 O O . SER A 1 695 ? -34.487 1.229 31.437 1.00 89.81 695 SER A O 1
ATOM 5499 N N . ILE A 1 696 ? -32.955 -0.422 31.368 1.00 88.81 696 ILE A N 1
ATOM 5500 C CA . ILE A 1 696 ? -32.918 -0.525 29.897 1.00 88.81 696 ILE A CA 1
ATOM 5501 C C . ILE A 1 696 ? -34.304 -0.868 29.350 1.00 88.81 696 ILE A C 1
ATOM 5503 O O . ILE A 1 696 ? -34.787 -0.229 28.416 1.00 88.81 696 ILE A O 1
ATOM 5507 N N . LEU A 1 697 ? -34.979 -1.848 29.954 1.00 86.50 697 LEU A N 1
ATOM 5508 C CA . LEU A 1 697 ? -36.303 -2.262 29.499 1.00 86.50 697 LEU A CA 1
ATOM 5509 C C . LEU A 1 697 ? -37.377 -1.198 29.775 1.00 86.50 697 LEU A C 1
ATOM 5511 O O . LEU A 1 697 ? -38.351 -1.116 29.026 1.00 86.50 697 LEU A O 1
ATOM 5515 N N . CYS A 1 698 ? -37.198 -0.356 30.799 1.00 86.06 698 CYS A N 1
ATOM 5516 C CA . CYS A 1 698 ? -38.026 0.835 31.029 1.00 86.06 698 CYS A CA 1
ATOM 5517 C C . CYS A 1 698 ? -37.735 1.978 30.036 1.00 86.06 698 CYS A C 1
ATOM 5519 O O . CYS A 1 698 ? -38.546 2.896 29.920 1.00 86.06 698 CYS A O 1
ATOM 5521 N N . GLY A 1 699 ? -36.596 1.958 29.338 1.00 82.44 699 GLY A N 1
ATOM 5522 C CA . GLY A 1 699 ? -36.224 2.959 28.338 1.00 82.44 699 GLY A CA 1
ATOM 5523 C C . GLY A 1 699 ? -37.027 2.821 27.044 1.00 82.44 699 GLY A C 1
ATOM 5524 O O . GLY A 1 699 ? -37.405 1.726 26.639 1.00 82.44 699 GLY A O 1
ATOM 5525 N N . SER A 1 700 ? -37.294 3.922 26.341 1.00 78.38 700 SER A N 1
ATOM 5526 C CA . SER A 1 700 ? -38.184 3.910 25.168 1.00 78.38 700 SER A CA 1
ATOM 5527 C C . SER A 1 700 ? -37.604 3.232 23.926 1.00 78.38 700 SER A C 1
ATOM 5529 O O . SER A 1 700 ? -38.369 2.871 23.036 1.00 78.38 700 SER A O 1
ATOM 5531 N N . SER A 1 701 ? -36.285 3.057 23.846 1.00 79.94 701 SER A N 1
ATOM 5532 C CA . SER A 1 701 ? -35.635 2.724 22.575 1.00 79.94 701 SER A CA 1
ATOM 5533 C C . SER A 1 701 ? -35.569 1.238 22.264 1.00 79.94 701 SER A C 1
ATOM 5535 O O . SER A 1 701 ? -35.606 0.898 21.092 1.00 79.94 701 SER A O 1
ATOM 5537 N N . ILE A 1 702 ? -35.494 0.340 23.249 1.00 83.69 702 ILE A N 1
ATOM 5538 C CA . ILE A 1 702 ? -35.395 -1.100 22.963 1.00 83.69 702 ILE A CA 1
ATOM 5539 C C . ILE A 1 702 ? -36.723 -1.674 22.440 1.00 83.69 702 ILE A C 1
ATOM 5541 O O . ILE A 1 702 ? -37.788 -1.417 23.015 1.00 83.69 702 ILE A O 1
ATOM 5545 N N . ASP A 1 703 ? -36.661 -2.477 21.371 1.00 83.56 703 ASP A N 1
ATOM 5546 C CA . ASP A 1 703 ? -37.794 -3.301 20.938 1.00 83.56 703 ASP A CA 1
ATOM 5547 C C . ASP A 1 703 ? -37.905 -4.541 21.830 1.00 83.56 703 ASP A C 1
ATOM 5549 O O . ASP A 1 703 ? -37.125 -5.481 21.741 1.00 83.56 703 ASP A O 1
ATOM 5553 N N . VAL A 1 704 ? -38.910 -4.570 22.698 1.00 84.06 704 VAL A N 1
ATOM 5554 C CA . VAL A 1 704 ? -39.110 -5.672 23.649 1.00 84.06 704 VAL A CA 1
ATOM 5555 C C . VAL A 1 704 ? -39.360 -7.011 22.943 1.00 84.06 704 VAL A C 1
ATOM 5557 O O . VAL A 1 704 ? -39.041 -8.062 23.497 1.00 84.06 704 VAL A O 1
ATOM 5560 N N . LYS A 1 705 ? -39.867 -7.006 21.702 1.00 84.38 705 LYS A N 1
ATOM 5561 C CA . LYS A 1 705 ? -40.106 -8.245 20.946 1.00 84.38 705 LYS A CA 1
ATOM 5562 C C . LYS A 1 705 ? -38.816 -9.002 20.636 1.00 84.38 705 LYS A C 1
ATOM 5564 O O . LYS A 1 705 ? -38.842 -10.231 20.617 1.00 84.38 705 LYS A O 1
ATOM 5569 N N . SER A 1 706 ? -37.700 -8.302 20.424 1.00 84.19 706 SER A N 1
ATOM 5570 C CA . SER A 1 706 ? -36.400 -8.931 20.155 1.00 84.19 706 SER A CA 1
ATOM 5571 C C . SER A 1 706 ? -35.748 -9.518 21.412 1.00 84.19 706 SER A C 1
ATOM 5573 O O . SER A 1 706 ? -34.886 -10.387 21.295 1.00 84.19 706 SER A O 1
ATOM 5575 N N . VAL A 1 707 ? -36.183 -9.099 22.606 1.00 86.12 707 VAL A N 1
ATOM 5576 C CA . VAL A 1 707 ? -35.695 -9.604 23.901 1.00 86.12 707 VAL A CA 1
ATOM 5577 C C . VAL A 1 707 ? -36.382 -10.914 24.303 1.00 86.12 707 VAL A C 1
ATOM 5579 O O . VAL A 1 707 ? -35.773 -11.729 24.993 1.00 86.12 707 VAL A O 1
ATOM 5582 N N . LEU A 1 708 ? -37.614 -11.166 23.838 1.00 84.62 708 LEU A N 1
ATOM 5583 C CA . LEU A 1 708 ? -38.409 -12.353 24.198 1.00 84.62 708 LEU A CA 1
ATOM 5584 C C . LEU A 1 708 ? -37.657 -13.698 24.094 1.00 84.62 708 LEU A C 1
ATOM 5586 O O . LEU A 1 708 ? -37.779 -14.491 25.027 1.00 84.62 708 LEU A O 1
ATOM 5590 N N . PRO A 1 709 ? -36.852 -13.981 23.045 1.00 85.88 709 PRO A N 1
ATOM 5591 C CA . PRO A 1 709 ? -36.113 -15.244 22.953 1.00 85.88 709 PRO A CA 1
ATOM 5592 C C . PRO A 1 709 ? -35.060 -15.422 24.057 1.00 85.88 709 PRO A C 1
ATOM 5594 O O . PRO A 1 709 ? -34.763 -16.548 24.449 1.00 85.88 709 PRO A O 1
ATOM 5597 N N . LEU A 1 710 ? -34.498 -14.321 24.567 1.00 84.38 710 LEU A N 1
ATOM 5598 C CA . LEU A 1 710 ? -33.496 -14.340 25.637 1.00 84.38 710 LEU A CA 1
ATOM 5599 C C . LEU A 1 710 ? -34.140 -14.576 27.008 1.00 84.38 710 LEU A C 1
ATOM 5601 O O . LEU A 1 710 ? -33.513 -15.159 27.888 1.00 84.38 710 LEU A O 1
ATOM 5605 N N . LEU A 1 711 ? -35.410 -14.193 27.182 1.00 82.69 711 LEU A N 1
ATOM 5606 C CA . LEU A 1 711 ? -36.140 -14.380 28.439 1.00 82.69 711 LEU A CA 1
ATOM 5607 C C . LEU A 1 711 ? -36.341 -15.852 28.811 1.00 82.69 711 LEU A C 1
ATOM 5609 O O . LEU A 1 711 ? -36.506 -16.154 29.988 1.00 82.69 711 LEU A O 1
ATOM 5613 N N . CYS A 1 712 ? -36.269 -16.780 27.849 1.00 79.31 712 CYS A N 1
ATOM 5614 C CA . CYS A 1 712 ? -36.306 -18.218 28.128 1.00 79.31 712 CYS A CA 1
ATOM 5615 C C . CYS A 1 712 ? -35.173 -18.685 29.062 1.00 79.31 712 CYS A C 1
ATOM 5617 O O . CYS A 1 712 ? -35.297 -19.739 29.679 1.00 79.31 712 CYS A O 1
ATOM 5619 N N . GLN A 1 713 ? -34.081 -17.920 29.168 1.00 81.31 713 GLN A N 1
ATOM 5620 C CA . GLN A 1 713 ? -32.954 -18.215 30.059 1.00 81.31 713 GLN A CA 1
ATOM 5621 C C . GLN A 1 713 ? -33.227 -17.821 31.520 1.00 81.31 713 GLN A C 1
ATOM 5623 O O . GLN A 1 713 ? -32.509 -18.264 32.416 1.00 81.31 713 GLN A O 1
ATOM 5628 N N . LEU A 1 714 ? -34.247 -16.994 31.779 1.00 82.56 714 LEU A N 1
ATOM 5629 C CA . LEU A 1 714 ? -34.632 -16.564 33.121 1.00 82.56 714 LEU A CA 1
ATOM 5630 C C . LEU A 1 714 ? -35.889 -17.317 33.567 1.00 82.56 714 LEU A C 1
ATOM 5632 O O . LEU A 1 714 ? -36.943 -17.155 32.943 1.00 82.56 714 LEU A O 1
ATOM 5636 N N . PRO A 1 715 ? -35.815 -18.119 34.642 1.00 78.69 715 PRO A N 1
ATOM 5637 C CA . PRO A 1 715 ? -36.989 -18.792 35.163 1.00 78.69 715 PRO A CA 1
ATOM 5638 C C . PRO A 1 715 ? -37.970 -17.771 35.747 1.00 78.69 715 PRO A C 1
ATOM 5640 O O . PRO A 1 715 ? -37.592 -16.856 36.465 1.00 78.69 715 PRO A O 1
ATOM 5643 N N . ASP A 1 716 ? -39.262 -17.982 35.520 1.00 71.94 716 ASP A N 1
ATOM 5644 C CA . ASP A 1 716 ? -40.332 -17.203 36.162 1.00 71.94 716 ASP A CA 1
ATOM 5645 C C . ASP A 1 716 ? -40.517 -17.541 37.656 1.00 71.94 716 ASP A C 1
ATOM 5647 O O . ASP A 1 716 ? -41.429 -17.042 38.328 1.00 71.94 716 ASP A O 1
ATOM 5651 N N . ASP A 1 717 ? -39.683 -18.447 38.171 1.00 71.25 717 ASP A N 1
ATOM 5652 C CA . ASP A 1 717 ? -39.749 -18.945 39.537 1.00 71.25 717 ASP A CA 1
ATOM 5653 C C . ASP A 1 717 ? -39.065 -18.055 40.569 1.00 71.25 717 ASP A C 1
ATOM 5655 O O . ASP A 1 717 ? -39.396 -18.129 41.754 1.00 71.25 717 ASP A O 1
ATOM 5659 N N . ASP A 1 718 ? -38.168 -17.178 40.133 1.00 76.44 718 ASP A N 1
ATOM 5660 C CA . ASP A 1 718 ? -37.474 -16.245 41.001 1.00 76.44 718 ASP A CA 1
ATOM 5661 C C . ASP A 1 718 ? -37.988 -14.803 40.828 1.00 76.44 718 ASP A C 1
ATOM 5663 O O . ASP A 1 718 ? -38.608 -14.431 39.832 1.00 76.44 718 ASP A O 1
ATOM 5667 N N . ALA A 1 719 ? -37.787 -13.968 41.853 1.00 77.62 719 ALA A N 1
ATOM 5668 C CA . ALA A 1 719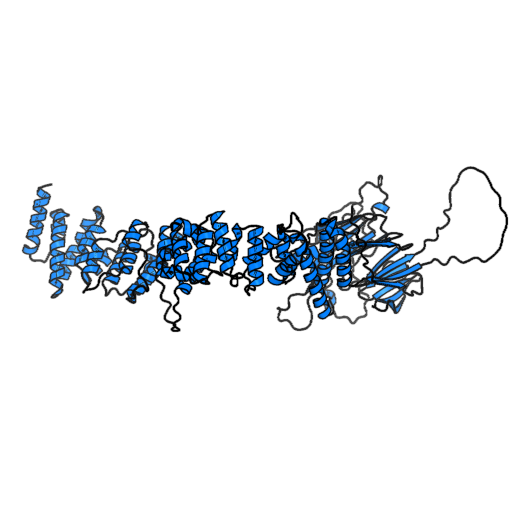 ? -38.197 -12.562 41.794 1.00 77.62 719 ALA A CA 1
ATOM 5669 C C . ALA A 1 719 ? -37.492 -11.756 40.683 1.00 77.62 719 ALA A C 1
ATOM 5671 O O . ALA A 1 719 ? -38.179 -10.975 40.018 1.00 77.62 719 ALA A O 1
ATOM 5672 N N . PRO A 1 720 ? -36.177 -11.933 40.427 1.00 79.56 720 PRO A N 1
ATOM 5673 C CA . PRO A 1 720 ? -35.497 -11.298 39.300 1.00 79.56 720 PRO A CA 1
ATOM 5674 C C . PRO A 1 720 ? -36.128 -11.639 37.947 1.00 79.56 720 PRO A C 1
ATOM 5676 O O . PRO A 1 720 ? -36.466 -10.724 37.197 1.00 79.56 720 PRO A O 1
ATOM 5679 N N . GLY A 1 721 ? -36.365 -12.916 37.651 1.00 82.88 721 GLY A N 1
ATOM 5680 C CA . GLY A 1 721 ? -37.003 -13.366 36.421 1.00 82.88 721 GLY A CA 1
ATOM 5681 C C . GLY A 1 721 ? -38.431 -12.849 36.312 1.00 82.88 721 GLY A C 1
ATOM 5682 O O . GLY A 1 721 ? -38.759 -12.177 35.332 1.00 82.88 721 GLY A O 1
ATOM 5683 N N . LEU A 1 722 ? -39.249 -13.027 37.358 1.00 83.75 722 LEU A N 1
ATOM 5684 C CA . LEU A 1 722 ? -40.620 -12.506 37.400 1.00 83.75 722 LEU A CA 1
ATOM 5685 C C . LEU A 1 722 ? -40.671 -11.001 37.093 1.00 83.75 722 LEU A C 1
ATOM 5687 O O . LEU A 1 722 ? -41.512 -10.564 36.307 1.00 83.75 722 LEU A O 1
ATOM 5691 N N . SER A 1 723 ? -39.763 -10.209 37.672 1.00 87.50 723 SER A N 1
ATOM 5692 C CA . SER A 1 723 ? -39.712 -8.759 37.460 1.00 87.50 723 SER A CA 1
ATOM 5693 C C . SER A 1 723 ? -39.430 -8.375 35.998 1.00 87.50 723 SER A C 1
ATOM 5695 O O . SER A 1 723 ? -40.073 -7.470 35.467 1.00 87.50 723 SER A O 1
ATOM 5697 N N . VAL A 1 724 ? -38.516 -9.085 35.326 1.00 86.69 724 VAL A N 1
ATOM 5698 C CA . VAL A 1 724 ? -38.106 -8.817 33.939 1.00 86.69 724 VAL A CA 1
ATOM 5699 C C . VAL A 1 724 ? -39.198 -9.254 32.962 1.00 86.69 724 VAL A C 1
ATOM 5701 O O . VAL A 1 724 ? -39.558 -8.494 32.059 1.00 86.69 724 VAL A O 1
ATOM 5704 N N . HIS A 1 725 ? -39.774 -10.441 33.167 1.00 85.56 725 HIS A N 1
ATOM 5705 C CA . HIS A 1 725 ? -40.856 -10.965 32.334 1.00 85.56 725 HIS A CA 1
ATOM 5706 C C . HIS A 1 725 ? -42.118 -10.106 32.418 1.00 85.56 725 HIS A C 1
ATOM 5708 O O . HIS A 1 725 ? -42.708 -9.759 31.394 1.00 85.56 725 HIS A O 1
ATOM 5714 N N . VAL A 1 726 ? -42.512 -9.708 33.632 1.00 86.44 726 VAL A N 1
ATOM 5715 C CA . VAL A 1 726 ? -43.663 -8.820 33.838 1.00 86.44 726 VAL A CA 1
ATOM 5716 C C . VAL A 1 726 ? -43.439 -7.467 33.162 1.00 86.44 726 VAL A C 1
ATOM 5718 O O . VAL A 1 726 ? -44.349 -6.941 32.520 1.00 86.44 726 VAL A O 1
ATOM 5721 N N . LEU A 1 727 ? -42.232 -6.907 33.250 1.00 86.12 727 LEU A N 1
ATOM 5722 C CA . LEU A 1 727 ? -41.897 -5.632 32.619 1.00 86.12 727 LEU A CA 1
ATOM 5723 C C . LEU A 1 727 ? -41.966 -5.725 31.084 1.00 86.12 727 LEU A C 1
ATOM 5725 O O . LEU A 1 727 ? -42.567 -4.858 30.445 1.00 86.12 727 LEU A O 1
ATOM 5729 N N . CYS A 1 728 ? -41.456 -6.810 30.495 1.00 86.12 728 CYS A N 1
ATOM 5730 C CA . CYS A 1 728 ? -41.560 -7.052 29.055 1.00 86.12 728 CYS A CA 1
ATOM 5731 C C . CYS A 1 728 ? -43.024 -7.198 28.598 1.00 86.12 728 CYS A C 1
ATOM 5733 O O . CYS A 1 728 ? -43.455 -6.496 27.682 1.00 86.12 728 CYS A O 1
ATOM 5735 N N . ALA A 1 729 ? -43.820 -8.029 29.278 1.00 84.62 729 ALA A N 1
ATOM 5736 C CA . ALA A 1 729 ? -45.239 -8.226 28.965 1.00 84.62 729 ALA A CA 1
ATOM 5737 C C . ALA A 1 729 ? -46.061 -6.930 29.118 1.00 84.62 729 ALA A C 1
ATOM 5739 O O . ALA A 1 729 ? -46.934 -6.628 28.302 1.00 84.62 729 ALA A O 1
ATOM 5740 N N . THR A 1 730 ? -45.720 -6.095 30.105 1.00 84.00 730 THR A N 1
ATOM 5741 C CA . THR A 1 730 ? -46.338 -4.773 30.297 1.00 84.00 730 THR A CA 1
ATOM 5742 C C . THR A 1 730 ? -46.099 -3.865 29.093 1.00 84.00 730 THR A C 1
ATOM 5744 O O . THR A 1 730 ? -47.025 -3.210 28.615 1.00 84.00 730 THR A O 1
ATOM 5747 N N . ARG A 1 731 ? -44.877 -3.849 28.548 1.00 80.81 731 ARG A N 1
ATOM 5748 C CA . ARG A 1 731 ? -44.545 -3.051 27.358 1.00 80.81 731 ARG A CA 1
ATOM 5749 C C . ARG A 1 731 ? -45.163 -3.573 26.065 1.00 80.81 731 ARG A C 1
ATOM 5751 O O . ARG A 1 731 ? -45.377 -2.783 25.149 1.00 80.81 731 ARG A O 1
ATOM 5758 N N . LEU A 1 732 ? -45.481 -4.864 25.999 1.00 83.75 732 LEU A N 1
ATOM 5759 C CA . LEU A 1 732 ? -46.241 -5.465 24.898 1.00 83.75 732 LEU A CA 1
ATOM 5760 C C . LEU A 1 732 ? -47.753 -5.189 24.993 1.00 83.75 732 LEU A C 1
ATOM 5762 O O . LEU A 1 732 ? -48.487 -5.490 24.054 1.00 83.75 732 LEU A O 1
ATOM 5766 N N . GLY A 1 733 ? -48.218 -4.576 26.088 1.00 78.50 733 GLY A N 1
ATOM 5767 C CA . GLY A 1 733 ? -49.630 -4.269 26.319 1.00 78.50 733 GLY A CA 1
ATOM 5768 C C . GLY A 1 733 ? -50.437 -5.440 26.889 1.00 78.50 733 GLY A C 1
ATOM 5769 O O . GLY A 1 733 ? -51.664 -5.371 26.931 1.00 78.50 733 GLY A O 1
ATOM 5770 N N . GLU A 1 734 ? -49.777 -6.498 27.366 1.00 82.38 734 GLU A N 1
ATOM 5771 C CA . GLU A 1 734 ? -50.403 -7.711 27.910 1.00 82.38 734 GLU A CA 1
ATOM 5772 C C . GLU A 1 734 ? -50.755 -7.560 29.403 1.00 82.38 734 GLU A C 1
ATOM 5774 O O . GLU A 1 734 ? -50.468 -8.421 30.237 1.00 82.38 734 GLU A O 1
ATOM 5779 N N . CYS A 1 735 ? -51.393 -6.444 29.768 1.00 75.31 735 CYS A N 1
ATOM 5780 C CA . CYS A 1 735 ? -51.658 -6.096 31.168 1.00 75.31 735 CYS A CA 1
ATOM 5781 C C . CYS A 1 735 ? -52.520 -7.134 31.905 1.00 75.31 735 CYS A C 1
ATOM 5783 O O . CYS A 1 735 ? -52.383 -7.292 33.117 1.00 75.31 735 CYS A O 1
ATOM 5785 N N . GLU A 1 736 ? -53.407 -7.845 31.202 1.00 73.62 736 GLU A N 1
ATOM 5786 C CA . GLU A 1 736 ? -54.235 -8.900 31.803 1.00 73.62 736 GLU A CA 1
ATOM 5787 C C . GLU A 1 736 ? -53.390 -10.106 32.222 1.00 73.62 736 GLU A C 1
ATOM 5789 O O . GLU A 1 736 ? -53.488 -10.556 33.360 1.00 73.62 736 GLU A O 1
ATOM 5794 N N . HIS A 1 737 ? -52.491 -10.553 31.342 1.00 79.50 737 HIS A N 1
ATOM 5795 C CA . HIS A 1 737 ? -51.587 -11.665 31.622 1.00 79.50 737 HIS A CA 1
ATOM 5796 C C . HIS A 1 737 ? -50.618 -11.330 32.764 1.00 79.50 737 HIS A C 1
ATOM 5798 O O . HIS A 1 737 ? -50.407 -12.137 33.668 1.00 79.50 737 HIS A O 1
ATOM 5804 N N . VAL A 1 738 ? -50.097 -10.097 32.778 1.00 81.56 738 VAL A N 1
ATOM 5805 C CA . VAL A 1 738 ? -49.287 -9.572 33.886 1.00 81.56 738 VAL A CA 1
ATOM 5806 C C . VAL A 1 738 ? -50.059 -9.590 35.203 1.00 81.56 738 VAL A C 1
ATOM 5808 O O . VAL A 1 738 ? -49.520 -9.999 36.228 1.00 81.56 738 VAL A O 1
ATOM 5811 N N . THR A 1 739 ? -51.321 -9.161 35.182 1.00 77.19 739 THR A N 1
ATOM 5812 C CA . THR A 1 739 ? -52.167 -9.112 36.378 1.00 77.19 739 THR A CA 1
ATOM 5813 C C . THR A 1 739 ? -52.365 -10.507 36.963 1.00 77.19 739 THR A C 1
ATOM 5815 O O . THR A 1 739 ? -52.175 -10.694 38.163 1.00 77.19 739 THR A O 1
ATOM 5818 N N . ASP A 1 740 ? -52.688 -11.491 36.123 1.00 76.69 740 ASP A N 1
ATOM 5819 C CA . ASP A 1 740 ? -52.856 -12.879 36.556 1.00 76.69 740 ASP A CA 1
ATOM 5820 C C . ASP A 1 740 ? -51.566 -13.446 37.152 1.00 76.69 740 ASP A C 1
ATOM 5822 O O . ASP A 1 740 ? -51.601 -14.034 38.234 1.00 76.69 740 ASP A O 1
ATOM 5826 N N . ARG A 1 741 ? -50.429 -13.183 36.499 1.00 80.19 741 ARG A N 1
ATOM 5827 C CA . ARG A 1 741 ? -49.104 -13.641 36.927 1.00 80.19 741 ARG A CA 1
ATOM 5828 C C . ARG A 1 741 ? -48.652 -12.999 38.244 1.00 80.19 741 ARG A C 1
ATOM 5830 O O . ARG A 1 741 ? -48.095 -13.683 39.101 1.00 80.19 741 ARG A O 1
ATOM 5837 N N . LEU A 1 742 ? -48.917 -11.705 38.441 1.00 79.44 742 LEU A N 1
ATOM 5838 C CA . LEU A 1 742 ? -48.649 -11.016 39.707 1.00 79.44 742 LEU A CA 1
ATOM 5839 C C . LEU A 1 742 ? -49.569 -11.516 40.825 1.00 79.44 742 LEU A C 1
ATOM 5841 O O . LEU A 1 742 ? -49.103 -11.721 41.938 1.00 79.44 742 LEU A O 1
ATOM 5845 N N . LEU A 1 743 ? -50.847 -11.772 40.547 1.00 77.00 743 LEU A N 1
ATOM 5846 C CA . LEU A 1 743 ? -51.769 -12.346 41.530 1.00 77.00 743 LEU A CA 1
ATOM 5847 C C . LEU A 1 743 ? -51.378 -13.769 41.961 1.00 77.00 743 LEU A C 1
ATOM 5849 O O . LEU A 1 743 ? -51.636 -14.136 43.105 1.00 77.00 743 LEU A O 1
ATOM 5853 N N . ASP A 1 744 ? -50.749 -14.549 41.081 1.00 75.56 744 ASP A N 1
ATOM 5854 C CA . ASP A 1 744 ? -50.281 -15.904 41.401 1.00 75.56 744 ASP A CA 1
ATOM 5855 C C . ASP A 1 744 ? -48.964 -15.921 42.190 1.00 75.56 744 ASP A C 1
ATOM 5857 O O . ASP A 1 744 ? -48.717 -16.856 42.949 1.00 75.56 744 ASP A O 1
ATOM 5861 N N . ARG A 1 745 ? -48.092 -14.919 42.002 1.00 75.44 745 ARG A N 1
ATOM 5862 C CA . ARG A 1 745 ? -46.692 -14.980 42.476 1.00 75.44 745 ARG A CA 1
ATOM 5863 C C . ARG A 1 745 ? -46.265 -13.838 43.393 1.00 75.44 745 ARG A C 1
ATOM 5865 O O . ARG A 1 745 ? -45.408 -14.047 44.243 1.00 75.44 745 ARG A O 1
ATOM 5872 N N . CYS A 1 746 ? -46.833 -12.643 43.237 1.00 75.50 746 CYS A N 1
ATOM 5873 C CA . CYS A 1 746 ? -46.520 -11.463 44.049 1.00 75.50 746 CYS A CA 1
ATOM 5874 C C . CYS A 1 746 ? -47.727 -10.495 44.159 1.00 75.50 746 CYS A C 1
ATOM 5876 O O . CYS A 1 746 ? -47.713 -9.409 43.562 1.00 75.50 746 CYS A O 1
ATOM 5878 N N . PRO A 1 747 ? -48.776 -10.845 44.937 1.00 74.25 747 PRO A N 1
ATOM 5879 C CA . PRO A 1 747 ? -50.012 -10.054 45.021 1.00 74.25 747 PRO A CA 1
ATOM 5880 C C . PRO A 1 747 ? -49.818 -8.618 45.531 1.00 74.25 747 PRO A C 1
ATOM 5882 O O . PRO A 1 747 ? -50.601 -7.726 45.209 1.00 74.25 747 PRO A O 1
ATOM 5885 N N . GLU A 1 748 ? -48.759 -8.379 46.306 1.00 74.94 748 GLU A N 1
ATOM 5886 C CA . GLU A 1 748 ? -48.389 -7.074 46.873 1.00 74.94 748 GLU A CA 1
ATOM 5887 C C . GLU A 1 748 ? -48.031 -6.040 45.792 1.00 74.94 748 GLU A C 1
ATOM 5889 O O . GLU A 1 748 ? -48.260 -4.845 45.969 1.00 74.94 748 GLU A O 1
ATOM 5894 N N . ALA A 1 749 ? -47.526 -6.489 44.638 1.00 77.50 749 ALA A N 1
ATOM 5895 C CA . ALA A 1 749 ? -47.111 -5.611 43.543 1.00 77.50 749 ALA A CA 1
ATOM 5896 C C . ALA A 1 749 ? -48.266 -5.204 42.611 1.00 77.50 749 ALA A C 1
ATOM 5898 O O . ALA A 1 749 ? -48.129 -4.241 41.857 1.00 77.50 749 ALA A O 1
ATOM 5899 N N . VAL A 1 750 ? -49.417 -5.888 42.679 1.00 78.81 750 VAL A N 1
ATOM 5900 C CA . VAL A 1 750 ? -50.576 -5.662 41.792 1.00 78.81 750 VAL A CA 1
ATOM 5901 C C . VAL A 1 750 ? -51.127 -4.243 41.930 1.00 78.81 750 VAL A C 1
ATOM 5903 O O . VAL A 1 750 ? -51.479 -3.609 40.936 1.00 78.81 750 VAL A O 1
ATOM 5906 N N . LEU A 1 751 ? -51.176 -3.717 43.155 1.00 75.06 751 LEU A N 1
ATOM 5907 C CA . LEU A 1 751 ? -51.699 -2.380 43.436 1.00 75.06 751 LEU A CA 1
ATOM 5908 C C . LEU A 1 751 ? -50.763 -1.250 42.979 1.00 75.06 751 LEU A C 1
ATOM 5910 O O . LEU A 1 751 ? -51.215 -0.357 42.258 1.00 75.06 751 LEU A O 1
ATOM 5914 N N . PRO A 1 752 ? -49.464 -1.268 43.327 1.00 76.06 752 PRO A N 1
ATOM 5915 C CA . PRO A 1 752 ? -48.485 -0.362 42.735 1.00 76.06 752 PRO A CA 1
ATOM 5916 C C . PRO A 1 752 ? -48.445 -0.427 41.197 1.00 76.06 752 PRO A C 1
ATOM 5918 O O . PRO A 1 752 ? -48.360 0.613 40.539 1.00 76.06 752 PRO A O 1
ATOM 5921 N N . PHE A 1 753 ? -48.557 -1.628 40.617 1.00 77.38 753 PHE A N 1
ATOM 5922 C CA . PHE A 1 753 ? -48.600 -1.837 39.168 1.00 77.38 753 PHE A CA 1
ATOM 5923 C C . PHE A 1 753 ? -49.800 -1.119 38.535 1.00 77.38 753 PHE A C 1
ATOM 5925 O O . PHE A 1 753 ? -49.618 -0.280 37.647 1.00 77.38 753 PHE A O 1
ATOM 5932 N N . ALA A 1 754 ? -51.000 -1.357 39.074 1.00 73.75 754 ALA A N 1
ATOM 5933 C CA . ALA A 1 754 ? -52.249 -0.722 38.657 1.00 73.75 754 ALA A CA 1
ATOM 5934 C C . ALA A 1 754 ? -52.156 0.799 38.556 1.00 73.75 754 ALA A C 1
ATOM 5936 O O . ALA A 1 754 ? -52.553 1.396 37.558 1.00 73.75 754 ALA A O 1
ATOM 5937 N N . ASN A 1 755 ? -51.622 1.420 39.607 1.00 73.75 755 ASN A N 1
ATOM 5938 C CA . ASN A 1 755 ? -51.572 2.870 39.733 1.00 73.75 755 ASN A CA 1
ATOM 5939 C C . ASN A 1 755 ? -50.574 3.511 38.760 1.00 73.75 755 ASN A C 1
ATOM 5941 O O . ASN A 1 755 ? -50.745 4.672 38.399 1.00 73.75 755 ASN A O 1
ATOM 5945 N N . SER A 1 756 ? -49.537 2.779 38.345 1.00 72.44 756 SER A N 1
ATOM 5946 C CA . SER A 1 756 ? -48.460 3.312 37.500 1.00 72.44 756 SER A CA 1
ATOM 5947 C C . SER A 1 756 ? -48.697 3.146 35.995 1.00 72.44 756 SER A C 1
ATOM 5949 O O . SER A 1 756 ? -48.348 4.036 35.224 1.00 72.44 756 SER A O 1
ATOM 5951 N N .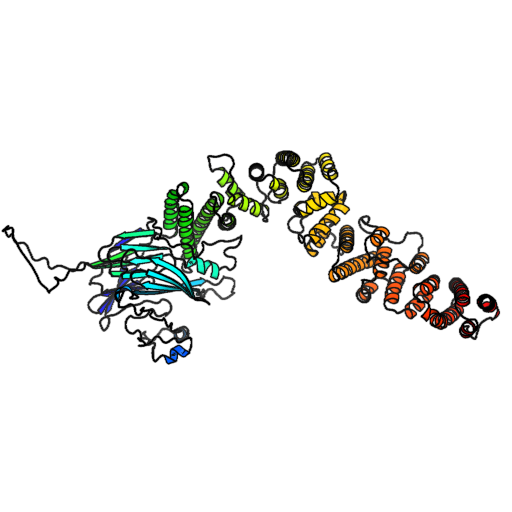 VAL A 1 757 ? -49.285 2.023 35.568 1.00 67.81 757 VAL A N 1
ATOM 5952 C CA . VAL A 1 757 ? -49.445 1.676 34.143 1.00 67.81 757 VAL A CA 1
ATOM 5953 C C . VAL A 1 757 ? -50.766 2.205 33.575 1.00 67.81 757 VAL A C 1
ATOM 5955 O O . VAL A 1 757 ? -50.877 2.466 32.377 1.00 67.81 757 VAL A O 1
ATOM 5958 N N . MET A 1 758 ? -51.780 2.408 34.421 1.00 64.81 758 MET A N 1
ATOM 5959 C CA . MET A 1 758 ? -53.127 2.745 33.964 1.00 64.81 758 MET A CA 1
ATOM 5960 C C . MET A 1 758 ? -53.361 4.257 33.930 1.00 64.81 758 MET A C 1
ATOM 5962 O O . MET A 1 758 ? -53.631 4.889 34.953 1.00 64.81 758 MET A O 1
ATOM 5966 N N . GLN A 1 759 ? -53.328 4.822 32.720 1.00 57.56 759 GLN A N 1
ATOM 5967 C CA . GLN A 1 759 ? -53.840 6.164 32.429 1.00 57.56 759 GLN A CA 1
ATOM 5968 C C . GLN A 1 759 ? -55.293 6.299 32.934 1.00 57.56 759 GLN A C 1
ATOM 5970 O O . GLN A 1 759 ? -56.090 5.365 32.795 1.00 57.56 759 GLN A O 1
ATOM 5975 N N . GLN A 1 760 ? -55.634 7.457 33.517 1.00 53.06 760 GLN A N 1
ATOM 5976 C CA . GLN A 1 760 ? -56.880 7.709 34.267 1.00 53.06 760 GLN A CA 1
ATOM 5977 C C . GLN A 1 760 ? -58.176 7.274 33.548 1.00 53.06 760 GLN A C 1
ATOM 5979 O O . GLN A 1 760 ? -59.134 6.887 34.210 1.00 53.06 760 GLN A O 1
ATOM 5984 N N . GLU A 1 761 ? -58.212 7.260 32.213 1.00 48.38 761 GLU A N 1
ATOM 5985 C CA . GLU A 1 761 ? -59.422 6.954 31.434 1.00 48.38 761 GLU A CA 1
ATOM 5986 C C . GLU A 1 761 ? -59.829 5.465 31.416 1.00 48.38 761 GLU A C 1
ATOM 5988 O O . GLU A 1 761 ? -61.005 5.163 31.216 1.00 48.38 761 GLU A O 1
ATOM 5993 N N . LYS A 1 762 ? -58.907 4.512 31.646 1.00 56.94 762 LYS A N 1
ATOM 5994 C CA . LYS A 1 762 ? -59.199 3.056 31.582 1.00 56.94 762 LYS A CA 1
ATOM 5995 C C . LYS A 1 762 ? -59.280 2.359 32.945 1.00 56.94 762 LYS A C 1
ATOM 5997 O O . LYS A 1 762 ? -59.615 1.175 33.003 1.00 56.94 762 LYS A O 1
ATOM 6002 N N . GLN A 1 763 ? -59.020 3.074 34.041 1.00 62.69 763 GLN A N 1
ATOM 6003 C CA . GLN A 1 763 ? -59.016 2.500 35.393 1.00 62.69 763 GLN A CA 1
ATOM 6004 C C . GLN A 1 763 ? -60.333 1.800 35.794 1.00 62.69 763 GLN A C 1
ATOM 6006 O O . GLN A 1 763 ? -60.260 0.688 36.324 1.00 62.69 763 GLN A O 1
ATOM 6011 N N . PRO A 1 764 ? -61.540 2.346 35.522 1.00 63.06 764 PRO A N 1
ATOM 6012 C CA . PRO A 1 764 ? -62.787 1.737 35.999 1.00 63.06 764 PRO A CA 1
ATOM 6013 C C . PRO A 1 764 ? -63.092 0.357 35.402 1.00 63.06 764 PRO A C 1
ATOM 6015 O O . PRO A 1 764 ? -63.647 -0.508 36.079 1.00 63.06 764 PRO A O 1
ATOM 6018 N N . LEU A 1 765 ? -62.714 0.136 34.139 1.00 63.72 765 LEU A N 1
ATOM 6019 C CA . LEU A 1 765 ? -62.922 -1.131 33.429 1.00 63.72 765 LEU A CA 1
ATOM 6020 C C . LEU A 1 765 ? -62.019 -2.247 33.958 1.00 63.72 765 LEU A C 1
ATOM 6022 O O . LEU A 1 765 ? -62.399 -3.414 33.951 1.00 63.72 765 LEU A O 1
ATOM 6026 N N . TRP A 1 766 ? -60.834 -1.890 34.443 1.00 67.56 766 TRP A N 1
ATOM 6027 C CA . TRP A 1 766 ? -59.908 -2.858 35.006 1.00 67.56 766 TRP A CA 1
ATOM 6028 C C . TRP A 1 766 ? -60.291 -3.248 36.431 1.00 67.56 766 TRP A C 1
ATOM 6030 O O . TRP A 1 766 ? -60.316 -4.436 36.743 1.00 67.56 766 TRP A O 1
ATOM 6040 N N . TRP A 1 767 ? -60.714 -2.292 37.268 1.00 70.88 767 TRP A N 1
ATOM 6041 C CA . TRP A 1 767 ? -61.263 -2.606 38.593 1.00 70.88 767 TRP A CA 1
ATOM 6042 C C . TRP A 1 767 ? -62.506 -3.504 38.503 1.00 70.88 767 TRP A C 1
ATOM 6044 O O . TRP A 1 767 ? -62.652 -4.408 39.326 1.00 70.88 767 TRP A O 1
ATOM 6054 N N . LYS A 1 768 ? -63.327 -3.331 37.450 1.00 66.88 768 LYS A N 1
ATOM 6055 C CA . LYS A 1 768 ? -64.447 -4.223 37.083 1.00 66.88 768 LYS A CA 1
ATOM 6056 C C . LYS A 1 768 ? -64.033 -5.691 36.892 1.00 66.88 768 LYS A C 1
ATOM 6058 O O . LYS A 1 768 ? -64.864 -6.566 37.103 1.00 66.88 768 LYS A O 1
ATOM 6063 N N . LYS A 1 769 ? -62.776 -5.973 36.526 1.00 68.88 769 LYS A N 1
ATOM 6064 C CA . LYS A 1 769 ? -62.256 -7.328 36.256 1.00 68.88 769 LYS A CA 1
ATOM 6065 C C . LYS A 1 769 ? -61.318 -7.851 37.352 1.00 68.88 769 LYS A C 1
ATOM 6067 O O . LYS A 1 769 ? -61.417 -9.016 37.724 1.00 68.88 769 LYS A O 1
ATOM 6072 N N . LEU A 1 770 ? -60.460 -6.999 37.916 1.00 72.75 770 LEU A N 1
ATOM 6073 C CA . LEU A 1 770 ? -59.503 -7.366 38.964 1.00 72.75 770 LEU A CA 1
ATOM 6074 C C . LEU A 1 770 ? -60.190 -7.700 40.294 1.00 72.75 770 LEU A C 1
ATOM 6076 O O . LEU A 1 770 ? -59.828 -8.679 40.946 1.00 72.75 770 LEU A O 1
ATOM 6080 N N . LEU A 1 771 ? -61.157 -6.880 40.721 1.00 74.25 771 LEU A N 1
ATOM 6081 C CA . LEU A 1 771 ? -61.778 -7.041 42.036 1.00 74.25 771 LEU A CA 1
ATOM 6082 C C . LEU A 1 771 ? -62.538 -8.379 42.155 1.00 74.25 771 LEU A C 1
ATOM 6084 O O . LEU A 1 771 ? -62.312 -9.082 43.144 1.00 74.25 771 LEU A O 1
ATOM 6088 N N . PRO A 1 772 ? -63.344 -8.806 41.156 1.00 73.12 772 PRO A N 1
ATOM 6089 C CA . PRO A 1 772 ? -63.938 -10.143 41.159 1.00 73.12 772 PRO A CA 1
ATOM 6090 C C . PRO A 1 772 ? -62.899 -11.271 41.210 1.00 73.12 772 PRO A C 1
ATOM 6092 O O . PRO A 1 772 ? -63.104 -12.260 41.915 1.00 73.12 772 PRO A O 1
ATOM 6095 N N . GLU A 1 773 ? -61.769 -11.117 40.517 1.00 71.44 773 GLU A N 1
ATOM 6096 C CA . GLU A 1 773 ? -60.716 -12.134 40.447 1.00 71.44 773 GLU A CA 1
ATOM 6097 C C . GLU A 1 773 ? -59.949 -12.282 41.775 1.00 71.44 773 GLU A C 1
ATOM 6099 O O . GLU A 1 773 ? -59.749 -13.398 42.262 1.00 71.44 773 GLU A O 1
ATOM 6104 N N . LEU A 1 774 ? -59.626 -11.169 42.445 1.00 73.31 774 LEU A N 1
ATOM 6105 C CA . LEU A 1 774 ? -59.089 -11.157 43.814 1.00 73.31 774 LEU A CA 1
ATOM 6106 C C . LEU A 1 774 ? -60.069 -11.788 44.818 1.00 73.31 774 LEU A C 1
ATOM 6108 O O . LEU A 1 774 ? -59.677 -12.602 45.662 1.00 73.31 774 LEU A O 1
ATOM 6112 N N . CYS A 1 775 ? -61.361 -11.457 44.718 1.00 72.62 775 CYS A N 1
ATOM 6113 C CA . CYS A 1 775 ? -62.412 -12.063 45.538 1.00 72.62 775 CYS A CA 1
ATOM 6114 C C . CYS A 1 775 ? -62.583 -13.567 45.266 1.00 72.62 775 CYS A C 1
ATOM 6116 O O . CYS A 1 775 ? -62.968 -14.310 46.168 1.00 72.62 775 CYS A O 1
ATOM 6118 N N . ARG A 1 776 ? -62.292 -14.039 44.048 1.00 73.75 776 ARG A N 1
ATOM 6119 C CA . ARG A 1 776 ? -62.313 -15.464 43.691 1.00 73.75 776 ARG A CA 1
ATOM 6120 C C . ARG A 1 776 ? -61.111 -16.211 44.271 1.00 73.75 776 ARG A C 1
ATOM 6122 O O . ARG A 1 776 ? -61.301 -17.261 44.881 1.00 73.75 776 ARG A O 1
ATOM 6129 N N . ARG A 1 777 ? -59.889 -15.681 44.139 1.00 71.31 777 ARG A N 1
ATOM 6130 C CA . ARG A 1 777 ? -58.658 -16.353 44.615 1.00 71.31 777 ARG A CA 1
ATOM 6131 C C . ARG A 1 777 ? -58.542 -16.394 46.142 1.00 71.31 777 ARG A C 1
ATOM 6133 O O . ARG A 1 777 ? -58.127 -17.410 46.694 1.00 71.31 777 ARG A O 1
ATOM 6140 N N . THR A 1 778 ? -59.029 -15.368 46.842 1.00 70.88 778 THR A N 1
ATOM 6141 C CA . THR A 1 778 ? -59.126 -15.364 48.321 1.00 70.88 778 THR A CA 1
ATOM 6142 C C . THR A 1 778 ? -60.065 -16.446 48.882 1.00 70.88 778 THR A C 1
ATOM 6144 O O . THR A 1 778 ? -59.907 -16.880 50.023 1.00 70.88 778 THR A O 1
ATOM 6147 N N . LYS A 1 779 ? -61.020 -16.956 48.089 1.00 67.38 779 LYS A N 1
ATOM 6148 C CA . LYS A 1 779 ? -61.902 -18.065 48.501 1.00 67.38 779 LYS A CA 1
ATOM 6149 C C . LYS A 1 779 ? -61.207 -19.440 48.467 1.00 67.38 779 LYS A C 1
ATOM 6151 O O . LYS A 1 779 ? -61.674 -20.347 49.149 1.00 67.38 779 LYS A O 1
ATOM 6156 N N . GLY A 1 780 ? -60.128 -19.607 47.690 1.00 58.41 780 GLY A N 1
ATOM 6157 C CA . GLY A 1 780 ? -59.546 -20.919 47.357 1.00 58.41 780 GLY A CA 1
ATOM 6158 C C . GLY A 1 780 ? -58.242 -21.317 48.066 1.00 58.41 780 GLY A C 1
ATOM 6159 O O . GLY A 1 780 ? -57.918 -22.501 48.080 1.00 58.41 780 GLY A O 1
ATOM 6160 N N . ALA A 1 781 ? -57.491 -20.385 48.663 1.00 46.88 781 ALA A N 1
ATOM 6161 C CA . ALA A 1 781 ? -56.145 -20.660 49.188 1.00 46.88 781 ALA A CA 1
ATOM 6162 C C . ALA A 1 781 ? -56.106 -20.807 50.728 1.00 46.88 781 ALA A C 1
ATOM 6164 O O . ALA A 1 781 ? -56.658 -19.991 51.464 1.00 46.88 781 ALA A O 1
ATOM 6165 N N . GLY A 1 782 ? -55.417 -21.825 51.260 1.00 59.75 782 GLY A N 1
ATOM 6166 C CA . GLY A 1 782 ? -54.966 -21.835 52.667 1.00 59.75 782 GLY A CA 1
ATOM 6167 C C . GLY A 1 782 ? -53.916 -20.737 52.940 1.00 59.75 782 GLY A C 1
ATOM 6168 O O . GLY A 1 782 ? -53.706 -19.904 52.079 1.00 59.75 782 GLY A O 1
ATOM 6169 N N . ARG A 1 783 ? -53.292 -20.703 54.138 1.00 47.19 783 ARG A N 1
ATOM 6170 C CA . ARG A 1 783 ? -52.203 -19.806 54.662 1.00 47.19 783 ARG A CA 1
ATOM 6171 C C . ARG A 1 783 ? -51.711 -18.571 53.843 1.00 47.19 783 ARG A C 1
ATOM 6173 O O . ARG A 1 783 ? -51.593 -17.512 54.457 1.00 47.19 783 ARG A O 1
ATOM 6180 N N . GLU A 1 784 ? -51.474 -18.654 52.532 1.00 51.19 784 GLU A N 1
ATOM 6181 C CA . GLU A 1 784 ? -51.310 -17.545 51.553 1.00 51.19 784 GLU A CA 1
ATOM 6182 C C . GLU A 1 784 ? -52.477 -16.535 51.541 1.00 51.19 784 GLU A C 1
ATOM 6184 O O . GLU A 1 784 ? -52.341 -15.389 51.112 1.00 51.19 784 GLU A O 1
ATOM 6189 N N . ASN A 1 785 ? -53.617 -16.924 52.111 1.00 61.12 785 ASN A N 1
ATOM 6190 C CA . ASN A 1 785 ? -54.811 -16.095 52.201 1.00 61.12 785 ASN A CA 1
ATOM 6191 C C . ASN A 1 785 ? -54.607 -14.770 52.967 1.00 61.12 785 ASN A C 1
ATOM 6193 O O . ASN A 1 785 ? -55.333 -13.812 52.735 1.00 61.12 785 ASN A O 1
ATOM 6197 N N . ARG A 1 786 ? -53.616 -14.657 53.868 1.00 65.62 786 ARG A N 1
ATOM 6198 C CA . ARG A 1 786 ? -53.381 -13.398 54.608 1.00 65.62 786 ARG A CA 1
ATOM 6199 C C . ARG A 1 786 ? -52.901 -12.252 53.714 1.00 65.62 786 ARG A C 1
ATOM 6201 O O . ARG A 1 786 ? -53.392 -11.143 53.897 1.00 65.62 786 ARG A O 1
ATOM 6208 N N . ILE A 1 787 ? -51.995 -12.533 52.775 1.00 68.75 787 ILE A N 1
ATOM 6209 C CA . ILE A 1 787 ? -51.411 -11.531 51.867 1.00 68.75 787 ILE A CA 1
ATOM 6210 C C . ILE A 1 787 ? -52.450 -11.117 50.821 1.00 68.75 787 ILE A C 1
ATOM 6212 O O . ILE A 1 787 ? -52.693 -9.935 50.607 1.00 68.75 787 ILE A O 1
ATOM 6216 N N . LEU A 1 788 ? -53.169 -12.086 50.248 1.00 68.25 788 LEU A N 1
ATOM 6217 C CA . LEU A 1 788 ? -54.264 -11.806 49.315 1.00 68.25 788 LEU A CA 1
ATOM 6218 C C . LEU A 1 788 ? -55.408 -11.022 49.978 1.00 68.25 788 LEU A C 1
ATOM 6220 O O . LEU A 1 788 ? -55.988 -10.133 49.359 1.00 68.25 788 LEU A O 1
ATOM 6224 N N . VAL A 1 789 ? -55.717 -11.299 51.250 1.00 71.19 789 VAL A N 1
ATOM 6225 C CA . VAL A 1 789 ? -56.721 -10.541 52.015 1.00 71.19 789 VAL A CA 1
ATOM 6226 C C . VAL A 1 789 ? -56.235 -9.127 52.355 1.00 71.19 789 VAL A C 1
ATOM 6228 O O . VAL A 1 789 ? -57.057 -8.208 52.342 1.00 71.19 789 VAL A O 1
ATOM 6231 N N . SER A 1 790 ? -54.944 -8.904 52.640 1.00 74.31 790 SER A N 1
ATOM 6232 C CA . SER A 1 790 ? -54.408 -7.541 52.801 1.00 74.31 790 SER A CA 1
ATOM 6233 C C . SER A 1 790 ? -54.424 -6.771 51.482 1.00 74.31 790 SER A C 1
ATOM 6235 O O . SER A 1 790 ? -54.971 -5.669 51.453 1.00 74.31 790 SER A O 1
ATOM 6237 N N . SER A 1 791 ? -53.971 -7.379 50.381 1.00 72.00 791 SER A N 1
ATOM 6238 C CA . SER A 1 791 ? -54.044 -6.786 49.040 1.00 72.00 791 SER A CA 1
ATOM 6239 C C . SER A 1 791 ? -55.490 -6.478 48.636 1.00 72.00 791 SER A C 1
ATOM 6241 O O . SER A 1 791 ? -55.754 -5.418 48.076 1.00 72.00 791 SER A O 1
ATOM 6243 N N . LEU A 1 792 ? -56.463 -7.336 48.975 1.00 75.12 792 LEU A N 1
ATOM 6244 C CA . LEU A 1 792 ? -57.888 -7.083 48.730 1.00 75.12 792 LEU A CA 1
ATOM 6245 C C . LEU A 1 792 ? -58.414 -5.879 49.532 1.00 75.12 792 LEU A C 1
ATOM 6247 O O . LEU A 1 792 ? -59.139 -5.055 48.981 1.00 75.12 792 LEU A O 1
ATOM 6251 N N . LYS A 1 793 ? -58.052 -5.739 50.815 1.00 74.56 793 LYS A N 1
ATOM 6252 C CA . LYS A 1 793 ? -58.458 -4.583 51.642 1.00 74.56 793 LYS A CA 1
ATOM 6253 C C . LYS A 1 793 ? -57.866 -3.269 51.137 1.00 74.56 793 LYS A C 1
ATOM 6255 O O . LYS A 1 793 ? -58.565 -2.255 51.083 1.00 74.56 793 LYS A O 1
ATOM 6260 N N . GLU A 1 794 ? -56.594 -3.282 50.753 1.00 74.00 794 GLU A N 1
ATOM 6261 C CA . GLU A 1 794 ? -55.933 -2.126 50.144 1.00 74.00 794 GLU A CA 1
ATOM 6262 C C . GLU A 1 794 ? -56.579 -1.779 48.796 1.00 74.00 794 GLU A C 1
ATOM 6264 O O . GLU A 1 794 ? -56.914 -0.619 48.556 1.00 74.00 794 GLU A O 1
ATOM 6269 N N . THR A 1 795 ? -56.892 -2.792 47.978 1.00 74.00 795 THR A N 1
ATOM 6270 C CA . THR A 1 795 ? -57.617 -2.629 46.710 1.00 74.00 795 THR A CA 1
ATOM 6271 C C . THR A 1 795 ? -58.979 -1.986 46.920 1.00 74.00 795 THR A C 1
ATOM 6273 O O . THR A 1 795 ? -59.296 -1.001 46.264 1.00 74.00 795 THR A O 1
ATOM 6276 N N . LEU A 1 796 ? -59.774 -2.478 47.873 1.00 76.00 796 LEU A N 1
ATOM 6277 C CA . LEU A 1 796 ? -61.087 -1.914 48.197 1.00 76.00 796 LEU A CA 1
ATOM 6278 C C . LEU A 1 796 ? -60.997 -0.460 48.673 1.00 76.00 796 LEU A C 1
ATOM 6280 O O . LEU A 1 796 ? -61.889 0.332 48.382 1.00 76.00 796 LEU A O 1
ATOM 6284 N N . THR A 1 797 ? -59.916 -0.091 49.360 1.00 77.19 797 THR A N 1
ATOM 6285 C CA . THR A 1 797 ? -59.674 1.287 49.811 1.00 77.19 797 THR A CA 1
ATOM 6286 C C . THR A 1 797 ? -59.355 2.218 48.637 1.00 77.19 797 THR A C 1
ATOM 6288 O O . THR A 1 797 ? -59.872 3.335 48.581 1.00 77.19 797 THR A O 1
ATOM 6291 N N . VAL A 1 798 ? -58.554 1.751 47.673 1.00 75.25 798 VAL A N 1
ATOM 6292 C CA . VAL A 1 798 ? -58.238 2.483 46.436 1.00 75.25 798 VAL A CA 1
ATOM 6293 C C . VAL A 1 798 ? -59.476 2.596 45.541 1.00 75.25 798 VAL A C 1
ATOM 6295 O O . VAL A 1 798 ? -59.845 3.697 45.137 1.00 75.25 798 VAL A O 1
ATOM 6298 N N . VAL A 1 799 ? -60.188 1.493 45.309 1.00 74.62 799 VAL A N 1
ATOM 6299 C CA . VAL A 1 799 ? -61.422 1.450 44.509 1.00 74.62 799 VAL A CA 1
ATOM 6300 C C . VAL A 1 799 ? -62.498 2.374 45.090 1.00 74.62 799 VAL A C 1
ATOM 6302 O O . VAL A 1 799 ? -63.097 3.147 44.345 1.00 74.62 799 VAL A O 1
ATOM 6305 N N . ALA A 1 800 ? -62.677 2.380 46.417 1.00 73.56 800 ALA A N 1
ATOM 6306 C CA . ALA A 1 800 ? -63.592 3.289 47.111 1.00 73.56 800 ALA A CA 1
ATOM 6307 C C . ALA A 1 800 ? -63.240 4.777 46.925 1.00 73.56 800 ALA A C 1
ATOM 6309 O O . ALA A 1 800 ? -64.111 5.631 47.077 1.00 73.56 800 ALA A O 1
ATOM 6310 N N . SER A 1 801 ? -61.979 5.098 46.614 1.00 73.00 801 SER A N 1
ATOM 6311 C CA . SER A 1 801 ? -61.523 6.471 46.362 1.00 73.00 801 SER A CA 1
ATOM 6312 C C . SER A 1 801 ? -61.608 6.914 44.898 1.00 73.00 801 SER A C 1
ATOM 6314 O O . SER A 1 801 ? -61.589 8.114 44.647 1.00 73.00 801 SER A O 1
ATOM 6316 N N . ILE A 1 802 ? -61.702 5.972 43.952 1.00 72.19 802 ILE A N 1
ATOM 6317 C CA . ILE A 1 802 ? -61.644 6.241 42.505 1.00 72.19 802 ILE A CA 1
ATOM 6318 C C . ILE A 1 802 ? -63.021 6.100 41.843 1.00 72.19 802 ILE A C 1
ATOM 6320 O O . ILE A 1 802 ? -63.339 6.849 40.922 1.00 72.19 802 ILE A O 1
ATOM 6324 N N . LEU A 1 803 ? -63.843 5.141 42.281 1.00 72.50 803 LEU A N 1
ATOM 6325 C CA . LEU A 1 803 ? -65.131 4.848 41.650 1.00 72.50 803 LEU A CA 1
ATOM 6326 C C . LEU A 1 803 ? -66.300 5.603 42.290 1.00 72.50 803 LEU A C 1
ATOM 6328 O O . LEU A 1 803 ? -66.307 5.905 43.484 1.00 72.50 803 LEU A O 1
ATOM 6332 N N . GLN A 1 804 ? -67.331 5.846 41.478 1.00 74.69 804 GLN A N 1
ATOM 6333 C CA . GLN A 1 804 ? -68.633 6.303 41.955 1.00 74.69 804 GLN A CA 1
ATOM 6334 C C . GLN A 1 804 ? -69.348 5.181 42.731 1.00 74.69 804 GLN A C 1
ATOM 6336 O O . GLN A 1 804 ? -69.164 4.004 42.403 1.00 74.69 804 GLN A O 1
ATOM 6341 N N . PRO A 1 805 ? -70.213 5.497 43.715 1.00 73.12 805 PRO A N 1
ATOM 6342 C CA . PRO A 1 805 ? -70.831 4.484 44.575 1.00 73.12 805 PRO A CA 1
ATOM 6343 C C . PRO A 1 805 ? -71.645 3.429 43.807 1.00 73.12 805 PRO A C 1
ATOM 6345 O O . PRO A 1 805 ? -71.624 2.253 44.164 1.00 73.12 805 PRO A O 1
ATOM 6348 N N . LEU A 1 806 ? -72.327 3.839 42.731 1.00 72.88 806 LEU A N 1
ATOM 6349 C CA . LEU A 1 806 ? -73.105 2.955 41.851 1.00 72.88 806 LEU A CA 1
ATOM 6350 C C . LEU A 1 806 ? -72.212 1.994 41.054 1.00 72.88 806 LEU A C 1
ATOM 6352 O O . LEU A 1 806 ? -72.513 0.805 40.965 1.00 72.88 806 LEU A O 1
ATOM 6356 N N . ASP A 1 807 ? -71.092 2.489 40.524 1.00 73.19 807 ASP A N 1
ATOM 6357 C CA . ASP A 1 807 ? -70.115 1.649 39.833 1.00 73.19 807 ASP A CA 1
ATOM 6358 C C . ASP A 1 807 ? -69.429 0.690 40.803 1.00 73.19 807 ASP A C 1
ATOM 6360 O O . ASP A 1 807 ? -69.254 -0.476 40.469 1.00 73.19 807 ASP A O 1
ATOM 6364 N N . PHE A 1 808 ? -69.099 1.131 42.019 1.00 75.56 808 PHE A N 1
ATOM 6365 C CA . PHE A 1 808 ? -68.482 0.265 43.020 1.00 75.56 808 PHE A CA 1
ATOM 6366 C C . PHE A 1 808 ? -69.415 -0.881 43.440 1.00 75.56 808 PHE A C 1
ATOM 6368 O O . PHE A 1 808 ? -68.987 -2.033 43.473 1.00 75.56 808 PHE A O 1
ATOM 6375 N N . LEU A 1 809 ? -70.703 -0.592 43.666 1.00 73.69 809 LEU A N 1
ATOM 6376 C CA . LEU A 1 809 ? -71.731 -1.607 43.932 1.00 73.69 809 LEU A CA 1
ATOM 6377 C C . LEU A 1 809 ? -71.848 -2.639 42.804 1.00 73.69 809 LEU A C 1
ATOM 6379 O O . LEU A 1 809 ? -72.000 -3.820 43.092 1.00 73.69 809 LEU A O 1
ATOM 6383 N N . SER A 1 810 ? -71.731 -2.215 41.540 1.00 72.06 810 SER A N 1
ATOM 6384 C CA . SER A 1 810 ? -71.855 -3.107 40.375 1.00 72.06 810 SER A CA 1
ATOM 6385 C C . SER A 1 810 ? -70.716 -4.125 40.211 1.00 72.06 810 SER A C 1
ATOM 6387 O O . SER A 1 810 ? -70.829 -5.034 39.394 1.00 72.06 810 SER A O 1
ATOM 6389 N N . ILE A 1 811 ? -69.613 -3.961 40.949 1.00 72.19 811 ILE A N 1
ATOM 6390 C CA . ILE A 1 811 ? -68.385 -4.767 40.814 1.00 72.19 811 ILE A CA 1
ATOM 6391 C C . ILE A 1 811 ? -68.222 -5.750 41.977 1.00 72.19 811 ILE A C 1
ATOM 6393 O O . ILE A 1 811 ? -67.421 -6.685 41.910 1.00 72.19 811 ILE A O 1
ATOM 6397 N N . LEU A 1 812 ? -68.954 -5.537 43.070 1.00 71.31 812 LEU A N 1
ATOM 6398 C CA . LEU A 1 812 ? -68.885 -6.420 44.223 1.00 71.31 812 LEU A CA 1
ATOM 6399 C C . LEU A 1 812 ? -69.445 -7.804 43.866 1.00 71.31 812 LEU A C 1
ATOM 6401 O O . LEU A 1 812 ? -70.421 -7.898 43.126 1.00 71.31 812 LEU A O 1
ATOM 6405 N N . PRO A 1 813 ? -68.843 -8.888 44.383 1.00 68.12 813 PRO A N 1
ATOM 6406 C CA . PRO A 1 813 ? -69.352 -10.227 44.133 1.00 68.12 813 PRO A CA 1
ATOM 6407 C C . PRO A 1 813 ? -70.746 -10.393 44.753 1.00 68.12 813 PRO A C 1
ATOM 6409 O O . PRO A 1 813 ? -70.943 -10.045 45.918 1.00 68.12 813 PRO A O 1
ATOM 6412 N N . ASP A 1 814 ? -71.668 -11.014 44.011 1.00 64.69 814 ASP A N 1
ATOM 6413 C CA . ASP A 1 814 ? -73.022 -11.350 44.489 1.00 64.69 814 ASP A CA 1
ATOM 6414 C C . ASP A 1 814 ? -72.998 -12.262 45.731 1.00 64.69 814 ASP A C 1
ATOM 6416 O O . ASP A 1 814 ? -73.936 -12.289 46.527 1.00 64.69 814 ASP A O 1
ATOM 6420 N N . GLU A 1 815 ? -71.888 -12.981 45.932 1.00 55.31 815 GLU A N 1
ATOM 6421 C CA . GLU A 1 815 ? -71.664 -13.852 47.080 1.00 55.31 815 GLU A CA 1
ATOM 6422 C C . GLU A 1 815 ? -70.458 -13.414 47.926 1.00 55.31 815 GLU A C 1
ATOM 6424 O O . GLU A 1 815 ? -69.292 -13.636 47.565 1.00 55.31 815 GLU A O 1
ATOM 6429 N N . GLY A 1 816 ? -70.752 -12.851 49.102 1.00 59.62 816 GLY A N 1
ATOM 6430 C CA . GLY A 1 816 ? -69.786 -12.456 50.126 1.00 59.62 816 GLY A CA 1
ATOM 6431 C C . GLY A 1 816 ? -70.466 -11.952 51.406 1.00 59.62 816 GLY A C 1
ATOM 6432 O O . GLY A 1 816 ? -71.659 -11.656 51.424 1.00 59.62 816 GLY A O 1
ATOM 6433 N N . VAL A 1 817 ? -69.715 -11.847 52.508 1.00 61.59 817 VAL A N 1
ATOM 6434 C CA . VAL A 1 817 ? -70.246 -11.274 53.755 1.00 61.59 817 VAL A CA 1
ATOM 6435 C C . VAL A 1 817 ? -70.329 -9.755 53.593 1.00 61.59 817 VAL A C 1
ATOM 6437 O O . VAL A 1 817 ? -69.303 -9.075 53.604 1.00 61.59 817 VAL A O 1
ATOM 6440 N N . ALA A 1 818 ? -71.544 -9.212 53.469 1.00 64.94 818 ALA A N 1
ATOM 6441 C CA . ALA A 1 818 ? -71.782 -7.779 53.260 1.00 64.94 818 ALA A CA 1
ATOM 6442 C C . ALA A 1 818 ? -71.059 -6.882 54.284 1.00 64.94 818 ALA A C 1
ATOM 6444 O O . ALA A 1 818 ? -70.598 -5.795 53.941 1.00 64.94 818 ALA A O 1
ATOM 6445 N N . SER A 1 819 ? -70.877 -7.357 55.523 1.00 66.75 819 SER A N 1
ATOM 6446 C CA . SER A 1 819 ? -70.167 -6.623 56.578 1.00 66.75 819 SER A CA 1
ATOM 6447 C C . SER A 1 819 ? -68.701 -6.322 56.254 1.00 66.75 819 SER A C 1
ATOM 6449 O O . SER A 1 819 ? -68.164 -5.357 56.786 1.00 66.75 819 SER A O 1
ATOM 6451 N N . PHE A 1 820 ? -68.050 -7.121 55.403 1.00 73.12 820 PHE A N 1
ATOM 6452 C CA . PHE A 1 820 ? -66.657 -6.904 55.001 1.00 73.12 820 PHE A CA 1
ATOM 6453 C C . PHE A 1 820 ? -66.510 -5.724 54.029 1.00 73.12 820 PHE A C 1
ATOM 6455 O O . PHE A 1 820 ? -65.553 -4.963 54.121 1.00 73.12 820 PHE A O 1
ATOM 6462 N N . PHE A 1 821 ? -67.472 -5.543 53.121 1.00 75.81 821 PHE A N 1
ATOM 6463 C CA . PHE A 1 821 ? -67.438 -4.491 52.098 1.00 75.81 821 PHE A CA 1
ATOM 6464 C C . PHE A 1 821 ? -68.113 -3.188 52.553 1.00 75.81 821 PHE A C 1
ATOM 6466 O O . PHE A 1 821 ? -67.818 -2.118 52.019 1.00 75.81 821 PHE A O 1
ATOM 6473 N N . LEU A 1 822 ? -68.996 -3.260 53.558 1.00 74.12 822 LEU A N 1
ATOM 6474 C CA . LEU A 1 822 ? -69.818 -2.138 54.017 1.00 74.12 822 LEU A CA 1
ATOM 6475 C C . LEU A 1 822 ? -68.993 -0.925 54.472 1.00 74.12 822 LEU A C 1
ATOM 6477 O O . LEU A 1 822 ? -69.357 0.203 54.156 1.00 74.12 822 LEU A O 1
ATOM 6481 N N . SER A 1 823 ? -67.876 -1.133 55.177 1.00 77.88 823 SER A N 1
ATOM 6482 C CA . SER A 1 823 ? -67.004 -0.033 55.619 1.00 77.88 823 SER A CA 1
ATOM 6483 C C . SER A 1 823 ? -66.420 0.748 54.440 1.00 77.88 823 SER A C 1
ATOM 6485 O O . SER A 1 823 ? -66.443 1.975 54.444 1.00 77.88 823 SER A O 1
ATOM 6487 N N . HIS A 1 824 ? -65.979 0.048 53.393 1.00 78.06 824 HIS A N 1
ATOM 6488 C CA . HIS A 1 824 ? -65.398 0.661 52.198 1.00 78.06 824 HIS A CA 1
ATOM 6489 C C . HIS A 1 824 ? -66.458 1.358 51.326 1.00 78.06 824 HIS A C 1
ATOM 6491 O O . HIS A 1 824 ? -66.198 2.426 50.776 1.00 78.06 824 HIS A O 1
ATOM 6497 N N . LEU A 1 825 ? -67.673 0.800 51.237 1.00 73.75 825 LEU A N 1
ATOM 6498 C CA . LEU A 1 825 ? -68.819 1.438 50.572 1.00 73.75 825 LEU A CA 1
ATOM 6499 C C . LEU A 1 825 ? -69.249 2.730 51.280 1.00 73.75 825 LEU A C 1
ATOM 6501 O O . LEU A 1 825 ? -69.532 3.736 50.627 1.00 73.75 825 LEU A O 1
ATOM 6505 N N . LEU A 1 826 ? -69.265 2.719 52.617 1.00 74.75 826 LEU A N 1
ATOM 6506 C CA . LEU A 1 826 ? -69.554 3.905 53.421 1.00 74.75 826 LEU A CA 1
ATOM 6507 C C . LEU A 1 826 ? -68.497 4.993 53.198 1.00 74.75 826 LEU A C 1
ATOM 6509 O O . LEU A 1 826 ? -68.867 6.145 52.973 1.00 74.75 826 LEU A O 1
ATOM 6513 N N . ASP A 1 827 ? -67.212 4.643 53.181 1.00 75.88 827 ASP A N 1
ATOM 6514 C CA . ASP A 1 827 ? -66.131 5.598 52.907 1.00 75.88 827 ASP A CA 1
ATOM 6515 C C . ASP A 1 827 ? -66.184 6.166 51.477 1.00 75.88 827 ASP A C 1
ATOM 6517 O O . ASP A 1 827 ? -65.992 7.370 51.290 1.00 75.88 827 ASP A O 1
ATOM 6521 N N . CYS A 1 828 ? -66.534 5.342 50.481 1.00 76.94 828 CYS A N 1
ATOM 6522 C CA . CYS A 1 828 ? -66.785 5.776 49.102 1.00 76.94 828 CYS A CA 1
ATOM 6523 C C . CYS A 1 828 ? -67.948 6.782 49.017 1.00 76.94 828 CYS A C 1
ATOM 6525 O O . CYS A 1 828 ? -67.829 7.835 48.385 1.00 76.94 828 CYS A O 1
ATOM 6527 N N . SER A 1 829 ? -69.065 6.497 49.701 1.00 70.50 829 SER A N 1
ATOM 6528 C CA . SER A 1 829 ? -70.236 7.385 49.736 1.00 70.50 829 SER A CA 1
ATOM 6529 C C . SER A 1 829 ? -69.935 8.720 50.424 1.00 70.50 829 SER A C 1
ATOM 6531 O O . SER A 1 829 ? -70.315 9.772 49.919 1.00 70.50 829 SER A O 1
ATOM 6533 N N . ARG A 1 830 ? -69.193 8.695 51.540 1.00 72.75 830 ARG A N 1
ATOM 6534 C CA . ARG A 1 830 ? -68.847 9.887 52.328 1.00 72.75 830 ARG A CA 1
ATOM 6535 C C . ARG A 1 830 ? -67.930 10.840 51.570 1.00 72.75 830 ARG A C 1
ATOM 6537 O O . ARG A 1 830 ? -68.066 12.045 51.739 1.00 72.75 830 ARG A O 1
ATOM 6544 N N . LYS A 1 831 ? -67.015 10.324 50.746 1.00 65.12 831 LYS A N 1
ATOM 6545 C CA . LYS A 1 831 ? -66.117 11.151 49.925 1.00 65.12 831 LYS A CA 1
ATOM 6546 C C . LYS A 1 831 ? -66.819 11.762 48.709 1.00 65.12 831 LYS A C 1
ATOM 6548 O O . LYS A 1 831 ? -66.626 12.945 48.460 1.00 65.12 831 LYS A O 1
ATOM 6553 N N . ASN A 1 832 ? -67.681 11.008 48.022 1.00 58.66 832 ASN A N 1
ATOM 6554 C CA . ASN A 1 832 ? -68.473 11.518 46.889 1.00 58.66 832 ASN A CA 1
ATOM 6555 C C . ASN A 1 832 ? -69.596 12.498 47.303 1.00 58.66 832 ASN A C 1
ATOM 6557 O O . ASN A 1 832 ? -70.211 13.111 46.444 1.00 58.66 832 ASN A O 1
ATOM 6561 N N . LEU A 1 833 ? -69.874 12.643 48.605 1.00 57.72 833 LEU A N 1
ATOM 6562 C CA . LEU A 1 833 ? -70.764 13.667 49.175 1.00 57.72 833 LEU A CA 1
ATOM 6563 C C . LEU A 1 833 ? -70.063 15.027 49.408 1.00 57.72 833 LEU A C 1
ATOM 6565 O O . LEU A 1 833 ? -70.742 15.991 49.757 1.00 57.72 833 LEU A O 1
ATOM 6569 N N . ILE A 1 834 ? -68.726 15.096 49.293 1.00 49.59 834 ILE A N 1
ATOM 6570 C CA . ILE A 1 834 ? -67.897 16.284 49.605 1.00 49.59 834 ILE A CA 1
ATOM 6571 C C . ILE A 1 834 ? -67.376 16.994 48.333 1.00 49.59 834 ILE A C 1
ATOM 6573 O O . ILE A 1 834 ? -66.999 18.164 48.400 1.00 49.59 834 ILE A O 1
ATOM 6577 N N . THR A 1 835 ? -67.379 16.320 47.183 1.00 40.97 835 THR A N 1
ATOM 6578 C CA . THR A 1 835 ? -67.286 16.909 45.828 1.00 40.97 835 THR A CA 1
ATOM 6579 C C . THR A 1 835 ? -68.672 17.171 45.278 1.00 40.97 835 THR A C 1
ATOM 6581 O O . THR A 1 835 ? -68.861 18.234 44.649 1.00 40.97 835 THR A O 1
#

Foldseek 3Di:
DFAAAAFDFFDDKDFDPDPAAFPDWEAEAQWIWTQHPPQKIWIWGQDPVGTHTDDMDGDPDRDQDDYYDPQPDDDDDPDDDPDDVDDDDADDPRVVVVPDDDDDDDDDDPDPDPPSVVVDDDDDDDDDLPPPPPCVPDPPLQSDWQDKDKDWFWFFDDPPPPDDDDDRPTHGLWIKIWIDGQFKIWIWTDDPDIGTQAMDGDPGGWQYWDDDLAWIWTDDQWKTWIKGALNLVVSVCSVDVCEPPLAHYAPHSNQYMHIHDIDTDHAWRDWDDHPQKIKTKHWDDDPDPDDDDDDDDDDDDDDDDDDDDDDDPPDGDMTIMITGTDDLLVSLVSLLVSLVVCVPPPLPSSLSSLSSSLSNLSSVQSHPPPPDPVVNVSSLQSNLVSLLVNLVSLFPDQDPVVSSNSNSPSSNVDDPQVNQVVVVPPDDDPADGHPSVVNNLVVNQLDDDPEADAQVSLQSSCVNCLRHPLVCLLQSLLGPNSVNHDLVSSLVSLVVCCVVDNALSSLLSQLLSCVVVVNVVSNVVSVVPDDLVRNLVNCLVHVSSADDPLAHGDPNVLVCVVPPLVSSLSSVLVCVVSVVHDPVSVQNNQLNSPDDPDPDPDPRQRALSSLLSLLVNQLVDPDLVSNQVSLVVLLLNLLVCVLVVHDHPDDHPDALVRSVVRHLLFADQQPLLVQLVPVADDDDDDHRSLSSNSRNLNHPRYDLVVCVVSLVSQDCQDSSSVSNVLSSCLVVVVVVVSLVSCVVRPLPSNVSVLVPSDDLPCSLVVLLPNLVVLVVVLVPDPPCNVVSVVSNVVSLQVCLVNDALVSSVVSDDPDDDCVVNVVSSVSSVVVVVVD

InterPro domains:
  IPR017216 Hermansky-Pudlak syndrome 3 protein [PTHR28633] (119-832)
  IPR029437 BLOC-2 complex member HPS3, N-terminal domain [PF14761] (3-71)
  IPR029437 BLOC-2 complex member HPS3, N-terminal domain [PF14761] (77-307)
  IPR029438 BLOC-2 complex member HPS3, C-terminal domain [PF14763] (330-831)

Mean predicted aligned error: 17.13 Å

Secondary structure (DSSP, 8-state):
--EE-----EEEEEE---SS-EEEEEEETTEEEEEETTTEEEEEEEETTEEEEEEEEE-SS--------SSS-----SS-----SS-----GGGGGGGS----------TTS-GGGGGG-------------S-TTTS-GGGS---EEEEEEEEEEPPTTS---TT---EEEEEEEEEEE-SSEEEEEEESSSEEEEEEEE-SS-EEEEEE-SSEEEEEESSEEEEEE--HHHHHHHHH-TTTTSSS-----TTSPPEEEEEEE-TTEEEEEEETTEEEEEEE----------------------------------EEEEEEEEPPHHHHHHHHHHHHGGGTTT-HHHHHHHHHHHHHHHHHHHH-TT---HHHHHHHHHHHHHHHHHHHHHHHHS--TTGGGHHHHHHHHT--HHHHHHHHHT--S-SS---HHHHHHHHHHHHS--SSPPPHHHHHHHHHHHHHH-GGGHHHHHHSGGGTTS-HHHHHHHHHHHHHHS--HHHHHHHHHHHHHTT-HHHHHHHHHSS-HHHHHHHHHH-GGGTEETTTEEPHHHHHHHHH-HHHHHHHHHHHHHTTSS-HHHHHHHHHHHH--S-------PPPHHHHHHHHHHHHH---HHHHHHHHHHHHHHHHHHHHHTPPPSS--SS-HHHHHHH-TTSPPPPHHHHHHHHTT--SSPPPHHHHHHHHHHHSSSS-HHHHHHHHTTS-TTSHHHHHHHHHHHHHTT-HHHHHHHHHHH-GGGHHHHHHHH--TTTHHHHHHHHHHHHHHHTTT-STTHHHHHHHHHHHHHHHHHHS-HHHHHTTS-SSS-HHHHHHHHHHHHHHHTT-

Sequence (835 aa):
MVRVYNCHPFAAQLIVPVQHEPETLCCGRDTLFVVSAGCKIEAFNVTDSGCQPICTFNALGKVRKITFSEIASLGQGQDEFVFFQRPLELLGDDTWGSGVLVNLEWTGVEGLTTELQNSLHLRRILYRRFSPDLAHIYSVEETALHSLQLLPMFSTGDLESAAGPGSKDKRVLSLFCFFSLPHVGCLYAVGNMVQQLSTYNYPEKAKQAVISPQFLHVITRSNLLCYTVRCSSVAARDKDPEMDTNNKACPPFFMPVSALRMQLFIGLTAVCLSRNYLILLAKTETQAPDRHNKSKKQSPQKFKAANNMPSVTSEVGWNLYCLQMISTIQLCREMVDYSKRYKACSPQSYVHLLSEAHLMLKAALLDPDVFSQTDREELVSAFKENCTQLGDCYSEFEMDDFHLALPYYKMSGLSLSNLISRRLLWEGDPQKFGKGFMYYLKHSIYEEIEEPLSAETANQVLHVFKLAEPTHIPHALCSPCMRNVCLRTAWDHLERLGTISPSALVTLTKALVALRLEDLAKYQLAMEQYPETRLVSGFVAEPNLLRHHGVVVTELSRQLERNQPGLLVASFVALLESHKINLEEAELFFKVLCVKDSDEETEAETPQLLVDFWEAMLIGCSQEPLIQLLLMKLVSVYIQRISHKQQPDKSPLKTIEDLKNCCSQFGAIYSWIHTINASNSHSMGLPEDLLKLQSILCGSSIDVKSVLPLLCQLPDDDAPGLSVHVLCATRLGECEHVTDRLLDRCPEAVLPFANSVMQQEKQPLWWKKLLPELCRRTKGAGRENRILVSSLKETLTVVASILQPLDFLSILPDEGVASFFLSHLLDCSRKNLIT

pLDDT: mean 76.94, std 17.86, range [29.16, 97.19]

Organism: Chiloscyllium punctatum (NCBI:txid137246)